Protein AF-A0A7W9GCH5-F1 (afdb_monomer_lite)

Secondary structure (DSSP, 8-state):
-PPPP---------------PPPTTHHHHHHS-SHHHHHHHHHHHHTTSS-HHHHHHHHHTS-HHHHHHHHHHHHHHS-HHHHHHHHHHHHHHHHSPP---------------------S----TT-TTS----HHHHHHHHH-TT-TTSHHHHHHHHHHHHHHHH-SS-HHHHHHHHHHTTPPTT-HHHHHTTTSSSPPB---SSSS-----S---SB--TT-HHHHHHHHHHT-S---PPTT-EEES-TTHHHHHTTTS-HHHHTT-EEEEPSSSS--EEEE---SSS-HHHHHHHTT-PPBHHHHHGGGGTTPPPPPP-TT--HHHHHHHHHHSHHHHHHHHHHTSSSTTHHHHHHHHHHHHHTTSTTS--TT-HHHHHHHHHHHHHHHHHHH-S-HHHHHHHHHHHHHHHHHHHHHH----HHHHHHHHHHHHHHH-GGGHHHHHTTSEEEEEEEESSHHHHHHHHHHHHHHHHT-S--EE-SS----HHHHHHHHHTT-SS-----TTEEEEESS-SS-SS---HHHHHHHHHHHHHT--TTSPPEEEEEE-SS-----TTTSS-HHHHHHHHHHHHHHHTSEEEEEEEETTSSTTSS-BSSS-EEEEEEEETT-HHHHHHHHHHHHHHHHH-GGGSHHHHHHHHHHHHHHHHHHHHHHHHHHHHHHIIIIIS---SGGGBPPP-TT--EEEE--TTSHHHHHHTT-TTSEEBS-SB-SS-EEEEEEE-S-----TTS---EEEEEE-TT--HHHHHHHHHHHHHHHHT--TT-SS------GGGHHHHHHHHHHHHTTS-TTT-HHHHHHHHHHHHHHHHHHHHH-S-GGGGHHHHHHHHHS--TT--HHHHHHHHHHHHHHHTTSS---HHHHHHHHHHHHHHSPPTT--S--HHHHHHHHHHHHHHS-HHHHHHHHHHHTTTS-S---SHHHHHHHHHHHHHHH-

Structure (mmCIF, N/CA/C/O backbone):
data_AF-A0A7W9GCH5-F1
#
_entry.id   AF-A0A7W9GCH5-F1
#
loop_
_atom_site.group_PDB
_atom_site.id
_atom_site.type_symbol
_atom_site.label_atom_id
_atom_site.label_alt_id
_atom_site.label_comp_id
_atom_site.label_asym_id
_atom_site.label_entity_id
_atom_site.label_seq_id
_atom_site.pdbx_PDB_ins_code
_atom_site.Cartn_x
_atom_site.Cartn_y
_atom_site.Cartn_z
_atom_site.occupancy
_atom_site.B_iso_or_equiv
_atom_site.auth_seq_id
_atom_site.auth_comp_id
_atom_site.auth_asym_id
_atom_site.auth_atom_id
_atom_site.pdbx_PDB_model_num
ATOM 1 N N . MET A 1 1 ? -6.483 -6.761 41.961 1.00 33.16 1 MET A N 1
ATOM 2 C CA . MET A 1 1 ? -5.429 -7.787 42.129 1.00 33.16 1 MET A CA 1
ATOM 3 C C . MET A 1 1 ? -4.156 -7.051 42.499 1.00 33.16 1 MET A C 1
ATOM 5 O O . MET A 1 1 ? -3.945 -6.011 41.886 1.00 33.16 1 MET A O 1
ATOM 9 N N . PRO A 1 2 ? -3.405 -7.478 43.529 1.00 28.23 2 PRO A N 1
ATOM 10 C CA . PRO A 1 2 ? -2.350 -6.651 44.095 1.00 28.23 2 PRO A CA 1
ATOM 11 C C . PRO A 1 2 ? -1.172 -6.527 43.124 1.00 28.23 2 PRO A C 1
ATOM 13 O O . PRO A 1 2 ? -0.814 -7.479 42.431 1.00 28.23 2 PRO A O 1
ATOM 16 N N . ASP A 1 3 ? -0.649 -5.308 43.069 1.00 28.33 3 ASP A N 1
ATOM 17 C CA . ASP A 1 3 ? 0.354 -4.802 42.143 1.00 28.33 3 ASP A CA 1
ATOM 18 C C . ASP A 1 3 ? 1.719 -5.501 42.279 1.00 28.33 3 ASP A C 1
ATOM 20 O O . ASP A 1 3 ? 2.273 -5.614 43.371 1.00 28.33 3 ASP A O 1
ATOM 24 N N . LEU A 1 4 ? 2.299 -5.895 41.141 1.00 24.12 4 LEU A N 1
ATOM 25 C CA . LEU A 1 4 ? 3.734 -6.155 40.997 1.00 24.12 4 LEU A CA 1
ATOM 26 C C . LEU A 1 4 ? 4.364 -4.967 40.249 1.00 24.12 4 LEU A C 1
ATOM 28 O O . LEU A 1 4 ? 3.839 -4.567 39.205 1.00 24.12 4 LEU A O 1
ATOM 32 N N . PRO A 1 5 ? 5.481 -4.395 40.731 1.00 25.14 5 PRO A N 1
ATOM 33 C CA . PRO A 1 5 ? 6.116 -3.267 40.073 1.00 25.14 5 PRO A CA 1
ATOM 34 C C . PRO A 1 5 ? 6.838 -3.755 38.814 1.00 25.14 5 PRO A C 1
ATOM 36 O O . PRO A 1 5 ? 7.794 -4.527 38.883 1.00 25.14 5 PRO A O 1
ATOM 39 N N . ILE A 1 6 ? 6.401 -3.278 37.648 1.00 25.72 6 ILE A N 1
ATOM 40 C CA . ILE A 1 6 ? 7.182 -3.372 36.413 1.00 25.72 6 ILE A CA 1
ATOM 41 C C . ILE A 1 6 ? 8.299 -2.337 36.533 1.00 25.72 6 ILE A C 1
ATOM 43 O O . ILE A 1 6 ? 8.132 -1.163 36.198 1.00 25.72 6 ILE A O 1
ATOM 47 N N . THR A 1 7 ? 9.447 -2.763 37.050 1.00 24.61 7 THR A N 1
ATOM 48 C CA . THR A 1 7 ? 10.691 -2.023 36.878 1.00 24.61 7 THR A CA 1
ATOM 49 C C . THR A 1 7 ? 11.007 -1.967 35.387 1.00 24.61 7 THR A C 1
ATOM 51 O O . THR A 1 7 ? 11.069 -2.987 34.698 1.00 24.61 7 THR A O 1
ATOM 54 N N . LYS A 1 8 ? 11.202 -0.748 34.874 1.00 28.48 8 LYS A N 1
ATOM 55 C CA . LYS A 1 8 ? 11.891 -0.529 33.604 1.00 28.48 8 LYS A CA 1
ATOM 56 C C . LYS A 1 8 ? 13.222 -1.274 33.682 1.00 28.48 8 LYS A C 1
ATOM 58 O O . LYS A 1 8 ? 14.116 -0.863 34.415 1.00 28.48 8 LYS A O 1
ATOM 63 N N . ARG A 1 9 ? 13.368 -2.363 32.929 1.00 25.31 9 ARG A N 1
ATOM 64 C CA . ARG A 1 9 ? 14.696 -2.758 32.468 1.00 25.31 9 ARG A CA 1
ATOM 65 C C . ARG A 1 9 ? 15.092 -1.721 31.431 1.00 25.31 9 ARG A C 1
ATOM 67 O O . ARG A 1 9 ? 14.778 -1.868 30.254 1.00 25.31 9 ARG A O 1
ATOM 74 N N . ASP A 1 10 ? 15.752 -0.665 31.891 1.00 24.47 10 ASP A N 1
ATOM 75 C CA . ASP A 1 10 ? 16.751 -0.025 31.053 1.00 24.47 10 ASP A CA 1
ATOM 76 C C . ASP A 1 10 ? 17.674 -1.146 30.578 1.00 24.47 10 ASP A C 1
ATOM 78 O O . ASP A 1 10 ? 18.342 -1.803 31.380 1.00 24.47 10 ASP A O 1
ATOM 82 N N . VAL A 1 11 ? 17.690 -1.401 29.270 1.00 28.89 11 VAL A N 1
ATOM 83 C CA . VAL A 1 11 ? 18.785 -2.135 28.634 1.00 28.89 11 VAL A CA 1
ATOM 84 C C . VAL A 1 11 ? 19.974 -1.177 28.615 1.00 28.89 11 VAL A C 1
ATOM 86 O O . VAL A 1 11 ? 20.415 -0.690 27.581 1.00 28.89 11 VAL A O 1
ATOM 89 N N . SER A 1 12 ? 20.473 -0.864 29.809 1.00 25.44 12 SER A N 1
ATOM 90 C CA . SER A 1 12 ? 21.882 -0.603 29.999 1.00 25.44 12 SER A CA 1
ATOM 91 C C . SER A 1 12 ? 22.577 -1.865 29.509 1.00 25.44 12 SER A C 1
ATOM 93 O O . SER A 1 12 ? 22.422 -2.944 30.088 1.00 25.44 12 SER A O 1
ATOM 95 N N . VAL A 1 13 ? 23.270 -1.749 28.377 1.00 31.67 13 VAL A N 1
ATOM 96 C CA . VAL A 1 13 ? 24.257 -2.733 27.945 1.00 31.67 13 VAL A CA 1
ATOM 97 C C . VAL A 1 13 ? 25.366 -2.681 28.990 1.00 31.67 13 VAL A C 1
ATOM 99 O O . VAL A 1 13 ? 26.376 -2.006 28.821 1.00 31.67 13 VAL A O 1
ATOM 102 N N . ALA A 1 14 ? 25.148 -3.359 30.114 1.00 27.72 14 ALA A N 1
ATOM 103 C CA . ALA A 1 14 ? 26.225 -3.746 30.993 1.00 27.72 14 ALA A CA 1
ATOM 104 C C . ALA A 1 14 ? 27.128 -4.641 30.145 1.00 27.72 14 ALA A C 1
ATOM 106 O O . ALA A 1 14 ? 26.759 -5.758 29.777 1.00 27.72 14 ALA A O 1
ATOM 107 N N . SER A 1 15 ? 28.280 -4.102 29.761 1.00 37.38 15 SER A N 1
ATOM 108 C CA . SER A 1 15 ? 29.367 -4.830 29.129 1.00 37.38 15 SER A CA 1
ATOM 109 C C . SER A 1 15 ? 29.846 -5.910 30.096 1.00 37.38 15 SER A C 1
ATOM 111 O O . SER A 1 15 ? 30.752 -5.690 30.898 1.00 37.38 15 SER A O 1
ATOM 113 N N . ALA A 1 16 ? 29.195 -7.073 30.052 1.00 32.72 16 ALA A N 1
ATOM 114 C CA . ALA A 1 16 ? 29.737 -8.294 30.616 1.00 32.72 16 ALA A CA 1
ATOM 115 C C . ALA A 1 16 ? 31.113 -8.550 29.972 1.00 32.72 16 ALA A C 1
ATOM 117 O O . ALA A 1 16 ? 31.281 -8.260 28.781 1.00 32.72 16 ALA A O 1
ATOM 118 N N . PRO A 1 17 ? 32.103 -9.066 30.721 1.00 33.25 17 PRO A N 1
ATOM 119 C CA . PRO A 1 17 ? 33.421 -9.350 30.173 1.00 33.25 17 PRO A CA 1
ATOM 120 C C . PRO A 1 17 ? 33.277 -10.275 28.962 1.00 33.25 17 PRO A C 1
ATOM 122 O O . PRO A 1 17 ? 32.670 -11.345 29.041 1.00 33.25 17 PRO A O 1
ATOM 125 N N . VAL A 1 18 ? 33.803 -9.825 27.821 1.00 37.00 18 VAL A N 1
ATOM 126 C CA . VAL A 1 18 ? 33.812 -10.577 26.568 1.00 37.00 18 VAL A CA 1
ATOM 127 C C . VAL A 1 18 ? 34.717 -11.789 26.769 1.00 37.00 18 VAL A C 1
ATOM 129 O O . VAL A 1 18 ? 35.929 -11.709 26.599 1.00 37.00 18 VAL A O 1
ATOM 132 N N . SER A 1 19 ? 34.135 -12.927 27.148 1.00 44.88 19 SER A N 1
ATOM 133 C CA . SER A 1 19 ? 34.780 -14.214 26.899 1.00 44.88 19 SER A CA 1
ATOM 134 C C . SER A 1 19 ? 35.043 -14.301 25.396 1.00 44.88 19 SER A C 1
ATOM 136 O O . SER A 1 19 ? 34.127 -14.110 24.601 1.00 44.88 19 SER A O 1
ATOM 138 N N . THR A 1 20 ? 36.286 -14.550 24.996 1.00 54.19 20 THR A N 1
ATOM 139 C CA . THR A 1 20 ? 36.703 -14.708 23.595 1.00 54.19 20 THR A CA 1
ATOM 140 C C . THR A 1 20 ? 36.450 -16.115 23.059 1.00 54.19 20 THR A C 1
ATOM 142 O O . THR A 1 20 ? 36.610 -16.340 21.864 1.00 54.19 20 THR A O 1
ATOM 145 N N . SER A 1 21 ? 35.975 -17.060 23.880 1.00 70.81 21 SER A N 1
ATOM 146 C CA . SER A 1 21 ? 35.837 -18.463 23.469 1.00 70.81 21 SER A CA 1
ATOM 147 C C . SER A 1 21 ? 34.807 -18.636 22.352 1.00 70.81 21 SER A C 1
ATOM 149 O O . SER A 1 21 ? 33.721 -18.072 22.432 1.00 70.81 21 SER A O 1
ATOM 151 N N . THR A 1 22 ? 35.133 -19.370 21.292 1.00 81.50 22 THR A N 1
ATOM 152 C CA . THR A 1 22 ? 34.171 -19.807 20.271 1.00 81.50 22 THR A CA 1
ATOM 153 C C . THR A 1 22 ? 33.326 -20.969 20.817 1.00 81.50 22 THR A C 1
ATOM 155 O O . THR A 1 22 ? 33.732 -21.622 21.783 1.00 81.50 22 THR A O 1
ATOM 158 N N . PRO A 1 23 ? 32.128 -21.229 20.267 1.00 83.81 23 PRO A N 1
ATOM 159 C CA . PRO A 1 23 ? 31.346 -22.389 20.678 1.00 83.81 23 PRO A CA 1
ATOM 160 C C . PRO A 1 23 ? 32.098 -23.688 20.354 1.00 83.81 23 PRO A C 1
ATOM 162 O O . PRO A 1 23 ? 32.807 -23.739 19.342 1.00 83.81 23 PRO A O 1
ATOM 165 N N . PRO A 1 24 ? 31.919 -24.753 21.156 1.00 86.25 24 PRO A N 1
ATOM 166 C CA . PRO A 1 24 ? 32.405 -26.084 20.810 1.00 86.25 24 PRO A CA 1
ATOM 167 C C . PRO A 1 24 ? 32.025 -26.468 19.373 1.00 86.25 24 PRO A C 1
ATOM 169 O O . PRO A 1 24 ? 30.878 -26.291 18.963 1.00 86.25 24 PRO A O 1
ATOM 172 N N . GLY A 1 25 ? 33.001 -26.954 18.600 1.00 87.50 25 GLY A N 1
ATOM 173 C CA . GLY A 1 25 ? 32.815 -27.353 17.199 1.00 87.50 25 GLY A CA 1
ATOM 174 C C . GLY A 1 25 ? 32.729 -26.207 16.184 1.00 87.50 25 GLY A C 1
ATOM 175 O O . GLY A 1 25 ? 32.610 -26.479 14.997 1.00 87.50 25 GLY A O 1
ATOM 176 N N . TRP A 1 26 ? 32.816 -24.933 16.594 1.00 92.12 26 TRP A N 1
ATOM 177 C CA . TRP A 1 26 ? 32.701 -23.805 15.656 1.00 92.12 26 TRP A CA 1
ATOM 178 C C . TRP A 1 26 ? 33.795 -23.783 14.591 1.00 92.12 26 TRP A C 1
ATOM 180 O O . TRP A 1 26 ? 33.499 -23.527 13.431 1.00 92.12 26 TRP A O 1
ATOM 190 N N . GLN A 1 27 ? 35.046 -24.041 14.975 1.00 90.81 27 GLN A N 1
ATOM 191 C CA . GLN A 1 27 ? 36.157 -24.032 14.024 1.00 90.81 27 GLN A CA 1
ATOM 192 C C . GLN A 1 27 ? 35.974 -25.124 12.959 1.00 90.81 27 GLN A C 1
ATOM 194 O O . GLN A 1 27 ? 35.981 -24.822 11.768 1.00 90.81 27 GLN A O 1
ATOM 199 N N . GLU A 1 28 ? 35.679 -26.349 13.394 1.00 90.69 28 GLU A N 1
ATOM 200 C CA . GLU A 1 28 ? 35.386 -27.486 12.515 1.00 90.69 28 GLU A CA 1
ATOM 201 C C . GLU A 1 28 ? 34.173 -27.214 11.610 1.00 90.69 28 GLU A C 1
ATOM 203 O O . GLU A 1 28 ? 34.217 -27.460 10.407 1.00 90.69 28 GLU A O 1
ATOM 208 N N . PHE A 1 29 ? 33.111 -26.617 12.157 1.00 94.00 29 PHE A N 1
ATOM 209 C CA . PHE A 1 29 ? 31.941 -26.205 11.383 1.00 94.00 29 PHE A CA 1
ATOM 210 C C . PHE A 1 29 ? 32.264 -25.141 10.331 1.00 94.00 29 PHE A C 1
ATOM 212 O O . PHE A 1 29 ? 31.700 -25.166 9.242 1.00 94.00 29 PHE A O 1
ATOM 219 N N . THR A 1 30 ? 33.178 -24.215 10.624 1.00 90.69 30 THR A N 1
ATOM 220 C CA . THR A 1 30 ? 33.573 -23.188 9.653 1.00 90.69 30 THR A CA 1
ATOM 221 C C . THR A 1 30 ? 34.481 -23.717 8.554 1.00 90.69 30 THR A C 1
ATOM 223 O O . THR A 1 30 ? 34.429 -23.200 7.445 1.00 90.69 30 THR A O 1
ATOM 226 N N . GLU A 1 31 ? 35.281 -24.743 8.844 1.00 90.56 31 GLU A N 1
ATOM 227 C CA . GLU A 1 31 ? 36.132 -25.417 7.859 1.00 90.56 31 GLU A CA 1
ATOM 228 C C . GLU A 1 31 ? 35.317 -26.369 6.970 1.00 90.56 31 GLU A C 1
ATOM 230 O O . GLU A 1 31 ? 35.584 -26.482 5.774 1.00 90.56 31 GLU A O 1
ATOM 235 N N . LYS A 1 32 ? 34.296 -27.026 7.535 1.00 92.25 32 LYS A N 1
ATOM 236 C CA . LYS A 1 32 ? 33.430 -27.972 6.828 1.00 92.25 32 LYS A CA 1
ATOM 237 C C . LYS A 1 32 ? 31.973 -27.844 7.298 1.00 92.25 32 LYS A C 1
ATOM 239 O O . LYS A 1 32 ? 31.541 -28.608 8.166 1.00 92.25 32 LYS A O 1
ATOM 244 N N . PRO A 1 33 ? 31.199 -26.894 6.745 1.00 90.88 33 PRO A N 1
ATOM 245 C CA . PRO A 1 33 ? 29.807 -26.702 7.132 1.00 90.88 33 PRO A CA 1
ATOM 246 C C . PRO A 1 33 ? 28.937 -27.838 6.582 1.00 90.88 33 PRO A C 1
ATOM 248 O O . PRO A 1 33 ? 28.535 -27.831 5.422 1.00 90.88 33 PRO A O 1
ATOM 251 N N . ASP A 1 34 ? 28.628 -28.820 7.428 1.00 93.50 34 ASP A N 1
ATOM 252 C CA . ASP A 1 34 ? 27.717 -29.921 7.121 1.00 93.50 34 ASP A CA 1
ATOM 253 C C . ASP A 1 34 ? 26.788 -30.223 8.310 1.00 93.50 34 ASP A C 1
ATOM 255 O O . ASP A 1 34 ? 26.876 -29.608 9.375 1.00 93.50 34 ASP A O 1
ATOM 259 N N . SER A 1 35 ? 25.846 -31.154 8.133 1.00 90.94 35 SER A N 1
ATOM 260 C CA . SER A 1 35 ? 24.880 -31.503 9.185 1.00 90.94 35 SER A CA 1
ATOM 261 C C . SER A 1 35 ? 25.543 -32.040 10.462 1.00 90.94 35 SER A C 1
ATOM 263 O O . SER A 1 35 ? 24.977 -31.890 11.546 1.00 90.94 35 SER A O 1
ATOM 265 N N . THR A 1 36 ? 26.713 -32.675 10.354 1.00 93.44 36 THR A N 1
ATOM 266 C CA . THR A 1 36 ? 27.425 -33.289 11.483 1.00 93.44 36 THR A CA 1
ATOM 267 C C . THR A 1 36 ? 28.070 -32.211 12.338 1.00 93.44 36 THR A C 1
ATOM 269 O O . THR A 1 36 ? 27.822 -32.145 13.544 1.00 93.44 36 THR A O 1
ATOM 272 N N . THR A 1 37 ? 28.843 -31.328 11.710 1.00 93.56 37 THR A N 1
ATOM 273 C CA . THR A 1 37 ? 29.531 -30.225 12.390 1.00 93.56 37 THR A CA 1
ATOM 274 C C . THR A 1 37 ? 28.533 -29.178 12.904 1.00 93.56 37 THR A C 1
ATOM 276 O O . THR A 1 37 ? 28.679 -28.677 14.022 1.00 93.56 37 THR A O 1
ATOM 279 N N . ALA A 1 38 ? 27.429 -28.939 12.182 1.00 93.38 38 ALA A N 1
ATOM 280 C CA . ALA A 1 38 ? 26.325 -28.088 12.638 1.00 93.38 38 ALA A CA 1
ATOM 281 C C . ALA A 1 38 ? 25.643 -28.617 13.908 1.00 93.38 38 ALA A C 1
ATOM 283 O O . ALA A 1 38 ? 25.287 -27.832 14.786 1.00 93.38 38 ALA A O 1
ATOM 284 N N . ASN A 1 39 ? 25.465 -29.936 14.037 1.00 94.06 39 ASN A N 1
ATOM 285 C CA . ASN A 1 39 ? 24.837 -30.550 15.211 1.00 94.06 39 ASN A CA 1
ATOM 286 C C . ASN A 1 39 ? 25.677 -30.344 16.484 1.00 94.06 39 ASN A C 1
ATOM 288 O O . ASN A 1 39 ? 25.114 -30.139 17.559 1.00 94.06 39 ASN A O 1
ATOM 292 N N . VAL A 1 40 ? 27.011 -30.320 16.381 1.00 92.38 40 VAL A N 1
ATOM 293 C CA . VAL A 1 40 ? 27.893 -29.998 17.521 1.00 92.38 40 VAL A CA 1
ATOM 294 C C . VAL A 1 40 ? 27.646 -28.568 18.004 1.00 92.38 40 VAL A C 1
ATOM 296 O O . VAL A 1 40 ? 27.398 -28.343 19.191 1.00 92.38 40 VAL A O 1
ATOM 299 N N . VAL A 1 41 ? 27.616 -27.614 17.071 1.00 92.38 41 VAL A N 1
ATOM 300 C CA . VAL A 1 41 ? 27.320 -26.206 17.363 1.00 92.38 41 VAL A CA 1
ATOM 301 C C . VAL A 1 41 ? 25.905 -26.046 17.935 1.00 92.38 41 VAL A C 1
ATOM 303 O O . VAL A 1 41 ? 25.707 -25.364 18.942 1.00 92.38 41 VAL A O 1
ATOM 306 N N . ALA A 1 42 ? 24.914 -26.707 17.337 1.00 92.62 42 ALA A N 1
ATOM 307 C CA . ALA A 1 42 ? 23.522 -26.652 17.769 1.00 92.62 42 ALA A CA 1
ATOM 308 C C . ALA A 1 42 ? 23.321 -27.218 19.183 1.00 92.62 42 ALA A C 1
ATOM 310 O O . ALA A 1 42 ? 22.544 -26.649 19.948 1.00 92.62 42 ALA A O 1
ATOM 311 N N . ARG A 1 43 ? 24.035 -28.285 19.570 1.00 91.75 43 ARG A N 1
ATOM 312 C CA . ARG A 1 43 ? 24.021 -28.804 20.951 1.00 91.75 43 ARG A CA 1
ATOM 313 C C . ARG A 1 43 ? 24.569 -27.785 21.941 1.00 91.75 43 ARG A C 1
ATOM 315 O O . ARG A 1 43 ? 23.906 -27.503 22.932 1.00 91.75 43 ARG A O 1
ATOM 322 N N . ALA A 1 44 ? 25.700 -27.145 21.632 1.00 89.25 44 ALA A N 1
ATOM 323 C CA . ALA A 1 44 ? 26.254 -26.097 22.492 1.00 89.25 44 ALA A CA 1
ATOM 324 C C . ALA A 1 44 ? 25.269 -24.928 22.706 1.00 89.25 44 ALA A C 1
ATOM 326 O O . ALA A 1 44 ? 25.130 -24.397 23.811 1.00 89.25 44 ALA A O 1
ATOM 327 N N . LEU A 1 45 ? 24.534 -24.556 21.657 1.00 90.06 45 LEU A N 1
ATOM 328 C CA . LEU A 1 45 ? 23.484 -23.541 21.730 1.00 90.06 45 LEU A CA 1
ATOM 329 C C . LEU A 1 45 ? 22.255 -24.009 22.534 1.00 90.06 45 LEU A C 1
ATOM 331 O O . LEU A 1 45 ? 21.713 -23.233 23.321 1.00 90.06 45 LEU A O 1
ATOM 335 N N . GLN A 1 46 ? 21.819 -25.264 22.374 1.00 90.75 46 GLN A N 1
ATOM 336 C CA . GLN A 1 46 ? 20.690 -25.846 23.121 1.00 90.75 46 GLN A CA 1
ATOM 337 C C . GLN A 1 46 ? 20.975 -25.957 24.616 1.00 90.75 46 GLN A C 1
ATOM 339 O O . GLN A 1 46 ? 20.130 -25.588 25.431 1.00 90.75 46 GLN A O 1
ATOM 344 N N . ASP A 1 47 ? 22.182 -26.395 24.962 1.00 86.81 47 ASP A N 1
ATOM 345 C CA . ASP A 1 47 ? 22.630 -26.561 26.344 1.00 86.81 47 ASP A CA 1
ATOM 346 C C . ASP A 1 47 ? 22.927 -25.211 27.018 1.00 86.81 47 ASP A C 1
ATOM 348 O O . ASP A 1 47 ? 23.310 -25.160 28.186 1.00 86.81 47 ASP A O 1
ATOM 352 N N . ARG A 1 48 ? 22.753 -24.097 26.283 1.00 81.69 48 ARG A N 1
ATOM 353 C CA . ARG A 1 48 ? 23.038 -22.718 26.711 1.00 81.69 48 ARG A CA 1
ATOM 354 C C . ARG A 1 48 ? 24.471 -22.527 27.208 1.00 81.69 48 ARG A C 1
ATOM 356 O O . ARG A 1 48 ? 24.757 -21.571 27.926 1.00 81.69 48 ARG A O 1
ATOM 363 N N . THR A 1 49 ? 25.381 -23.404 26.787 1.00 71.75 49 THR A N 1
ATOM 364 C CA . THR A 1 49 ? 26.821 -23.265 27.037 1.00 71.75 49 THR A CA 1
ATOM 365 C C . THR A 1 49 ? 27.422 -22.152 26.179 1.00 71.75 49 THR A C 1
ATOM 367 O O . THR A 1 49 ? 28.506 -21.651 26.476 1.00 71.75 49 THR A O 1
ATOM 370 N N . PHE A 1 50 ? 26.687 -21.703 25.153 1.00 82.50 50 PHE A N 1
ATOM 371 C CA . PHE A 1 50 ? 27.022 -20.555 24.324 1.00 82.50 50 PHE A CA 1
ATOM 372 C C . PHE A 1 50 ? 25.808 -19.650 24.048 1.00 82.50 50 PHE A C 1
ATOM 374 O O . PHE A 1 50 ? 24.665 -20.101 24.009 1.00 82.50 50 PHE A O 1
ATOM 381 N N . SER A 1 51 ? 26.053 -18.351 23.836 1.00 86.94 51 SER A N 1
ATOM 382 C CA . SER A 1 51 ? 25.000 -17.358 23.577 1.00 86.94 51 SER A CA 1
ATOM 383 C C . SER A 1 51 ? 24.532 -17.367 22.115 1.00 86.94 51 SER A C 1
ATOM 385 O O . SER A 1 51 ? 25.337 -17.166 21.203 1.00 86.94 51 SER A O 1
ATOM 387 N N . MET A 1 52 ? 23.214 -17.485 21.899 1.00 90.25 52 MET A N 1
ATOM 388 C CA . MET A 1 52 ? 22.570 -17.347 20.580 1.00 90.25 52 MET A CA 1
ATOM 389 C C . MET A 1 52 ? 22.906 -16.011 19.906 1.00 90.25 52 MET A C 1
ATOM 391 O O . MET A 1 52 ? 23.236 -15.972 18.724 1.00 90.25 52 MET A O 1
ATOM 395 N N . GLN A 1 53 ? 22.885 -14.913 20.669 1.00 87.69 53 GLN A N 1
ATOM 396 C CA . GLN A 1 53 ? 23.186 -13.569 20.164 1.00 87.69 53 GLN A CA 1
ATOM 397 C C . GLN A 1 53 ? 24.635 -13.447 19.696 1.00 87.69 53 GLN A C 1
ATOM 399 O O . GLN A 1 53 ? 24.922 -12.796 18.693 1.00 87.69 53 GLN A O 1
ATOM 404 N N . ARG A 1 54 ? 25.555 -14.112 20.398 1.00 87.00 54 ARG A N 1
ATOM 405 C CA . ARG A 1 54 ? 26.960 -14.132 20.004 1.00 87.00 54 ARG A CA 1
ATOM 406 C C . ARG A 1 54 ? 27.173 -14.956 18.741 1.00 87.00 54 ARG A C 1
ATOM 408 O O . ARG A 1 54 ? 27.900 -14.507 17.865 1.00 87.00 54 ARG A O 1
ATOM 415 N N . MET A 1 55 ? 26.507 -16.106 18.620 1.00 91.31 55 MET A N 1
ATOM 416 C CA . MET A 1 55 ? 26.554 -16.910 17.398 1.00 91.31 55 MET A CA 1
ATOM 417 C C . MET A 1 55 ? 26.026 -16.122 16.199 1.00 91.31 55 MET A C 1
ATOM 419 O O . MET A 1 55 ? 26.693 -16.046 15.172 1.00 91.31 55 MET A O 1
ATOM 423 N N . ALA A 1 56 ? 24.867 -15.478 16.351 1.00 88.06 56 ALA A N 1
ATOM 424 C CA . ALA A 1 56 ? 24.307 -14.598 15.332 1.00 88.06 56 ALA A CA 1
ATOM 425 C C . ALA A 1 56 ? 25.292 -13.481 14.934 1.00 88.06 56 ALA A C 1
ATOM 427 O O . ALA A 1 56 ? 25.480 -13.219 13.749 1.00 88.06 56 ALA A O 1
ATOM 428 N N . GLY A 1 57 ? 25.981 -12.872 15.907 1.00 86.69 57 GLY A N 1
ATOM 429 C CA . GLY A 1 57 ? 27.028 -11.877 15.657 1.00 86.69 57 GLY A CA 1
ATOM 430 C C . GLY A 1 57 ? 28.248 -12.431 14.911 1.00 86.69 57 GLY A C 1
ATOM 431 O O . GLY A 1 57 ? 28.770 -11.764 14.024 1.00 86.69 57 GLY A O 1
ATOM 432 N N . MET A 1 58 ? 28.684 -13.655 15.222 1.00 89.12 58 MET A N 1
ATOM 433 C CA . MET A 1 58 ? 29.784 -14.328 14.516 1.00 89.12 58 MET A CA 1
ATOM 434 C C . MET A 1 58 ? 29.399 -14.684 13.077 1.00 89.12 58 MET A C 1
ATOM 436 O O . MET A 1 58 ? 30.180 -14.470 12.155 1.00 89.12 58 MET A O 1
ATOM 440 N N . LEU A 1 59 ? 28.179 -15.177 12.864 1.00 87.19 59 LEU A N 1
ATOM 441 C CA . LEU A 1 59 ? 27.637 -15.454 11.534 1.00 87.19 59 LEU A CA 1
ATOM 442 C C . LEU A 1 59 ? 27.467 -14.177 10.707 1.00 87.19 59 LEU A C 1
ATOM 444 O O . LEU A 1 59 ? 27.727 -14.193 9.508 1.00 87.19 59 LEU A O 1
ATOM 448 N N . ALA A 1 60 ? 27.101 -13.055 11.331 1.00 85.56 60 ALA A N 1
ATOM 449 C CA . ALA A 1 60 ? 27.004 -11.761 10.658 1.00 85.56 60 ALA A CA 1
ATOM 450 C C . ALA A 1 60 ? 28.344 -11.268 10.075 1.00 85.56 60 ALA A C 1
ATOM 452 O O . ALA A 1 60 ? 28.320 -10.480 9.134 1.00 85.56 60 ALA A O 1
ATOM 453 N N . GLN A 1 61 ? 29.487 -11.755 10.578 1.00 86.00 61 GLN A N 1
ATOM 454 C CA . GLN A 1 61 ? 30.826 -11.443 10.053 1.00 86.00 61 GLN A CA 1
ATOM 455 C C . GLN A 1 61 ? 31.224 -12.293 8.833 1.00 86.00 61 GLN A C 1
ATOM 457 O O . GLN A 1 61 ? 32.243 -12.011 8.207 1.00 86.00 61 GLN A O 1
ATOM 462 N N . ARG A 1 62 ? 30.462 -13.344 8.501 1.00 85.00 62 ARG A N 1
ATOM 463 C CA . ARG A 1 62 ? 30.706 -14.204 7.332 1.00 85.00 62 ARG A CA 1
ATOM 464 C C . ARG A 1 62 ? 30.125 -13.595 6.057 1.00 85.00 62 ARG A C 1
ATOM 466 O O . ARG A 1 62 ? 29.256 -12.715 6.117 1.00 85.00 62 ARG A O 1
ATOM 473 N N . SER A 1 63 ? 30.569 -14.094 4.900 1.00 77.62 63 SER A N 1
ATOM 474 C CA . SER A 1 63 ? 29.945 -13.737 3.622 1.00 77.62 63 SER A CA 1
ATOM 475 C C . SER A 1 63 ? 28.469 -14.145 3.614 1.00 77.62 63 SER A C 1
ATOM 477 O O . SER A 1 63 ? 28.035 -15.005 4.383 1.00 77.62 63 SER A O 1
ATOM 479 N N . ALA A 1 64 ? 27.662 -13.522 2.758 1.00 72.31 64 ALA A N 1
ATOM 480 C CA . ALA A 1 64 ? 26.227 -13.771 2.770 1.00 72.31 64 ALA A CA 1
ATOM 481 C C . ALA A 1 64 ? 25.844 -15.211 2.392 1.00 72.31 64 ALA A C 1
ATOM 483 O O . ALA A 1 64 ? 24.923 -15.759 2.996 1.00 72.31 64 ALA A O 1
ATOM 484 N N . SER A 1 65 ? 26.582 -15.827 1.462 1.00 72.56 65 SER A N 1
ATOM 485 C CA . SER A 1 65 ? 26.388 -17.229 1.067 1.00 72.56 65 SER A CA 1
ATOM 486 C C . SER A 1 65 ? 26.742 -18.197 2.205 1.00 72.56 65 SER A C 1
ATOM 488 O O . SER A 1 65 ? 25.916 -19.024 2.604 1.00 72.56 65 SER A O 1
ATOM 490 N N . GLU A 1 66 ? 27.921 -18.030 2.820 1.00 81.44 66 GLU A N 1
ATOM 491 C CA . GLU A 1 66 ? 28.343 -18.847 3.966 1.00 81.44 66 GLU A CA 1
ATOM 492 C C . GLU A 1 66 ? 27.370 -18.701 5.132 1.00 81.44 66 GLU A C 1
ATOM 494 O O . GLU A 1 66 ? 26.924 -19.690 5.707 1.00 81.44 66 GLU A O 1
ATOM 499 N N . ARG A 1 67 ? 26.995 -17.462 5.463 1.00 87.06 67 ARG A N 1
ATOM 500 C CA . ARG A 1 67 ? 26.055 -17.167 6.543 1.00 87.06 67 ARG A CA 1
ATOM 501 C C . ARG A 1 67 ? 24.693 -17.811 6.295 1.00 87.06 67 ARG A C 1
ATOM 503 O O . ARG A 1 67 ? 24.139 -18.372 7.239 1.00 87.06 67 ARG A O 1
ATOM 510 N N . GLY A 1 68 ? 24.179 -17.736 5.066 1.00 80.19 68 GLY A N 1
ATOM 511 C CA . GLY A 1 68 ? 22.938 -18.381 4.633 1.00 80.19 68 GLY A CA 1
ATOM 512 C C . GLY A 1 68 ? 22.939 -19.877 4.903 1.00 80.19 68 GLY A C 1
ATOM 513 O O . GLY A 1 68 ? 22.117 -20.400 5.662 1.00 80.19 68 GLY A O 1
ATOM 514 N N . THR A 1 69 ? 23.938 -20.545 4.335 1.00 85.12 69 THR A N 1
ATOM 515 C CA . THR A 1 69 ? 24.129 -21.993 4.440 1.00 85.12 69 THR A CA 1
ATOM 516 C C . THR A 1 69 ? 24.337 -22.427 5.888 1.00 85.12 69 THR A C 1
ATOM 518 O O . THR A 1 69 ? 23.650 -23.322 6.381 1.00 85.12 69 THR A O 1
ATOM 521 N N . MET A 1 70 ? 25.227 -21.750 6.615 1.00 92.31 70 MET A N 1
ATOM 522 C CA . MET A 1 70 ? 25.541 -22.079 8.003 1.00 92.31 70 MET A CA 1
ATOM 523 C C . MET A 1 70 ? 24.347 -21.870 8.938 1.00 92.31 70 MET A C 1
ATOM 525 O O . MET A 1 70 ? 24.091 -22.708 9.802 1.00 92.31 70 MET A O 1
ATOM 529 N N . SER A 1 71 ? 23.589 -20.784 8.764 1.00 89.12 71 SER A N 1
ATOM 530 C CA . SER A 1 71 ? 22.407 -20.508 9.591 1.00 89.12 71 SER A CA 1
ATOM 531 C C . SER A 1 71 ? 21.319 -21.549 9.354 1.00 89.12 71 SER A C 1
ATOM 533 O O . SER A 1 71 ? 20.755 -22.062 10.319 1.00 89.12 71 SER A O 1
ATOM 535 N N . ARG A 1 72 ? 21.075 -21.924 8.091 1.00 89.38 72 ARG A N 1
ATOM 536 C CA . ARG A 1 72 ? 20.139 -22.996 7.728 1.00 89.38 72 ARG A CA 1
ATOM 537 C C . ARG A 1 72 ? 20.542 -24.331 8.358 1.00 89.38 72 ARG A C 1
ATOM 539 O O . ARG A 1 72 ? 19.708 -24.990 8.980 1.00 89.38 72 ARG A O 1
ATOM 546 N N . LEU A 1 73 ? 21.819 -24.705 8.240 1.00 91.19 73 LEU A N 1
ATOM 547 C CA . LEU A 1 73 ? 22.357 -25.930 8.832 1.00 91.19 73 LEU A CA 1
ATOM 548 C C . LEU A 1 73 ? 22.191 -25.932 10.355 1.00 91.19 73 LEU A C 1
ATOM 550 O O . LEU A 1 73 ? 21.628 -26.883 10.887 1.00 91.19 73 LEU A O 1
ATOM 554 N N . ILE A 1 74 ? 22.583 -24.863 11.055 1.00 92.25 74 ILE A N 1
ATOM 555 C CA . ILE A 1 74 ? 22.413 -24.754 12.514 1.00 92.25 74 ILE A CA 1
ATOM 556 C C . ILE A 1 74 ? 20.934 -24.875 12.901 1.00 92.25 74 ILE A C 1
ATOM 558 O O . ILE A 1 74 ? 20.595 -25.677 13.772 1.00 92.25 74 ILE A O 1
ATOM 562 N N . VAL A 1 75 ? 20.044 -24.123 12.247 1.00 91.94 75 VAL A N 1
ATOM 563 C CA . VAL A 1 75 ? 18.606 -24.105 12.567 1.00 91.94 75 VAL A CA 1
ATOM 564 C C . VAL A 1 75 ? 17.964 -25.473 12.382 1.00 91.94 75 VAL A C 1
ATOM 566 O O . VAL A 1 75 ? 17.221 -25.901 13.265 1.00 91.94 75 VAL A O 1
ATOM 569 N N . SER A 1 76 ? 18.317 -26.199 11.317 1.00 89.31 76 SER A N 1
ATOM 570 C CA . SER A 1 76 ? 17.810 -27.559 11.081 1.00 89.31 76 SER A CA 1
ATOM 571 C C . SER A 1 76 ? 18.130 -28.527 12.232 1.00 89.31 76 SER A C 1
ATOM 573 O O . SER A 1 76 ? 17.340 -29.418 12.540 1.00 89.31 76 SER A O 1
ATOM 575 N N . GLN A 1 77 ? 19.251 -28.314 12.932 1.00 93.38 77 GLN A N 1
ATOM 576 C CA . GLN A 1 77 ? 19.691 -29.144 14.059 1.00 93.38 77 GLN A CA 1
ATOM 577 C C . GLN A 1 77 ? 19.158 -28.655 15.419 1.00 93.38 77 GLN A C 1
ATOM 579 O O . GLN A 1 77 ? 19.216 -29.382 16.416 1.00 93.38 77 GLN A O 1
ATOM 584 N N . LEU A 1 78 ? 18.642 -27.424 15.505 1.00 90.44 78 LEU A N 1
ATOM 585 C CA . LEU A 1 78 ? 18.120 -26.859 16.748 1.00 90.44 78 LEU A CA 1
ATOM 586 C C . LEU A 1 78 ? 16.736 -27.430 17.094 1.00 90.44 78 LEU A C 1
ATOM 588 O O . LEU A 1 78 ? 15.892 -27.621 16.227 1.00 90.44 78 LEU A O 1
ATOM 592 N N . ARG A 1 79 ? 16.452 -27.681 18.378 1.00 85.94 79 ARG A N 1
ATOM 593 C CA . ARG A 1 79 ? 15.092 -28.001 18.861 1.00 85.94 79 ARG A CA 1
ATOM 594 C C . ARG A 1 79 ? 14.231 -26.736 18.912 1.00 85.94 79 ARG A C 1
ATOM 596 O O . ARG A 1 79 ? 14.758 -25.660 19.171 1.00 85.94 79 ARG A O 1
ATOM 603 N N . SER A 1 80 ? 12.916 -26.864 18.717 1.00 76.31 80 SER A N 1
ATOM 604 C CA . SER A 1 80 ? 11.997 -25.769 18.346 1.00 76.31 80 SER A CA 1
ATOM 605 C C . SER A 1 80 ? 12.220 -24.433 19.068 1.00 76.31 80 SER A C 1
ATOM 607 O O . SER A 1 80 ? 12.453 -23.429 18.404 1.00 76.31 80 SER A O 1
ATOM 609 N N . ASN A 1 81 ? 12.227 -24.404 20.406 1.00 83.56 81 ASN A N 1
ATOM 610 C CA . ASN A 1 81 ? 12.422 -23.145 21.142 1.00 83.56 81 ASN A CA 1
ATOM 611 C C . ASN A 1 81 ? 13.813 -22.536 20.910 1.00 83.56 81 ASN A C 1
ATOM 613 O O . ASN A 1 81 ? 13.928 -21.332 20.718 1.00 83.56 81 ASN A O 1
ATOM 617 N N . ALA A 1 82 ? 14.859 -23.365 20.862 1.00 87.81 82 ALA A N 1
ATOM 618 C CA . ALA A 1 82 ? 16.219 -22.910 20.591 1.00 87.81 82 ALA A CA 1
ATOM 619 C C . ALA A 1 82 ? 16.377 -22.412 19.143 1.00 87.81 82 ALA A C 1
ATOM 621 O O . ALA A 1 82 ? 17.074 -21.430 18.913 1.00 87.81 82 ALA A O 1
ATOM 622 N N . ALA A 1 83 ? 15.702 -23.050 18.181 1.00 87.38 83 ALA A N 1
ATOM 623 C CA . ALA A 1 83 ? 15.685 -22.622 16.782 1.00 87.38 83 ALA A CA 1
ATOM 624 C C . ALA A 1 83 ? 15.033 -21.240 16.624 1.00 87.38 83 ALA A C 1
ATOM 626 O O . ALA A 1 83 ? 15.603 -20.352 15.994 1.00 87.38 83 ALA A O 1
ATOM 627 N N . LEU A 1 84 ? 13.882 -21.027 17.267 1.00 85.94 84 LEU A N 1
ATOM 628 C CA . LEU A 1 84 ? 13.198 -19.736 17.269 1.00 85.94 84 LEU A CA 1
ATOM 629 C C . LEU A 1 84 ? 14.017 -18.648 17.981 1.00 85.94 84 LEU A C 1
ATOM 631 O O . LEU A 1 84 ? 14.125 -17.528 17.488 1.00 85.94 84 LEU A O 1
ATOM 635 N N . ASP A 1 85 ? 14.623 -18.962 19.128 1.00 87.75 85 ASP A N 1
ATOM 636 C CA . ASP A 1 85 ? 15.496 -18.024 19.845 1.00 87.75 85 ASP A CA 1
ATOM 637 C C . ASP A 1 85 ? 16.723 -17.637 19.004 1.00 87.75 85 ASP A C 1
ATOM 639 O O . ASP A 1 85 ? 17.157 -16.483 19.020 1.00 87.75 85 ASP A O 1
ATOM 643 N N . PHE A 1 86 ? 17.254 -18.579 18.222 1.00 90.25 86 PHE A N 1
ATOM 644 C CA . PHE A 1 86 ? 18.335 -18.327 17.278 1.00 90.25 86 PHE A CA 1
ATOM 645 C C . PHE A 1 86 ? 17.904 -17.447 16.093 1.00 90.25 86 PHE A C 1
ATOM 647 O O . PHE A 1 86 ? 18.638 -16.528 15.718 1.00 90.25 86 PHE A O 1
ATOM 654 N N . LEU A 1 87 ? 16.706 -17.667 15.538 1.00 88.50 87 LEU A N 1
ATOM 655 C CA . LEU A 1 87 ? 16.119 -16.805 14.504 1.00 88.50 87 LEU A CA 1
ATOM 656 C C . LEU A 1 87 ? 15.955 -15.366 15.011 1.00 88.50 87 LEU A C 1
ATOM 658 O O . LEU A 1 87 ? 16.421 -14.434 14.359 1.00 88.50 87 LEU A O 1
ATOM 662 N N . LYS A 1 88 ? 15.400 -15.182 16.216 1.00 87.81 88 LYS A N 1
ATOM 663 C CA . LYS A 1 88 ? 15.270 -13.862 16.860 1.00 87.81 88 LYS A CA 1
ATOM 664 C C . LYS A 1 88 ? 16.616 -13.197 17.110 1.00 87.81 88 LYS A C 1
ATOM 666 O O . LYS A 1 88 ? 16.761 -11.998 16.894 1.00 87.81 88 LYS A O 1
ATOM 671 N N . ALA A 1 89 ? 17.608 -13.960 17.568 1.00 88.25 89 ALA A N 1
ATOM 672 C CA . ALA A 1 89 ? 18.963 -13.453 17.759 1.00 88.25 89 ALA A CA 1
ATOM 673 C C . ALA A 1 89 ? 19.571 -12.978 16.430 1.00 88.25 89 ALA A C 1
ATOM 675 O O . ALA A 1 89 ? 20.150 -11.894 16.370 1.00 88.25 89 ALA A O 1
ATOM 676 N N . THR A 1 90 ? 19.383 -13.758 15.364 1.00 86.44 90 THR A N 1
ATOM 677 C CA . THR A 1 90 ? 19.809 -13.419 14.001 1.00 86.44 90 THR A CA 1
ATOM 678 C C . THR A 1 90 ? 19.126 -12.147 13.506 1.00 86.44 90 THR A C 1
ATOM 680 O O . THR A 1 90 ? 19.814 -11.214 13.094 1.00 86.44 90 THR A O 1
ATOM 683 N N . ALA A 1 91 ? 17.801 -12.047 13.626 1.00 84.31 91 ALA A N 1
ATOM 684 C CA . ALA A 1 91 ? 17.044 -10.848 13.270 1.00 84.31 91 ALA A CA 1
ATOM 685 C C . ALA A 1 91 ? 17.469 -9.618 14.093 1.00 84.31 91 ALA A C 1
ATOM 687 O O . ALA A 1 91 ? 17.691 -8.543 13.541 1.00 84.31 91 ALA A O 1
ATOM 688 N N . GLY A 1 92 ? 17.671 -9.778 15.403 1.00 82.94 92 GLY A N 1
ATOM 689 C CA . GLY A 1 92 ? 18.117 -8.704 16.291 1.00 82.94 92 GLY A CA 1
ATOM 690 C C . GLY A 1 92 ? 19.487 -8.142 15.907 1.00 82.94 92 GLY A C 1
ATOM 691 O O . GLY A 1 92 ? 19.663 -6.927 15.884 1.00 82.94 92 GLY A O 1
ATOM 692 N N . VAL A 1 93 ? 20.444 -9.000 15.536 1.00 84.81 93 VAL A N 1
ATOM 693 C CA . VAL A 1 93 ? 21.757 -8.561 15.025 1.00 84.81 93 VAL A CA 1
ATOM 694 C C . VAL A 1 93 ? 21.616 -7.780 13.715 1.00 84.81 93 VAL A C 1
ATOM 696 O O . VAL A 1 93 ? 22.367 -6.837 13.491 1.00 84.81 93 VAL A O 1
ATOM 699 N N . ARG A 1 94 ? 20.641 -8.131 12.870 1.00 79.88 94 ARG A N 1
ATOM 700 C CA . ARG A 1 94 ? 20.381 -7.455 11.591 1.00 79.88 94 ARG A CA 1
ATOM 701 C C . ARG A 1 94 ? 19.692 -6.099 11.730 1.00 79.88 94 ARG A C 1
ATOM 703 O O . ARG A 1 94 ? 19.933 -5.236 10.891 1.00 79.88 94 ARG A O 1
ATOM 710 N N . LEU A 1 95 ? 18.865 -5.918 12.760 1.00 78.00 95 LEU A N 1
ATOM 711 C CA . LEU A 1 95 ? 18.190 -4.648 13.058 1.00 78.00 95 LEU A CA 1
ATOM 712 C C . LEU A 1 95 ? 19.133 -3.610 13.683 1.00 78.00 95 LEU A C 1
ATOM 714 O O . LEU A 1 95 ? 18.933 -2.405 13.532 1.00 78.00 95 LEU A O 1
ATOM 718 N N . VAL A 1 96 ? 20.165 -4.054 14.404 1.00 76.62 96 VAL A N 1
ATOM 719 C CA . VAL A 1 96 ? 21.163 -3.153 14.989 1.00 76.62 96 VAL A CA 1
ATOM 720 C C . VAL A 1 96 ? 22.109 -2.687 13.886 1.00 76.62 96 VAL A C 1
ATOM 722 O O . VAL A 1 96 ? 22.770 -3.507 13.253 1.00 76.62 96 VAL A O 1
ATOM 725 N N . LYS A 1 97 ? 22.204 -1.364 13.673 1.00 52.19 97 LYS A N 1
ATOM 726 C CA . LYS A 1 97 ? 23.165 -0.767 12.730 1.00 52.19 97 LYS A CA 1
ATOM 727 C C . LYS A 1 97 ? 24.546 -1.392 12.959 1.00 52.19 97 LYS A C 1
ATOM 729 O O . LYS A 1 97 ? 25.079 -1.221 14.063 1.00 52.19 97 LYS A O 1
ATOM 734 N N . PRO A 1 98 ? 25.156 -2.074 11.972 1.00 43.12 98 PRO A N 1
ATOM 735 C CA . PRO A 1 98 ? 26.557 -2.417 12.102 1.00 43.12 98 PRO A CA 1
ATOM 736 C C . PRO A 1 98 ? 27.308 -1.101 12.303 1.00 43.12 98 PRO A C 1
ATOM 738 O O . PRO A 1 98 ? 27.182 -0.171 11.504 1.00 43.12 98 PRO A O 1
ATOM 741 N N . LYS A 1 99 ? 28.054 -0.985 13.407 1.00 35.94 99 LYS A N 1
ATOM 742 C CA . LYS A 1 99 ? 29.131 0.000 13.457 1.00 35.94 99 LYS A CA 1
ATOM 743 C C . LYS A 1 99 ? 30.057 -0.408 12.326 1.00 35.94 99 LYS A C 1
ATOM 745 O O . LYS A 1 99 ? 30.722 -1.434 12.451 1.00 35.94 99 LYS A O 1
ATOM 750 N N . THR A 1 100 ? 30.032 0.329 11.218 1.00 32.94 100 THR A N 1
ATOM 751 C CA . THR A 1 100 ? 31.003 0.150 10.144 1.00 32.94 100 THR A CA 1
ATOM 752 C C . THR A 1 100 ? 32.371 0.112 10.816 1.00 32.94 100 THR A C 1
ATOM 754 O O . THR A 1 100 ? 32.689 1.055 11.552 1.00 32.94 100 THR A O 1
ATOM 757 N N . PRO A 1 101 ? 33.151 -0.973 10.675 1.00 30.16 101 PRO A N 1
ATOM 758 C CA . PRO A 1 101 ? 34.531 -0.950 11.115 1.00 30.16 101 PRO A CA 1
ATOM 759 C C . PRO A 1 101 ? 35.155 0.264 10.435 1.00 30.16 101 PRO A C 1
ATOM 761 O O . PRO A 1 101 ? 35.081 0.374 9.212 1.00 30.16 101 PRO A O 1
ATOM 764 N N . GLN A 1 102 ? 35.680 1.214 11.210 1.00 28.73 102 GLN A N 1
ATOM 765 C CA . GLN A 1 102 ? 36.511 2.267 10.647 1.00 28.73 102 GLN A CA 1
ATOM 766 C C . GLN A 1 102 ? 37.698 1.557 9.997 1.00 28.73 102 GLN A C 1
ATOM 768 O O . GLN A 1 102 ? 38.653 1.189 10.676 1.00 28.73 102 GLN A O 1
ATOM 773 N N . GLN A 1 103 ? 37.614 1.302 8.691 1.00 30.03 103 GLN A N 1
ATOM 774 C CA . GLN A 1 103 ? 38.801 1.061 7.895 1.00 30.03 103 GLN A CA 1
ATOM 775 C C . GLN A 1 103 ? 39.626 2.333 8.047 1.00 30.03 103 GLN A C 1
ATOM 777 O O . GLN A 1 103 ? 39.228 3.400 7.581 1.00 30.03 103 GLN A O 1
ATOM 782 N N . GLN A 1 104 ? 40.723 2.232 8.795 1.00 27.33 104 GLN A N 1
ATOM 783 C CA . GLN A 1 104 ? 41.761 3.246 8.792 1.00 27.33 104 GLN A CA 1
ATOM 784 C C . GLN A 1 104 ? 42.261 3.336 7.352 1.00 27.33 104 GLN A C 1
ATOM 786 O O . GLN A 1 104 ? 43.025 2.489 6.894 1.00 27.33 104 GLN A O 1
ATOM 791 N N . VAL A 1 105 ? 41.757 4.324 6.617 1.00 30.55 105 VAL A N 1
ATOM 792 C CA . VAL A 1 105 ? 42.356 4.744 5.357 1.00 30.55 105 VAL A CA 1
ATOM 793 C C . VAL A 1 105 ? 43.752 5.258 5.721 1.00 30.55 105 VAL A C 1
ATOM 795 O O . VAL A 1 105 ? 43.850 6.106 6.615 1.00 30.55 105 VAL A O 1
ATOM 798 N N . PRO A 1 106 ? 44.833 4.739 5.113 1.00 31.38 106 PRO A N 1
ATOM 799 C CA . PRO A 1 106 ? 46.159 5.309 5.292 1.00 31.38 106 PRO A CA 1
ATOM 800 C C . PRO A 1 106 ? 46.100 6.798 4.946 1.00 31.38 106 PRO A C 1
ATOM 802 O O . PRO A 1 106 ? 45.626 7.165 3.873 1.00 31.38 106 PRO A O 1
ATOM 805 N N . GLN A 1 107 ? 46.528 7.658 5.868 1.00 28.70 107 GLN A N 1
ATOM 806 C CA . GLN A 1 107 ? 46.672 9.082 5.593 1.00 28.70 107 GLN A CA 1
ATOM 807 C C . GLN A 1 107 ? 47.774 9.259 4.544 1.00 28.70 107 GLN A C 1
ATOM 809 O O . GLN A 1 107 ? 48.953 9.112 4.852 1.00 28.70 107 GLN A O 1
ATOM 814 N N . THR A 1 108 ? 47.391 9.564 3.310 1.00 32.81 108 THR A N 1
ATOM 815 C CA . THR A 1 108 ? 48.268 10.231 2.346 1.00 32.81 108 THR A CA 1
ATOM 816 C C . THR A 1 108 ? 47.907 11.708 2.332 1.00 32.81 108 THR A C 1
ATOM 818 O O . THR A 1 108 ? 46.791 12.084 1.975 1.00 32.81 108 THR A O 1
ATOM 821 N N . GLU A 1 109 ? 48.852 12.526 2.787 1.00 32.66 109 GLU A N 1
ATOM 822 C CA . GLU A 1 109 ? 48.875 13.971 2.591 1.00 32.66 109 GLU A CA 1
ATOM 823 C C . GLU A 1 109 ? 49.067 14.261 1.095 1.00 32.66 109 GLU A C 1
ATOM 825 O O . GLU A 1 109 ? 50.069 13.847 0.524 1.00 32.66 109 GLU A O 1
ATOM 830 N N . ASP A 1 110 ? 48.076 14.876 0.446 1.00 32.66 110 ASP A N 1
ATOM 831 C CA . ASP A 1 110 ? 48.234 16.088 -0.377 1.00 32.66 110 ASP A CA 1
ATOM 832 C C . ASP A 1 110 ? 46.911 16.461 -1.074 1.00 32.66 110 ASP A C 1
ATOM 834 O O . ASP A 1 110 ? 46.094 15.613 -1.431 1.00 32.66 110 ASP A O 1
ATOM 838 N N . GLY A 1 111 ? 46.653 17.768 -1.167 1.00 32.09 111 GLY A N 1
ATOM 839 C CA . GLY A 1 111 ? 45.342 18.349 -1.466 1.00 32.09 111 GLY A CA 1
ATOM 840 C C . GLY A 1 111 ? 44.960 18.516 -2.945 1.00 32.09 111 GLY A C 1
ATOM 841 O O . GLY A 1 111 ? 45.807 18.570 -3.830 1.00 32.09 111 GLY A O 1
ATOM 842 N N . GLY A 1 112 ? 43.652 18.720 -3.178 1.00 27.88 112 GLY A N 1
ATOM 843 C CA . GLY A 1 112 ? 43.111 19.346 -4.395 1.00 27.88 112 GLY A CA 1
ATOM 844 C C . GLY A 1 112 ? 41.766 18.801 -4.917 1.00 27.88 112 GLY A C 1
ATOM 845 O O . GLY A 1 112 ? 41.766 17.831 -5.653 1.00 27.88 112 GLY A O 1
ATOM 846 N N . ALA A 1 113 ? 40.666 19.515 -4.614 1.00 30.45 113 ALA A N 1
ATOM 847 C CA . ALA A 1 113 ? 39.358 19.617 -5.314 1.00 30.45 113 ALA A CA 1
ATOM 848 C C . ALA A 1 113 ? 38.486 18.353 -5.624 1.00 30.45 113 ALA A C 1
ATOM 850 O O . ALA A 1 113 ? 38.992 17.245 -5.757 1.00 30.45 113 ALA A O 1
ATOM 851 N N . PRO A 1 114 ? 37.138 18.490 -5.739 1.00 36.12 114 PRO A N 1
ATOM 852 C CA . PRO A 1 114 ? 36.215 17.354 -5.680 1.00 36.12 114 PRO A CA 1
ATOM 853 C C . PRO A 1 114 ? 35.724 16.837 -7.047 1.00 36.12 114 PRO A C 1
ATOM 855 O O . PRO A 1 114 ? 35.350 17.609 -7.926 1.00 36.12 114 PRO A O 1
ATOM 858 N N . GLY A 1 115 ? 35.568 15.510 -7.129 1.00 34.84 115 GLY A N 1
ATOM 859 C CA . GLY A 1 115 ? 34.394 14.873 -7.737 1.00 34.84 115 GLY A CA 1
ATOM 860 C C . GLY A 1 115 ? 34.456 14.523 -9.224 1.00 34.84 115 GLY A C 1
ATOM 861 O O . GLY A 1 115 ? 33.707 15.087 -10.019 1.00 34.84 115 GLY A O 1
ATOM 862 N N . ARG A 1 116 ? 35.245 13.506 -9.592 1.00 29.89 116 ARG A N 1
ATOM 863 C CA . ARG A 1 116 ? 35.031 12.726 -10.822 1.00 29.89 116 ARG A CA 1
ATOM 864 C C . ARG A 1 116 ? 34.882 11.245 -10.493 1.00 29.89 116 ARG A C 1
ATOM 866 O O . ARG A 1 116 ? 35.609 10.708 -9.669 1.00 29.89 116 ARG A O 1
ATOM 873 N N . ASN A 1 117 ? 33.895 10.636 -11.144 1.00 36.94 117 ASN A N 1
ATOM 874 C CA . ASN A 1 117 ? 33.610 9.209 -11.144 1.00 36.94 117 ASN A CA 1
ATOM 875 C C . ASN A 1 117 ? 34.858 8.406 -11.532 1.00 36.94 117 ASN A C 1
ATOM 877 O O . ASN A 1 117 ? 35.255 8.442 -12.694 1.00 36.94 117 ASN A O 1
ATOM 881 N N . GLU A 1 118 ? 35.404 7.631 -10.601 1.00 28.06 118 GLU A N 1
ATOM 882 C CA . GLU A 1 118 ? 36.275 6.504 -10.926 1.00 28.06 118 GLU A CA 1
ATOM 883 C C . GLU A 1 118 ? 35.526 5.210 -10.632 1.00 28.06 118 GLU A C 1
ATOM 885 O O . GLU A 1 118 ? 35.449 4.696 -9.518 1.00 28.06 118 GLU A O 1
ATOM 890 N N . SER A 1 119 ? 34.910 4.721 -11.697 1.00 33.56 119 SER A N 1
ATOM 891 C CA . SER A 1 119 ? 34.458 3.353 -11.867 1.00 33.56 119 SER A CA 1
ATOM 892 C C . SER A 1 119 ? 35.359 2.732 -12.931 1.00 33.56 119 SER A C 1
ATOM 894 O O . SER A 1 119 ? 35.552 3.358 -13.971 1.00 33.56 119 SER A O 1
ATOM 896 N N . LEU A 1 120 ? 35.821 1.499 -12.690 1.00 32.66 120 LEU A N 1
ATOM 897 C CA . LEU A 1 120 ? 36.437 0.584 -13.669 1.00 32.66 120 LEU A CA 1
ATOM 898 C C . LEU A 1 120 ? 37.914 0.795 -14.075 1.00 32.66 120 LEU A C 1
ATOM 900 O O . LEU A 1 120 ? 38.269 0.507 -15.211 1.00 32.66 120 LEU A O 1
ATOM 904 N N . GLU A 1 121 ? 38.811 1.119 -13.141 1.00 30.94 121 GLU A N 1
ATOM 905 C CA . GLU A 1 121 ? 40.255 0.843 -13.310 1.00 30.94 121 GLU A CA 1
ATOM 906 C C . GLU A 1 121 ? 40.806 0.032 -12.125 1.00 30.94 121 GLU A C 1
ATOM 908 O O . GLU A 1 121 ? 41.536 0.520 -11.273 1.00 30.94 121 GLU A O 1
ATOM 913 N N . ALA A 1 122 ? 40.413 -1.241 -12.039 1.00 34.09 122 ALA A N 1
ATOM 914 C CA . ALA A 1 122 ? 41.078 -2.223 -11.176 1.00 34.09 122 ALA A CA 1
ATOM 915 C C . ALA A 1 122 ? 40.914 -3.646 -11.735 1.00 34.09 122 ALA A C 1
ATOM 917 O O . ALA A 1 122 ? 40.442 -4.558 -11.064 1.00 34.09 122 ALA A O 1
ATOM 918 N N . LEU A 1 123 ? 41.304 -3.830 -12.994 1.00 36.47 123 LEU A N 1
ATOM 919 C CA . LEU A 1 123 ? 41.702 -5.131 -13.537 1.00 36.47 123 LEU A CA 1
ATOM 920 C C . LEU A 1 123 ? 43.104 -4.980 -14.133 1.00 36.47 123 LEU A C 1
ATOM 922 O O . LEU A 1 123 ? 43.363 -5.309 -15.285 1.00 36.47 123 LEU A O 1
ATOM 926 N N . ASP A 1 124 ? 44.017 -4.440 -13.324 1.00 34.72 124 ASP A N 1
ATOM 927 C CA . ASP A 1 124 ? 45.443 -4.510 -13.612 1.00 34.72 124 ASP A CA 1
ATOM 928 C C . ASP A 1 124 ? 45.930 -5.935 -13.299 1.00 34.72 124 ASP A C 1
ATOM 930 O O . ASP A 1 124 ? 46.365 -6.262 -12.193 1.00 34.72 124 ASP A O 1
ATOM 934 N N . LEU A 1 125 ? 45.760 -6.824 -14.280 1.00 41.91 125 LEU A N 1
ATOM 935 C CA . LEU A 1 125 ? 46.230 -8.213 -14.253 1.00 41.91 125 LEU A CA 1
ATOM 936 C C . LEU A 1 125 ? 47.758 -8.326 -14.437 1.00 41.91 125 LEU A C 1
ATOM 938 O O . LEU A 1 125 ? 48.265 -9.435 -14.598 1.00 41.91 125 LEU A O 1
ATOM 942 N N . ALA A 1 126 ? 48.504 -7.215 -14.420 1.00 35.81 126 ALA A N 1
ATOM 943 C CA . ALA A 1 126 ? 49.937 -7.202 -14.706 1.00 35.81 126 ALA A CA 1
ATOM 944 C C . ALA A 1 126 ? 50.843 -6.983 -13.479 1.00 35.81 126 ALA A C 1
ATOM 946 O O . ALA A 1 126 ? 52.061 -6.931 -13.642 1.00 35.81 126 ALA A O 1
ATOM 947 N N . ALA A 1 127 ? 50.313 -6.907 -12.252 1.00 38.88 127 ALA A N 1
ATOM 948 C CA . ALA A 1 127 ? 51.150 -6.802 -11.053 1.00 38.88 127 ALA A CA 1
ATOM 949 C C . ALA A 1 127 ? 51.758 -8.174 -10.667 1.00 38.88 127 ALA A C 1
ATOM 951 O O . ALA A 1 127 ? 51.023 -9.078 -10.251 1.00 38.88 127 ALA A O 1
ATOM 952 N N . PRO A 1 128 ? 53.092 -8.363 -10.738 1.00 37.69 128 PRO A N 1
ATOM 953 C CA . PRO A 1 128 ? 53.718 -9.622 -10.366 1.00 37.69 128 PRO A CA 1
ATOM 954 C C . PRO A 1 128 ? 53.701 -9.752 -8.838 1.00 37.69 128 PRO A C 1
ATOM 956 O O . PRO A 1 128 ? 54.447 -9.070 -8.140 1.00 37.69 128 PRO A O 1
ATOM 959 N N . GLY A 1 129 ? 52.822 -10.609 -8.308 1.00 43.50 129 GLY A N 1
ATOM 960 C CA . GLY A 1 129 ? 52.802 -10.953 -6.879 1.00 43.50 129 GLY A CA 1
ATOM 961 C C . GLY A 1 129 ? 51.433 -11.051 -6.200 1.00 43.50 129 GLY A C 1
ATOM 962 O O . GLY A 1 129 ? 51.391 -11.377 -5.016 1.00 43.50 129 GLY A O 1
ATOM 963 N N . LYS A 1 130 ? 50.310 -10.820 -6.894 1.00 41.66 130 LYS A N 1
ATOM 964 C CA . LYS A 1 130 ? 48.970 -11.140 -6.363 1.00 41.66 130 LYS A CA 1
ATOM 965 C C . LYS A 1 130 ? 48.410 -12.364 -7.086 1.00 41.66 130 LYS A C 1
ATOM 967 O O . LYS A 1 130 ? 48.545 -12.470 -8.298 1.00 41.66 130 LYS A O 1
ATOM 972 N N . GLY A 1 131 ? 47.890 -13.311 -6.302 1.00 42.25 131 GLY A N 1
ATOM 973 C CA . GLY A 1 131 ? 47.580 -14.684 -6.707 1.00 42.25 131 GLY A CA 1
ATOM 974 C C . GLY A 1 131 ? 46.877 -14.799 -8.057 1.00 42.25 131 GLY A C 1
ATOM 975 O O . GLY A 1 131 ? 45.986 -14.012 -8.366 1.00 42.25 131 GLY A O 1
ATOM 976 N N . ALA A 1 132 ? 47.295 -15.796 -8.842 1.00 39.53 132 ALA A N 1
ATOM 977 C CA . ALA A 1 132 ? 46.634 -16.171 -10.081 1.00 39.53 132 ALA A CA 1
ATOM 978 C C . ALA A 1 132 ? 45.125 -16.281 -9.831 1.00 39.53 132 ALA A C 1
ATOM 980 O O . ALA A 1 132 ? 44.689 -17.062 -8.983 1.00 39.53 132 ALA A O 1
ATOM 981 N N . VAL A 1 133 ? 44.343 -15.465 -10.538 1.00 48.22 133 VAL A N 1
ATOM 982 C CA . VAL A 1 133 ? 42.888 -15.599 -10.557 1.00 48.22 133 VAL A CA 1
ATOM 983 C C . VAL A 1 133 ? 42.607 -16.983 -11.123 1.00 48.22 133 VAL A C 1
ATOM 985 O O . VAL A 1 133 ? 42.943 -17.256 -12.275 1.00 48.22 133 VAL A O 1
ATOM 988 N N . ASP A 1 134 ? 42.056 -17.871 -10.300 1.00 58.72 134 ASP A N 1
ATOM 989 C CA . ASP A 1 134 ? 41.637 -19.191 -10.749 1.00 58.72 134 ASP A CA 1
ATOM 990 C C . ASP A 1 134 ? 40.462 -19.004 -11.712 1.00 58.72 134 ASP A C 1
ATOM 992 O O . ASP A 1 134 ? 39.312 -18.816 -11.315 1.00 58.72 134 ASP A O 1
ATOM 996 N N . LEU A 1 135 ? 40.781 -18.986 -13.004 1.00 46.12 135 LEU A N 1
ATOM 997 C CA . LEU A 1 135 ? 39.814 -18.796 -14.077 1.00 46.12 135 LEU A CA 1
ATOM 998 C C . LEU A 1 135 ? 38.786 -19.932 -14.125 1.00 46.12 135 LEU A C 1
ATOM 1000 O O . LEU A 1 135 ? 37.687 -19.718 -14.626 1.00 46.12 135 LEU A O 1
ATOM 1004 N N . VAL A 1 136 ? 39.108 -21.116 -13.589 1.00 54.53 136 VAL A N 1
ATOM 1005 C CA . VAL A 1 136 ? 38.169 -22.238 -13.484 1.00 54.53 136 VAL A CA 1
ATOM 1006 C C . VAL A 1 136 ? 37.169 -21.975 -12.366 1.00 54.53 136 VAL A C 1
ATOM 1008 O O . VAL A 1 136 ? 35.976 -22.190 -12.557 1.00 54.53 136 VAL A O 1
ATOM 1011 N N . GLU A 1 137 ? 37.625 -21.463 -11.225 1.00 57.12 137 GLU A N 1
ATOM 1012 C CA . GLU A 1 137 ? 36.738 -21.074 -10.126 1.00 57.12 137 GLU A CA 1
ATOM 1013 C C . GLU A 1 137 ? 35.886 -19.849 -10.486 1.00 57.12 137 GLU A C 1
ATOM 1015 O O . GLU A 1 137 ? 34.699 -19.800 -10.169 1.00 57.12 137 GLU A O 1
ATOM 1020 N N . LEU A 1 138 ? 36.449 -18.892 -11.231 1.00 49.81 138 LEU A N 1
ATOM 1021 C CA . LEU A 1 138 ? 35.700 -17.760 -11.776 1.00 49.81 138 LEU A CA 1
ATOM 1022 C C . LEU A 1 138 ? 34.641 -18.226 -12.789 1.00 49.81 138 LEU A C 1
ATOM 1024 O O . LEU A 1 138 ? 33.505 -17.766 -12.728 1.00 49.81 138 LEU A O 1
ATOM 1028 N N . ALA A 1 139 ? 34.981 -19.157 -13.686 1.00 46.31 139 ALA A N 1
ATOM 1029 C CA . ALA A 1 139 ? 34.035 -19.725 -14.647 1.00 46.31 139 ALA A CA 1
ATOM 1030 C C . ALA A 1 139 ? 32.911 -20.506 -13.949 1.00 46.31 139 ALA A C 1
ATOM 1032 O O . ALA A 1 139 ? 31.742 -20.299 -14.262 1.00 46.31 139 ALA A O 1
ATOM 1033 N N . LYS A 1 140 ? 33.244 -21.325 -12.941 1.00 58.94 140 LYS A N 1
ATOM 1034 C CA . LYS A 1 140 ? 32.242 -22.005 -12.106 1.00 58.94 140 LYS A CA 1
ATOM 1035 C C . LYS A 1 140 ? 31.320 -21.011 -11.414 1.00 58.94 140 LYS A C 1
ATOM 1037 O O . LYS A 1 140 ? 30.118 -21.221 -11.440 1.00 58.94 140 LYS A O 1
ATOM 1042 N N . ARG A 1 141 ? 31.857 -19.921 -10.855 1.00 56.97 141 ARG A N 1
ATOM 1043 C CA . ARG A 1 141 ? 31.043 -18.859 -10.243 1.00 56.97 141 ARG A CA 1
ATOM 1044 C C . ARG A 1 141 ? 30.124 -18.184 -11.245 1.00 56.97 141 ARG A C 1
ATOM 1046 O O . ARG A 1 141 ? 28.977 -17.949 -10.916 1.00 56.97 141 ARG A O 1
ATOM 1053 N N . VAL A 1 142 ? 30.588 -17.895 -12.463 1.00 59.62 142 VAL A N 1
ATOM 1054 C CA . VAL A 1 142 ? 29.755 -17.289 -13.521 1.00 59.62 142 VAL A CA 1
ATOM 1055 C C . VAL A 1 142 ? 28.556 -18.175 -13.882 1.00 59.62 142 VAL A C 1
ATOM 1057 O O . VAL A 1 142 ? 27.481 -17.637 -14.172 1.00 59.62 142 VAL A O 1
ATOM 1060 N N . ASP A 1 143 ? 28.732 -19.497 -13.822 1.00 63.72 143 ASP A N 1
ATOM 1061 C CA . ASP A 1 143 ? 27.711 -20.500 -14.143 1.00 63.72 143 ASP A CA 1
ATOM 1062 C C . ASP A 1 143 ? 26.900 -20.996 -12.925 1.00 63.72 143 ASP A C 1
ATOM 1064 O O . ASP A 1 143 ? 25.888 -21.679 -13.100 1.00 63.72 143 ASP A O 1
ATOM 1068 N N . ASP A 1 144 ? 27.296 -20.644 -11.700 1.00 65.38 144 ASP A N 1
ATOM 1069 C CA . ASP A 1 144 ? 26.630 -21.062 -10.465 1.00 65.38 144 ASP A CA 1
ATOM 1070 C C . ASP A 1 144 ? 25.364 -20.232 -10.208 1.00 65.38 144 ASP A C 1
ATOM 1072 O O . ASP A 1 144 ? 25.423 -19.051 -9.871 1.00 65.38 144 ASP A O 1
ATOM 1076 N N . ALA A 1 145 ? 24.193 -20.853 -10.348 1.00 63.09 145 ALA A N 1
ATOM 1077 C CA . ALA A 1 145 ? 22.907 -20.198 -10.121 1.00 63.09 145 ALA A CA 1
ATOM 1078 C C . ALA A 1 145 ? 22.598 -19.915 -8.637 1.00 63.09 145 ALA A C 1
ATOM 1080 O O . ALA A 1 145 ? 21.639 -19.189 -8.365 1.00 63.09 145 ALA A O 1
ATOM 1081 N N . ASP A 1 146 ? 23.368 -20.478 -7.702 1.00 59.53 146 ASP A N 1
ATOM 1082 C CA . ASP A 1 146 ? 23.249 -20.215 -6.266 1.00 59.53 146 ASP A CA 1
ATOM 1083 C C . ASP A 1 146 ? 24.157 -19.049 -5.814 1.00 59.53 146 ASP A C 1
ATOM 1085 O O . ASP A 1 146 ? 23.951 -18.477 -4.737 1.00 59.53 146 ASP A O 1
ATOM 1089 N N . ASP A 1 147 ? 25.122 -18.632 -6.646 1.00 61.47 147 ASP A N 1
ATOM 1090 C CA . ASP A 1 147 ? 25.893 -17.404 -6.443 1.00 61.47 147 ASP A CA 1
ATOM 1091 C C . ASP A 1 147 ? 25.094 -16.192 -6.934 1.00 61.47 147 ASP A C 1
ATOM 1093 O O . ASP A 1 147 ? 24.939 -15.938 -8.125 1.00 61.47 147 ASP A O 1
ATOM 1097 N N . ALA A 1 148 ? 24.630 -15.380 -5.987 1.00 55.06 148 ALA A N 1
ATOM 1098 C CA . ALA A 1 148 ? 23.783 -14.228 -6.263 1.00 55.06 148 ALA A CA 1
ATOM 1099 C C . ALA A 1 148 ? 24.485 -13.065 -7.004 1.00 55.06 148 ALA A C 1
ATOM 1101 O O . ALA A 1 148 ? 23.846 -12.049 -7.284 1.00 55.06 148 ALA A O 1
ATOM 1102 N N . SER A 1 149 ? 25.794 -13.181 -7.257 1.00 53.66 149 SER A N 1
ATOM 1103 C CA . SER A 1 149 ? 26.588 -12.263 -8.084 1.00 53.66 149 SER A CA 1
ATOM 1104 C C . SER A 1 149 ? 26.888 -12.806 -9.488 1.00 53.66 149 SER A C 1
ATOM 1106 O O . SER A 1 149 ? 27.484 -12.104 -10.307 1.00 53.66 149 SER A O 1
ATOM 1108 N N . SER A 1 150 ? 26.474 -14.041 -9.783 1.00 62.72 150 SER A N 1
ATOM 1109 C CA . SER A 1 150 ? 26.752 -14.699 -11.053 1.00 62.72 150 SER A CA 1
ATOM 1110 C C . SER A 1 150 ? 25.818 -14.270 -12.178 1.00 62.72 150 SER A C 1
ATOM 1112 O O . SER A 1 150 ? 24.665 -13.873 -11.985 1.00 62.72 150 SER A O 1
ATOM 1114 N N . MET A 1 151 ? 26.292 -14.446 -13.411 1.00 63.72 151 MET A N 1
ATOM 1115 C CA . MET A 1 151 ? 25.460 -14.249 -14.595 1.00 63.72 151 MET A CA 1
ATOM 1116 C C . MET A 1 151 ? 24.354 -15.304 -14.708 1.00 63.72 151 MET A C 1
ATOM 1118 O O . MET A 1 151 ? 23.283 -14.993 -15.232 1.00 63.72 151 MET A O 1
ATOM 1122 N N . ALA A 1 152 ? 24.586 -16.541 -14.256 1.00 63.59 152 ALA A N 1
ATOM 1123 C CA . ALA A 1 152 ? 23.572 -17.595 -14.251 1.00 63.59 152 ALA A CA 1
ATOM 1124 C C . ALA A 1 152 ? 22.386 -17.249 -13.340 1.00 63.59 152 ALA A C 1
ATOM 1126 O O . ALA A 1 152 ? 21.232 -17.363 -13.763 1.00 63.59 152 ALA A O 1
ATOM 1127 N N . TYR A 1 153 ? 22.658 -16.749 -12.135 1.00 67.00 153 TYR A N 1
ATOM 1128 C CA . TYR A 1 153 ? 21.632 -16.270 -11.217 1.00 67.00 153 TYR A CA 1
ATOM 1129 C C . TYR A 1 153 ? 20.876 -15.069 -11.798 1.00 67.00 153 TYR A C 1
ATOM 1131 O O . TYR A 1 153 ? 19.649 -15.100 -11.868 1.00 67.00 153 TYR A O 1
ATOM 1139 N N . LEU A 1 154 ? 21.574 -14.062 -12.339 1.00 64.38 154 LEU A N 1
ATOM 1140 C CA . LEU A 1 154 ? 20.922 -12.909 -12.977 1.00 64.38 154 LEU A CA 1
ATOM 1141 C C . LEU A 1 154 ? 20.008 -13.322 -14.142 1.00 64.38 154 LEU A C 1
ATOM 1143 O O . LEU A 1 154 ? 18.901 -12.804 -14.283 1.00 64.38 154 LEU A O 1
ATOM 1147 N N . LYS A 1 155 ? 20.422 -14.299 -14.962 1.00 64.69 155 LYS A N 1
ATOM 1148 C CA . LYS A 1 155 ? 19.575 -14.867 -16.027 1.00 64.69 155 LYS A CA 1
ATOM 1149 C C . LYS A 1 155 ? 18.318 -15.533 -15.468 1.00 64.69 155 LYS A C 1
ATOM 1151 O O . LYS A 1 155 ? 17.253 -15.391 -16.067 1.00 64.69 155 LYS A O 1
ATOM 1156 N N . ARG A 1 156 ? 18.424 -16.240 -14.339 1.00 71.88 156 ARG A N 1
ATOM 1157 C CA . ARG A 1 156 ? 17.279 -16.851 -13.648 1.00 71.88 156 ARG A CA 1
ATOM 1158 C C . ARG A 1 156 ? 16.322 -15.789 -13.113 1.00 71.88 156 ARG A C 1
ATOM 1160 O O . ARG A 1 156 ? 15.130 -15.884 -13.383 1.00 71.88 156 ARG A O 1
ATOM 1167 N N . VAL A 1 157 ? 16.833 -14.753 -12.447 1.00 61.91 157 VAL A N 1
ATOM 1168 C CA . VAL A 1 157 ? 16.008 -13.634 -11.963 1.00 61.91 157 VAL A CA 1
ATOM 1169 C C . VAL A 1 157 ? 15.294 -12.952 -13.130 1.00 61.91 157 VAL A C 1
ATOM 1171 O O . VAL A 1 157 ? 14.085 -12.749 -13.082 1.00 61.91 157 VAL A O 1
ATOM 1174 N N . LEU A 1 158 ? 15.999 -12.687 -14.235 1.00 63.12 158 LEU A N 1
ATOM 1175 C CA . LEU A 1 158 ? 15.394 -12.143 -15.454 1.00 63.12 158 LEU A CA 1
ATOM 1176 C C . LEU A 1 158 ? 14.312 -13.064 -16.036 1.00 63.12 158 LEU A C 1
ATOM 1178 O O . LEU A 1 158 ? 13.308 -12.573 -16.552 1.00 63.12 158 LEU A O 1
ATOM 1182 N N . ALA A 1 159 ? 14.483 -14.387 -15.969 1.00 66.50 159 ALA A N 1
ATOM 1183 C CA . ALA A 1 159 ? 13.455 -15.339 -16.380 1.00 66.50 159 ALA A CA 1
ATOM 1184 C C . ALA A 1 159 ? 12.214 -15.265 -15.473 1.00 66.50 159 ALA A C 1
ATOM 1186 O O . ALA A 1 159 ? 11.096 -15.261 -15.989 1.00 66.50 159 ALA A O 1
ATOM 1187 N N . ASP A 1 160 ? 12.394 -15.117 -14.160 1.00 65.56 160 ASP A N 1
ATOM 1188 C CA . ASP A 1 160 ? 11.297 -14.964 -13.200 1.00 65.56 160 ASP A CA 1
ATOM 1189 C C . ASP A 1 160 ? 10.553 -13.628 -13.404 1.00 65.56 160 ASP A C 1
ATOM 1191 O O . ASP A 1 160 ? 9.322 -13.625 -13.502 1.00 65.56 160 ASP A O 1
ATOM 1195 N N . VAL A 1 161 ? 11.269 -12.512 -13.603 1.00 61.97 161 VAL A N 1
ATOM 1196 C CA . VAL A 1 161 ? 10.687 -11.206 -13.991 1.00 61.97 161 VAL A CA 1
ATOM 1197 C C . VAL A 1 161 ? 9.894 -11.326 -15.288 1.00 61.97 161 VAL A C 1
ATOM 1199 O O . VAL A 1 161 ? 8.759 -10.844 -15.396 1.00 61.97 161 VAL A O 1
ATOM 1202 N N . ASN A 1 162 ? 10.472 -11.994 -16.288 1.00 57.75 162 ASN A N 1
ATOM 1203 C CA . ASN A 1 162 ? 9.782 -12.254 -17.541 1.00 57.75 162 ASN A CA 1
ATOM 1204 C C . ASN A 1 162 ? 8.516 -13.073 -17.280 1.00 57.75 162 ASN A C 1
ATOM 1206 O O . ASN A 1 162 ? 7.463 -12.649 -17.719 1.00 57.75 162 ASN A O 1
ATOM 1210 N N . SER A 1 163 ? 8.553 -14.140 -16.481 1.00 60.47 163 SER A N 1
ATOM 1211 C CA . SER A 1 163 ? 7.370 -14.967 -16.192 1.00 60.47 163 SER A CA 1
ATOM 1212 C C . SER A 1 163 ? 6.213 -14.189 -15.545 1.00 60.47 163 SER A C 1
ATOM 1214 O O . SER A 1 163 ? 5.056 -14.364 -15.936 1.00 60.47 163 SER A O 1
ATOM 1216 N N . ILE A 1 164 ? 6.517 -13.266 -14.624 1.00 58.34 164 ILE A N 1
ATOM 1217 C CA . ILE A 1 164 ? 5.528 -12.396 -13.964 1.00 58.34 164 ILE A CA 1
ATOM 1218 C C . ILE A 1 164 ? 4.906 -11.410 -14.965 1.00 58.34 164 ILE A C 1
ATOM 1220 O O . ILE A 1 164 ? 3.764 -10.982 -14.793 1.00 58.34 164 ILE A O 1
ATOM 1224 N N . SER A 1 165 ? 5.642 -11.061 -16.021 1.00 52.38 165 SER A N 1
ATOM 1225 C CA . SER A 1 165 ? 5.265 -10.053 -17.015 1.00 52.38 165 SER A CA 1
ATOM 1226 C C . SER A 1 165 ? 4.767 -10.611 -18.355 1.00 52.38 165 SER A C 1
ATOM 1228 O O . SER A 1 165 ? 4.135 -9.873 -19.112 1.00 52.38 165 SER A O 1
ATOM 1230 N N . SER A 1 166 ? 5.032 -11.887 -18.652 1.00 48.81 166 SER A N 1
ATOM 1231 C CA . SER A 1 166 ? 4.874 -12.514 -19.974 1.00 48.81 166 SER A CA 1
ATOM 1232 C C . SER A 1 166 ? 3.763 -13.551 -20.061 1.00 48.81 166 SER A C 1
ATOM 1234 O O . SER A 1 166 ? 3.476 -14.068 -21.142 1.00 48.81 166 SER A O 1
ATOM 1236 N N . SER A 1 167 ? 3.175 -13.924 -18.930 1.00 53.56 167 SER A N 1
ATOM 1237 C CA . SER A 1 167 ? 2.135 -14.940 -18.875 1.00 53.56 167 SER A CA 1
ATOM 1238 C C . SER A 1 167 ? 0.808 -14.409 -19.442 1.00 53.56 167 SER A C 1
ATOM 1240 O O . SER A 1 167 ? 0.350 -13.334 -19.059 1.00 53.56 167 SER A O 1
ATOM 1242 N N . LYS A 1 168 ? 0.143 -15.185 -20.320 1.00 59.00 168 LYS A N 1
ATOM 1243 C CA . LYS A 1 168 ? -1.272 -14.938 -20.685 1.00 59.00 168 LYS A CA 1
ATOM 1244 C C . LYS A 1 168 ? -2.204 -15.072 -19.474 1.00 59.00 168 LYS A C 1
ATOM 1246 O O . LYS A 1 168 ? -3.322 -14.568 -19.509 1.00 59.00 168 LYS A O 1
ATOM 1251 N N . GLU A 1 169 ? -1.761 -15.780 -18.437 1.00 62.47 169 GLU A N 1
ATOM 1252 C CA . GLU A 1 169 ? -2.504 -15.994 -17.201 1.00 62.47 169 GLU A CA 1
ATOM 1253 C C . GLU A 1 169 ? -1.962 -15.125 -16.053 1.00 62.47 169 GLU A C 1
ATOM 1255 O O . GLU A 1 169 ? -0.749 -15.049 -15.853 1.00 62.47 169 GLU A O 1
ATOM 1260 N N . PRO A 1 170 ? -2.822 -14.501 -15.238 1.00 67.81 170 PRO A N 1
ATOM 1261 C CA . PRO A 1 170 ? -2.384 -13.776 -14.048 1.00 67.81 170 PRO A CA 1
ATOM 1262 C C . PRO A 1 170 ? -1.562 -14.623 -13.068 1.00 67.81 170 PRO A C 1
ATOM 1264 O O . PRO A 1 170 ? -1.861 -15.799 -12.853 1.00 67.81 170 PRO A O 1
ATOM 1267 N N . TYR A 1 171 ? -0.572 -14.002 -12.411 1.00 73.44 171 TYR A N 1
ATOM 1268 C CA . TYR A 1 171 ? 0.268 -14.643 -11.384 1.00 73.44 171 TYR A CA 1
ATOM 1269 C C . TYR A 1 171 ? -0.560 -15.375 -10.320 1.00 73.44 171 TYR A C 1
ATOM 1271 O O . TYR A 1 171 ? -0.243 -16.507 -9.964 1.00 73.44 171 TYR A O 1
ATOM 1279 N N . SER A 1 172 ? -1.657 -14.764 -9.860 1.00 74.12 172 SER A N 1
ATOM 1280 C CA . SER A 1 172 ? -2.579 -15.349 -8.880 1.00 74.12 172 SER A CA 1
ATOM 1281 C C . SER A 1 172 ? -3.103 -16.718 -9.315 1.00 74.12 172 SER A C 1
ATOM 1283 O O . SER A 1 172 ? -3.187 -17.632 -8.500 1.00 74.12 172 SER A O 1
ATOM 1285 N N . ARG A 1 173 ? -3.414 -16.914 -10.600 1.00 76.62 173 ARG A N 1
ATOM 1286 C CA . ARG A 1 173 ? -3.901 -18.198 -11.124 1.00 76.62 173 ARG A CA 1
ATOM 1287 C C . ARG A 1 173 ? -2.810 -19.264 -11.152 1.00 76.62 173 ARG A C 1
ATOM 1289 O O . ARG A 1 173 ? -3.045 -20.390 -10.706 1.00 76.62 173 ARG A O 1
ATOM 1296 N N . LEU A 1 174 ? -1.623 -18.905 -11.641 1.00 77.06 174 LEU A N 1
ATOM 1297 C CA . LEU A 1 174 ? -0.466 -19.804 -11.647 1.00 77.06 174 LEU A CA 1
ATOM 1298 C C . LEU A 1 174 ? -0.115 -20.227 -10.219 1.00 77.06 174 LEU A C 1
ATOM 1300 O O . LEU A 1 174 ? 0.079 -21.410 -9.940 1.00 77.06 174 LEU A O 1
ATOM 1304 N N . ARG A 1 175 ? -0.118 -19.262 -9.294 1.00 81.62 175 ARG A N 1
ATOM 1305 C CA . ARG A 1 175 ? 0.196 -19.493 -7.888 1.00 81.62 175 ARG A CA 1
ATOM 1306 C C . ARG A 1 175 ? -0.836 -20.382 -7.203 1.00 81.62 175 ARG A C 1
ATOM 1308 O O . ARG A 1 175 ? -0.444 -21.320 -6.518 1.00 81.62 175 ARG A O 1
ATOM 1315 N N . ARG A 1 176 ? -2.131 -20.155 -7.446 1.00 84.31 176 ARG A N 1
ATOM 1316 C CA . ARG A 1 176 ? -3.209 -21.028 -6.953 1.00 84.31 176 ARG A CA 1
ATOM 1317 C C . ARG A 1 176 ? -3.081 -22.459 -7.450 1.00 84.31 176 ARG A C 1
ATOM 1319 O O . ARG A 1 176 ? -3.275 -23.384 -6.674 1.00 84.31 176 ARG A O 1
ATOM 1326 N N . THR A 1 177 ? -2.716 -22.641 -8.716 1.00 83.50 177 THR A N 1
ATOM 1327 C CA . THR A 1 177 ? -2.503 -23.976 -9.292 1.00 83.50 177 THR A CA 1
ATOM 1328 C C . THR A 1 177 ? -1.325 -24.687 -8.628 1.00 83.50 177 THR A C 1
ATOM 1330 O O . THR A 1 177 ? -1.446 -25.857 -8.278 1.00 83.50 177 THR A O 1
ATOM 1333 N N . ALA A 1 178 ? -0.213 -23.975 -8.409 1.00 81.62 178 ALA A N 1
ATOM 1334 C CA . ALA A 1 178 ? 0.962 -24.522 -7.736 1.00 81.62 178 ALA A CA 1
ATOM 1335 C C . ALA A 1 178 ? 0.664 -24.901 -6.277 1.00 81.62 178 ALA A C 1
ATOM 1337 O O . ALA A 1 178 ? 0.929 -26.026 -5.869 1.00 81.62 178 ALA A O 1
ATOM 1338 N N . LEU A 1 179 ? 0.057 -23.991 -5.507 1.00 83.00 179 LEU A N 1
ATOM 1339 C CA . LEU A 1 179 ? -0.279 -24.246 -4.105 1.00 83.00 179 LEU A CA 1
ATOM 1340 C C . LEU A 1 179 ? -1.380 -25.295 -3.954 1.00 83.00 179 LEU A C 1
ATOM 1342 O O . LEU A 1 179 ? -1.327 -26.086 -3.023 1.00 83.00 179 LEU A O 1
ATOM 1346 N N . GLY A 1 180 ? -2.344 -25.347 -4.878 1.00 82.38 180 GLY A N 1
ATOM 1347 C CA . GLY A 1 180 ? -3.458 -26.298 -4.865 1.00 82.38 180 GLY A CA 1
ATOM 1348 C C . GLY A 1 180 ? -3.028 -27.767 -4.828 1.00 82.38 180 GLY A C 1
ATOM 1349 O O . GLY A 1 180 ? -3.764 -28.595 -4.302 1.00 82.38 180 GLY A O 1
ATOM 1350 N N . GLN A 1 181 ? -1.834 -28.089 -5.337 1.00 78.44 181 GLN A N 1
ATOM 1351 C CA . GLN A 1 181 ? -1.252 -29.437 -5.266 1.00 78.44 181 GLN A CA 1
ATOM 1352 C C . GLN A 1 181 ? -0.740 -29.795 -3.861 1.00 78.44 181 GLN A C 1
ATOM 1354 O O . GLN A 1 181 ? -0.660 -30.972 -3.516 1.00 78.44 181 GLN A O 1
ATOM 1359 N N . GLU A 1 182 ? -0.426 -28.784 -3.054 1.00 72.62 182 GLU A N 1
ATOM 1360 C CA . GLU A 1 182 ? 0.133 -28.905 -1.705 1.00 72.62 182 GLU A CA 1
ATOM 1361 C C . GLU A 1 182 ? -0.932 -28.737 -0.602 1.00 72.62 182 GLU A C 1
ATOM 1363 O O . GLU A 1 182 ? -0.662 -29.036 0.565 1.00 72.62 182 GLU A O 1
ATOM 1368 N N . VAL A 1 183 ? -2.144 -28.283 -0.957 1.00 74.94 183 VAL A N 1
ATOM 1369 C CA . VAL A 1 183 ? -3.250 -28.024 -0.018 1.00 74.94 183 VAL A CA 1
ATOM 1370 C C . VAL A 1 183 ? -3.649 -29.287 0.732 1.00 74.94 183 VAL A C 1
ATOM 1372 O O . VAL A 1 183 ? -3.952 -30.328 0.147 1.00 74.94 183 VAL A O 1
ATOM 1375 N N . VAL A 1 184 ? -3.732 -29.162 2.053 1.00 69.06 184 VAL A N 1
ATOM 1376 C CA . VAL A 1 184 ? -4.359 -30.153 2.929 1.00 69.06 184 VAL A CA 1
ATOM 1377 C C . VAL A 1 184 ? -5.788 -29.734 3.295 1.00 69.06 184 VAL A C 1
ATOM 1379 O O . VAL A 1 184 ? -6.173 -28.575 3.131 1.00 69.06 184 VAL A O 1
ATOM 1382 N N . ALA A 1 185 ? -6.588 -30.678 3.800 1.00 70.81 185 ALA A N 1
ATOM 1383 C CA . ALA A 1 185 ? -7.930 -30.382 4.308 1.00 70.81 185 ALA A CA 1
ATOM 1384 C C . ALA A 1 185 ? -7.882 -29.248 5.354 1.00 70.81 185 ALA A C 1
ATOM 1386 O O . ALA A 1 185 ? -7.013 -29.252 6.229 1.00 70.81 185 ALA A O 1
ATOM 1387 N N . GLY A 1 186 ? -8.798 -28.282 5.244 1.00 75.25 186 GLY A N 1
ATOM 1388 C CA . GLY A 1 186 ? -8.900 -27.110 6.121 1.00 75.25 186 GLY A CA 1
ATOM 1389 C C . GLY A 1 186 ? -8.099 -25.872 5.693 1.00 75.25 186 GLY A C 1
ATOM 1390 O O . GLY A 1 186 ? -8.111 -24.878 6.416 1.00 75.25 186 GLY A O 1
ATOM 1391 N N . GLN A 1 187 ? -7.395 -25.909 4.554 1.00 84.75 187 GLN A N 1
ATOM 1392 C CA . GLN A 1 187 ? -6.577 -24.788 4.052 1.00 84.75 187 GLN A CA 1
ATOM 1393 C C . GLN A 1 187 ? -6.893 -24.390 2.596 1.00 84.75 187 GLN A C 1
ATOM 1395 O O . GLN A 1 187 ? -6.166 -23.598 1.991 1.00 84.75 187 GLN A O 1
ATOM 1400 N N . ALA A 1 188 ? -7.973 -24.912 2.011 1.00 84.31 188 ALA A N 1
ATOM 1401 C CA . ALA A 1 188 ? -8.367 -24.587 0.641 1.00 84.31 188 ALA A CA 1
ATOM 1402 C C . ALA A 1 188 ? -8.727 -23.100 0.487 1.00 84.31 188 ALA A C 1
ATOM 1404 O O . ALA A 1 188 ? -8.431 -22.493 -0.547 1.00 84.31 188 ALA A O 1
ATOM 1405 N N . HIS A 1 189 ? -9.306 -22.497 1.530 1.00 85.00 189 HIS A N 1
ATOM 1406 C CA . HIS A 1 189 ? -9.622 -21.071 1.559 1.00 85.00 189 HIS A CA 1
ATOM 1407 C C . HIS A 1 189 ? -8.382 -20.186 1.366 1.00 85.00 189 HIS A C 1
ATOM 1409 O O . HIS A 1 189 ? -8.447 -19.228 0.599 1.00 85.00 189 HIS A O 1
ATOM 1415 N N . ILE A 1 190 ? -7.246 -20.536 1.982 1.00 87.56 190 ILE A N 1
ATOM 1416 C CA . ILE A 1 190 ? -5.996 -19.757 1.917 1.00 87.56 190 ILE A CA 1
ATOM 1417 C C . ILE A 1 190 ? -5.502 -19.659 0.473 1.00 87.56 190 ILE A C 1
ATOM 1419 O O . ILE A 1 190 ? -5.127 -18.582 0.007 1.00 87.56 190 ILE A O 1
ATOM 1423 N N . VAL A 1 191 ? -5.545 -20.772 -0.265 1.00 85.69 191 VAL A N 1
ATOM 1424 C CA . VAL A 1 191 ? -5.142 -20.788 -1.675 1.00 85.69 191 VAL A CA 1
ATOM 1425 C C . VAL A 1 191 ? -6.116 -19.986 -2.525 1.00 85.69 191 VAL A C 1
ATOM 1427 O O . VAL A 1 191 ? -5.688 -19.157 -3.321 1.00 85.69 191 VAL A O 1
ATOM 1430 N N . GLU A 1 192 ? -7.422 -20.148 -2.332 1.00 81.19 192 GLU A N 1
ATOM 1431 C CA . GLU A 1 192 ? -8.427 -19.400 -3.099 1.00 81.19 192 GLU A CA 1
ATOM 1432 C C . GLU A 1 192 ? -8.366 -17.878 -2.883 1.00 81.19 192 GLU A C 1
ATOM 1434 O O . GLU A 1 192 ? -8.750 -17.120 -3.775 1.00 81.19 192 GLU A O 1
ATOM 1439 N N . GLN A 1 193 ? -7.839 -17.426 -1.742 1.00 80.69 193 GLN A N 1
ATOM 1440 C CA . GLN A 1 193 ? -7.640 -16.011 -1.424 1.00 80.69 193 GLN A CA 1
ATOM 1441 C C . GLN A 1 193 ? -6.400 -15.376 -2.086 1.00 80.69 193 GLN A C 1
ATOM 1443 O O . GLN A 1 193 ? -6.240 -14.151 -2.034 1.00 80.69 193 GLN A O 1
ATOM 1448 N N . VAL A 1 194 ? -5.496 -16.155 -2.695 1.00 79.69 194 VAL A N 1
ATOM 1449 C CA . VAL A 1 194 ? -4.308 -15.608 -3.377 1.00 79.69 194 VAL A CA 1
ATOM 1450 C C . VAL A 1 194 ? -4.742 -14.697 -4.531 1.00 79.69 194 VAL A C 1
ATOM 1452 O O . VAL A 1 194 ? -5.472 -15.113 -5.430 1.00 79.69 194 VAL A O 1
ATOM 1455 N N . GLY A 1 195 ? -4.276 -13.444 -4.518 1.00 72.12 195 GLY A N 1
ATOM 1456 C CA . GLY A 1 195 ? -4.662 -12.406 -5.480 1.00 72.12 195 GLY A CA 1
ATOM 1457 C C . GLY A 1 195 ? -5.797 -11.480 -5.021 1.00 72.12 195 GLY A C 1
ATOM 1458 O O . GLY A 1 195 ? -6.008 -10.441 -5.653 1.00 72.12 195 GLY A O 1
ATOM 1459 N N . PHE A 1 196 ? -6.487 -11.767 -3.906 1.00 72.38 196 PHE A N 1
ATOM 1460 C CA . PHE A 1 196 ? -7.492 -10.850 -3.328 1.00 72.38 196 PHE A CA 1
ATOM 1461 C C . PHE A 1 196 ? -6.880 -9.515 -2.873 1.00 72.38 196 PHE A C 1
ATOM 1463 O O . PHE A 1 196 ? -7.562 -8.490 -2.895 1.00 72.38 196 PHE A O 1
ATOM 1470 N N . ARG A 1 197 ? -5.601 -9.509 -2.473 1.00 68.25 197 ARG A N 1
ATOM 1471 C CA . ARG A 1 197 ? -4.906 -8.316 -1.943 1.00 68.25 197 ARG A CA 1
ATOM 1472 C C . ARG A 1 197 ? -4.622 -7.299 -3.036 1.00 68.25 197 ARG A C 1
ATOM 1474 O O . ARG A 1 197 ? -4.618 -6.096 -2.795 1.00 68.25 197 ARG A O 1
ATOM 1481 N N . THR A 1 198 ? -4.461 -7.764 -4.269 1.00 61.50 198 THR A N 1
ATOM 1482 C CA . THR A 1 198 ? -4.273 -6.898 -5.430 1.00 61.50 198 THR A CA 1
ATOM 1483 C C . THR A 1 198 ? -5.629 -6.475 -5.996 1.00 61.50 198 THR A C 1
ATOM 1485 O O . THR A 1 198 ? -6.386 -7.319 -6.469 1.00 61.50 198 THR A O 1
ATOM 1488 N N . ALA A 1 199 ? -5.967 -5.176 -5.972 1.00 57.00 199 ALA A N 1
ATOM 1489 C CA . ALA A 1 199 ? -7.193 -4.735 -6.646 1.00 57.00 199 ALA A CA 1
ATOM 1490 C C . ALA A 1 199 ? -7.081 -4.944 -8.158 1.00 57.00 199 ALA A C 1
ATOM 1492 O O . ALA A 1 199 ? -6.018 -4.739 -8.746 1.00 57.00 199 ALA A O 1
ATOM 1493 N N . SER A 1 200 ? -8.209 -5.273 -8.783 1.00 55.31 200 SER A N 1
ATOM 1494 C CA . SER A 1 200 ? -8.325 -5.374 -10.232 1.00 55.31 200 SER A CA 1
ATOM 1495 C C . SER A 1 200 ? -7.902 -4.072 -10.915 1.00 55.31 200 SER A C 1
ATOM 1497 O O . SER A 1 200 ? -8.433 -2.996 -10.612 1.00 55.31 200 SER A O 1
ATOM 1499 N N . SER A 1 201 ? -6.982 -4.185 -11.869 1.00 57.47 201 SER A N 1
ATOM 1500 C CA . SER A 1 201 ? -6.724 -3.134 -12.848 1.00 57.47 201 SER A CA 1
ATOM 1501 C C . SER A 1 201 ? -7.799 -3.182 -13.930 1.00 57.47 201 SER A C 1
ATOM 1503 O O . SER A 1 201 ? -8.127 -4.261 -14.421 1.00 57.47 201 SER A O 1
ATOM 1505 N N . LYS A 1 202 ? -8.342 -2.025 -14.323 1.00 55.00 202 LYS A N 1
ATOM 1506 C CA . LYS A 1 202 ? -9.300 -1.928 -15.441 1.00 55.00 202 LYS A CA 1
ATOM 1507 C C . LYS A 1 202 ? -8.629 -1.991 -16.827 1.00 55.00 202 LYS A C 1
ATOM 1509 O O . LYS A 1 202 ? -9.307 -1.808 -17.835 1.00 55.00 202 LYS A O 1
ATOM 1514 N N . ARG A 1 203 ? -7.311 -2.223 -16.917 1.00 56.81 203 ARG A N 1
ATOM 1515 C CA . ARG A 1 203 ? -6.606 -2.307 -18.209 1.00 56.81 203 ARG A CA 1
ATOM 1516 C C . ARG A 1 203 ? -7.014 -3.541 -19.008 1.00 56.81 203 ARG A C 1
ATOM 1518 O O . ARG A 1 203 ? -7.103 -4.635 -18.459 1.00 56.81 203 ARG A O 1
ATOM 1525 N N . VAL A 1 204 ? -7.167 -3.378 -20.323 1.00 44.03 204 VAL A N 1
ATOM 1526 C CA . VAL A 1 204 ? -7.319 -4.483 -21.284 1.00 44.03 204 VAL A CA 1
ATOM 1527 C C . VAL A 1 204 ? -5.936 -5.060 -21.617 1.00 44.03 204 VAL A C 1
ATOM 1529 O O . VAL A 1 204 ? -4.980 -4.320 -21.828 1.00 44.03 204 VAL A O 1
ATOM 1532 N N . ALA A 1 205 ? -5.841 -6.390 -21.672 1.00 45.03 205 ALA A N 1
ATOM 1533 C CA . ALA A 1 205 ? -4.624 -7.212 -21.698 1.00 45.03 205 ALA A CA 1
ATOM 1534 C C . ALA A 1 205 ? -3.675 -7.071 -22.921 1.00 45.03 205 ALA A C 1
ATOM 1536 O O . ALA A 1 205 ? -2.867 -7.965 -23.157 1.00 45.03 205 ALA A O 1
ATOM 1537 N N . GLN A 1 206 ? -3.757 -6.015 -23.739 1.00 38.53 206 GLN A N 1
ATOM 1538 C CA . GLN A 1 206 ? -3.114 -6.009 -25.066 1.00 38.53 206 GLN A CA 1
ATOM 1539 C C . GLN A 1 206 ? -1.685 -5.446 -25.161 1.00 38.53 206 GLN A C 1
ATOM 1541 O O . GLN A 1 206 ? -1.100 -5.528 -26.236 1.00 38.53 206 GLN A O 1
ATOM 1546 N N . GLY A 1 207 ? -1.051 -4.969 -24.087 1.00 39.41 207 GLY A N 1
ATOM 1547 C CA . GLY A 1 207 ? 0.356 -4.568 -24.196 1.00 39.41 207 GLY A CA 1
ATOM 1548 C C . GLY A 1 207 ? 1.002 -4.151 -22.885 1.00 39.41 207 GLY A C 1
ATOM 1549 O O . GLY A 1 207 ? 0.694 -3.091 -22.355 1.00 39.41 207 GLY A O 1
ATOM 1550 N N . GLY A 1 208 ? 1.944 -4.967 -22.409 1.00 43.28 208 GLY A N 1
ATOM 1551 C CA . GLY A 1 208 ? 2.822 -4.640 -21.284 1.00 43.28 208 GLY A CA 1
ATOM 1552 C C . GLY A 1 208 ? 2.260 -5.003 -19.908 1.00 43.28 208 GLY A C 1
ATOM 1553 O O . GLY A 1 208 ? 1.089 -4.764 -19.626 1.00 43.28 208 GLY A O 1
ATOM 1554 N N . LEU A 1 209 ? 3.132 -5.615 -19.089 1.00 41.91 209 LEU A N 1
ATOM 1555 C CA . LEU A 1 209 ? 3.033 -5.876 -17.640 1.00 41.91 209 LEU A CA 1
ATOM 1556 C C . LEU A 1 209 ? 1.610 -5.754 -17.074 1.00 41.91 209 LEU A C 1
ATOM 1558 O O . LEU A 1 209 ? 1.292 -4.813 -16.344 1.00 41.91 209 LEU A O 1
ATOM 1562 N N . SER A 1 210 ? 0.733 -6.697 -17.432 1.00 41.47 210 SER A N 1
ATOM 1563 C CA . SER A 1 210 ? -0.653 -6.630 -16.978 1.00 41.47 210 SER A CA 1
ATOM 1564 C C . SER A 1 210 ? -0.693 -6.834 -15.460 1.00 41.47 210 SER A C 1
ATOM 1566 O O . SER A 1 210 ? -0.284 -7.867 -14.929 1.00 41.47 210 SER A O 1
ATOM 1568 N N . THR A 1 211 ? -1.190 -5.822 -14.756 1.00 44.94 211 THR A N 1
ATOM 1569 C CA . THR A 1 211 ? -1.447 -5.791 -13.311 1.00 44.94 211 THR A CA 1
ATOM 1570 C C . THR A 1 211 ? -2.742 -6.498 -12.932 1.00 44.94 211 THR A C 1
ATOM 1572 O O . THR A 1 211 ? -3.285 -6.270 -11.851 1.00 44.94 211 THR A O 1
ATOM 1575 N N . GLN A 1 212 ? -3.275 -7.331 -13.825 1.00 48.69 212 GLN A N 1
ATOM 1576 C CA . GLN A 1 212 ? -4.567 -7.958 -13.630 1.00 48.69 212 GLN A CA 1
ATOM 1577 C C . GLN A 1 212 ? -4.467 -8.975 -12.492 1.00 48.69 212 GLN A C 1
ATOM 1579 O O . GLN A 1 212 ? -3.841 -10.020 -12.630 1.00 48.69 212 GLN A O 1
ATOM 1584 N N . SER A 1 213 ? -5.093 -8.660 -11.359 1.00 49.78 213 SER A N 1
ATOM 1585 C CA . SER A 1 213 ? -5.703 -9.704 -10.544 1.00 49.78 213 SER A CA 1
ATOM 1586 C C . SER A 1 213 ? -6.863 -10.274 -11.351 1.00 49.78 213 SER A C 1
ATOM 1588 O O . SER A 1 213 ? -7.665 -9.504 -11.882 1.00 49.78 213 SER A O 1
ATOM 1590 N N . ASP A 1 214 ? -6.969 -11.599 -11.455 1.00 50.97 214 ASP A N 1
ATOM 1591 C CA . ASP A 1 214 ? -8.158 -12.243 -12.027 1.00 50.97 214 ASP A CA 1
ATOM 1592 C C . ASP A 1 214 ? -9.366 -12.204 -11.080 1.00 50.97 214 ASP A C 1
ATOM 1594 O O . ASP A 1 214 ? -10.423 -12.746 -11.405 1.00 50.97 214 ASP A O 1
ATOM 1598 N N . ILE A 1 215 ? -9.222 -11.570 -9.912 1.00 51.97 215 ILE A N 1
ATOM 1599 C CA . ILE A 1 215 ? -10.266 -11.478 -8.902 1.00 51.97 215 ILE A CA 1
ATOM 1600 C C . ILE A 1 215 ? -10.691 -10.014 -8.756 1.00 51.97 215 ILE A C 1
ATOM 1602 O O . ILE A 1 215 ? -9.933 -9.147 -8.323 1.00 51.97 215 ILE A O 1
ATOM 1606 N N . GLU A 1 216 ? -11.938 -9.736 -9.139 1.00 51.56 216 GLU A N 1
ATOM 1607 C CA . GLU A 1 216 ? -12.451 -8.373 -9.321 1.00 51.56 216 GLU A CA 1
ATOM 1608 C C . GLU A 1 216 ? -12.819 -7.644 -8.012 1.00 51.56 216 GLU A C 1
ATOM 1610 O O . GLU A 1 216 ? -13.044 -6.432 -8.024 1.00 51.56 216 GLU A O 1
ATOM 1615 N N . SER A 1 217 ? -12.863 -8.324 -6.857 1.00 53.53 217 SER A N 1
ATOM 1616 C CA . SER A 1 217 ? -13.169 -7.662 -5.582 1.00 53.53 217 SER A CA 1
ATOM 1617 C C . SER A 1 217 ? -12.738 -8.455 -4.344 1.00 53.53 217 SER A C 1
ATOM 1619 O O . SER A 1 217 ? -13.109 -9.611 -4.185 1.00 53.53 217 SER A O 1
ATOM 1621 N N . SER A 1 218 ? -12.036 -7.792 -3.419 1.00 51.59 218 SER A N 1
ATOM 1622 C CA . SER A 1 218 ? -11.705 -8.305 -2.076 1.00 51.59 218 SER A CA 1
ATOM 1623 C C . SER A 1 218 ? -12.840 -8.137 -1.056 1.00 51.59 218 SER A C 1
ATOM 1625 O O . SER A 1 218 ? -12.770 -8.658 0.053 1.00 51.59 218 SER A O 1
ATOM 1627 N N . TYR A 1 219 ? -13.876 -7.375 -1.417 1.00 53.59 219 TYR A N 1
ATOM 1628 C CA . TYR A 1 219 ? -15.101 -7.220 -0.644 1.00 53.59 219 TYR A CA 1
ATOM 1629 C C . TYR A 1 219 ? -16.256 -7.809 -1.412 1.00 53.59 219 TYR A C 1
ATOM 1631 O O . TYR A 1 219 ? -16.419 -7.543 -2.609 1.00 53.59 219 TYR A O 1
ATOM 1639 N N . TRP A 1 220 ? -17.113 -8.536 -0.716 1.00 54.16 220 TRP A N 1
ATOM 1640 C CA . TRP A 1 220 ? -18.300 -9.080 -1.336 1.00 54.16 220 TRP A CA 1
ATOM 1641 C C . TRP A 1 220 ? -19.365 -7.999 -1.483 1.00 54.16 220 TRP A C 1
ATOM 1643 O O . TRP A 1 220 ? -20.293 -7.882 -0.686 1.00 54.16 220 TRP A O 1
ATOM 1653 N N . ARG A 1 221 ? -19.219 -7.157 -2.508 1.00 57.28 221 ARG A N 1
ATOM 1654 C CA . ARG A 1 221 ? -20.251 -6.183 -2.859 1.00 57.28 221 ARG A CA 1
ATOM 1655 C C . ARG A 1 221 ? -21.477 -6.954 -3.327 1.00 57.28 221 ARG A C 1
ATOM 1657 O O . ARG A 1 221 ? -21.370 -7.867 -4.144 1.00 57.28 221 ARG A O 1
ATOM 1664 N N . THR A 1 222 ? -22.641 -6.559 -2.828 1.00 45.88 222 THR A N 1
ATOM 1665 C CA . THR A 1 222 ? -23.934 -7.235 -3.032 1.00 45.88 222 THR A CA 1
ATOM 1666 C C . THR A 1 222 ? -24.343 -7.409 -4.502 1.00 45.88 222 THR A C 1
ATOM 1668 O O . THR A 1 222 ? -25.297 -8.117 -4.777 1.00 45.88 222 THR A O 1
ATOM 1671 N N . SER A 1 223 ? -23.611 -6.825 -5.458 1.00 40.41 223 SER A N 1
ATOM 1672 C CA . SER A 1 223 ? -23.851 -6.926 -6.902 1.00 40.41 223 SER A CA 1
ATOM 1673 C C . SER A 1 223 ? -23.123 -8.072 -7.625 1.00 40.41 223 SER A C 1
ATOM 1675 O O . SER A 1 223 ? -23.069 -8.058 -8.851 1.00 40.41 223 SER A O 1
ATOM 1677 N N . PHE A 1 224 ? -22.557 -9.059 -6.925 1.00 50.88 224 PHE A N 1
ATOM 1678 C CA . PHE A 1 224 ? -22.014 -10.274 -7.555 1.00 50.88 224 PHE A CA 1
ATOM 1679 C C . PHE A 1 224 ? -22.989 -11.460 -7.464 1.00 50.88 224 PHE A C 1
ATOM 1681 O O . PHE A 1 224 ? -22.609 -12.555 -7.049 1.00 50.88 224 PHE A O 1
ATOM 1688 N N . ASP A 1 225 ? -24.245 -11.279 -7.884 1.00 49.25 225 ASP A N 1
ATOM 1689 C CA . ASP A 1 225 ? -25.264 -12.347 -7.893 1.00 49.25 225 ASP A CA 1
ATOM 1690 C C . ASP A 1 225 ? -24.766 -13.642 -8.563 1.00 49.25 225 ASP A C 1
ATOM 1692 O O . ASP A 1 225 ? -25.078 -14.752 -8.122 1.00 49.25 225 ASP A O 1
ATOM 1696 N N . GLY A 1 226 ? -23.930 -13.515 -9.600 1.00 52.66 226 GLY A N 1
ATOM 1697 C CA . GLY A 1 226 ? -23.324 -14.649 -10.299 1.00 52.66 226 GLY A CA 1
ATOM 1698 C C . GLY A 1 226 ? -22.226 -15.370 -9.508 1.00 52.66 226 GLY A C 1
ATOM 1699 O O . GLY A 1 226 ? -22.122 -16.594 -9.591 1.00 52.66 226 GLY A O 1
ATOM 1700 N N . ALA A 1 227 ? -21.415 -14.649 -8.728 1.00 56.22 227 ALA A N 1
ATOM 1701 C CA . ALA A 1 227 ? -20.374 -15.263 -7.906 1.00 56.22 227 ALA A CA 1
ATOM 1702 C C . ALA A 1 227 ? -20.948 -15.806 -6.592 1.00 56.22 227 ALA A C 1
ATOM 1704 O O . ALA A 1 227 ? -20.449 -16.812 -6.101 1.00 56.22 227 ALA A O 1
ATOM 1705 N N . LEU A 1 228 ? -22.024 -15.209 -6.060 1.00 61.50 228 LEU A N 1
ATOM 1706 C CA . LEU A 1 228 ? -22.576 -15.578 -4.750 1.00 61.50 228 LEU A CA 1
ATOM 1707 C C . LEU A 1 228 ? -23.240 -16.935 -4.850 1.00 61.50 228 LEU A C 1
ATOM 1709 O O . LEU A 1 228 ? -22.985 -17.805 -4.031 1.00 61.50 228 LEU A O 1
ATOM 1713 N N . LYS A 1 229 ? -24.004 -17.157 -5.923 1.00 62.34 229 LYS A N 1
ATOM 1714 C CA . LYS A 1 229 ? -24.574 -18.471 -6.231 1.00 62.34 229 LYS A CA 1
ATOM 1715 C C . LYS A 1 229 ? -23.489 -19.541 -6.378 1.00 62.34 229 LYS A C 1
ATOM 1717 O O . LYS A 1 229 ? -23.639 -20.624 -5.826 1.00 62.34 229 LYS A O 1
ATOM 1722 N N . LYS A 1 230 ? -22.380 -19.236 -7.068 1.00 65.06 230 LYS A N 1
ATOM 1723 C CA . LYS A 1 230 ? -21.235 -20.158 -7.211 1.00 65.06 230 LYS A CA 1
ATOM 1724 C C . LYS A 1 230 ? -20.536 -20.425 -5.877 1.00 65.06 230 LYS A C 1
ATOM 1726 O O . LYS A 1 230 ? -20.177 -21.563 -5.602 1.00 65.06 230 LYS A O 1
ATOM 1731 N N . PHE A 1 231 ? -20.354 -19.393 -5.061 1.00 69.06 231 PHE A N 1
ATOM 1732 C CA . PHE A 1 231 ? -19.719 -19.483 -3.753 1.00 69.06 231 PHE A CA 1
ATOM 1733 C C . PHE A 1 231 ? -20.579 -20.280 -2.763 1.00 69.06 231 PHE A C 1
ATOM 1735 O O . PHE A 1 231 ? -20.109 -21.246 -2.177 1.00 69.06 231 PHE A O 1
ATOM 1742 N N . VAL A 1 232 ? -21.872 -19.968 -2.665 1.00 67.81 232 VAL A N 1
ATOM 1743 C CA . VAL A 1 232 ? -22.846 -20.714 -1.852 1.00 67.81 232 VAL A CA 1
ATOM 1744 C C . VAL A 1 232 ? -22.947 -22.171 -2.307 1.00 67.81 232 VAL A C 1
ATOM 1746 O O . VAL A 1 232 ? -23.012 -23.064 -1.469 1.00 67.81 232 VAL A O 1
ATOM 1749 N N . ALA A 1 233 ? -22.897 -22.437 -3.617 1.00 66.62 233 ALA A N 1
ATOM 1750 C CA . ALA A 1 233 ? -22.821 -23.804 -4.128 1.00 66.62 233 ALA A CA 1
ATOM 1751 C C . ALA A 1 233 ? -21.517 -24.518 -3.713 1.00 66.62 233 ALA A C 1
ATOM 1753 O O . ALA A 1 233 ? -21.560 -25.704 -3.388 1.00 66.62 233 ALA A O 1
ATOM 1754 N N . LYS A 1 234 ? -20.375 -23.808 -3.686 1.00 66.06 234 LYS A N 1
ATOM 1755 C CA . LYS A 1 234 ? -19.079 -24.335 -3.212 1.00 66.06 234 LYS A CA 1
ATOM 1756 C C . LYS A 1 234 ? -19.076 -24.664 -1.717 1.00 66.06 234 LYS A C 1
ATOM 1758 O O . LYS A 1 234 ? -18.416 -25.622 -1.341 1.00 66.06 234 LYS A O 1
ATOM 1763 N N . LEU A 1 235 ? -19.813 -23.925 -0.884 1.00 64.00 235 LEU A N 1
ATOM 1764 C CA . LEU A 1 235 ? -19.860 -24.168 0.563 1.00 64.00 235 LEU A CA 1
ATOM 1765 C C . LEU A 1 235 ? -20.448 -25.536 0.946 1.00 64.00 235 LEU A C 1
ATOM 1767 O O . LEU A 1 235 ? -20.290 -25.931 2.091 1.00 64.00 235 LEU A O 1
ATOM 1771 N N . GLN A 1 236 ? -21.141 -26.236 0.031 1.00 56.47 236 GLN A N 1
ATOM 1772 C CA . GLN A 1 236 ? -21.737 -27.580 0.191 1.00 56.47 236 GLN A CA 1
ATOM 1773 C C . GLN A 1 236 ? -22.509 -27.860 1.512 1.00 56.47 236 GLN A C 1
ATOM 1775 O O . GLN A 1 236 ? -22.937 -28.990 1.741 1.00 56.47 236 GLN A O 1
ATOM 1780 N N . ALA A 1 237 ? -22.797 -26.847 2.339 1.00 47.91 237 ALA A N 1
ATOM 1781 C CA . ALA A 1 237 ? -23.352 -26.992 3.681 1.00 47.91 237 ALA A CA 1
ATOM 1782 C C . ALA A 1 237 ? -24.445 -25.942 3.986 1.00 47.91 237 ALA A C 1
ATOM 1784 O O . ALA A 1 237 ? -24.202 -24.753 4.167 1.00 47.91 237 ALA A O 1
ATOM 1785 N N . GLY A 1 238 ? -25.692 -26.408 4.089 1.00 44.53 238 GLY A N 1
ATOM 1786 C CA . GLY A 1 238 ? -26.582 -26.079 5.214 1.00 44.53 238 GLY A CA 1
ATOM 1787 C C . GLY A 1 238 ? -27.235 -24.693 5.363 1.00 44.53 238 GLY A C 1
ATOM 1788 O O . GLY A 1 238 ? -28.067 -24.554 6.259 1.00 44.53 238 GLY A O 1
ATOM 1789 N N . GLY A 1 239 ? -26.950 -23.682 4.541 1.00 54.81 239 GLY A N 1
ATOM 1790 C CA . GLY A 1 239 ? -27.600 -22.364 4.646 1.00 54.81 239 GLY A CA 1
ATOM 1791 C C . GLY A 1 239 ? -28.740 -22.163 3.642 1.00 54.81 239 GLY A C 1
ATOM 1792 O O . GLY A 1 239 ? -28.479 -21.966 2.460 1.00 54.81 239 GLY A O 1
ATOM 1793 N N . LYS A 1 240 ? -30.011 -22.148 4.082 1.00 62.03 240 LYS A N 1
ATOM 1794 C CA . LYS A 1 240 ? -31.159 -21.739 3.238 1.00 62.03 240 LYS A CA 1
ATOM 1795 C C . LYS A 1 240 ? -31.166 -20.214 3.035 1.00 62.03 240 LYS A C 1
ATOM 1797 O O . LYS A 1 240 ? -32.060 -19.546 3.550 1.00 62.03 240 LYS A O 1
ATOM 1802 N N . LEU A 1 241 ? -30.184 -19.666 2.316 1.00 71.31 241 LEU A N 1
ATOM 1803 C CA . LEU A 1 241 ? -30.286 -18.299 1.798 1.00 71.31 241 LEU A CA 1
ATOM 1804 C C . LEU A 1 241 ? -31.496 -18.242 0.863 1.00 71.31 241 LEU A C 1
ATOM 1806 O O . LEU A 1 241 ? -31.589 -19.010 -0.098 1.00 71.31 241 LEU A O 1
ATOM 1810 N N . LYS A 1 242 ? -32.456 -17.383 1.186 1.00 74.06 242 LYS A N 1
ATOM 1811 C CA . LYS A 1 242 ? -33.638 -17.134 0.364 1.00 74.06 242 LYS A CA 1
ATOM 1812 C C . LYS A 1 242 ? -33.322 -16.064 -0.671 1.00 74.06 242 LYS A C 1
ATOM 1814 O O . LYS A 1 242 ? -32.404 -15.263 -0.518 1.00 74.06 242 LYS A O 1
ATOM 1819 N N . GLU A 1 243 ? -34.118 -16.035 -1.730 1.00 72.44 243 GLU A N 1
ATOM 1820 C CA . GLU A 1 243 ? -34.081 -14.933 -2.683 1.00 72.44 243 GLU A CA 1
ATOM 1821 C C . GLU A 1 243 ? -34.338 -13.597 -1.959 1.00 72.44 243 GLU A C 1
ATOM 1823 O O . GLU A 1 243 ? -35.310 -13.467 -1.212 1.00 72.44 243 GLU A O 1
ATOM 1828 N N . GLY A 1 244 ? -33.434 -12.629 -2.139 1.00 73.75 244 GLY A N 1
ATOM 1829 C CA . GLY A 1 244 ? -33.469 -11.328 -1.459 1.00 73.75 244 GLY A CA 1
ATOM 1830 C C . GLY A 1 244 ? -32.746 -11.256 -0.106 1.00 73.75 244 GLY A C 1
ATOM 1831 O O . GLY A 1 244 ? -32.720 -10.179 0.490 1.00 73.75 244 GLY A O 1
ATOM 1832 N N . ASP A 1 245 ? -32.151 -12.349 0.383 1.00 82.00 245 ASP A N 1
ATOM 1833 C CA . ASP A 1 245 ? -31.248 -12.303 1.539 1.00 82.00 245 ASP A CA 1
ATOM 1834 C C . ASP A 1 245 ? -29.898 -11.668 1.163 1.00 82.00 245 ASP A C 1
ATOM 1836 O O . ASP A 1 245 ? -29.364 -11.898 0.076 1.00 82.00 245 ASP A O 1
ATOM 1840 N N . ILE A 1 246 ? -29.322 -10.891 2.084 1.00 85.00 246 ILE A N 1
ATOM 1841 C CA . ILE A 1 246 ? -28.040 -10.202 1.890 1.00 85.00 246 ILE A CA 1
ATOM 1842 C C . ILE A 1 246 ? -27.045 -10.632 2.970 1.00 85.00 246 ILE A C 1
ATOM 1844 O O . ILE A 1 246 ? -27.370 -10.616 4.154 1.00 85.00 246 ILE A O 1
ATOM 1848 N N . LEU A 1 247 ? -25.814 -10.975 2.585 1.00 85.06 247 LEU A N 1
ATOM 1849 C CA . LEU A 1 247 ? -24.732 -11.221 3.541 1.00 85.06 247 LEU A CA 1
ATOM 1850 C C . LEU A 1 247 ? -24.160 -9.900 4.060 1.00 85.06 247 LEU A C 1
ATOM 1852 O O . LEU A 1 247 ? -23.844 -9.001 3.279 1.00 85.06 247 LEU A O 1
ATOM 1856 N N . VAL A 1 248 ? -24.005 -9.800 5.376 1.00 87.94 248 VAL A N 1
ATOM 1857 C CA . VAL A 1 248 ? -23.467 -8.627 6.070 1.00 87.94 248 VAL A CA 1
ATOM 1858 C C . VAL A 1 248 ? -22.372 -9.035 7.054 1.00 87.94 248 VAL A C 1
ATOM 1860 O O . VAL A 1 248 ? -22.323 -10.177 7.510 1.00 87.94 248 VAL A O 1
ATOM 1863 N N . ASN A 1 249 ? -21.487 -8.100 7.385 1.00 86.88 249 ASN A N 1
ATOM 1864 C CA . ASN A 1 249 ? -20.272 -8.368 8.157 1.00 86.88 249 ASN A CA 1
ATOM 1865 C C . ASN A 1 249 ? -20.462 -8.557 9.668 1.00 86.88 249 ASN A C 1
ATOM 1867 O O . ASN A 1 249 ? -19.487 -8.864 10.338 1.00 86.88 249 ASN A O 1
ATOM 1871 N N . SER A 1 250 ? -21.656 -8.309 10.218 1.00 86.69 250 SER A N 1
ATOM 1872 C CA . SER A 1 250 ? -21.896 -8.378 11.663 1.00 86.69 250 SER A CA 1
ATOM 1873 C C . SER A 1 250 ? -23.387 -8.493 12.001 1.00 86.69 250 SER A C 1
ATOM 1875 O O . SER A 1 250 ? -24.211 -7.853 11.337 1.00 86.69 250 SER A O 1
ATOM 1877 N N . PRO A 1 251 ? -23.764 -9.183 13.095 1.00 86.62 251 PRO A N 1
ATOM 1878 C CA . PRO A 1 251 ? -25.130 -9.166 13.625 1.00 86.62 251 PRO A CA 1
ATOM 1879 C C . PRO A 1 251 ? -25.592 -7.783 14.117 1.00 86.62 251 PRO A C 1
ATOM 1881 O O . PRO A 1 251 ? -26.793 -7.547 14.262 1.00 86.62 251 PRO A O 1
ATOM 1884 N N . ARG A 1 252 ? -24.679 -6.829 14.351 1.00 87.69 252 ARG A N 1
ATOM 1885 C CA . ARG A 1 252 ? -25.033 -5.463 14.785 1.00 87.69 252 ARG A CA 1
ATOM 1886 C C . ARG A 1 252 ? -25.417 -4.534 13.641 1.00 87.69 252 ARG A C 1
ATOM 1888 O O . ARG A 1 252 ? -25.766 -3.384 13.894 1.00 87.69 252 ARG A O 1
ATOM 1895 N N . VAL A 1 253 ? -25.407 -4.998 12.392 1.00 88.69 253 VAL A N 1
ATOM 1896 C CA . VAL A 1 253 ? -25.734 -4.154 11.232 1.00 88.69 253 VAL A CA 1
ATOM 1897 C C . VAL A 1 253 ? -27.123 -3.519 11.341 1.00 88.69 253 VAL A C 1
ATOM 1899 O O . VAL A 1 253 ? -27.274 -2.365 10.946 1.00 88.69 253 VAL A O 1
ATOM 1902 N N . LEU A 1 254 ? -28.104 -4.185 11.967 1.00 88.31 254 LEU A N 1
ATOM 1903 C CA . LEU A 1 254 ? -29.419 -3.580 12.232 1.00 88.31 254 LEU A CA 1
ATOM 1904 C C . LEU A 1 254 ? -29.320 -2.266 13.020 1.00 88.31 254 LEU A C 1
ATOM 1906 O O . LEU A 1 254 ? -29.987 -1.302 12.662 1.00 88.31 254 LEU A O 1
ATOM 1910 N N . ARG A 1 255 ? -28.436 -2.199 14.022 1.00 84.50 255 ARG A N 1
ATOM 1911 C CA . ARG A 1 255 ? -28.216 -0.994 14.834 1.00 84.50 255 ARG A CA 1
ATOM 1912 C C . ARG A 1 255 ? -27.643 0.154 14.005 1.00 84.50 255 ARG A C 1
ATOM 1914 O O . ARG A 1 255 ? -28.041 1.299 14.168 1.00 84.50 255 ARG A O 1
ATOM 1921 N N . LYS A 1 256 ? -26.734 -0.145 13.072 1.00 83.94 256 LYS A N 1
ATOM 1922 C CA . LYS A 1 256 ? -26.193 0.864 12.146 1.00 83.94 256 LYS A CA 1
ATOM 1923 C C . LYS A 1 256 ? -27.253 1.336 11.145 1.00 83.94 256 LYS A C 1
ATOM 1925 O O . LYS A 1 256 ? -27.316 2.521 10.827 1.00 83.94 256 LYS A O 1
ATOM 1930 N N . LEU A 1 257 ? -28.116 0.430 10.683 1.00 84.75 257 LEU A N 1
ATOM 1931 C CA . LEU A 1 257 ? -29.219 0.758 9.778 1.00 84.75 257 LEU A CA 1
ATOM 1932 C C . LEU A 1 257 ? -30.273 1.670 10.427 1.00 84.75 257 LEU A C 1
ATOM 1934 O O . LEU A 1 257 ? -30.913 2.431 9.704 1.00 84.75 257 LEU A O 1
ATOM 1938 N N . GLU A 1 258 ? -30.415 1.668 11.759 1.00 82.12 258 GLU A N 1
ATOM 1939 C CA . GLU A 1 258 ? -31.282 2.613 12.489 1.00 82.12 258 GLU A CA 1
ATOM 1940 C C . GLU A 1 258 ? -30.953 4.081 12.202 1.00 82.12 258 GLU A C 1
ATOM 1942 O O . GLU A 1 258 ? -31.840 4.928 12.270 1.00 82.12 258 GLU A O 1
ATOM 1947 N N . MET A 1 259 ? -29.703 4.387 11.840 1.00 77.50 259 MET A N 1
ATOM 1948 C CA . MET A 1 259 ? -29.282 5.750 11.510 1.00 77.50 259 MET A CA 1
ATOM 1949 C C . MET A 1 259 ? -29.800 6.229 10.150 1.00 77.50 259 MET A C 1
ATOM 1951 O O . MET A 1 259 ? -29.883 7.431 9.921 1.00 77.50 259 MET A O 1
ATOM 1955 N N . VAL A 1 260 ? -30.090 5.310 9.224 1.00 74.56 260 VAL A N 1
ATOM 1956 C CA . VAL A 1 260 ? -30.300 5.635 7.800 1.00 74.56 260 VAL A CA 1
ATOM 1957 C C . VAL A 1 260 ? -31.611 5.105 7.224 1.00 74.56 260 VAL A C 1
ATOM 1959 O O . VAL A 1 260 ? -31.960 5.467 6.102 1.00 74.56 260 VAL A O 1
ATOM 1962 N N . LEU A 1 261 ? -32.338 4.257 7.956 1.00 79.12 261 LEU A N 1
ATOM 1963 C CA . LEU A 1 261 ? -33.604 3.672 7.522 1.00 79.12 261 LEU A CA 1
ATOM 1964 C C . LEU A 1 261 ? -34.774 4.085 8.415 1.00 79.12 261 LEU A C 1
ATOM 1966 O O . LEU A 1 261 ? -34.653 4.223 9.630 1.00 79.12 261 LEU A O 1
ATOM 1970 N N . ASP A 1 262 ? -35.958 4.163 7.810 1.00 79.38 262 ASP A N 1
ATOM 1971 C CA . ASP A 1 262 ? -37.204 4.346 8.543 1.00 79.38 262 ASP A CA 1
ATOM 1972 C C . ASP A 1 262 ? -37.536 3.146 9.438 1.00 79.38 262 ASP A C 1
ATOM 1974 O O . ASP A 1 262 ? -37.393 1.981 9.047 1.00 79.38 262 ASP A O 1
ATOM 1978 N N . ARG A 1 263 ? -38.143 3.423 10.600 1.00 83.69 263 ARG A N 1
ATOM 1979 C CA . ARG A 1 263 ? -38.602 2.396 11.558 1.00 83.69 263 ARG A CA 1
ATOM 1980 C C . ARG A 1 263 ? -39.490 1.321 10.922 1.00 83.69 263 ARG A C 1
ATOM 1982 O O . ARG A 1 263 ? -39.402 0.156 11.296 1.00 83.69 263 ARG A O 1
ATOM 1989 N N . LYS A 1 264 ? -40.330 1.690 9.945 1.00 85.69 264 LYS A N 1
ATOM 1990 C CA . LYS A 1 264 ? -41.209 0.747 9.224 1.00 85.69 264 LYS A CA 1
ATOM 1991 C C . LYS A 1 264 ? -40.435 -0.236 8.344 1.00 85.69 264 LYS A C 1
ATOM 1993 O O . LYS A 1 264 ? -40.900 -1.356 8.148 1.00 85.69 264 LYS A O 1
ATOM 1998 N N . VAL A 1 265 ? -39.299 0.188 7.788 1.00 85.81 265 VAL A N 1
ATOM 1999 C CA . VAL A 1 265 ? -38.415 -0.677 6.997 1.00 85.81 265 VAL A CA 1
ATOM 2000 C C . VAL A 1 265 ? -37.635 -1.579 7.946 1.00 85.81 265 VAL A C 1
ATOM 2002 O O . VAL A 1 265 ? -37.669 -2.793 7.779 1.00 85.81 265 VAL A O 1
ATOM 2005 N N . LEU A 1 266 ? -37.038 -1.005 8.996 1.00 86.19 266 LEU A N 1
ATOM 2006 C CA . LEU A 1 266 ? -36.271 -1.740 10.010 1.00 86.19 266 LEU A CA 1
ATOM 2007 C C . LEU A 1 266 ? -37.072 -2.864 10.667 1.00 86.19 266 LEU A C 1
ATOM 2009 O O . LEU A 1 266 ? -36.558 -3.966 10.810 1.00 86.19 266 LEU A O 1
ATOM 2013 N N . ALA A 1 267 ? -38.346 -2.627 10.996 1.00 89.94 267 ALA A N 1
ATOM 2014 C CA . ALA A 1 267 ? -39.215 -3.632 11.614 1.00 89.94 267 ALA A CA 1
ATOM 2015 C C . ALA A 1 267 ? -39.447 -4.886 10.746 1.00 89.94 267 ALA A C 1
ATOM 2017 O O . ALA A 1 267 ? -39.874 -5.919 11.261 1.00 89.94 267 ALA A O 1
ATOM 2018 N N . LYS A 1 268 ? -39.195 -4.807 9.432 1.00 91.12 268 LYS A N 1
ATOM 2019 C CA . LYS A 1 268 ? -39.291 -5.946 8.505 1.00 91.12 268 LYS A CA 1
ATOM 2020 C C . LYS A 1 268 ? -37.985 -6.728 8.394 1.00 91.12 268 LYS A C 1
ATOM 2022 O O . LYS A 1 268 ? -38.006 -7.856 7.902 1.00 91.12 268 LYS A O 1
ATOM 2027 N N . LEU A 1 269 ? -36.872 -6.133 8.815 1.00 92.25 269 LEU A N 1
ATOM 2028 C CA . LEU A 1 269 ? -35.559 -6.744 8.703 1.00 92.25 269 LEU A CA 1
ATOM 2029 C C . LEU A 1 269 ? -35.343 -7.757 9.821 1.00 92.25 269 LEU A C 1
ATOM 2031 O O . LEU A 1 269 ? -35.743 -7.556 10.968 1.00 92.25 269 LEU A O 1
ATOM 2035 N N . LYS A 1 270 ? -34.670 -8.849 9.480 1.00 92.12 270 LYS A N 1
ATOM 2036 C CA . LYS A 1 270 ? -34.210 -9.855 10.436 1.00 92.12 270 LYS A CA 1
ATOM 2037 C C . LYS A 1 270 ? -32.749 -10.136 10.163 1.00 92.12 270 LYS A C 1
ATOM 2039 O O . LYS A 1 270 ? -32.366 -10.244 9.004 1.00 92.12 270 LYS A O 1
ATOM 2044 N N . ILE A 1 271 ? -31.957 -10.262 11.220 1.00 90.25 271 ILE A N 1
ATOM 2045 C CA . ILE A 1 271 ? -30.551 -10.629 11.102 1.00 90.25 271 ILE A CA 1
ATOM 2046 C C . ILE A 1 271 ? -30.303 -11.954 11.806 1.00 90.25 271 ILE A C 1
ATOM 2048 O O . ILE A 1 271 ? -30.758 -12.158 12.933 1.00 90.25 271 ILE A O 1
ATOM 2052 N N . GLN A 1 272 ? -29.616 -12.860 11.124 1.00 88.06 272 GLN A N 1
ATOM 2053 C CA . GLN A 1 272 ? -29.259 -14.167 11.652 1.00 88.06 272 GLN A CA 1
ATOM 2054 C C . GLN A 1 272 ? -27.771 -14.426 11.397 1.00 88.06 272 GLN A C 1
ATOM 2056 O O . GLN A 1 272 ? -27.372 -14.454 10.234 1.00 88.06 272 GLN A O 1
ATOM 2061 N N . PRO A 1 273 ? -26.949 -14.638 12.438 1.00 85.00 273 PRO A N 1
ATOM 2062 C CA . PRO A 1 273 ? -25.567 -15.074 12.258 1.00 85.00 273 PRO A CA 1
ATOM 2063 C C . PRO A 1 273 ? -25.493 -16.368 11.443 1.00 85.00 273 PRO A C 1
ATOM 2065 O O . PRO A 1 273 ? -26.288 -17.289 11.665 1.00 85.00 273 PRO A O 1
ATOM 2068 N N . LEU A 1 274 ? -24.548 -16.448 10.505 1.00 76.62 274 LEU A N 1
ATOM 2069 C CA . LEU A 1 274 ? -24.203 -17.718 9.873 1.00 76.62 274 LEU A CA 1
ATOM 2070 C C . LEU A 1 274 ? -23.477 -18.610 10.886 1.00 76.62 274 LEU A C 1
ATOM 2072 O O . LEU A 1 274 ? -22.801 -18.131 11.793 1.00 76.62 274 LEU A O 1
ATOM 2076 N N . LYS A 1 275 ? -23.638 -19.928 10.742 1.00 66.06 275 LYS A N 1
ATOM 2077 C CA . LYS A 1 275 ? -22.918 -20.906 11.565 1.00 66.06 275 LYS A CA 1
ATOM 2078 C C . LYS A 1 275 ? -21.417 -20.808 11.244 1.00 66.06 275 LYS A C 1
ATOM 2080 O O . LYS A 1 275 ? -21.056 -20.903 10.076 1.00 66.06 275 LYS A O 1
ATOM 2085 N N . GLY A 1 276 ? -20.577 -20.635 12.264 1.00 62.19 276 GLY A N 1
ATOM 2086 C CA . GLY A 1 276 ? -19.119 -20.506 12.134 1.00 62.19 276 GLY A CA 1
ATOM 2087 C C . GLY A 1 276 ? -18.561 -19.354 12.976 1.00 62.19 276 GLY A C 1
ATOM 2088 O O . GLY A 1 276 ? -19.319 -18.613 13.596 1.00 62.19 276 GLY A O 1
ATOM 2089 N N . GLU A 1 277 ? -17.237 -19.204 13.003 1.00 62.00 277 GLU A N 1
ATOM 2090 C CA . GLU A 1 277 ? -16.541 -18.145 13.756 1.00 62.00 277 GLU A CA 1
ATOM 2091 C C . GLU A 1 277 ? -16.270 -16.880 12.912 1.00 62.00 277 GLU A C 1
ATOM 2093 O O . GLU A 1 277 ? -15.429 -16.075 13.279 1.00 62.00 277 GLU A O 1
ATOM 2098 N N . THR A 1 278 ? -16.958 -16.682 11.778 1.00 68.00 278 THR A N 1
ATOM 2099 C CA . THR A 1 278 ? -16.574 -15.674 10.762 1.00 68.00 278 THR A CA 1
ATOM 2100 C C . THR A 1 278 ? -17.122 -14.259 10.964 1.00 68.00 278 THR A C 1
ATOM 2102 O O . THR A 1 278 ? -16.834 -13.366 10.166 1.00 68.00 278 THR A O 1
ATOM 2105 N N . GLY A 1 279 ? -17.980 -14.044 11.965 1.00 78.12 279 GLY A N 1
ATOM 2106 C CA . GLY A 1 279 ? -18.686 -12.769 12.175 1.00 78.12 279 GLY A CA 1
ATOM 2107 C C . GLY A 1 279 ? -19.768 -12.451 11.126 1.00 78.12 279 GLY A C 1
ATOM 2108 O O . GLY A 1 279 ? -20.491 -11.462 11.250 1.00 78.12 279 GLY A O 1
ATOM 2109 N N . ILE A 1 280 ? -19.952 -13.299 10.107 1.00 84.88 280 ILE A N 1
ATOM 2110 C CA . ILE A 1 280 ? -20.897 -13.060 9.008 1.00 84.88 280 ILE A CA 1
ATOM 2111 C C . ILE A 1 280 ? -22.340 -13.344 9.430 1.00 84.88 280 ILE A C 1
ATOM 2113 O O . ILE A 1 280 ? -22.644 -14.322 10.112 1.00 84.88 280 ILE A O 1
ATOM 2117 N N . SER A 1 281 ? -23.264 -12.498 8.979 1.00 87.12 281 SER A N 1
ATOM 2118 C CA . SER A 1 281 ? -24.703 -12.654 9.204 1.00 87.12 281 SER A CA 1
ATOM 2119 C C . SER A 1 281 ? -25.507 -12.533 7.912 1.00 87.12 281 SER A C 1
ATOM 2121 O O . SER A 1 281 ? -25.083 -11.910 6.942 1.00 87.12 281 SER A O 1
ATOM 2123 N N . VAL A 1 282 ? -26.703 -13.113 7.915 1.00 87.06 282 VAL A N 1
ATOM 2124 C CA . VAL A 1 282 ? -27.718 -12.976 6.872 1.00 87.06 282 VAL A CA 1
ATOM 2125 C C . VAL A 1 282 ? -28.717 -11.906 7.293 1.00 87.06 282 VAL A C 1
ATOM 2127 O O . VAL A 1 282 ? -29.343 -12.023 8.346 1.00 87.06 282 VAL A O 1
ATOM 2130 N N . LEU A 1 283 ? -28.878 -10.877 6.466 1.00 89.31 283 LEU A N 1
ATOM 2131 C CA . LEU A 1 283 ? -29.928 -9.871 6.563 1.00 89.31 283 LEU A CA 1
ATOM 2132 C C . LEU A 1 283 ? -31.092 -10.265 5.644 1.00 89.31 283 LEU A C 1
ATOM 2134 O O . LEU A 1 283 ? -31.000 -10.156 4.422 1.00 89.31 283 LEU A O 1
ATOM 2138 N N . SER A 1 284 ? -32.199 -10.689 6.246 1.00 88.88 284 SER A N 1
ATOM 2139 C CA . SER A 1 284 ? -33.444 -11.040 5.562 1.00 88.88 284 SER A CA 1
ATOM 2140 C C . SER A 1 284 ? -34.462 -9.903 5.614 1.00 88.88 284 SER A C 1
ATOM 2142 O O . SER A 1 284 ? -34.461 -9.081 6.532 1.00 88.88 284 SER A O 1
ATOM 2144 N N . GLY A 1 285 ? -35.388 -9.889 4.652 1.00 86.00 285 GLY A N 1
ATOM 2145 C CA . GLY A 1 285 ? -36.436 -8.863 4.556 1.00 86.00 285 GLY A CA 1
ATOM 2146 C C . GLY A 1 285 ? -35.987 -7.580 3.851 1.00 86.00 285 GLY A C 1
ATOM 2147 O O . GLY A 1 285 ? -36.753 -6.619 3.786 1.00 86.00 285 GLY A O 1
ATOM 2148 N N . ALA A 1 286 ? -34.779 -7.578 3.277 1.00 83.44 286 ALA A N 1
ATOM 2149 C CA . ALA A 1 286 ? -34.223 -6.511 2.448 1.00 83.44 286 ALA A CA 1
ATOM 2150 C C . ALA A 1 286 ? -34.864 -6.458 1.039 1.00 83.44 286 ALA A C 1
ATOM 2152 O O . ALA A 1 286 ? -34.198 -6.291 0.024 1.00 83.44 286 ALA A O 1
ATOM 2153 N N . THR A 1 287 ? -36.188 -6.599 0.961 1.00 72.06 287 THR A N 1
ATOM 2154 C CA . THR A 1 287 ? -36.966 -6.587 -0.288 1.00 72.06 287 THR A CA 1
ATOM 2155 C C . THR A 1 287 ? -37.498 -5.181 -0.587 1.00 72.06 287 THR A C 1
ATOM 2157 O O . THR A 1 287 ? -37.987 -4.517 0.328 1.00 72.06 287 THR A O 1
ATOM 2160 N N . GLY A 1 288 ? -37.469 -4.729 -1.845 1.00 72.00 288 GLY A N 1
ATOM 2161 C CA . GLY A 1 288 ? -38.053 -3.444 -2.271 1.00 72.00 288 GLY A CA 1
ATOM 2162 C C . GLY A 1 288 ? -37.131 -2.603 -3.162 1.00 72.00 288 GLY A C 1
ATOM 2163 O O . GLY A 1 288 ? -36.096 -3.081 -3.608 1.00 72.00 288 GLY A O 1
ATOM 2164 N N . SER A 1 289 ? -37.505 -1.342 -3.412 1.00 74.88 289 SER A N 1
ATOM 2165 C CA . SER A 1 289 ? -36.808 -0.413 -4.325 1.00 74.88 289 SER A CA 1
ATOM 2166 C C . SER A 1 289 ? -35.622 0.345 -3.706 1.00 74.88 289 SER A C 1
ATOM 2168 O O . SER A 1 289 ? -35.092 1.265 -4.327 1.00 74.88 289 SER A O 1
ATOM 2170 N N . LEU A 1 290 ? -35.227 0.025 -2.468 1.00 78.31 290 LEU A N 1
ATOM 2171 C CA . LEU A 1 290 ? -34.088 0.674 -1.815 1.00 78.31 290 LEU A CA 1
ATOM 2172 C C . LEU A 1 290 ? -32.771 0.192 -2.429 1.00 78.31 290 LEU A C 1
ATOM 2174 O O . LEU A 1 290 ? -32.585 -1.001 -2.664 1.00 78.31 290 LEU A O 1
ATOM 2178 N N . ASN A 1 291 ? -31.820 1.111 -2.610 1.00 81.06 291 ASN A N 1
ATOM 2179 C CA . ASN A 1 291 ? -30.469 0.770 -3.048 1.00 81.06 291 ASN A CA 1
ATOM 2180 C C . ASN A 1 291 ? -29.650 0.186 -1.881 1.00 81.06 291 ASN A C 1
ATOM 2182 O O . ASN A 1 291 ? -28.807 0.862 -1.287 1.00 81.06 291 ASN A O 1
ATOM 2186 N N . TRP A 1 292 ? -29.926 -1.071 -1.519 1.00 81.44 292 TRP A N 1
ATOM 2187 C CA . TRP A 1 292 ? -29.276 -1.762 -0.399 1.00 81.44 292 TRP A CA 1
ATOM 2188 C C . TRP A 1 292 ? -27.759 -1.810 -0.516 1.00 81.44 292 TRP A C 1
ATOM 2190 O O . TRP A 1 292 ? -27.076 -1.683 0.495 1.00 81.44 292 TRP A O 1
ATOM 2200 N N . LYS A 1 293 ? -27.234 -1.941 -1.738 1.00 78.50 293 LYS A N 1
ATOM 2201 C CA . LYS A 1 293 ? -25.795 -1.904 -2.001 1.00 78.50 293 LYS A CA 1
ATOM 2202 C C . LYS A 1 293 ? -25.174 -0.621 -1.461 1.00 78.50 293 LYS A C 1
ATOM 2204 O O . LYS A 1 293 ? -24.296 -0.669 -0.611 1.00 78.50 293 LYS A O 1
ATOM 2209 N N . GLU A 1 294 ? -25.688 0.516 -1.906 1.00 75.38 294 GLU A N 1
ATOM 2210 C CA . GLU A 1 294 ? -25.172 1.830 -1.530 1.00 75.38 294 GLU A CA 1
ATOM 2211 C C . GLU A 1 294 ? -25.371 2.131 -0.036 1.00 75.38 294 GLU A C 1
ATOM 2213 O O . GLU A 1 294 ? -24.548 2.794 0.590 1.00 75.38 294 GLU A O 1
ATOM 2218 N N . ILE A 1 295 ? -26.463 1.641 0.561 1.00 78.88 295 ILE A N 1
ATOM 2219 C CA . ILE A 1 295 ? -26.717 1.780 2.002 1.00 78.88 295 ILE A CA 1
ATOM 2220 C C . ILE A 1 295 ? -25.684 0.988 2.807 1.00 78.88 295 ILE A C 1
ATOM 2222 O O . ILE A 1 295 ? -25.056 1.558 3.695 1.00 78.88 295 ILE A O 1
ATOM 2226 N N . LEU A 1 296 ? -25.496 -0.298 2.495 1.00 83.12 296 LEU A N 1
ATOM 2227 C CA . LEU A 1 296 ? -24.576 -1.182 3.215 1.00 83.12 296 LEU A CA 1
ATOM 2228 C C . LEU A 1 296 ? -23.115 -0.766 3.016 1.00 83.12 296 LEU A C 1
ATOM 2230 O O . LEU A 1 296 ? -22.355 -0.772 3.983 1.00 83.12 296 LEU A O 1
ATOM 2234 N N . GLU A 1 297 ? -22.739 -0.341 1.807 1.00 78.50 297 GLU A N 1
ATOM 2235 C CA . GLU A 1 297 ? -21.421 0.242 1.531 1.00 78.50 297 GLU A CA 1
ATOM 2236 C C . GLU A 1 297 ? -21.206 1.526 2.350 1.00 78.50 297 GLU A C 1
ATOM 2238 O O . GLU A 1 297 ? -20.167 1.677 2.991 1.00 78.50 297 GLU A O 1
ATOM 2243 N N . GLY A 1 298 ? -22.212 2.406 2.419 1.00 73.75 298 GLY A N 1
ATOM 2244 C CA . GLY A 1 298 ? -22.142 3.663 3.170 1.00 73.75 298 GLY A CA 1
ATOM 2245 C C . GLY A 1 298 ? -22.002 3.504 4.689 1.00 73.75 298 GLY A C 1
ATOM 2246 O O . GLY A 1 298 ? -21.436 4.382 5.331 1.00 73.75 298 GLY A O 1
ATOM 2247 N N . ILE A 1 299 ? -22.476 2.399 5.274 1.00 79.12 299 ILE A N 1
ATOM 2248 C CA . ILE A 1 299 ? -22.324 2.102 6.716 1.00 79.12 299 ILE A CA 1
ATOM 2249 C C . ILE A 1 299 ? -21.213 1.078 7.017 1.00 79.12 299 ILE A C 1
ATOM 2251 O O . ILE A 1 299 ? -21.122 0.580 8.146 1.00 79.12 299 ILE A O 1
ATOM 2255 N N . GLY A 1 300 ? -20.425 0.696 6.003 1.00 81.00 300 GLY A N 1
ATOM 2256 C CA . GLY A 1 300 ? -19.380 -0.323 6.126 1.00 81.00 300 GLY A CA 1
ATOM 2257 C C . GLY A 1 300 ? -19.910 -1.663 6.645 1.00 81.00 300 GLY A C 1
ATOM 2258 O O . GLY A 1 300 ? -19.344 -2.230 7.572 1.00 81.00 300 GLY A O 1
ATOM 2259 N N . ALA A 1 301 ? -21.049 -2.135 6.130 1.00 85.94 301 ALA A N 1
ATOM 2260 C CA . ALA A 1 301 ? -21.676 -3.402 6.532 1.00 85.94 301 ALA A CA 1
ATOM 2261 C C . ALA A 1 301 ? -21.347 -4.580 5.594 1.00 85.94 301 ALA A C 1
ATOM 2263 O O . ALA A 1 301 ? -21.871 -5.683 5.764 1.00 85.94 301 ALA A O 1
ATOM 2264 N N . THR A 1 302 ? -20.507 -4.349 4.586 1.00 83.38 302 THR A N 1
ATOM 2265 C CA . THR A 1 302 ? -20.141 -5.334 3.565 1.00 83.38 302 THR A CA 1
ATOM 2266 C C . THR A 1 302 ? -19.098 -6.317 4.108 1.00 83.38 302 THR A C 1
ATOM 2268 O O . THR A 1 302 ? -18.074 -5.864 4.621 1.00 83.38 302 THR A O 1
ATOM 2271 N N . PRO A 1 303 ? -19.303 -7.642 3.992 1.00 80.69 303 PRO A N 1
ATOM 2272 C CA . PRO A 1 303 ? -18.318 -8.617 4.446 1.00 80.69 303 PRO A CA 1
ATOM 2273 C C . PRO A 1 303 ? -17.092 -8.654 3.529 1.00 80.69 303 PRO A C 1
ATOM 2275 O O . PRO A 1 303 ? -17.190 -8.403 2.316 1.00 80.69 303 PRO A O 1
ATOM 2278 N N . SER A 1 304 ? -15.929 -8.969 4.101 1.00 78.62 304 SER A N 1
ATOM 2279 C CA . SER A 1 304 ? -14.729 -9.208 3.302 1.00 78.62 304 SER A CA 1
ATOM 2280 C C . SER A 1 304 ? -14.835 -10.548 2.569 1.00 78.62 304 SER A C 1
ATOM 2282 O O . SER A 1 304 ? -15.518 -11.478 3.007 1.00 78.62 304 SER A O 1
ATOM 2284 N N . ALA A 1 305 ? -14.156 -10.666 1.428 1.00 77.62 305 ALA A N 1
ATOM 2285 C CA . ALA A 1 305 ? -14.041 -11.943 0.736 1.00 77.62 305 ALA A CA 1
ATOM 2286 C C . ALA A 1 305 ? -13.269 -12.963 1.589 1.00 77.62 305 ALA A C 1
ATOM 2288 O O . ALA A 1 305 ? -13.592 -14.141 1.542 1.00 77.62 305 ALA A O 1
ATOM 2289 N N . TYR A 1 306 ? -12.317 -12.529 2.419 1.00 80.31 306 TYR A N 1
ATOM 2290 C CA . TYR A 1 306 ? -11.570 -13.410 3.322 1.00 80.31 306 TYR A CA 1
ATOM 2291 C C . TYR A 1 306 ? -12.489 -14.131 4.307 1.00 80.31 306 TYR A C 1
ATOM 2293 O O . TYR A 1 306 ? -12.531 -15.361 4.306 1.00 80.31 306 TYR A O 1
ATOM 2301 N N . GLN A 1 307 ? -13.303 -13.373 5.051 1.00 80.75 307 GLN A N 1
ATOM 2302 C CA . GLN A 1 307 ? -14.272 -13.920 6.008 1.00 80.75 307 GLN A CA 1
ATOM 2303 C C . GLN A 1 307 ? -15.252 -14.890 5.346 1.00 80.75 307 GLN A C 1
ATOM 2305 O O . GLN A 1 307 ? -15.668 -15.875 5.953 1.00 80.75 307 GLN A O 1
ATOM 2310 N N . LEU A 1 308 ? -15.640 -14.613 4.097 1.00 79.88 308 LEU A N 1
ATOM 2311 C CA . LEU A 1 308 ? -16.495 -15.523 3.349 1.00 79.88 308 LEU A CA 1
ATOM 2312 C C . LEU A 1 308 ? -15.748 -16.795 2.980 1.00 79.88 308 LEU A C 1
ATOM 2314 O O . LEU A 1 308 ? -16.243 -17.863 3.303 1.00 79.88 308 LEU A O 1
ATOM 2318 N N . PHE A 1 309 ? -14.580 -16.712 2.342 1.00 81.00 309 PHE A N 1
ATOM 2319 C CA . PHE A 1 309 ? -13.846 -17.893 1.884 1.00 81.00 309 PHE A CA 1
ATOM 2320 C C . PHE A 1 309 ? -13.420 -18.816 3.028 1.00 81.00 309 PHE A C 1
ATOM 2322 O O . PHE A 1 309 ? -13.404 -20.022 2.819 1.00 81.00 309 PHE A O 1
ATOM 2329 N N . GLU A 1 310 ? -13.185 -18.303 4.237 1.00 81.44 310 GLU A N 1
ATOM 2330 C CA . GLU A 1 310 ? -12.987 -19.143 5.430 1.00 81.44 310 GLU A CA 1
ATOM 2331 C C . GLU A 1 310 ? -14.169 -20.095 5.703 1.00 81.44 310 GLU A C 1
ATOM 2333 O O . GLU A 1 310 ? -13.970 -21.196 6.215 1.00 81.44 310 GLU A O 1
ATOM 2338 N N . LEU A 1 311 ? -15.396 -19.744 5.290 1.00 78.56 311 LEU A N 1
ATOM 2339 C CA . LEU A 1 311 ? -16.559 -20.634 5.401 1.00 78.56 311 LEU A CA 1
ATOM 2340 C C . LEU A 1 311 ? -16.412 -21.921 4.571 1.00 78.56 311 LEU A C 1
ATOM 2342 O O . LEU A 1 311 ? -17.084 -22.900 4.884 1.00 78.56 311 LEU A O 1
ATOM 2346 N N . VAL A 1 312 ? -15.553 -21.944 3.539 1.00 77.31 312 VAL A N 1
ATOM 2347 C CA . VAL A 1 312 ? -15.282 -23.147 2.720 1.00 77.31 312 VAL A CA 1
ATOM 2348 C C . VAL A 1 312 ? -14.713 -24.281 3.576 1.00 77.31 312 VAL A C 1
ATOM 2350 O O . VAL A 1 312 ? -14.985 -25.453 3.317 1.00 77.31 312 VAL A O 1
ATOM 2353 N N . ASP A 1 313 ? -13.979 -23.927 4.628 1.00 77.50 313 ASP A N 1
ATOM 2354 C CA . ASP A 1 313 ? -13.261 -24.872 5.476 1.00 77.50 313 ASP A CA 1
ATOM 2355 C C . ASP A 1 313 ? -13.873 -25.001 6.886 1.00 77.50 313 ASP A C 1
ATOM 2357 O O . ASP A 1 313 ? -13.327 -25.713 7.722 1.00 77.50 313 ASP A O 1
ATOM 2361 N N . ALA A 1 314 ? -15.036 -24.386 7.153 1.00 70.31 314 ALA A N 1
ATOM 2362 C CA . ALA A 1 314 ? -15.637 -24.274 8.493 1.00 70.31 314 ALA A CA 1
ATOM 2363 C C . ALA A 1 314 ? -15.956 -25.610 9.201 1.00 70.31 314 ALA A C 1
ATOM 2365 O O . ALA A 1 314 ? -16.076 -25.632 10.425 1.00 70.31 314 ALA A O 1
ATOM 2366 N N . ASP A 1 315 ? -16.077 -26.711 8.456 1.00 68.31 315 ASP A N 1
ATOM 2367 C CA . ASP A 1 315 ? -16.312 -28.062 8.990 1.00 68.31 315 ASP A CA 1
ATOM 2368 C C . ASP A 1 315 ? -15.137 -29.028 8.701 1.00 68.31 315 ASP A C 1
ATOM 2370 O O . ASP A 1 315 ? -15.237 -30.235 8.935 1.00 68.31 315 ASP A O 1
ATOM 2374 N N . GLN A 1 316 ? -14.013 -28.521 8.183 1.00 71.94 316 GLN A N 1
ATOM 2375 C CA . GLN A 1 316 ? -12.833 -29.326 7.875 1.00 71.94 316 GLN A CA 1
ATOM 2376 C C . GLN A 1 316 ? -11.846 -29.301 9.045 1.00 71.94 316 GLN A C 1
ATOM 2378 O O . GLN A 1 316 ? -11.505 -28.249 9.579 1.00 71.94 316 GLN A O 1
ATOM 2383 N N . VAL A 1 317 ? -11.356 -30.477 9.441 1.00 63.19 317 VAL A N 1
ATOM 2384 C CA . VAL A 1 317 ? -10.293 -30.577 10.447 1.00 63.19 317 VAL A CA 1
ATOM 2385 C C . VAL A 1 317 ? -8.952 -30.329 9.752 1.00 63.19 317 VAL A C 1
ATOM 2387 O O . VAL A 1 317 ? -8.648 -31.055 8.799 1.00 63.19 317 VAL A O 1
ATOM 2390 N N . PRO A 1 318 ? -8.139 -29.360 10.216 1.00 63.09 318 PRO A N 1
ATOM 2391 C CA . PRO A 1 318 ? -6.798 -29.153 9.687 1.00 63.09 318 PRO A CA 1
ATOM 2392 C C . PRO A 1 318 ? -5.980 -30.442 9.783 1.00 63.09 318 PRO A C 1
ATOM 2394 O O . PRO A 1 318 ? -5.945 -31.093 10.832 1.00 63.09 318 PRO A O 1
ATOM 2397 N N . TYR A 1 319 ? -5.325 -30.831 8.692 1.00 57.72 319 TYR A N 1
ATOM 2398 C CA . TYR A 1 319 ? -4.447 -32.000 8.701 1.00 57.72 319 TYR A CA 1
ATOM 2399 C C . TYR A 1 319 ? -3.180 -31.727 9.532 1.00 57.72 319 TYR A C 1
ATOM 2401 O O . TYR A 1 319 ? -2.667 -30.611 9.552 1.00 57.72 319 TYR A O 1
ATOM 2409 N N . GLY A 1 320 ? -2.665 -32.751 10.221 1.00 56.12 320 GLY A N 1
ATOM 2410 C CA . GLY A 1 320 ? -1.463 -32.628 11.052 1.00 56.12 320 GLY A CA 1
ATOM 2411 C C . GLY A 1 320 ? -0.182 -32.335 10.247 1.00 56.12 320 GLY A C 1
ATOM 2412 O O . GLY A 1 320 ? -0.128 -32.620 9.047 1.00 56.12 320 GLY A O 1
ATOM 2413 N N . PRO A 1 321 ? 0.871 -31.805 10.898 1.00 57.91 321 PRO A N 1
ATOM 2414 C CA . PRO A 1 321 ? 2.095 -31.364 10.230 1.00 57.91 321 PRO A CA 1
ATOM 2415 C C . PRO A 1 321 ? 2.803 -32.515 9.504 1.00 57.91 321 PRO A C 1
ATOM 2417 O O . PRO A 1 321 ? 3.027 -33.589 10.070 1.00 57.91 321 PRO A O 1
ATOM 2420 N N . LYS A 1 322 ? 3.217 -32.281 8.253 1.00 58.22 322 LYS A N 1
ATOM 2421 C CA . LYS A 1 322 ? 4.100 -33.196 7.513 1.00 58.22 322 LYS A CA 1
ATOM 2422 C C . LYS A 1 322 ? 5.553 -32.902 7.908 1.00 58.22 322 LYS A C 1
ATOM 2424 O O . LYS A 1 322 ? 6.085 -31.856 7.560 1.00 58.22 322 LYS A O 1
ATOM 2429 N N . GLN A 1 323 ? 6.225 -33.844 8.573 1.00 62.12 323 GLN A N 1
ATOM 2430 C CA . GLN A 1 323 ? 7.620 -33.714 9.053 1.00 62.12 323 GLN A CA 1
ATOM 2431 C C . GLN A 1 323 ? 8.703 -33.630 7.944 1.00 62.12 323 GLN A C 1
ATOM 2433 O O . GLN A 1 323 ? 9.883 -33.798 8.233 1.00 62.12 323 GLN A O 1
ATOM 2438 N N . GLN A 1 324 ? 8.338 -33.419 6.673 1.00 71.62 324 GLN A N 1
ATOM 2439 C CA . GLN A 1 324 ? 9.273 -33.448 5.535 1.00 71.62 324 GLN A CA 1
ATOM 2440 C C . GLN A 1 324 ? 9.888 -32.082 5.178 1.00 71.62 324 GLN A C 1
ATOM 2442 O O . GLN A 1 324 ? 10.840 -32.039 4.403 1.00 71.62 324 GLN A O 1
ATOM 2447 N N . VAL A 1 325 ? 9.374 -30.979 5.727 1.00 82.94 325 VAL A N 1
ATOM 2448 C CA . VAL A 1 325 ? 9.871 -29.608 5.494 1.00 82.94 325 VAL A CA 1
ATOM 2449 C C . VAL A 1 325 ? 10.311 -28.986 6.815 1.00 82.94 325 VAL A C 1
ATOM 2451 O O . VAL A 1 325 ? 9.735 -29.346 7.830 1.00 82.94 325 VAL A O 1
ATOM 2454 N N . ASP A 1 326 ? 11.293 -28.077 6.821 1.00 87.12 326 ASP A N 1
ATOM 2455 C CA . ASP A 1 326 ? 11.689 -27.285 8.002 1.00 87.12 326 ASP A CA 1
ATOM 2456 C C . ASP A 1 326 ? 11.597 -25.790 7.666 1.00 87.12 326 ASP A C 1
ATOM 2458 O O . ASP A 1 326 ? 12.546 -25.160 7.195 1.00 87.12 326 ASP A O 1
ATOM 2462 N N . THR A 1 327 ? 10.424 -25.225 7.921 1.00 89.19 327 THR A N 1
ATOM 2463 C CA . THR A 1 327 ? 10.052 -23.838 7.641 1.00 89.19 327 THR A CA 1
ATOM 2464 C C . THR A 1 327 ? 10.947 -22.840 8.386 1.00 89.19 327 THR A C 1
ATOM 2466 O O . THR A 1 327 ? 11.207 -21.746 7.886 1.00 89.19 327 THR A O 1
ATOM 2469 N N . TYR A 1 328 ? 11.484 -23.202 9.559 1.00 92.00 328 TYR A N 1
ATOM 2470 C CA . TYR A 1 328 ? 12.462 -22.359 10.258 1.00 92.00 328 TYR A CA 1
ATOM 2471 C C . TYR A 1 328 ? 13.791 -22.301 9.517 1.00 92.00 328 TYR A C 1
ATOM 2473 O O . TYR A 1 328 ? 14.418 -21.242 9.482 1.00 92.00 328 TYR A O 1
ATOM 2481 N N . ALA A 1 329 ? 14.223 -23.412 8.922 1.00 87.12 329 ALA A N 1
ATOM 2482 C CA . ALA A 1 329 ? 15.432 -23.444 8.111 1.00 87.12 329 ALA A CA 1
ATOM 2483 C C . ALA A 1 329 ? 15.269 -22.591 6.838 1.00 87.12 329 ALA A C 1
ATOM 2485 O O . ALA A 1 329 ? 16.187 -21.842 6.497 1.00 87.12 329 ALA A O 1
ATOM 2486 N N . ASP A 1 330 ? 14.097 -22.631 6.194 1.00 90.19 330 ASP A N 1
ATOM 2487 C CA . ASP A 1 330 ? 13.778 -21.781 5.035 1.00 90.19 330 ASP A CA 1
ATOM 2488 C C . ASP A 1 330 ? 13.726 -20.290 5.414 1.00 90.19 330 ASP A C 1
ATOM 2490 O O . ASP A 1 330 ? 14.310 -19.449 4.727 1.00 90.19 330 ASP A O 1
ATOM 2494 N N . LEU A 1 331 ? 13.111 -19.947 6.553 1.00 92.56 331 LEU A N 1
ATOM 2495 C CA . LEU A 1 331 ? 13.090 -18.570 7.060 1.00 92.56 331 LEU A CA 1
ATOM 2496 C C . LEU A 1 331 ? 14.498 -18.080 7.420 1.00 92.56 331 LEU A C 1
ATOM 2498 O O . LEU A 1 331 ? 14.855 -16.944 7.102 1.00 92.56 331 LEU A O 1
ATOM 2502 N N . ALA A 1 332 ? 15.315 -18.932 8.049 1.00 88.19 332 ALA A N 1
ATOM 2503 C CA . ALA A 1 332 ? 16.709 -18.623 8.348 1.00 88.19 332 ALA A CA 1
ATOM 2504 C C . ALA A 1 332 ? 17.473 -18.305 7.064 1.00 88.19 332 ALA A C 1
ATOM 2506 O O . ALA A 1 332 ? 18.150 -17.279 7.004 1.00 88.19 332 ALA A O 1
ATOM 2507 N N . GLN A 1 333 ? 17.337 -19.148 6.034 1.00 86.62 333 GLN A N 1
ATOM 2508 C CA . GLN A 1 333 ? 17.966 -18.937 4.733 1.00 86.62 333 GLN A CA 1
ATOM 2509 C C . GLN A 1 333 ? 17.528 -17.604 4.112 1.00 86.62 333 GLN A C 1
ATOM 2511 O O . GLN A 1 333 ? 18.388 -16.825 3.701 1.00 86.62 333 GLN A O 1
ATOM 2516 N N . LEU A 1 334 ? 16.225 -17.303 4.116 1.00 90.12 334 LEU A N 1
ATOM 2517 C CA . LEU A 1 334 ? 15.676 -16.057 3.576 1.00 90.12 334 LEU A CA 1
ATOM 2518 C C . LEU A 1 334 ? 16.330 -14.821 4.214 1.00 90.12 334 LEU A C 1
ATOM 2520 O O . LEU A 1 334 ? 16.934 -14.019 3.505 1.00 90.12 334 LEU A O 1
ATOM 2524 N N . ILE A 1 335 ? 16.291 -14.690 5.547 1.00 90.44 335 ILE A N 1
ATOM 2525 C CA . ILE A 1 335 ? 16.773 -13.486 6.264 1.00 90.44 335 ILE A CA 1
ATOM 2526 C C . ILE A 1 335 ? 18.307 -13.383 6.350 1.00 90.44 335 ILE A C 1
ATOM 2528 O O . ILE A 1 335 ? 18.871 -12.353 6.740 1.00 90.44 335 ILE A O 1
ATOM 2532 N N . THR A 1 336 ? 19.026 -14.461 6.036 1.00 84.00 336 THR A N 1
ATOM 2533 C CA . THR A 1 336 ? 20.497 -14.473 6.054 1.00 84.00 336 THR A CA 1
ATOM 2534 C C . THR A 1 336 ? 21.133 -14.386 4.673 1.00 84.00 336 THR A C 1
ATOM 2536 O O . THR A 1 336 ? 22.334 -14.089 4.600 1.00 84.00 336 THR A O 1
ATOM 2539 N N . SER A 1 337 ? 20.323 -14.526 3.619 1.00 84.69 337 SER A N 1
ATOM 2540 C CA . SER A 1 337 ? 20.716 -14.456 2.213 1.00 84.69 337 SER A CA 1
ATOM 2541 C C . SER A 1 337 ? 21.445 -13.158 1.824 1.00 84.69 337 SER A C 1
ATOM 2543 O O . SER A 1 337 ? 21.415 -12.124 2.514 1.00 84.69 337 SER A O 1
ATOM 2545 N N . SER A 1 338 ? 22.139 -13.223 0.688 1.00 81.75 338 SER A N 1
ATOM 2546 C CA . SER A 1 338 ? 22.739 -12.071 0.004 1.00 81.75 338 SER A CA 1
ATOM 2547 C C . SER A 1 338 ? 21.674 -11.079 -0.438 1.00 81.75 338 SER A C 1
ATOM 2549 O O . SER A 1 338 ? 21.803 -9.896 -0.134 1.00 81.75 338 SER A O 1
ATOM 2551 N N . ALA A 1 339 ? 20.601 -11.567 -1.062 1.00 86.56 339 ALA A N 1
ATOM 2552 C CA . ALA A 1 339 ? 19.484 -10.753 -1.516 1.00 86.56 339 ALA A CA 1
ATOM 2553 C C . ALA A 1 339 ? 18.853 -9.968 -0.360 1.00 86.56 339 ALA A C 1
ATOM 2555 O O . ALA A 1 339 ? 18.701 -8.754 -0.454 1.00 86.56 339 ALA A O 1
ATOM 2556 N N . PHE A 1 340 ? 18.624 -10.609 0.792 1.00 89.88 340 PHE A N 1
ATOM 2557 C CA . PHE A 1 340 ? 18.144 -9.899 1.977 1.00 89.88 340 PHE A CA 1
ATOM 2558 C C . PHE A 1 340 ? 19.133 -8.838 2.453 1.00 89.88 340 PHE A C 1
ATOM 2560 O O . PHE A 1 340 ? 18.729 -7.737 2.789 1.00 89.88 340 PHE A O 1
ATOM 2567 N N . SER A 1 341 ? 20.438 -9.112 2.432 1.00 84.75 341 SER A N 1
ATOM 2568 C CA . SER A 1 341 ? 21.433 -8.106 2.835 1.00 84.75 341 SER A CA 1
ATOM 2569 C C . SER A 1 341 ? 21.434 -6.892 1.896 1.00 84.75 341 SER A C 1
ATOM 2571 O O . SER A 1 341 ? 21.435 -5.765 2.382 1.00 84.75 341 SER A O 1
ATOM 2573 N N . ARG A 1 342 ? 21.325 -7.115 0.578 1.00 87.94 342 ARG A N 1
ATOM 2574 C CA . ARG A 1 342 ? 21.168 -6.048 -0.426 1.00 87.94 342 ARG A CA 1
ATOM 2575 C C . ARG A 1 342 ? 19.873 -5.259 -0.231 1.00 87.94 342 ARG A C 1
ATOM 2577 O O . ARG A 1 342 ? 19.896 -4.036 -0.318 1.00 87.94 342 ARG A O 1
ATOM 2584 N N . LEU A 1 343 ? 18.769 -5.928 0.115 1.00 91.69 343 LEU A N 1
ATOM 2585 C CA . LEU A 1 343 ? 17.514 -5.264 0.484 1.00 91.69 343 LEU A CA 1
ATOM 2586 C C . LEU A 1 343 ? 17.741 -4.295 1.644 1.00 91.69 343 LEU A C 1
ATOM 2588 O O . LEU A 1 343 ? 17.309 -3.150 1.560 1.00 91.69 343 LEU A O 1
ATOM 2592 N N . GLN A 1 344 ? 18.447 -4.728 2.694 1.00 89.50 344 GLN A N 1
ATOM 2593 C CA . GLN A 1 344 ? 18.743 -3.864 3.835 1.00 89.50 344 GLN A CA 1
ATOM 2594 C C . GLN A 1 344 ? 19.636 -2.671 3.446 1.00 89.50 344 GLN A C 1
ATOM 2596 O O . GLN A 1 344 ? 19.507 -1.585 4.010 1.00 89.50 344 GLN A O 1
ATOM 2601 N N . ASP A 1 345 ? 20.549 -2.846 2.490 1.00 88.44 345 ASP A N 1
ATOM 2602 C CA . ASP A 1 345 ? 21.388 -1.753 1.988 1.00 88.44 345 ASP A CA 1
ATOM 2603 C C . ASP A 1 345 ? 20.558 -0.730 1.198 1.00 88.44 345 ASP A C 1
ATOM 2605 O O . ASP A 1 345 ? 20.694 0.476 1.421 1.00 88.44 345 ASP A O 1
ATOM 2609 N N . ILE A 1 346 ? 19.627 -1.195 0.357 1.00 89.81 346 ILE A N 1
ATOM 2610 C CA . ILE A 1 346 ? 18.666 -0.334 -0.352 1.00 89.81 346 ILE A CA 1
ATOM 2611 C C . ILE A 1 346 ? 17.746 0.378 0.647 1.00 89.81 346 ILE A C 1
ATOM 2613 O O . ILE A 1 346 ? 17.567 1.592 0.549 1.00 89.81 346 ILE A O 1
ATOM 2617 N N . ALA A 1 347 ? 17.209 -0.345 1.635 1.00 90.31 347 ALA A N 1
ATOM 2618 C CA . ALA A 1 347 ? 16.320 0.171 2.678 1.00 90.31 347 ALA A CA 1
ATOM 2619 C C . ALA A 1 347 ? 16.951 1.305 3.500 1.00 90.31 347 ALA A C 1
ATOM 2621 O O . ALA A 1 347 ? 16.278 2.253 3.901 1.00 90.31 347 ALA A O 1
ATOM 2622 N N . ARG A 1 348 ? 18.266 1.231 3.729 1.00 88.25 348 ARG A N 1
ATOM 2623 C CA . ARG A 1 348 ? 19.049 2.260 4.436 1.00 88.25 348 ARG A CA 1
ATOM 2624 C C . ARG A 1 348 ? 19.516 3.396 3.528 1.00 88.25 348 ARG A C 1
ATOM 2626 O O . ARG A 1 348 ? 20.059 4.385 4.028 1.00 88.25 348 ARG A O 1
ATOM 2633 N N . GLY A 1 349 ? 19.357 3.242 2.217 1.00 86.81 349 GLY A N 1
ATOM 2634 C CA . GLY A 1 349 ? 19.713 4.236 1.220 1.00 86.81 349 GLY A CA 1
ATOM 2635 C C . GLY A 1 349 ? 18.785 5.452 1.224 1.00 86.81 349 GLY A C 1
ATOM 2636 O O . GLY A 1 349 ? 17.910 5.622 2.069 1.00 86.81 349 GLY A O 1
ATOM 2637 N N . LYS A 1 350 ? 18.990 6.330 0.239 1.00 83.19 350 LYS A N 1
ATOM 2638 C CA . LYS A 1 350 ? 18.140 7.509 -0.019 1.00 83.19 350 LYS A CA 1
ATOM 2639 C C . LYS A 1 350 ? 17.351 7.396 -1.330 1.00 83.19 350 LYS A C 1
ATOM 2641 O O . LYS A 1 350 ? 16.795 8.386 -1.793 1.00 83.19 350 LYS A O 1
ATOM 2646 N N . GLY A 1 351 ? 17.378 6.219 -1.958 1.00 81.56 351 GLY A N 1
ATOM 2647 C CA . GLY A 1 351 ? 16.683 5.963 -3.217 1.00 81.56 351 GLY A CA 1
ATOM 2648 C C . GLY A 1 351 ? 15.168 5.881 -3.036 1.00 81.56 351 GLY A C 1
ATOM 2649 O O . GLY A 1 351 ? 14.672 5.694 -1.929 1.00 81.56 351 GLY A O 1
ATOM 2650 N N . GLU A 1 352 ? 14.434 5.977 -4.141 1.00 80.75 352 GLU A N 1
ATOM 2651 C CA . GLU A 1 352 ? 12.961 5.980 -4.155 1.00 80.75 352 GLU A CA 1
ATOM 2652 C C . GLU A 1 352 ? 12.359 4.655 -3.661 1.00 80.75 352 GLU A C 1
ATOM 2654 O O . GLU A 1 352 ? 11.305 4.649 -3.037 1.00 80.75 352 GLU A O 1
ATOM 2659 N N . LEU A 1 353 ? 13.072 3.537 -3.851 1.00 85.00 353 LEU A N 1
ATOM 2660 C CA . LEU A 1 353 ? 12.674 2.227 -3.329 1.00 85.00 353 LEU A CA 1
ATOM 2661 C C . LEU A 1 353 ? 12.986 2.035 -1.838 1.00 85.00 353 LEU A C 1
ATOM 2663 O O . LEU A 1 353 ? 12.475 1.092 -1.239 1.00 85.00 353 LEU A O 1
ATOM 2667 N N . ALA A 1 354 ? 13.806 2.893 -1.219 1.00 88.94 354 ALA A N 1
ATOM 2668 C CA . ALA A 1 354 ? 14.279 2.678 0.151 1.00 88.94 354 ALA A CA 1
ATOM 2669 C C . ALA A 1 354 ? 13.134 2.509 1.173 1.00 88.94 354 ALA A C 1
ATOM 2671 O O . ALA A 1 354 ? 13.173 1.536 1.926 1.00 88.94 354 ALA A O 1
ATOM 2672 N N . PRO A 1 355 ? 12.071 3.345 1.179 1.00 88.56 355 PRO A N 1
ATOM 2673 C CA . PRO A 1 355 ? 10.955 3.171 2.114 1.00 88.56 355 PRO A CA 1
ATOM 2674 C C . PRO A 1 355 ? 10.200 1.852 1.907 1.00 88.56 355 PRO A C 1
ATOM 2676 O O . PRO A 1 355 ? 9.749 1.233 2.869 1.00 88.56 355 PRO A O 1
ATOM 2679 N N . VAL A 1 356 ? 10.083 1.402 0.654 1.00 89.19 356 VAL A N 1
ATOM 2680 C CA . VAL A 1 356 ? 9.405 0.148 0.301 1.00 89.19 356 VAL A CA 1
ATOM 2681 C C . VAL A 1 356 ? 10.250 -1.052 0.733 1.00 89.19 356 VAL A C 1
ATOM 2683 O O . VAL A 1 356 ? 9.732 -1.986 1.341 1.00 89.19 356 VAL A O 1
ATOM 2686 N N . CYS A 1 357 ? 11.559 -1.013 0.488 1.00 91.31 357 CYS A N 1
ATOM 2687 C CA . CYS A 1 357 ? 12.483 -2.058 0.922 1.00 91.31 357 CYS A CA 1
ATOM 2688 C C . CYS A 1 357 ? 12.595 -2.136 2.451 1.00 91.31 357 CYS A C 1
ATOM 2690 O O . CYS A 1 357 ? 12.672 -3.239 2.982 1.00 91.31 357 CYS A O 1
ATOM 2692 N N . ALA A 1 358 ? 12.546 -1.000 3.158 1.00 91.38 358 ALA A N 1
ATOM 2693 C CA . ALA A 1 358 ? 12.532 -0.958 4.624 1.00 91.38 358 ALA A CA 1
ATOM 2694 C C . ALA A 1 358 ? 11.279 -1.628 5.202 1.00 91.38 358 ALA A C 1
ATOM 2696 O O . ALA A 1 358 ? 11.377 -2.452 6.110 1.00 91.38 358 ALA A O 1
ATOM 2697 N N . MET A 1 359 ? 10.112 -1.354 4.612 1.00 91.62 359 MET A N 1
ATOM 2698 C CA . MET A 1 359 ? 8.878 -2.057 4.954 1.00 91.62 359 MET A CA 1
ATOM 2699 C C . MET A 1 359 ? 9.032 -3.571 4.764 1.00 91.62 359 MET A C 1
ATOM 2701 O O . MET A 1 359 ? 8.752 -4.335 5.685 1.00 91.62 359 MET A O 1
ATOM 2705 N N . VAL A 1 360 ? 9.507 -4.024 3.600 1.00 91.88 360 VAL A N 1
ATOM 2706 C CA . VAL A 1 360 ? 9.705 -5.460 3.330 1.00 91.88 360 VAL A CA 1
ATOM 2707 C C . VAL A 1 360 ? 10.699 -6.084 4.310 1.00 91.88 360 VAL A C 1
ATOM 2709 O O . VAL A 1 360 ? 10.430 -7.161 4.840 1.00 91.88 360 VAL A O 1
ATOM 2712 N N . GLU A 1 361 ? 11.813 -5.405 4.599 1.00 93.62 361 GLU A N 1
ATOM 2713 C CA . GLU A 1 361 ? 12.800 -5.829 5.596 1.00 93.62 361 GLU A CA 1
ATOM 2714 C C . GLU A 1 361 ? 12.127 -6.072 6.950 1.00 93.62 361 GLU A C 1
ATOM 2716 O O . GLU A 1 361 ? 12.254 -7.160 7.518 1.00 93.62 361 GLU A O 1
ATOM 2721 N N . HIS A 1 362 ? 11.384 -5.091 7.463 1.00 93.06 362 HIS A N 1
ATOM 2722 C CA . HIS A 1 362 ? 10.762 -5.195 8.778 1.00 93.06 362 HIS A CA 1
ATOM 2723 C C . HIS A 1 362 ? 9.670 -6.267 8.839 1.00 93.06 362 HIS A C 1
ATOM 2725 O O . HIS A 1 362 ? 9.592 -6.983 9.840 1.00 93.06 362 HIS A O 1
ATOM 2731 N N . LEU A 1 363 ? 8.859 -6.425 7.788 1.00 92.69 363 LEU A N 1
ATOM 2732 C CA . LEU A 1 363 ? 7.831 -7.470 7.732 1.00 92.69 363 LEU A CA 1
ATOM 2733 C C . LEU A 1 363 ? 8.460 -8.872 7.696 1.00 92.69 363 LEU A C 1
ATOM 2735 O O . LEU A 1 363 ? 8.098 -9.736 8.492 1.00 92.69 363 LEU A O 1
ATOM 2739 N N . LEU A 1 364 ? 9.477 -9.093 6.857 1.00 93.81 364 LEU A N 1
ATOM 2740 C CA . LEU A 1 364 ? 10.179 -10.380 6.803 1.00 93.81 364 LEU A CA 1
ATOM 2741 C C . LEU A 1 364 ? 10.877 -10.718 8.127 1.00 93.81 364 LEU A C 1
ATOM 2743 O O . LEU A 1 364 ? 10.804 -11.857 8.587 1.00 93.81 364 LEU A O 1
ATOM 2747 N N . LEU A 1 365 ? 11.512 -9.740 8.781 1.00 92.81 365 LEU A N 1
ATOM 2748 C CA . LEU A 1 365 ? 12.100 -9.946 10.110 1.00 92.81 365 LEU A CA 1
ATOM 2749 C C . LEU A 1 365 ? 11.031 -10.205 11.174 1.00 92.81 365 LEU A C 1
ATOM 2751 O O . LEU A 1 365 ? 11.271 -10.987 12.094 1.00 92.81 365 LEU A O 1
ATOM 2755 N N . GLY A 1 366 ? 9.842 -9.620 11.031 1.00 92.44 366 GLY A N 1
ATOM 2756 C CA . GLY A 1 366 ? 8.694 -9.890 11.891 1.00 92.44 366 GLY A CA 1
ATOM 2757 C C . GLY A 1 366 ? 8.263 -11.357 11.889 1.00 92.44 366 GLY A C 1
ATOM 2758 O O . GLY A 1 366 ? 7.768 -11.845 12.902 1.00 92.44 366 GLY A O 1
ATOM 2759 N N . LEU A 1 367 ? 8.505 -12.102 10.803 1.00 93.69 367 LEU A N 1
ATOM 2760 C CA . LEU A 1 367 ? 8.230 -13.544 10.749 1.00 93.69 367 LEU A CA 1
ATOM 2761 C C . LEU A 1 367 ? 9.150 -14.361 11.669 1.00 93.69 367 LEU A C 1
ATOM 2763 O O . LEU A 1 367 ? 8.881 -15.529 11.909 1.00 93.69 367 LEU A O 1
ATOM 2767 N N . THR A 1 368 ? 10.226 -13.784 12.210 1.00 89.94 368 THR A N 1
ATOM 2768 C CA . THR A 1 368 ? 11.113 -14.473 13.170 1.00 89.94 368 THR A CA 1
ATOM 2769 C C . THR A 1 368 ? 10.623 -14.395 14.615 1.00 89.94 368 THR A C 1
ATOM 2771 O O . THR A 1 368 ? 11.165 -15.060 15.503 1.00 89.94 368 THR A O 1
ATOM 2774 N N . ASP A 1 369 ? 9.596 -13.585 14.876 1.00 86.12 369 ASP A N 1
ATOM 2775 C CA . ASP A 1 369 ? 9.024 -13.452 16.206 1.00 86.12 369 ASP A CA 1
ATOM 2776 C C . ASP A 1 369 ? 8.262 -14.714 16.624 1.00 86.12 369 ASP A C 1
ATOM 2778 O O . ASP A 1 369 ? 8.033 -15.647 15.862 1.00 86.12 369 ASP A O 1
ATOM 2782 N N . LYS A 1 370 ? 7.785 -14.735 17.874 1.00 80.12 370 LYS A N 1
ATOM 2783 C CA . LYS A 1 370 ? 6.923 -15.819 18.383 1.00 80.12 370 LYS A CA 1
ATOM 2784 C C . LYS A 1 370 ? 5.585 -15.976 17.637 1.00 80.12 370 LYS A C 1
ATOM 2786 O O . LYS A 1 370 ? 4.814 -16.851 18.001 1.00 80.12 370 LYS A O 1
ATOM 2791 N N . PHE A 1 371 ? 5.302 -15.086 16.688 1.00 79.62 371 PHE A N 1
ATOM 2792 C CA . PHE A 1 371 ? 4.111 -15.088 15.844 1.00 79.62 371 PHE A CA 1
ATOM 2793 C C . PHE A 1 371 ? 4.418 -15.519 14.400 1.00 79.62 371 PHE A C 1
ATOM 2795 O O . PHE A 1 371 ? 3.556 -15.396 13.539 1.00 79.62 371 PHE A O 1
ATOM 2802 N N . GLY A 1 372 ? 5.647 -15.977 14.145 1.00 82.44 372 GLY A N 1
ATOM 2803 C CA . GLY A 1 372 ? 6.119 -16.486 12.863 1.00 82.44 372 GLY A CA 1
ATOM 2804 C C . GLY A 1 372 ? 5.508 -17.824 12.435 1.00 82.44 372 GLY A C 1
ATOM 2805 O O . GLY A 1 372 ? 4.571 -18.294 13.080 1.00 82.44 372 GLY A O 1
ATOM 2806 N N . PRO A 1 373 ? 6.038 -18.447 11.364 1.00 88.75 373 PRO A N 1
ATOM 2807 C CA . PRO A 1 373 ? 5.568 -19.736 10.867 1.00 88.75 373 PRO A CA 1
ATOM 2808 C C . PRO A 1 373 ? 5.671 -20.850 11.918 1.00 88.75 373 PRO A C 1
ATOM 2810 O O . PRO A 1 373 ? 6.548 -20.813 12.777 1.00 88.75 373 PRO A O 1
ATOM 2813 N N . ASP A 1 374 ? 4.851 -21.893 11.806 1.00 87.31 374 ASP A N 1
ATOM 2814 C CA . ASP A 1 374 ? 5.149 -23.156 12.478 1.00 87.31 374 ASP A CA 1
ATOM 2815 C C . ASP A 1 374 ? 6.362 -23.815 11.820 1.00 87.31 374 ASP A C 1
ATOM 2817 O O . ASP A 1 374 ? 6.605 -23.658 10.625 1.00 87.31 374 ASP A O 1
ATOM 2821 N N . ARG A 1 375 ? 7.139 -24.581 12.594 1.00 86.81 375 ARG A N 1
ATOM 2822 C CA . ARG A 1 375 ? 8.387 -25.170 12.086 1.00 86.81 375 ARG A CA 1
ATOM 2823 C C . ARG A 1 375 ? 8.165 -26.133 10.916 1.00 86.81 375 ARG A C 1
ATOM 2825 O O . ARG A 1 375 ? 9.042 -26.259 10.073 1.00 86.81 375 ARG A O 1
ATOM 2832 N N . PHE A 1 376 ? 7.047 -26.850 10.902 1.00 86.75 376 PHE A N 1
ATOM 2833 C CA . PHE A 1 376 ? 6.798 -27.943 9.965 1.00 86.75 376 PHE A CA 1
ATOM 2834 C C . PHE A 1 376 ? 5.480 -27.722 9.223 1.00 86.75 376 PHE A C 1
ATOM 2836 O O . PHE A 1 376 ? 4.508 -28.443 9.447 1.00 86.75 376 PHE A O 1
ATOM 2843 N N . ASP A 1 377 ? 5.463 -26.711 8.353 1.00 86.19 377 ASP A N 1
ATOM 2844 C CA . ASP A 1 377 ? 4.305 -26.365 7.532 1.00 86.19 377 ASP A CA 1
ATOM 2845 C C . ASP A 1 377 ? 4.685 -26.167 6.055 1.00 86.19 377 ASP A C 1
ATOM 2847 O O . ASP A 1 377 ? 5.566 -25.372 5.716 1.00 86.19 377 ASP A O 1
ATOM 2851 N N . VAL A 1 378 ? 4.017 -26.919 5.175 1.00 86.19 378 VAL A N 1
ATOM 2852 C CA . VAL A 1 378 ? 4.357 -27.011 3.745 1.00 86.19 378 VAL A CA 1
ATOM 2853 C C . VAL A 1 378 ? 3.992 -25.734 2.996 1.00 86.19 378 VAL A C 1
ATOM 2855 O O . VAL A 1 378 ? 4.802 -25.253 2.205 1.00 86.19 378 VAL A O 1
ATOM 2858 N N . LEU A 1 379 ? 2.819 -25.155 3.268 1.00 87.38 379 LEU A N 1
ATOM 2859 C CA . LEU A 1 379 ? 2.388 -23.920 2.611 1.00 87.38 379 LEU A CA 1
ATOM 2860 C C . LEU A 1 379 ? 3.287 -22.744 3.005 1.00 87.38 379 LEU A C 1
ATOM 2862 O O . LEU A 1 379 ? 3.699 -21.972 2.142 1.00 87.38 379 LEU A O 1
ATOM 2866 N N . SER A 1 380 ? 3.655 -22.644 4.282 1.00 90.25 380 SER A N 1
ATOM 2867 C CA . SER A 1 380 ? 4.574 -21.624 4.787 1.00 90.25 380 SER A CA 1
ATOM 2868 C C . SER A 1 380 ? 5.978 -21.804 4.218 1.00 90.25 380 SER A C 1
ATOM 2870 O O . SER A 1 380 ? 6.583 -20.827 3.788 1.00 90.25 380 SER A O 1
ATOM 2872 N N . ALA A 1 381 ? 6.498 -23.035 4.169 1.00 89.00 381 ALA A N 1
ATOM 2873 C CA . ALA A 1 381 ? 7.796 -23.319 3.551 1.00 89.00 381 ALA A CA 1
ATOM 2874 C C . ALA A 1 381 ? 7.801 -22.919 2.066 1.00 89.00 381 ALA A C 1
ATOM 2876 O O . ALA A 1 381 ? 8.719 -22.252 1.588 1.00 89.00 381 ALA A O 1
ATOM 2877 N N . ASP A 1 382 ? 6.741 -23.260 1.332 1.00 89.44 382 ASP A N 1
ATOM 2878 C CA . ASP A 1 382 ? 6.617 -22.888 -0.070 1.00 89.44 382 ASP A CA 1
ATOM 2879 C C . ASP A 1 382 ? 6.501 -21.370 -0.280 1.00 89.44 382 ASP A C 1
ATOM 2881 O O . ASP A 1 382 ? 7.182 -20.812 -1.145 1.00 89.44 382 ASP A O 1
ATOM 2885 N N . ALA A 1 383 ? 5.715 -20.686 0.555 1.00 90.44 383 ALA A N 1
ATOM 2886 C CA . ALA A 1 383 ? 5.606 -19.231 0.553 1.00 90.44 383 ALA A CA 1
ATOM 2887 C C . ALA A 1 383 ? 6.950 -18.550 0.860 1.00 90.44 383 ALA A C 1
ATOM 2889 O O . ALA A 1 383 ? 7.327 -17.611 0.164 1.00 90.44 383 ALA A O 1
ATOM 2890 N N . LEU A 1 384 ? 7.738 -19.053 1.818 1.00 92.56 384 LEU A N 1
ATOM 2891 C CA . LEU A 1 384 ? 9.082 -18.534 2.119 1.00 92.56 384 LEU A CA 1
ATOM 2892 C C . LEU A 1 384 ? 10.060 -18.716 0.950 1.00 92.56 384 LEU A C 1
ATOM 2894 O O . LEU A 1 384 ? 10.844 -17.813 0.650 1.00 92.56 384 LEU A O 1
ATOM 2898 N N . ARG A 1 385 ? 9.996 -19.846 0.238 1.00 88.12 385 ARG A N 1
ATOM 2899 C CA . ARG A 1 385 ? 10.784 -20.049 -0.992 1.00 88.12 385 ARG A CA 1
ATOM 2900 C C . ARG A 1 385 ? 10.332 -19.111 -2.114 1.00 88.12 385 ARG A C 1
ATOM 2902 O O . ARG A 1 385 ? 11.167 -18.597 -2.858 1.00 88.12 385 ARG A O 1
ATOM 2909 N N . SER A 1 386 ? 9.028 -18.855 -2.229 1.00 86.62 386 SER A N 1
ATOM 2910 C CA . SER A 1 386 ? 8.476 -17.852 -3.150 1.00 86.62 386 SER A CA 1
ATOM 2911 C C . SER A 1 386 ? 8.970 -16.443 -2.803 1.00 86.62 386 SER A C 1
ATOM 2913 O O . SER A 1 386 ? 9.469 -15.743 -3.683 1.00 86.62 386 SER A O 1
ATOM 2915 N N . LEU A 1 387 ? 8.955 -16.074 -1.517 1.00 91.31 387 LEU A N 1
ATOM 2916 C CA . LEU A 1 387 ? 9.502 -14.814 -1.007 1.00 91.31 387 LEU A CA 1
ATOM 2917 C C . LEU A 1 387 ? 10.978 -14.642 -1.348 1.00 91.31 387 LEU A C 1
ATOM 2919 O O . LEU A 1 387 ? 11.363 -13.544 -1.727 1.00 91.31 387 LEU A O 1
ATOM 2923 N N . SER A 1 388 ? 11.788 -15.702 -1.271 1.00 87.88 388 SER A N 1
ATOM 2924 C CA . SER A 1 388 ? 13.200 -15.634 -1.671 1.00 87.88 388 SER A CA 1
ATOM 2925 C C . SER A 1 388 ? 13.358 -15.238 -3.140 1.00 87.88 388 SER A C 1
ATOM 2927 O O . SER A 1 388 ? 14.125 -14.331 -3.434 1.00 87.88 388 SER A O 1
ATOM 2929 N N . ARG A 1 389 ? 12.589 -15.848 -4.052 1.00 84.25 389 ARG A N 1
ATOM 2930 C CA . ARG A 1 389 ? 12.639 -15.510 -5.488 1.00 84.25 389 ARG A CA 1
ATOM 2931 C C . ARG A 1 389 ? 12.158 -14.089 -5.768 1.00 84.25 389 ARG A C 1
ATOM 2933 O O . ARG A 1 389 ? 12.735 -13.382 -6.584 1.00 84.25 389 ARG A O 1
ATOM 2940 N N . LEU A 1 390 ? 11.090 -13.660 -5.098 1.00 87.00 390 LEU A N 1
ATOM 2941 C CA . LEU A 1 390 ? 10.583 -12.295 -5.242 1.00 87.00 390 LEU A CA 1
ATOM 2942 C C . LEU A 1 390 ? 11.578 -11.271 -4.686 1.00 87.00 390 LEU A C 1
ATOM 2944 O O . LEU A 1 390 ? 11.765 -10.217 -5.282 1.00 87.00 390 LEU A O 1
ATOM 2948 N N . LEU A 1 391 ? 12.244 -11.595 -3.579 1.00 90.19 391 LEU A N 1
ATOM 2949 C CA . LEU A 1 391 ? 13.290 -10.768 -2.994 1.00 90.19 391 LEU A CA 1
ATOM 2950 C C . LEU A 1 391 ? 14.474 -10.599 -3.948 1.00 90.19 391 LEU A C 1
ATOM 2952 O O . LEU A 1 391 ? 14.973 -9.486 -4.076 1.00 90.19 391 LEU A O 1
ATOM 2956 N N . ASP A 1 392 ? 14.875 -11.665 -4.644 1.00 84.50 392 ASP A N 1
ATOM 2957 C CA . ASP A 1 392 ? 15.900 -11.601 -5.689 1.00 84.50 392 ASP A CA 1
ATOM 2958 C C . ASP A 1 392 ? 15.514 -10.578 -6.773 1.00 84.50 392 ASP A C 1
ATOM 2960 O O . ASP A 1 392 ? 16.317 -9.727 -7.143 1.00 84.50 392 ASP A O 1
ATOM 2964 N N . ILE A 1 393 ? 14.251 -10.572 -7.214 1.00 82.38 393 ILE A N 1
ATOM 2965 C CA . ILE A 1 393 ? 13.751 -9.580 -8.179 1.00 82.38 393 ILE A CA 1
ATOM 2966 C C . ILE A 1 393 ? 13.839 -8.155 -7.621 1.00 82.38 393 ILE A C 1
ATOM 2968 O O . ILE A 1 393 ? 14.280 -7.254 -8.326 1.00 82.38 393 ILE A O 1
ATOM 2972 N N . VAL A 1 394 ? 13.433 -7.937 -6.365 1.00 85.75 394 VAL A N 1
ATOM 2973 C CA . VAL A 1 394 ? 13.433 -6.597 -5.747 1.00 85.75 394 VAL A CA 1
ATOM 2974 C C . VAL A 1 394 ? 14.826 -5.968 -5.735 1.00 85.75 394 VAL A C 1
ATOM 2976 O O . VAL A 1 394 ? 14.941 -4.754 -5.893 1.00 85.75 394 VAL A O 1
ATOM 2979 N N . VAL A 1 395 ? 15.869 -6.769 -5.512 1.00 86.50 395 VAL A N 1
ATOM 2980 C CA . VAL A 1 395 ? 17.230 -6.261 -5.280 1.00 86.50 395 VAL A CA 1
ATOM 2981 C C . VAL A 1 395 ? 18.135 -6.329 -6.507 1.00 86.50 395 VAL A C 1
ATOM 2983 O O . VAL A 1 395 ? 19.077 -5.542 -6.582 1.00 86.50 395 VAL A O 1
ATOM 2986 N N . GLU A 1 396 ? 17.842 -7.211 -7.468 1.00 79.31 396 GLU A N 1
ATOM 2987 C CA . GLU A 1 396 ? 18.638 -7.355 -8.693 1.00 79.31 396 GLU A CA 1
ATOM 2988 C C . GLU A 1 396 ? 18.056 -6.631 -9.903 1.00 79.31 396 GLU A C 1
ATOM 2990 O O . GLU A 1 396 ? 18.803 -6.318 -10.832 1.00 79.31 396 GLU A O 1
ATOM 2995 N N . ASP A 1 397 ? 16.741 -6.395 -9.946 1.00 71.19 397 ASP A N 1
ATOM 2996 C CA . ASP A 1 397 ? 16.136 -5.756 -11.108 1.00 71.19 397 ASP A CA 1
ATOM 2997 C C . ASP A 1 397 ? 16.439 -4.247 -11.091 1.00 71.19 397 ASP A C 1
ATOM 2999 O O . ASP A 1 397 ? 15.980 -3.532 -10.194 1.00 71.19 397 ASP A O 1
ATOM 3003 N N . PRO A 1 398 ? 17.169 -3.708 -12.089 1.00 65.19 398 PRO A N 1
ATOM 3004 C CA . PRO A 1 398 ? 17.398 -2.268 -12.189 1.00 65.19 398 PRO A CA 1
ATOM 3005 C C . PRO A 1 398 ? 16.108 -1.476 -12.445 1.00 65.19 398 PRO A C 1
ATOM 3007 O O . PRO A 1 398 ? 16.144 -0.246 -12.476 1.00 65.19 398 PRO A O 1
ATOM 3010 N N . ASN A 1 399 ? 14.983 -2.151 -12.682 1.00 69.25 399 ASN A N 1
ATOM 3011 C CA . ASN A 1 399 ? 13.686 -1.559 -12.934 1.00 69.25 399 ASN A CA 1
ATOM 3012 C C . ASN A 1 399 ? 12.835 -1.400 -11.652 1.00 69.25 399 ASN A C 1
ATOM 3014 O O . ASN A 1 399 ? 12.272 -2.383 -11.152 1.00 69.25 399 ASN A O 1
ATOM 3018 N N . PRO A 1 400 ? 12.605 -0.158 -11.181 1.00 72.75 400 PRO A N 1
ATOM 3019 C CA . PRO A 1 400 ? 11.809 0.097 -9.984 1.00 72.75 400 PRO A CA 1
ATOM 3020 C C . PRO A 1 400 ? 10.373 -0.423 -10.076 1.00 72.75 400 PRO A C 1
ATOM 3022 O O . PRO A 1 400 ? 9.832 -0.910 -9.089 1.00 72.75 400 PRO A O 1
ATOM 3025 N N . SER A 1 401 ? 9.748 -0.377 -11.251 1.00 71.44 401 SER A N 1
ATOM 3026 C CA . SER A 1 401 ? 8.361 -0.823 -11.433 1.00 71.44 401 SER A CA 1
ATOM 3027 C C . SER A 1 401 ? 8.205 -2.330 -11.228 1.00 71.44 401 SER A C 1
ATOM 3029 O O . SER A 1 401 ? 7.211 -2.785 -10.652 1.00 71.44 401 SER A O 1
ATOM 3031 N N . SER A 1 402 ? 9.205 -3.108 -11.649 1.00 72.44 402 SER A N 1
ATOM 3032 C CA . SER A 1 402 ? 9.244 -4.557 -11.433 1.00 72.44 402 SER A CA 1
ATOM 3033 C C . SER A 1 402 ? 9.559 -4.898 -9.978 1.00 72.44 402 SER A C 1
ATOM 3035 O O . SER A 1 402 ? 8.895 -5.767 -9.412 1.00 72.44 402 SER A O 1
ATOM 3037 N N . ALA A 1 403 ? 10.453 -4.146 -9.329 1.00 78.88 403 ALA A N 1
ATOM 3038 C CA . ALA A 1 403 ? 10.695 -4.267 -7.892 1.00 78.88 403 ALA A CA 1
ATOM 3039 C C . ALA A 1 403 ? 9.420 -3.984 -7.074 1.00 78.88 403 ALA A C 1
ATOM 3041 O O . ALA A 1 403 ? 9.009 -4.818 -6.271 1.00 78.88 403 ALA A O 1
ATOM 3042 N N . LEU A 1 404 ? 8.713 -2.876 -7.335 1.00 79.62 404 LEU A N 1
ATOM 3043 C CA . LEU A 1 404 ? 7.435 -2.559 -6.676 1.00 79.62 404 LEU A CA 1
ATOM 3044 C C . LEU A 1 404 ? 6.381 -3.652 -6.906 1.00 79.62 404 LEU A C 1
ATOM 3046 O O . LEU A 1 404 ? 5.600 -3.964 -6.008 1.00 79.62 404 LEU A O 1
ATOM 3050 N N . ARG A 1 405 ? 6.368 -4.273 -8.093 1.00 77.06 405 ARG A N 1
ATOM 3051 C CA . ARG A 1 405 ? 5.488 -5.412 -8.377 1.00 77.06 405 ARG A CA 1
ATOM 3052 C C . ARG A 1 405 ? 5.875 -6.652 -7.578 1.00 77.06 405 ARG A C 1
ATOM 3054 O O . ARG A 1 405 ? 4.985 -7.322 -7.061 1.00 77.06 405 ARG A O 1
ATOM 3061 N N . ALA A 1 406 ? 7.159 -6.975 -7.490 1.00 80.44 406 ALA A N 1
ATOM 3062 C CA . ALA A 1 406 ? 7.618 -8.085 -6.670 1.00 80.44 406 ALA A CA 1
ATOM 3063 C C . ALA A 1 406 ? 7.220 -7.864 -5.205 1.00 80.44 406 ALA A C 1
ATOM 3065 O O . ALA A 1 406 ? 6.689 -8.783 -4.593 1.00 80.44 406 ALA A O 1
ATOM 3066 N N . VAL A 1 407 ? 7.319 -6.632 -4.692 1.00 84.38 407 VAL A N 1
ATOM 3067 C CA . VAL A 1 407 ? 6.836 -6.286 -3.345 1.00 84.38 407 VAL A CA 1
ATOM 3068 C C . VAL A 1 407 ? 5.325 -6.490 -3.192 1.00 84.38 407 VAL A C 1
ATOM 3070 O O . VAL A 1 407 ? 4.912 -7.111 -2.213 1.00 84.38 407 VAL A O 1
ATOM 3073 N N . ASP A 1 408 ? 4.499 -6.050 -4.154 1.00 78.38 408 ASP A N 1
ATOM 3074 C CA . ASP A 1 408 ? 3.047 -6.322 -4.135 1.00 78.38 408 ASP A CA 1
ATOM 3075 C C . ASP A 1 408 ? 2.774 -7.840 -3.980 1.00 78.38 408 ASP A C 1
ATOM 3077 O O . ASP A 1 408 ? 1.880 -8.243 -3.238 1.00 78.38 408 ASP A O 1
ATOM 3081 N N . LEU A 1 409 ? 3.550 -8.692 -4.667 1.00 80.31 409 LEU A N 1
ATOM 3082 C CA . LEU A 1 409 ? 3.424 -10.155 -4.601 1.00 80.31 409 LEU A CA 1
ATOM 3083 C C . LEU A 1 409 ? 3.978 -10.745 -3.296 1.00 80.31 409 LEU A C 1
ATOM 3085 O O . LEU A 1 409 ? 3.419 -11.707 -2.773 1.00 80.31 409 LEU A O 1
ATOM 3089 N N . MET A 1 410 ? 5.036 -10.160 -2.730 1.00 86.25 410 MET A N 1
ATOM 3090 C CA . MET A 1 410 ? 5.576 -10.581 -1.434 1.00 86.25 410 MET A CA 1
ATOM 3091 C C . MET A 1 410 ? 4.540 -10.413 -0.322 1.00 86.25 410 MET A C 1
ATOM 3093 O O . MET A 1 410 ? 4.484 -11.241 0.582 1.00 86.25 410 MET A O 1
ATOM 3097 N N . MET A 1 411 ? 3.679 -9.394 -0.402 1.00 84.44 411 MET A N 1
ATOM 3098 C CA . MET A 1 411 ? 2.589 -9.215 0.563 1.00 84.44 411 MET A CA 1
ATOM 3099 C C . MET A 1 411 ? 1.569 -10.360 0.528 1.00 84.44 411 MET A C 1
ATOM 3101 O O . MET A 1 411 ? 1.041 -10.724 1.580 1.00 84.44 411 MET A O 1
ATOM 3105 N N . ASP A 1 412 ? 1.308 -10.955 -0.641 1.00 81.88 412 ASP A N 1
ATOM 3106 C CA . ASP A 1 412 ? 0.468 -12.153 -0.742 1.00 81.88 412 ASP A CA 1
ATOM 3107 C C . ASP A 1 412 ? 1.136 -13.359 -0.068 1.00 81.88 412 ASP A C 1
ATOM 3109 O O . ASP A 1 412 ? 0.481 -14.059 0.701 1.00 81.88 412 ASP A O 1
ATOM 3113 N N . GLU A 1 413 ? 2.437 -13.568 -0.275 1.00 87.88 413 GLU A N 1
ATOM 3114 C CA . GLU A 1 413 ? 3.165 -14.696 0.326 1.00 87.88 413 GLU A CA 1
ATOM 3115 C C . GLU A 1 413 ? 3.343 -14.543 1.846 1.00 87.88 413 GLU A C 1
ATOM 3117 O O . GLU A 1 413 ? 3.147 -15.506 2.588 1.00 87.88 413 GLU A O 1
ATOM 3122 N N . ILE A 1 414 ? 3.635 -13.332 2.344 1.00 91.00 414 ILE A N 1
ATOM 3123 C CA . ILE A 1 414 ? 3.639 -13.039 3.790 1.00 91.00 414 ILE A CA 1
ATOM 3124 C C . ILE A 1 414 ? 2.271 -13.379 4.377 1.00 91.00 414 ILE A C 1
ATOM 3126 O O . ILE A 1 414 ? 2.173 -14.009 5.427 1.00 91.00 414 ILE A O 1
ATOM 3130 N N . ALA A 1 415 ? 1.198 -12.999 3.688 1.00 87.75 415 ALA A N 1
ATOM 3131 C CA . ALA A 1 415 ? -0.137 -13.273 4.171 1.00 87.75 415 ALA A CA 1
ATOM 3132 C C . ALA A 1 415 ? -0.505 -14.762 4.130 1.00 87.75 415 ALA A C 1
ATOM 3134 O O . ALA A 1 415 ? -1.254 -15.186 5.001 1.00 87.75 415 ALA A O 1
ATOM 3135 N N . VAL A 1 416 ? 0.030 -15.560 3.197 1.00 89.19 416 VAL A N 1
ATOM 3136 C CA . VAL A 1 416 ? -0.100 -17.030 3.234 1.00 89.19 416 VAL A CA 1
ATOM 3137 C C . VAL A 1 416 ? 0.534 -17.583 4.511 1.00 89.19 416 VAL A C 1
ATOM 3139 O O . VAL A 1 416 ? -0.134 -18.306 5.245 1.00 89.19 416 VAL A O 1
ATOM 3142 N N . VAL A 1 417 ? 1.770 -17.184 4.839 1.00 92.00 417 VAL A N 1
ATOM 3143 C CA . VAL A 1 417 ? 2.451 -17.618 6.078 1.00 92.00 417 VAL A CA 1
ATOM 3144 C C . VAL A 1 417 ? 1.618 -17.269 7.323 1.00 92.00 417 VAL A C 1
ATOM 3146 O O . VAL A 1 417 ? 1.443 -18.084 8.232 1.00 92.00 417 VAL A O 1
ATOM 3149 N N . LEU A 1 418 ? 1.061 -16.059 7.364 1.00 92.38 418 LEU A N 1
ATOM 3150 C CA . LEU A 1 418 ? 0.270 -15.579 8.499 1.00 92.38 418 LEU A CA 1
ATOM 3151 C C . LEU A 1 418 ? -1.122 -16.225 8.588 1.00 92.38 418 LEU A C 1
ATOM 3153 O O . LEU A 1 418 ? -1.584 -16.521 9.689 1.00 92.38 418 LEU A O 1
ATOM 3157 N N . ALA A 1 419 ? -1.774 -16.473 7.450 1.00 89.69 419 ALA A N 1
ATOM 3158 C CA . ALA A 1 419 ? -3.069 -17.149 7.375 1.00 89.69 419 ALA A CA 1
ATOM 3159 C C . ALA A 1 419 ? -2.973 -18.616 7.805 1.00 89.69 419 ALA A C 1
ATOM 3161 O O . ALA A 1 419 ? -3.878 -19.127 8.457 1.00 89.69 419 ALA A O 1
ATOM 3162 N N . VAL A 1 420 ? -1.862 -19.291 7.491 1.00 88.62 420 VAL A N 1
ATOM 3163 C CA . VAL A 1 420 ? -1.651 -20.679 7.923 1.00 88.62 420 VAL A CA 1
ATOM 3164 C C . VAL A 1 420 ? -1.439 -20.761 9.435 1.00 88.62 420 VAL A C 1
ATOM 3166 O O . VAL A 1 420 ? -2.004 -21.631 10.092 1.00 88.62 420 VAL A O 1
ATOM 3169 N N . THR A 1 421 ? -0.657 -19.841 9.998 1.00 87.50 421 THR A N 1
ATOM 3170 C CA . THR A 1 421 ? -0.269 -19.902 11.416 1.00 87.50 421 THR A CA 1
ATOM 3171 C C . THR A 1 421 ? -1.269 -19.319 12.398 1.00 87.50 421 THR A C 1
ATOM 3173 O O . THR A 1 421 ? -1.358 -19.790 13.530 1.00 87.50 421 THR A O 1
ATOM 3176 N N . LYS A 1 422 ? -1.996 -18.268 12.009 1.00 89.50 422 LYS A N 1
ATOM 3177 C CA . LYS A 1 422 ? -2.997 -17.573 12.840 1.00 89.50 422 LYS A CA 1
ATOM 3178 C C . LYS A 1 422 ? -2.522 -17.238 14.263 1.00 89.50 422 LYS A C 1
ATOM 3180 O O . LYS A 1 422 ? -3.279 -17.316 15.233 1.00 89.50 422 LYS A O 1
ATOM 3185 N N . ASN A 1 423 ? -1.251 -16.863 14.408 1.00 88.94 423 ASN A N 1
ATOM 3186 C CA . ASN A 1 423 ? -0.620 -16.702 15.718 1.00 88.94 423 ASN A CA 1
ATOM 3187 C C . ASN A 1 423 ? -1.017 -15.415 16.465 1.00 88.94 423 ASN A C 1
ATOM 3189 O O . ASN A 1 423 ? -0.864 -15.346 17.691 1.00 88.94 423 ASN A O 1
ATOM 3193 N N . TYR A 1 424 ? -1.520 -14.391 15.773 1.00 91.88 424 TYR A N 1
ATOM 3194 C CA . TYR A 1 424 ? -1.967 -13.149 16.401 1.00 91.88 424 TYR A CA 1
ATOM 3195 C C . TYR A 1 424 ? -3.338 -13.297 17.056 1.00 91.88 424 TYR A C 1
ATOM 3197 O O . TYR A 1 424 ? -4.252 -13.931 16.531 1.00 91.88 424 TYR A O 1
ATOM 3205 N N . LYS A 1 425 ? -3.500 -12.655 18.214 1.00 92.00 425 LYS A N 1
ATOM 3206 C CA . LYS A 1 425 ? -4.763 -12.579 18.952 1.00 92.00 425 LYS A CA 1
ATOM 3207 C C . LYS A 1 425 ? -5.244 -11.136 19.029 1.00 92.00 425 LYS A C 1
ATOM 3209 O O . LYS A 1 425 ? -4.477 -10.190 18.882 1.00 92.00 425 LYS A O 1
ATOM 3214 N N . ARG A 1 426 ? -6.513 -10.952 19.396 1.00 91.44 426 ARG A N 1
ATOM 3215 C CA . ARG A 1 426 ? -7.112 -9.621 19.615 1.00 91.44 426 ARG A CA 1
ATOM 3216 C C . ARG A 1 426 ? -6.301 -8.732 20.567 1.00 91.44 426 ARG A C 1
ATOM 3218 O O . ARG A 1 426 ? -6.124 -7.547 20.325 1.00 91.44 426 ARG A O 1
ATOM 3225 N N . VAL A 1 427 ? -5.746 -9.320 21.626 1.00 93.25 427 VAL A N 1
ATOM 3226 C CA . VAL A 1 427 ? -4.894 -8.596 22.584 1.00 93.25 427 VAL A CA 1
ATOM 3227 C C . VAL A 1 427 ? -3.597 -8.096 21.936 1.00 93.25 427 VAL A C 1
ATOM 3229 O O . VAL A 1 427 ? -3.097 -7.042 22.327 1.00 93.25 427 VAL A O 1
ATOM 3232 N N . ASP A 1 428 ? -3.053 -8.810 20.945 1.00 93.19 428 ASP A N 1
ATOM 3233 C CA . ASP A 1 428 ? -1.882 -8.342 20.201 1.00 93.19 428 ASP A CA 1
ATOM 3234 C C . ASP A 1 428 ? -2.220 -7.087 19.398 1.00 93.19 428 ASP A C 1
ATOM 3236 O O . ASP A 1 428 ? -1.459 -6.126 19.459 1.00 93.19 428 ASP A O 1
ATOM 3240 N N . TYR A 1 429 ? -3.386 -7.052 18.744 1.00 93.25 429 TYR A N 1
ATOM 3241 C CA . TYR A 1 429 ? -3.874 -5.852 18.064 1.00 93.25 429 TYR A CA 1
ATOM 3242 C C . TYR A 1 429 ? -4.014 -4.663 19.024 1.00 93.25 429 TYR A C 1
ATOM 3244 O O . TYR A 1 429 ? -3.441 -3.604 18.773 1.00 93.25 429 TYR A O 1
ATOM 3252 N N . TRP A 1 430 ? -4.709 -4.846 20.154 1.00 93.50 430 TRP A N 1
ATOM 3253 C CA . TRP A 1 430 ? -4.917 -3.785 21.148 1.00 93.50 430 TRP A CA 1
ATOM 3254 C C . TRP A 1 430 ? -3.604 -3.197 21.657 1.00 93.50 430 TRP A C 1
ATOM 3256 O O . TRP A 1 430 ? -3.450 -1.978 21.725 1.00 93.50 430 TRP A O 1
ATOM 3266 N N . ASN A 1 431 ? -2.650 -4.060 22.005 1.00 94.44 431 ASN A N 1
ATOM 3267 C CA . ASN A 1 431 ? -1.351 -3.623 22.502 1.00 94.44 431 ASN A CA 1
ATOM 3268 C C . ASN A 1 431 ? -0.560 -2.901 21.410 1.00 94.44 431 ASN A C 1
ATOM 3270 O O . ASN A 1 431 ? -0.033 -1.819 21.656 1.00 94.44 431 ASN A O 1
ATOM 3274 N N . THR A 1 432 ? -0.524 -3.461 20.200 1.00 93.88 432 THR A N 1
ATOM 3275 C CA . THR A 1 432 ? 0.177 -2.859 19.066 1.00 93.88 432 THR A CA 1
ATOM 3276 C C . THR A 1 432 ? -0.398 -1.488 18.716 1.00 93.88 432 THR A C 1
ATOM 3278 O O . THR A 1 432 ? 0.363 -0.529 18.634 1.00 93.88 432 THR A O 1
ATOM 3281 N N . MET A 1 433 ? -1.717 -1.349 18.566 1.00 93.56 433 MET A N 1
ATOM 3282 C CA . MET A 1 433 ? -2.329 -0.059 18.227 1.00 93.56 433 MET A CA 1
ATOM 3283 C C . MET A 1 433 ? -2.176 0.977 19.335 1.00 93.56 433 MET A C 1
ATOM 3285 O O . MET A 1 433 ? -1.885 2.139 19.050 1.00 93.56 433 MET A O 1
ATOM 3289 N N . ARG A 1 434 ? -2.272 0.559 20.601 1.00 94.75 434 ARG A N 1
ATOM 3290 C CA . ARG A 1 434 ? -1.953 1.425 21.737 1.00 94.75 434 ARG A CA 1
ATOM 3291 C C . ARG A 1 434 ? -0.516 1.940 21.657 1.00 94.75 434 ARG A C 1
ATOM 3293 O O . ARG A 1 434 ? -0.300 3.140 21.810 1.00 94.75 434 ARG A O 1
ATOM 3300 N N . ASP A 1 435 ? 0.455 1.063 21.419 1.00 94.44 435 ASP A N 1
ATOM 3301 C CA . ASP A 1 435 ? 1.867 1.448 21.325 1.00 94.44 435 ASP A CA 1
ATOM 3302 C C . ASP A 1 435 ? 2.120 2.383 20.134 1.00 94.44 435 ASP A C 1
ATOM 3304 O O . ASP A 1 435 ? 2.827 3.385 20.275 1.00 94.44 435 ASP A O 1
ATOM 3308 N N . VAL A 1 436 ? 1.491 2.109 18.987 1.00 92.12 436 VAL A N 1
ATOM 3309 C CA . VAL A 1 436 ? 1.537 2.971 17.799 1.00 92.12 436 VAL A CA 1
ATOM 3310 C C . VAL A 1 436 ? 0.964 4.351 18.111 1.00 92.12 436 VAL A C 1
ATOM 3312 O O . VAL A 1 436 ? 1.644 5.351 17.873 1.00 92.12 436 VAL A O 1
ATOM 3315 N N . LEU A 1 437 ? -0.233 4.439 18.699 1.00 93.19 437 LEU A N 1
ATOM 3316 C CA . LEU A 1 437 ? -0.857 5.724 19.014 1.00 93.19 437 LEU A CA 1
ATOM 3317 C C . LEU A 1 437 ? -0.012 6.528 20.006 1.00 93.19 437 LEU A C 1
ATOM 3319 O O . LEU A 1 437 ? 0.233 7.710 19.788 1.00 93.19 437 LEU A O 1
ATOM 3323 N N . LEU A 1 438 ? 0.493 5.892 21.066 1.00 93.88 438 LEU A N 1
ATOM 3324 C CA . LEU A 1 438 ? 1.333 6.561 22.065 1.00 93.88 438 LEU A CA 1
ATOM 3325 C C . LEU A 1 438 ? 2.697 6.995 21.514 1.00 93.88 438 LEU A C 1
ATOM 3327 O O . LEU A 1 438 ? 3.314 7.906 22.070 1.00 93.88 438 LEU A O 1
ATOM 3331 N N . LYS A 1 439 ? 3.177 6.357 20.441 1.00 90.81 439 LYS A N 1
ATOM 3332 C CA . LYS A 1 439 ? 4.359 6.799 19.695 1.00 90.81 439 LYS A CA 1
ATOM 3333 C C . LYS A 1 439 ? 4.044 7.990 18.788 1.00 90.81 439 LYS A C 1
ATOM 3335 O O . LYS A 1 439 ? 4.867 8.894 18.690 1.00 90.81 439 LYS A O 1
ATOM 3340 N N . ARG A 1 440 ? 2.881 7.994 18.129 1.00 89.31 440 ARG A N 1
ATOM 3341 C CA . ARG A 1 440 ? 2.462 9.061 17.202 1.00 89.31 440 ARG A CA 1
ATOM 3342 C C . ARG A 1 440 ? 1.976 10.321 17.916 1.00 89.31 440 ARG A C 1
ATOM 3344 O O . ARG A 1 440 ? 2.179 11.408 17.384 1.00 89.31 440 ARG A O 1
ATOM 3351 N N . ALA A 1 441 ? 1.395 10.175 19.105 1.00 93.06 441 ALA A N 1
ATOM 3352 C CA . ALA A 1 441 ? 0.884 11.250 19.949 1.00 93.06 441 ALA A CA 1
ATOM 3353 C C . ALA A 1 441 ? 1.505 11.207 21.363 1.00 93.06 441 ALA A C 1
ATOM 3355 O O . ALA A 1 441 ? 0.821 10.896 22.346 1.00 93.06 441 ALA A O 1
ATOM 3356 N N . PRO A 1 442 ? 2.817 11.473 21.506 1.00 93.69 442 PRO A N 1
ATOM 3357 C CA . PRO A 1 442 ? 3.502 11.397 22.796 1.00 93.69 442 PRO A CA 1
ATOM 3358 C C . PRO A 1 442 ? 2.897 12.313 23.872 1.00 93.69 442 PRO A C 1
ATOM 3360 O O . PRO A 1 442 ? 2.995 11.990 25.058 1.00 93.69 442 PRO A O 1
ATOM 3363 N N . SER A 1 443 ? 2.231 13.408 23.494 1.00 94.31 443 SER A N 1
ATOM 3364 C CA . SER A 1 443 ? 1.632 14.369 24.426 1.00 94.31 443 SER A CA 1
ATOM 3365 C C . SER A 1 443 ? 0.474 13.786 25.248 1.00 94.31 443 SER A C 1
ATOM 3367 O O . SER A 1 443 ? 0.239 14.243 26.367 1.00 94.31 443 SER A O 1
ATOM 3369 N N . ILE A 1 444 ? -0.225 12.754 24.749 1.00 95.31 444 ILE A N 1
ATOM 3370 C CA . ILE A 1 444 ? -1.325 12.085 25.476 1.00 95.31 444 ILE A CA 1
ATOM 3371 C C . ILE A 1 444 ? -0.827 10.973 26.413 1.00 95.31 444 ILE A C 1
ATOM 3373 O O . ILE A 1 444 ? -1.538 10.536 27.322 1.00 95.31 444 ILE A O 1
ATOM 3377 N N . ARG A 1 445 ? 0.413 10.503 26.221 1.00 95.94 445 ARG A N 1
ATOM 3378 C CA . ARG A 1 445 ? 0.982 9.360 26.948 1.00 95.94 445 ARG A CA 1
ATOM 3379 C C . ARG A 1 445 ? 0.950 9.508 28.473 1.00 95.94 445 ARG A C 1
ATOM 3381 O O . ARG A 1 445 ? 0.583 8.520 29.114 1.00 95.94 445 ARG A O 1
ATOM 3388 N N . PRO A 1 446 ? 1.286 10.666 29.078 1.00 96.62 446 PRO A N 1
ATOM 3389 C CA . PRO A 1 446 ? 1.236 10.825 30.532 1.00 96.62 446 PRO A CA 1
ATOM 3390 C C . PRO A 1 446 ? -0.160 10.577 31.109 1.00 96.62 446 PRO A C 1
ATOM 3392 O O . PRO A 1 446 ? -0.281 9.871 32.100 1.00 96.62 446 PRO A O 1
ATOM 3395 N N . TYR A 1 447 ? -1.207 11.050 30.434 1.00 96.69 447 TYR A N 1
ATOM 3396 C CA . TYR A 1 447 ? -2.602 10.917 30.866 1.00 96.69 447 TYR A CA 1
ATOM 3397 C C . TYR A 1 447 ? -3.108 9.478 30.738 1.00 96.69 447 TYR A C 1
ATOM 3399 O O . TYR A 1 447 ? -3.829 8.965 31.594 1.00 96.69 447 TYR A O 1
ATOM 3407 N N . VAL A 1 448 ? -2.691 8.787 29.677 1.00 94.81 448 VAL A N 1
ATOM 3408 C CA . VAL A 1 448 ? -3.065 7.390 29.434 1.00 94.81 448 VAL A CA 1
ATOM 3409 C C . VAL A 1 448 ? -2.336 6.432 30.388 1.00 94.81 448 VAL A C 1
ATOM 3411 O O . VAL A 1 448 ? -2.917 5.451 30.859 1.00 94.81 448 VAL A O 1
ATOM 3414 N N . VAL A 1 449 ? -1.062 6.694 30.701 1.00 93.69 449 VAL A N 1
ATOM 3415 C CA . VAL A 1 449 ? -0.284 5.920 31.691 1.00 93.69 449 VAL A CA 1
ATOM 3416 C C . VAL A 1 449 ? -0.723 6.256 33.117 1.00 93.69 449 VAL A C 1
ATOM 3418 O O . VAL A 1 449 ? -0.882 5.347 33.932 1.00 93.69 449 VAL A O 1
ATOM 3421 N N . GLY A 1 450 ? -0.990 7.535 33.388 1.00 92.31 450 GLY A N 1
ATOM 3422 C CA . GLY A 1 450 ? -1.548 8.059 34.636 1.00 92.31 450 GLY A CA 1
ATOM 3423 C C . GLY A 1 450 ? -2.990 7.627 34.901 1.00 92.31 450 GLY A C 1
ATOM 3424 O O . GLY A 1 450 ? -3.497 7.849 35.995 1.00 92.31 450 GLY A O 1
ATOM 3425 N N . LYS A 1 451 ? -3.623 6.923 33.947 1.00 91.69 451 LYS A N 1
ATOM 3426 C CA . LYS A 1 451 ? -4.986 6.378 34.042 1.00 91.69 451 LYS A CA 1
ATOM 3427 C C . LYS A 1 451 ? -6.073 7.462 34.140 1.00 91.69 451 LYS A C 1
ATOM 3429 O O . LYS A 1 451 ? -7.160 7.166 34.621 1.00 91.69 451 LYS A O 1
ATOM 3434 N N . GLU A 1 452 ? -5.812 8.666 33.648 1.00 95.88 452 GLU A N 1
ATOM 3435 C CA . GLU A 1 452 ? -6.810 9.736 33.501 1.00 95.88 452 GLU A CA 1
ATOM 3436 C C . GLU A 1 452 ? -7.627 9.538 32.217 1.00 95.88 452 GLU A C 1
ATOM 3438 O O . GLU A 1 452 ? -8.854 9.653 32.216 1.00 95.88 452 GLU A O 1
ATOM 3443 N N . ILE A 1 453 ? -6.947 9.135 31.141 1.00 96.38 453 ILE A N 1
ATOM 3444 C CA . ILE A 1 453 ? -7.556 8.805 29.852 1.00 96.38 453 ILE A CA 1
ATOM 3445 C C . ILE A 1 453 ? -7.503 7.292 29.636 1.00 96.38 453 ILE A C 1
ATOM 3447 O O . ILE A 1 453 ? -6.462 6.644 29.772 1.00 96.38 453 ILE A O 1
ATOM 3451 N N . GLU A 1 454 ? -8.646 6.722 29.283 1.00 95.62 454 GLU A N 1
ATOM 3452 C CA . GLU A 1 454 ? -8.781 5.364 28.780 1.00 95.62 454 GLU A CA 1
ATOM 3453 C C . GLU A 1 454 ? -8.670 5.376 27.254 1.00 95.62 454 GLU A C 1
ATOM 3455 O O . GLU A 1 454 ? -9.362 6.138 26.582 1.00 95.62 454 GLU A O 1
ATOM 3460 N N . LEU A 1 455 ? -7.759 4.547 26.741 1.00 95.62 455 LEU A N 1
ATOM 3461 C CA . LEU A 1 455 ? -7.460 4.367 25.323 1.00 95.62 455 LEU A CA 1
ATOM 3462 C C . LEU A 1 455 ? -7.721 2.904 24.984 1.00 95.62 455 LEU A C 1
ATOM 3464 O O . LEU A 1 455 ? -7.063 2.022 25.549 1.00 95.62 455 LEU A O 1
ATOM 3468 N N . SER A 1 456 ? -8.636 2.675 24.053 1.00 94.62 456 SER A N 1
ATOM 3469 C CA . SER A 1 456 ? -8.918 1.379 23.439 1.00 94.62 456 SER A CA 1
ATOM 3470 C C . SER A 1 456 ? -8.869 1.512 21.921 1.00 94.62 456 SER A C 1
ATOM 3472 O O . SER A 1 456 ? -9.197 2.566 21.384 1.00 94.62 456 SER A O 1
ATOM 3474 N N . SER A 1 457 ? -8.446 0.456 21.239 1.00 95.12 457 SER A N 1
ATOM 3475 C CA . SER A 1 457 ? -8.393 0.385 19.778 1.00 95.12 457 SER A CA 1
ATOM 3476 C C . SER A 1 457 ? -9.084 -0.895 19.352 1.00 95.12 457 SER A C 1
ATOM 3478 O O . SER A 1 457 ? -8.910 -1.919 20.012 1.00 95.12 457 SER A O 1
ATOM 3480 N N . HIS A 1 458 ? -9.872 -0.846 18.286 1.00 94.31 458 HIS A N 1
ATOM 3481 C CA . HIS A 1 458 ? -10.743 -1.942 17.881 1.00 94.31 458 HIS A CA 1
ATOM 3482 C C . HIS A 1 458 ? -10.638 -2.176 16.376 1.00 94.31 458 HIS A C 1
ATOM 3484 O O . HIS A 1 458 ? -10.883 -1.263 15.585 1.00 94.31 458 HIS A O 1
ATOM 3490 N N . LEU A 1 459 ? -10.300 -3.410 15.989 1.00 91.50 459 LEU A N 1
ATOM 3491 C CA . LEU A 1 459 ? -10.126 -3.776 14.586 1.00 91.50 459 LEU A CA 1
ATOM 3492 C C . LEU A 1 459 ? -11.496 -3.838 13.902 1.00 91.50 459 LEU A C 1
ATOM 3494 O O . LEU A 1 459 ? -12.390 -4.553 14.354 1.00 91.50 459 LEU A O 1
ATOM 3498 N N . MET A 1 460 ? -11.644 -3.089 12.811 1.00 89.56 460 MET A N 1
ATOM 3499 C CA . MET A 1 460 ? -12.881 -2.971 12.033 1.00 89.56 460 MET A CA 1
ATOM 3500 C C . MET A 1 460 ? -12.667 -3.484 10.611 1.00 89.56 460 MET A C 1
ATOM 3502 O O . MET A 1 460 ? -11.537 -3.536 10.120 1.00 89.56 460 MET A O 1
ATOM 3506 N N . THR A 1 461 ? -13.752 -3.829 9.911 1.00 82.94 461 THR A N 1
ATOM 3507 C CA . THR A 1 461 ? -13.629 -4.378 8.546 1.00 82.94 461 THR A CA 1
ATOM 3508 C C . THR A 1 461 ? -13.058 -3.352 7.572 1.00 82.94 461 THR A C 1
ATOM 3510 O O . THR A 1 461 ? -12.295 -3.696 6.679 1.00 82.94 461 THR A O 1
ATOM 3513 N N . SER A 1 462 ? -13.371 -2.070 7.767 1.00 82.50 462 SER A N 1
ATOM 3514 C CA . SER A 1 462 ? -12.897 -0.961 6.938 1.00 82.50 462 SER A CA 1
ATOM 3515 C C . SER A 1 462 ? -12.914 0.357 7.713 1.00 82.50 462 SER A C 1
ATOM 3517 O O . SER A 1 462 ? -13.554 0.459 8.761 1.00 82.50 462 SER A O 1
ATOM 3519 N N . GLY A 1 463 ? -12.301 1.409 7.160 1.00 82.94 463 GLY A N 1
ATOM 3520 C CA . GLY A 1 463 ? -12.486 2.766 7.688 1.00 82.94 463 GLY A CA 1
ATOM 3521 C C . GLY A 1 463 ? -13.952 3.225 7.699 1.00 82.94 463 GLY A C 1
ATOM 3522 O O . GLY A 1 463 ? -14.352 3.950 8.604 1.00 82.94 463 GLY A O 1
ATOM 3523 N N . MET A 1 464 ? -14.782 2.755 6.758 1.00 80.94 464 MET A N 1
ATOM 3524 C CA . MET A 1 464 ? -16.222 3.059 6.754 1.00 80.94 464 MET A CA 1
ATOM 3525 C C . MET A 1 464 ? -16.976 2.355 7.878 1.00 80.94 464 MET A C 1
ATOM 3527 O O . MET A 1 464 ? -17.911 2.920 8.437 1.00 80.94 464 MET A O 1
ATOM 3531 N N . ASP A 1 465 ? -16.561 1.143 8.232 1.00 85.88 465 ASP A N 1
ATOM 3532 C CA . ASP A 1 465 ? -17.110 0.426 9.381 1.00 85.88 465 ASP A CA 1
ATOM 3533 C C . ASP A 1 465 ? -16.709 1.110 10.695 1.00 85.88 465 ASP A C 1
ATOM 3535 O O . ASP A 1 465 ? -17.556 1.310 11.565 1.00 85.88 465 ASP A O 1
ATOM 3539 N N . ALA A 1 466 ? -15.458 1.578 10.801 1.00 89.94 466 ALA A N 1
ATOM 3540 C CA . ALA A 1 466 ? -14.996 2.383 11.931 1.00 89.94 466 ALA A CA 1
ATOM 3541 C C . ALA A 1 466 ? -15.794 3.691 12.074 1.00 89.94 466 ALA A C 1
ATOM 3543 O O . ALA A 1 466 ? -16.344 3.958 13.143 1.00 89.94 466 ALA A O 1
ATOM 3544 N N . LEU A 1 467 ? -15.942 4.461 10.989 1.00 86.06 467 LEU A N 1
ATOM 3545 C CA . LEU A 1 467 ? -16.724 5.704 10.967 1.00 86.06 467 LEU A CA 1
ATOM 3546 C C . LEU A 1 467 ? -18.208 5.464 11.271 1.00 86.06 467 LEU A C 1
ATOM 3548 O O . LEU A 1 467 ? -18.795 6.170 12.090 1.00 86.06 467 LEU A O 1
ATOM 3552 N N . GLY A 1 468 ? -18.821 4.462 10.636 1.00 85.25 468 GLY A N 1
ATOM 3553 C CA . GLY A 1 468 ? -20.221 4.101 10.859 1.00 85.25 468 GLY A CA 1
ATOM 3554 C C . GLY A 1 468 ? -20.480 3.654 12.299 1.00 85.25 468 GLY A C 1
ATOM 3555 O O . GLY A 1 468 ? -21.487 4.038 12.894 1.00 85.25 468 GLY A O 1
ATOM 3556 N N . THR A 1 469 ? -19.548 2.903 12.887 1.00 89.31 469 THR A N 1
ATOM 3557 C CA . THR A 1 469 ? -19.605 2.482 14.293 1.00 89.31 469 THR A CA 1
ATOM 3558 C C . THR A 1 469 ? -19.429 3.671 15.238 1.00 89.31 469 THR A C 1
ATOM 3560 O O . THR A 1 469 ? -20.223 3.825 16.165 1.00 89.31 469 THR A O 1
ATOM 3563 N N . ALA A 1 470 ? -18.462 4.559 14.984 1.00 91.19 470 ALA A N 1
ATOM 3564 C CA . ALA A 1 470 ? -18.261 5.775 15.772 1.00 91.19 470 ALA A CA 1
ATOM 3565 C C . ALA A 1 470 ? -19.506 6.674 15.762 1.00 91.19 470 ALA A C 1
ATOM 3567 O O . ALA A 1 470 ? -19.954 7.122 16.817 1.00 91.19 470 ALA A O 1
ATOM 3568 N N . LEU A 1 471 ? -20.109 6.883 14.587 1.00 87.19 471 LEU A N 1
ATOM 3569 C CA . LEU A 1 471 ? -21.353 7.640 14.438 1.00 87.19 471 LEU A CA 1
ATOM 3570 C C . LEU A 1 471 ? -22.498 6.999 15.219 1.00 87.19 471 LEU A C 1
ATOM 3572 O O . LEU A 1 471 ? -23.176 7.692 15.974 1.00 87.19 471 LEU A O 1
ATOM 3576 N N . TYR A 1 472 ? -22.684 5.684 15.095 1.00 86.25 472 TYR A N 1
ATOM 3577 C CA . TYR A 1 472 ? -23.717 4.969 15.843 1.00 86.25 472 TYR A CA 1
ATOM 3578 C C . TYR A 1 472 ? -23.550 5.152 17.356 1.00 86.25 472 TYR A C 1
ATOM 3580 O O . TYR A 1 472 ? -24.507 5.513 18.047 1.00 86.25 472 TYR A O 1
ATOM 3588 N N . ILE A 1 473 ? -22.338 4.953 17.881 1.00 89.56 473 ILE A N 1
ATOM 3589 C CA . ILE A 1 473 ? -22.054 5.098 19.315 1.00 89.56 473 ILE A CA 1
ATOM 3590 C C . ILE A 1 473 ? -22.277 6.546 19.766 1.00 89.56 473 ILE A C 1
ATOM 3592 O O . ILE A 1 473 ? -22.922 6.789 20.793 1.00 89.56 473 ILE A O 1
ATOM 3596 N N . ALA A 1 474 ? -21.791 7.515 18.987 1.00 87.75 474 ALA A N 1
ATOM 3597 C CA . ALA A 1 474 ? -21.895 8.926 19.327 1.00 87.75 474 ALA A CA 1
ATOM 3598 C C . ALA A 1 474 ? -23.355 9.406 19.350 1.00 87.75 474 ALA A C 1
ATOM 3600 O O . ALA A 1 474 ? -23.771 10.055 20.311 1.00 87.75 474 ALA A O 1
ATOM 3601 N N . LEU A 1 475 ? -24.146 9.044 18.336 1.00 80.94 475 LEU A N 1
ATOM 3602 C CA . LEU A 1 475 ? -25.545 9.454 18.187 1.00 80.94 475 LEU A CA 1
ATOM 3603 C C . LEU A 1 475 ? -26.471 8.746 19.186 1.00 80.94 475 LEU A C 1
ATOM 3605 O O . LEU A 1 475 ? -27.294 9.391 19.842 1.00 80.94 475 LEU A O 1
ATOM 3609 N N . SER A 1 476 ? -26.319 7.428 19.352 1.00 79.81 476 SER A N 1
ATOM 3610 C CA . SER A 1 476 ? -27.201 6.618 20.208 1.00 79.81 476 SER A CA 1
ATOM 3611 C C . SER A 1 476 ? -27.033 6.909 21.701 1.00 79.81 476 SER A C 1
ATOM 3613 O O . SER A 1 476 ? -28.004 6.842 22.458 1.00 79.81 476 SER A O 1
ATOM 3615 N N . SER A 1 477 ? -25.826 7.265 22.146 1.00 78.75 477 SER A N 1
ATOM 3616 C CA . SER A 1 477 ? -25.574 7.651 23.540 1.00 78.75 477 SER A CA 1
ATOM 3617 C C . SER A 1 477 ? -26.127 9.039 23.882 1.00 78.75 477 SER A C 1
ATOM 3619 O O . SER A 1 477 ? -26.432 9.301 25.044 1.00 78.75 477 SER A O 1
ATOM 3621 N N . ARG A 1 478 ? -26.316 9.896 22.869 1.00 79.50 478 ARG A N 1
ATOM 3622 C CA . ARG A 1 478 ? -26.769 11.291 22.996 1.00 79.50 478 ARG A CA 1
ATOM 3623 C C . ARG A 1 478 ? -28.241 11.500 22.626 1.00 79.50 478 ARG A C 1
ATOM 3625 O O . ARG A 1 478 ? -28.775 12.582 22.850 1.00 79.50 478 ARG A O 1
ATOM 3632 N N . GLY A 1 479 ? -28.908 10.481 22.077 1.00 71.62 479 GLY A N 1
ATOM 3633 C CA . GLY A 1 479 ? -30.319 10.554 21.682 1.00 71.62 479 GLY A CA 1
ATOM 3634 C C . GLY A 1 479 ? -30.583 11.552 20.548 1.00 71.62 479 GLY A C 1
ATOM 3635 O O . GLY A 1 479 ? -31.633 12.190 20.525 1.00 71.62 479 GLY A O 1
ATOM 3636 N N . THR A 1 480 ? -29.626 11.715 19.631 1.00 63.06 480 THR A N 1
ATOM 3637 C CA . THR A 1 480 ? -29.683 12.675 18.515 1.00 63.06 480 THR A CA 1
ATOM 3638 C C . THR A 1 480 ? -29.574 11.965 17.163 1.00 63.06 480 THR A C 1
ATOM 3640 O O . THR A 1 480 ? -29.034 10.866 17.071 1.00 63.06 480 THR A O 1
ATOM 3643 N N . ALA A 1 481 ? -30.090 12.606 16.112 1.00 58.78 481 ALA A N 1
ATOM 3644 C CA . ALA A 1 481 ? -29.974 12.172 14.716 1.00 58.78 481 ALA A CA 1
ATOM 3645 C C . ALA A 1 481 ? -29.137 13.146 13.856 1.00 58.78 481 ALA A C 1
ATOM 3647 O O . ALA A 1 481 ? -29.072 12.996 12.640 1.00 58.78 481 ALA A O 1
ATOM 3648 N N . GLN A 1 482 ? -28.529 14.172 14.468 1.00 62.12 482 GLN A N 1
ATOM 3649 C CA . GLN A 1 482 ? -27.822 15.257 13.777 1.00 62.12 482 GLN A CA 1
ATOM 3650 C C . GLN A 1 482 ? -26.341 15.306 14.175 1.00 62.12 482 GLN A C 1
ATOM 3652 O O . GLN A 1 482 ? -25.996 15.000 15.315 1.00 62.12 482 GLN A O 1
ATOM 3657 N N . VAL A 1 483 ? -25.480 15.743 13.250 1.00 61.62 483 VAL A N 1
ATOM 3658 C CA . VAL A 1 483 ? -24.039 15.963 13.476 1.00 61.62 483 VAL A CA 1
ATOM 3659 C C . VAL A 1 483 ? -23.593 17.323 12.937 1.00 61.62 483 VAL A C 1
ATOM 3661 O O . VAL A 1 483 ? -24.141 17.816 11.949 1.00 61.62 483 VAL A O 1
ATOM 3664 N N . SER A 1 484 ? -22.568 17.912 13.554 1.00 61.56 484 SER A N 1
ATOM 3665 C CA . SER A 1 484 ? -21.864 19.099 13.056 1.00 61.56 484 SER A CA 1
ATOM 3666 C C . SER A 1 484 ? -20.600 18.700 12.280 1.00 61.56 484 SER A C 1
ATOM 3668 O O . SER A 1 484 ? -19.967 17.688 12.579 1.00 61.56 484 SER A O 1
ATOM 3670 N N . ARG A 1 485 ? -20.202 19.504 11.287 1.00 58.94 485 ARG A N 1
ATOM 3671 C CA . ARG A 1 485 ? -18.901 19.379 10.601 1.00 58.94 485 ARG A CA 1
ATOM 3672 C C . ARG A 1 485 ? -18.001 20.523 11.061 1.00 58.94 485 ARG A C 1
ATOM 3674 O O . ARG A 1 485 ? -18.432 21.675 11.002 1.00 58.94 485 ARG A O 1
ATOM 3681 N N . ALA A 1 486 ? -16.799 20.226 11.549 1.00 50.91 486 ALA A N 1
ATOM 3682 C CA . ALA A 1 486 ? -15.855 21.271 11.938 1.00 50.91 486 ALA A CA 1
ATOM 3683 C C . ALA A 1 486 ? -15.168 21.828 10.692 1.00 50.91 486 ALA A C 1
ATOM 3685 O O . ALA A 1 486 ? -14.367 21.126 10.093 1.00 50.91 486 ALA A O 1
ATOM 3686 N N . THR A 1 487 ? -15.538 23.060 10.326 1.00 40.25 487 THR A N 1
ATOM 3687 C CA . THR A 1 487 ? -14.796 24.065 9.526 1.00 40.25 487 THR A CA 1
ATOM 3688 C C . THR A 1 487 ? -14.178 23.687 8.173 1.00 40.25 487 THR A C 1
ATOM 3690 O O . THR A 1 487 ? -13.771 24.586 7.453 1.00 40.25 487 THR A O 1
ATOM 3693 N N . GLU A 1 488 ? -14.208 22.429 7.754 1.00 45.91 488 GLU A N 1
ATOM 3694 C CA . GLU A 1 488 ? -13.734 21.938 6.464 1.00 45.91 488 GLU A CA 1
ATOM 3695 C C . GLU A 1 488 ? -14.815 21.003 5.899 1.00 45.91 488 GLU A C 1
ATOM 3697 O O . GLU A 1 488 ? -15.515 20.291 6.638 1.00 45.91 488 GLU A O 1
ATOM 3702 N N . LYS A 1 489 ? -15.033 21.028 4.580 1.00 47.41 489 LYS A N 1
ATOM 3703 C CA . LYS A 1 489 ? -15.946 20.074 3.942 1.00 47.41 489 LYS A CA 1
ATOM 3704 C C . LYS A 1 489 ? -15.314 18.693 4.112 1.00 47.41 489 LYS A C 1
ATOM 3706 O O . LYS A 1 489 ? -14.329 18.367 3.468 1.00 47.41 489 LYS A O 1
ATOM 3711 N N . VAL A 1 490 ? -15.825 17.914 5.071 1.00 43.44 490 VAL A N 1
ATOM 3712 C CA . VAL A 1 490 ? -15.444 16.506 5.248 1.00 43.44 490 VAL A CA 1
ATOM 3713 C C . VAL A 1 490 ? -15.772 15.780 3.945 1.00 43.44 490 VAL A C 1
ATOM 3715 O O . VAL A 1 490 ? -16.917 15.382 3.723 1.00 43.44 490 VAL A O 1
ATOM 3718 N N . ASP A 1 491 ? -14.764 15.658 3.093 1.00 49.31 491 ASP A N 1
ATOM 3719 C CA . ASP A 1 491 ? -14.860 15.172 1.718 1.00 49.31 491 ASP A CA 1
ATOM 3720 C C . ASP A 1 491 ? -14.231 13.775 1.598 1.00 49.31 491 ASP A C 1
ATOM 3722 O O . ASP A 1 491 ? -13.628 13.373 0.603 1.00 49.31 491 ASP A O 1
ATOM 3726 N N . TYR A 1 492 ? -14.415 12.960 2.633 1.00 49.56 492 TYR A N 1
ATOM 3727 C CA . TYR A 1 492 ? -14.432 11.528 2.395 1.00 49.56 492 TYR A CA 1
ATOM 3728 C C . TYR A 1 492 ? -15.737 11.248 1.648 1.00 49.56 492 TYR A C 1
ATOM 3730 O O . TYR A 1 492 ? -16.814 11.360 2.234 1.00 49.56 492 TYR A O 1
ATOM 3738 N N . PHE A 1 493 ? -15.658 10.995 0.342 1.00 48.06 493 PHE A N 1
ATOM 3739 C CA . PHE A 1 493 ? -16.820 10.862 -0.547 1.00 48.06 493 PHE A CA 1
ATOM 3740 C C . PHE A 1 493 ? -17.908 9.940 0.038 1.00 48.06 493 PHE A C 1
ATOM 3742 O O . PHE A 1 493 ? -19.093 10.280 0.046 1.00 48.06 493 PHE A O 1
ATOM 3749 N N . GLU A 1 494 ? -17.500 8.823 0.644 1.00 50.28 494 GLU A N 1
ATOM 3750 C CA . GLU A 1 494 ? -18.408 7.863 1.275 1.00 50.28 494 GLU A CA 1
ATOM 3751 C C . GLU A 1 494 ? -19.085 8.428 2.544 1.00 50.28 494 GLU A C 1
ATOM 3753 O O . GLU A 1 494 ? -20.271 8.191 2.793 1.00 50.28 494 GLU A O 1
ATOM 3758 N N . THR A 1 495 ? -18.375 9.260 3.311 1.00 50.53 495 THR A N 1
ATOM 3759 C CA . THR A 1 495 ? -18.915 9.993 4.467 1.00 50.53 495 THR A CA 1
ATOM 3760 C C . THR A 1 495 ? -19.833 11.124 4.008 1.00 50.53 495 THR A C 1
ATOM 3762 O O . THR A 1 495 ? -20.844 11.391 4.648 1.00 50.53 495 THR A O 1
ATOM 3765 N N . GLY A 1 496 ? -19.555 11.749 2.861 1.00 51.78 496 GLY A N 1
ATOM 3766 C CA . GLY A 1 496 ? -20.436 12.712 2.199 1.00 51.78 496 GLY A CA 1
ATOM 3767 C C . GLY A 1 496 ? -21.813 12.125 1.885 1.00 51.78 496 GLY A C 1
ATOM 3768 O O . GLY A 1 496 ? -22.819 12.774 2.167 1.00 51.78 496 GLY A O 1
ATOM 3769 N N . MET A 1 497 ? -21.869 10.878 1.407 1.00 51.22 497 MET A N 1
ATOM 3770 C CA . MET A 1 497 ? -23.117 10.148 1.148 1.00 51.22 497 MET A CA 1
ATOM 3771 C C . MET A 1 497 ? -23.842 9.730 2.434 1.00 51.22 497 MET A C 1
ATOM 3773 O O . MET A 1 497 ? -25.051 9.943 2.547 1.00 51.22 497 MET A O 1
ATOM 3777 N N . LEU A 1 498 ? -23.122 9.181 3.421 1.00 54.88 498 LEU A N 1
ATOM 3778 C CA . LEU A 1 498 ? -23.695 8.799 4.720 1.00 54.88 498 LEU A CA 1
ATOM 3779 C C . LEU A 1 498 ? -24.274 10.021 5.452 1.00 54.88 498 LEU A C 1
ATOM 3781 O O . LEU A 1 498 ? -25.432 10.025 5.868 1.00 54.88 498 LEU A O 1
ATOM 3785 N N . LEU A 1 499 ? -23.499 11.104 5.530 1.00 57.94 499 LEU A N 1
ATOM 3786 C CA . LEU A 1 499 ? -23.921 12.378 6.112 1.00 57.94 499 LEU A CA 1
ATOM 3787 C C . LEU A 1 499 ? -24.958 13.109 5.241 1.00 57.94 499 LEU A C 1
ATOM 3789 O O . LEU A 1 499 ? -25.761 13.872 5.766 1.00 57.94 499 LEU A O 1
ATOM 3793 N N . GLY A 1 500 ? -24.951 12.898 3.923 1.00 54.88 500 GLY A N 1
ATOM 3794 C CA . GLY A 1 500 ? -25.935 13.432 2.977 1.00 54.88 500 GLY A CA 1
ATOM 3795 C C . GLY A 1 500 ? -27.319 12.807 3.162 1.00 54.88 500 GLY A C 1
ATOM 3796 O O . GLY A 1 500 ? -28.328 13.508 3.116 1.00 54.88 500 GLY A O 1
ATOM 3797 N N . LYS A 1 501 ? -27.380 11.507 3.474 1.00 51.03 501 LYS A N 1
ATOM 3798 C CA . LYS A 1 501 ? -28.626 10.818 3.852 1.00 51.03 501 LYS A CA 1
ATOM 3799 C C . LYS A 1 501 ? -29.144 11.280 5.218 1.00 51.03 501 LYS A C 1
ATOM 3801 O O . LYS A 1 501 ? -30.345 11.487 5.355 1.00 51.03 501 LYS A O 1
ATOM 3806 N N . LEU A 1 502 ? -28.248 11.568 6.168 1.00 52.22 502 LEU A N 1
ATOM 3807 C CA . LEU A 1 502 ? -28.589 12.222 7.444 1.00 52.22 502 LEU A CA 1
ATOM 3808 C C . LEU A 1 502 ? -29.044 13.695 7.276 1.00 52.22 502 LEU A C 1
ATOM 3810 O O . LEU A 1 502 ? -29.651 14.253 8.185 1.00 52.22 502 LEU A O 1
ATOM 3814 N N . LYS A 1 503 ? -28.795 14.322 6.111 1.00 46.16 503 LYS A N 1
ATOM 3815 C CA . LYS A 1 503 ? -29.155 15.716 5.769 1.00 46.16 503 LYS A CA 1
ATOM 3816 C C . LYS A 1 503 ? -30.528 15.901 5.100 1.00 46.16 503 LYS A C 1
ATOM 3818 O O . LYS A 1 503 ? -30.905 17.044 4.863 1.00 46.16 503 LYS A O 1
ATOM 3823 N N . LYS A 1 504 ? -31.309 14.847 4.811 1.00 39.84 504 LYS A N 1
ATOM 3824 C CA . LYS A 1 504 ? -32.652 14.987 4.185 1.00 39.84 504 LYS A CA 1
ATOM 3825 C C . LYS A 1 504 ? -33.747 15.569 5.105 1.00 39.84 504 LYS A C 1
ATOM 3827 O O . LYS A 1 504 ? -34.918 15.552 4.742 1.00 39.84 504 LYS A O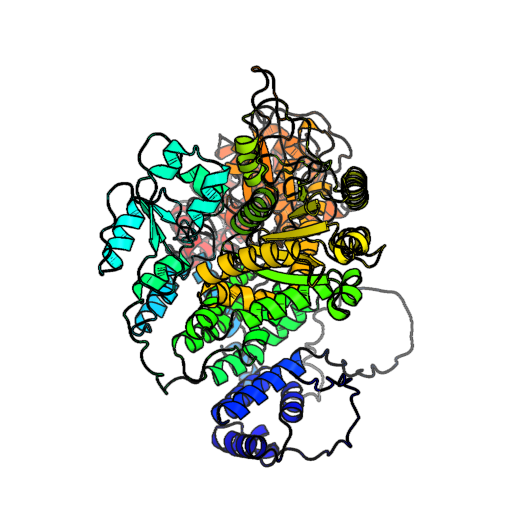 1
ATOM 3832 N N . GLY A 1 505 ? -33.373 16.127 6.254 1.00 31.75 505 GLY A N 1
ATOM 3833 C CA . GLY A 1 505 ? -34.200 17.033 7.046 1.00 31.75 505 GLY A CA 1
ATOM 3834 C C . GLY A 1 505 ? -33.577 18.428 7.047 1.00 31.75 505 GLY A C 1
ATOM 3835 O O . GLY A 1 505 ? -32.451 18.595 7.509 1.00 31.75 505 GLY A O 1
ATOM 3836 N N . GLU A 1 506 ? -34.315 19.378 6.479 1.00 29.52 506 GLU A N 1
ATOM 3837 C CA . GLU A 1 506 ? -34.204 20.842 6.549 1.00 29.52 506 GLU A CA 1
ATOM 3838 C C . GLU A 1 506 ? -33.191 21.410 7.555 1.00 29.52 506 GLU A C 1
ATOM 3840 O O . GLU A 1 506 ? -33.248 21.083 8.739 1.00 29.52 506 GLU A O 1
ATOM 3845 N N . THR A 1 507 ? -32.309 22.298 7.064 1.00 34.16 507 THR A N 1
ATOM 3846 C CA . THR A 1 507 ? -31.612 23.380 7.802 1.00 34.16 507 THR A CA 1
ATOM 3847 C C . THR A 1 507 ? -31.567 23.214 9.325 1.00 34.16 507 THR A C 1
ATOM 3849 O O . THR A 1 507 ? -32.040 24.049 10.098 1.00 34.16 507 THR A O 1
ATOM 3852 N N . ALA A 1 508 ? -30.955 22.123 9.780 1.00 31.12 508 ALA A N 1
ATOM 3853 C CA . ALA A 1 508 ? -30.769 21.889 11.193 1.00 31.12 508 ALA A CA 1
ATOM 3854 C C . ALA A 1 508 ? -29.770 22.926 11.700 1.00 31.12 508 ALA A C 1
ATOM 3856 O O . ALA A 1 508 ? -28.600 22.905 11.317 1.00 31.12 508 ALA A O 1
ATOM 3857 N N . LYS A 1 509 ? -30.215 23.843 12.566 1.00 35.09 509 LYS A N 1
ATOM 3858 C CA . LYS A 1 509 ? -29.287 24.589 13.419 1.00 35.09 509 LYS A CA 1
ATOM 3859 C C . LYS A 1 509 ? -28.359 23.546 14.061 1.00 35.09 509 LYS A C 1
ATOM 3861 O O . LYS A 1 509 ? -28.880 22.703 14.792 1.00 35.09 509 LYS A O 1
ATOM 3866 N N . PRO A 1 510 ? -27.042 23.550 13.782 1.00 38.62 510 PRO A N 1
ATOM 3867 C CA . PRO A 1 510 ? -26.139 22.544 14.320 1.00 38.62 510 PRO A CA 1
ATOM 3868 C C . PRO A 1 510 ? -26.289 22.501 15.840 1.00 38.62 510 PRO A C 1
ATOM 3870 O O . PRO A 1 510 ? -26.118 23.523 16.511 1.00 38.62 510 PRO A O 1
ATOM 3873 N N . ARG A 1 511 ? -26.617 21.333 16.402 1.00 47.75 511 ARG A N 1
ATOM 3874 C CA . ARG A 1 511 ? -26.287 21.089 17.806 1.00 47.75 511 ARG A CA 1
ATOM 3875 C C . ARG A 1 511 ? -24.807 20.734 17.904 1.00 47.75 511 ARG A C 1
ATOM 3877 O O . ARG A 1 511 ? -24.245 20.026 17.069 1.00 47.75 511 ARG A O 1
ATOM 3884 N N . LYS A 1 512 ? -24.188 21.344 18.910 1.00 57.03 512 LYS A N 1
ATOM 3885 C CA . LYS A 1 512 ? -22.748 21.458 19.136 1.00 57.03 512 LYS A CA 1
ATOM 3886 C C . LYS A 1 512 ? -22.224 20.303 19.997 1.00 57.03 512 LYS A C 1
ATOM 3888 O O . LYS A 1 512 ? -21.583 20.577 20.997 1.00 57.03 512 LYS A O 1
ATOM 3893 N N . ASP A 1 513 ? -22.572 19.050 19.735 1.00 74.62 513 ASP A N 1
ATOM 3894 C CA . ASP A 1 513 ? -22.202 17.939 20.632 1.00 74.62 513 ASP A CA 1
ATOM 3895 C C . ASP A 1 513 ? -21.592 16.723 19.930 1.00 74.62 513 ASP A C 1
ATOM 3897 O O . ASP A 1 513 ? -20.907 15.949 20.593 1.00 74.62 513 ASP A O 1
ATOM 3901 N N . VAL A 1 514 ? -21.755 16.583 18.610 1.00 81.00 514 VAL A N 1
ATOM 3902 C CA . VAL A 1 514 ? -21.000 15.629 17.780 1.00 81.00 514 VAL A CA 1
ATOM 3903 C C . VAL A 1 514 ? -20.372 16.372 16.605 1.00 81.00 514 VAL A C 1
ATOM 3905 O O . VAL A 1 514 ? -21.082 16.968 15.794 1.00 81.00 514 VAL A O 1
ATOM 3908 N N . VAL A 1 515 ? -19.048 16.321 16.499 1.00 83.00 515 VAL A N 1
ATOM 3909 C CA . VAL A 1 515 ? -18.270 16.868 15.385 1.00 83.00 515 VAL A CA 1
ATOM 3910 C C . VAL A 1 515 ? -17.631 15.733 14.611 1.00 83.00 515 VAL A C 1
ATOM 3912 O O . VAL A 1 515 ? -16.952 14.898 15.195 1.00 83.00 515 VAL A O 1
ATOM 3915 N N . VAL A 1 516 ? -17.811 15.740 13.293 1.00 81.19 516 VAL A N 1
ATOM 3916 C CA . VAL A 1 516 ? -17.044 14.897 12.371 1.00 81.19 516 VAL A CA 1
ATOM 3917 C C . VAL A 1 516 ? -16.021 15.770 11.650 1.00 81.19 516 VAL A C 1
ATOM 3919 O O . VAL A 1 516 ? -16.376 16.839 11.141 1.00 81.19 516 VAL A O 1
ATOM 3922 N N . ALA A 1 517 ? -14.773 15.316 11.611 1.00 80.88 517 ALA A N 1
ATOM 3923 C CA . ALA A 1 517 ? -13.651 15.977 10.954 1.00 80.88 517 ALA A CA 1
ATOM 3924 C C . ALA A 1 517 ? -12.714 14.943 10.307 1.00 80.88 517 ALA A C 1
ATOM 3926 O O . ALA A 1 517 ? -12.775 13.754 10.620 1.00 80.88 517 ALA A O 1
ATOM 3927 N N . ALA A 1 518 ? -11.829 15.402 9.425 1.00 81.50 518 ALA A N 1
ATOM 3928 C CA . ALA A 1 518 ? -10.689 14.627 8.945 1.00 81.50 518 ALA A CA 1
ATOM 3929 C C . ALA A 1 518 ? -9.402 15.292 9.438 1.00 81.50 518 ALA A C 1
ATOM 3931 O O . ALA A 1 518 ? -9.330 16.516 9.490 1.00 81.50 518 ALA A O 1
ATOM 3932 N N . LEU A 1 519 ? -8.400 14.497 9.811 1.00 83.75 519 LEU A N 1
ATOM 3933 C CA . LEU A 1 519 ? -7.077 15.014 10.159 1.00 83.75 519 LEU A CA 1
ATOM 3934 C C . LEU A 1 519 ? -6.392 15.589 8.916 1.00 83.75 519 LEU A C 1
ATOM 3936 O O . LEU A 1 519 ? -5.812 16.665 8.968 1.00 83.75 519 LEU A O 1
ATOM 3940 N N . ASN A 1 520 ? -6.496 14.851 7.811 1.00 80.94 520 ASN A N 1
ATOM 3941 C CA . ASN A 1 520 ? -5.999 15.206 6.493 1.00 80.94 520 ASN A CA 1
ATOM 3942 C C . ASN A 1 520 ? -7.010 14.687 5.449 1.00 80.94 520 ASN A C 1
ATOM 3944 O O . ASN A 1 520 ? -7.333 13.492 5.460 1.00 80.94 520 ASN A O 1
ATOM 3948 N N . PRO A 1 521 ? -7.550 15.542 4.565 1.00 74.62 521 PRO A N 1
ATOM 3949 C CA . PRO A 1 521 ? -8.609 15.149 3.640 1.00 74.62 521 PRO A CA 1
ATOM 3950 C C . PRO A 1 521 ? -8.089 14.289 2.476 1.00 74.62 521 PRO A C 1
ATOM 3952 O O . PRO A 1 521 ? -7.034 14.548 1.904 1.00 74.62 521 PRO A O 1
ATOM 3955 N N . SER A 1 522 ? -8.893 13.308 2.041 1.00 71.88 522 SER A N 1
ATOM 3956 C CA . SER A 1 522 ? -8.638 12.515 0.816 1.00 71.88 522 SER A CA 1
ATOM 3957 C C . SER A 1 522 ? -8.893 13.281 -0.494 1.00 71.88 522 SER A C 1
ATOM 3959 O O . SER A 1 522 ? -8.818 12.734 -1.596 1.00 71.88 522 SER A O 1
ATOM 3961 N N . THR A 1 523 ? -9.271 14.544 -0.354 1.00 73.81 523 THR A N 1
ATOM 3962 C CA . THR A 1 523 ? -9.700 15.470 -1.401 1.00 73.81 523 THR A CA 1
ATOM 3963 C C . THR A 1 523 ? -9.217 16.870 -1.000 1.00 73.81 523 THR A C 1
ATOM 3965 O O . THR A 1 523 ? -9.998 17.714 -0.555 1.00 73.81 523 THR A O 1
ATOM 3968 N N . PRO A 1 524 ? -7.898 17.093 -1.042 1.00 70.94 524 PRO A N 1
ATOM 3969 C CA . PRO A 1 524 ? -7.281 18.272 -0.455 1.00 70.94 524 PRO A CA 1
ATOM 3970 C C . PRO A 1 524 ? -7.509 19.517 -1.326 1.00 70.94 524 PRO A C 1
ATOM 3972 O O . PRO A 1 524 ? -6.646 19.918 -2.105 1.00 70.94 524 PRO A O 1
ATOM 3975 N N . PHE A 1 525 ? -8.700 20.113 -1.224 1.00 70.38 525 PHE A N 1
ATOM 3976 C CA . PHE A 1 525 ? -9.006 21.412 -1.832 1.00 70.38 525 PHE A CA 1
ATOM 3977 C C . PHE A 1 525 ? -8.328 22.553 -1.073 1.00 70.38 525 PHE A C 1
ATOM 3979 O O . PHE A 1 525 ? -7.818 23.485 -1.689 1.00 70.38 525 PHE A O 1
ATOM 3986 N N . GLU A 1 526 ? -8.298 22.448 0.255 1.00 70.69 526 GLU A N 1
ATOM 3987 C CA . GLU A 1 526 ? -7.675 23.409 1.160 1.00 70.69 526 GLU A CA 1
ATOM 3988 C C . GLU A 1 526 ? -6.729 22.672 2.125 1.00 70.69 526 GLU A C 1
ATOM 3990 O O . GLU A 1 526 ? -7.006 21.524 2.495 1.00 70.69 526 GLU A O 1
ATOM 3995 N N . PRO A 1 527 ? -5.606 23.293 2.533 1.00 74.50 527 PRO A N 1
ATOM 3996 C CA . PRO A 1 527 ? -4.743 22.736 3.566 1.00 74.50 527 PRO A CA 1
ATOM 3997 C C . PRO A 1 527 ? -5.484 22.622 4.910 1.00 74.50 527 PRO A C 1
ATOM 3999 O O . PRO A 1 527 ? -6.039 23.625 5.366 1.00 74.50 527 PRO A O 1
ATOM 4002 N N . PRO A 1 528 ? -5.469 21.451 5.573 1.00 77.56 528 PRO A N 1
ATOM 4003 C CA . PRO A 1 528 ? -6.148 21.281 6.852 1.00 77.56 528 PRO A CA 1
ATOM 4004 C C . PRO A 1 528 ? -5.457 22.079 7.965 1.00 77.56 528 PRO A C 1
ATOM 4006 O O . PRO A 1 528 ? -4.229 22.204 7.988 1.00 77.56 528 PRO A O 1
ATOM 4009 N N . SER A 1 529 ? -6.231 22.585 8.931 1.00 84.31 529 SER A N 1
ATOM 4010 C CA . SER A 1 529 ? -5.693 23.326 10.084 1.00 84.31 529 SER A CA 1
ATOM 4011 C C . SER A 1 529 ? -5.997 22.645 11.420 1.00 84.31 529 SER A C 1
ATOM 4013 O O . SER A 1 529 ? -7.113 22.717 11.945 1.00 84.31 529 SER A O 1
ATOM 4015 N N . THR A 1 530 ? -4.961 22.061 12.038 1.00 88.38 530 THR A N 1
ATOM 4016 C CA . THR A 1 530 ? -5.042 21.444 13.377 1.00 88.38 530 THR A CA 1
ATOM 4017 C C . THR A 1 530 ? -5.526 22.442 14.428 1.00 88.38 530 THR A C 1
ATOM 4019 O O . THR A 1 530 ? -6.384 22.117 15.249 1.00 88.38 530 THR A O 1
ATOM 4022 N N . LYS A 1 531 ? -5.048 23.690 14.359 1.00 89.12 531 LYS A N 1
ATOM 4023 C CA . LYS A 1 531 ? -5.470 24.780 15.245 1.00 89.12 531 LYS A CA 1
ATOM 4024 C C . LYS A 1 531 ? -6.963 25.087 15.114 1.00 89.12 531 LYS A C 1
ATOM 4026 O O . LYS A 1 531 ? -7.654 25.109 16.129 1.00 89.12 531 LYS A O 1
ATOM 4031 N N . ASN A 1 532 ? -7.466 25.287 13.894 1.00 86.38 532 ASN A N 1
ATOM 4032 C CA . ASN A 1 532 ? -8.883 25.606 13.684 1.00 86.38 532 ASN A CA 1
ATOM 4033 C C . ASN A 1 532 ? -9.792 24.468 14.165 1.00 86.38 532 ASN A C 1
ATOM 4035 O O . ASN A 1 532 ? -10.835 24.731 14.765 1.00 86.38 532 ASN A O 1
ATOM 4039 N N . LEU A 1 533 ? -9.379 23.212 13.960 1.00 87.19 533 LEU A N 1
ATOM 4040 C CA . LEU A 1 533 ? -10.092 22.047 14.478 1.00 87.19 533 LEU A CA 1
ATOM 4041 C C . LEU A 1 533 ? -10.158 22.058 16.013 1.00 87.19 533 LEU A C 1
ATOM 4043 O O . LEU A 1 533 ? -11.243 21.917 16.580 1.00 87.19 533 LEU A O 1
ATOM 4047 N N . VAL A 1 534 ? -9.022 22.254 16.691 1.00 91.50 534 VAL A N 1
ATOM 4048 C CA . VAL A 1 534 ? -8.957 22.317 18.162 1.00 91.50 534 VAL A CA 1
ATOM 4049 C C . VAL A 1 534 ? -9.804 23.473 18.696 1.00 91.50 534 VAL A C 1
ATOM 4051 O O . VAL A 1 534 ? -10.655 23.255 19.560 1.00 91.50 534 VAL A O 1
ATOM 4054 N N . ASP A 1 535 ? -9.633 24.679 18.152 1.00 89.25 535 ASP A N 1
ATOM 4055 C CA . ASP A 1 535 ? -10.378 25.873 18.564 1.00 89.25 535 ASP A CA 1
ATOM 4056 C C . ASP A 1 535 ? -11.889 25.693 18.340 1.00 89.25 535 ASP A C 1
ATOM 4058 O O . ASP A 1 535 ? -12.698 26.054 19.201 1.00 89.25 535 ASP A O 1
ATOM 4062 N N . GLY A 1 536 ? -12.284 25.065 17.228 1.00 84.12 536 GLY A N 1
ATOM 4063 C CA . GLY A 1 536 ? -13.674 24.731 16.919 1.00 84.12 536 GLY A CA 1
ATOM 4064 C C . GLY A 1 536 ? -14.292 23.754 17.923 1.00 84.12 536 GLY A C 1
ATOM 4065 O O . GLY A 1 536 ? -15.403 23.984 18.409 1.00 84.12 536 GLY A O 1
ATOM 4066 N N . VAL A 1 537 ? -13.567 22.694 18.294 1.00 88.50 537 VAL A N 1
ATOM 4067 C CA . VAL A 1 537 ? -14.016 21.706 19.292 1.00 88.50 537 VAL A CA 1
ATOM 4068 C C . VAL A 1 537 ? -14.099 22.330 20.687 1.00 88.50 537 VAL A C 1
ATOM 4070 O O . VAL A 1 537 ? -15.118 22.183 21.364 1.00 88.50 537 VAL A O 1
ATOM 4073 N N . LEU A 1 538 ? -13.084 23.091 21.110 1.00 90.06 538 LEU A N 1
ATOM 4074 C CA . LEU A 1 538 ? -13.085 23.800 22.397 1.00 90.06 538 LEU A CA 1
ATOM 4075 C C . LEU A 1 538 ? -14.186 24.869 22.466 1.00 90.06 538 LEU A C 1
ATOM 4077 O O . LEU A 1 538 ? -14.830 25.039 23.504 1.00 90.06 538 LEU A O 1
ATOM 4081 N N . GLY A 1 539 ? -14.449 25.572 21.363 1.00 85.69 539 GLY A N 1
ATOM 4082 C CA . GLY A 1 539 ? -15.573 26.500 21.241 1.00 85.69 539 GLY A CA 1
ATOM 4083 C C . GLY A 1 539 ? -16.929 25.797 21.365 1.00 85.69 539 GLY A C 1
ATOM 4084 O O . GLY A 1 539 ? -17.830 26.304 22.037 1.00 85.69 539 GLY A O 1
ATOM 4085 N N . GLY A 1 540 ? -17.061 24.605 20.775 1.00 80.75 540 GLY A N 1
ATOM 4086 C CA . GLY A 1 540 ? -18.230 23.737 20.925 1.00 80.75 540 GLY A CA 1
ATOM 4087 C C . GLY A 1 540 ? -18.446 23.284 22.371 1.00 80.75 540 GLY A C 1
ATOM 4088 O O . GLY A 1 540 ? -19.553 23.408 22.895 1.00 80.75 540 GLY A O 1
ATOM 4089 N N . LEU A 1 541 ? -17.373 22.858 23.044 1.00 85.75 541 LEU A N 1
ATOM 4090 C CA . LEU A 1 541 ? -17.377 22.450 24.452 1.00 85.75 541 LEU A CA 1
ATOM 4091 C C . LEU A 1 541 ? -17.856 23.564 25.391 1.00 85.75 541 LEU A C 1
ATOM 4093 O O . LEU A 1 541 ? -18.684 23.308 26.262 1.00 85.75 541 LEU A O 1
ATOM 4097 N N . LYS A 1 542 ? -17.403 24.810 25.193 1.00 84.25 542 LYS A N 1
ATOM 4098 C CA . LYS A 1 542 ? -17.809 25.968 26.019 1.00 84.25 542 LYS A CA 1
ATOM 4099 C C . LYS A 1 542 ? -19.304 26.282 25.952 1.00 84.25 542 LYS A C 1
ATOM 4101 O O . LYS A 1 542 ? -19.832 26.934 26.845 1.00 84.25 542 LYS A O 1
ATOM 4106 N N . ALA A 1 543 ? -19.986 25.851 24.895 1.00 76.19 543 ALA A N 1
ATOM 4107 C CA . ALA A 1 543 ? -21.409 26.100 24.708 1.00 76.19 543 ALA A CA 1
ATOM 4108 C C . ALA A 1 543 ? -22.317 25.028 25.345 1.00 76.19 543 ALA A C 1
ATOM 4110 O O . ALA A 1 543 ? -23.539 25.138 25.214 1.00 76.19 543 ALA A O 1
ATOM 4111 N N . ARG A 1 544 ? -21.746 24.002 25.996 1.00 77.19 544 ARG A N 1
ATOM 4112 C CA . ARG A 1 544 ? -22.491 22.913 26.645 1.00 77.19 544 ARG A CA 1
ATOM 4113 C C . ARG A 1 544 ? -22.962 23.267 28.052 1.00 77.19 544 ARG A C 1
ATOM 4115 O O . ARG A 1 544 ? -22.336 24.048 28.768 1.00 77.19 544 ARG A O 1
ATOM 4122 N N . LYS A 1 545 ? -24.066 22.643 28.464 1.00 77.06 545 LYS A N 1
ATOM 4123 C CA . LYS A 1 545 ? -24.555 22.656 29.848 1.00 77.06 545 LYS A CA 1
ATOM 4124 C C . LYS A 1 545 ? -23.874 21.550 30.656 1.00 77.06 545 LYS A C 1
ATOM 4126 O O . LYS A 1 545 ? -23.423 20.549 30.106 1.00 77.06 545 LYS A O 1
ATOM 4131 N N . ARG A 1 546 ? -23.834 21.723 31.981 1.00 70.50 546 ARG A N 1
ATOM 4132 C CA . ARG A 1 546 ? -23.165 20.806 32.924 1.00 70.50 546 ARG A CA 1
ATOM 4133 C C . ARG A 1 546 ? -23.680 19.359 32.860 1.00 70.50 546 ARG A C 1
ATOM 4135 O O . ARG A 1 546 ? -22.893 18.449 33.091 1.00 70.50 546 ARG A O 1
ATOM 4142 N N . ASP A 1 547 ? -24.952 19.168 32.510 1.00 75.00 547 ASP A N 1
ATOM 4143 C CA . ASP A 1 547 ? -25.613 17.854 32.479 1.00 75.00 547 ASP A CA 1
ATOM 4144 C C . ASP A 1 547 ? -25.702 17.240 31.068 1.00 75.00 547 ASP A C 1
ATOM 4146 O O . ASP A 1 547 ? -26.272 16.162 30.897 1.00 75.00 547 ASP A O 1
ATOM 4150 N N . ASP A 1 548 ? -25.153 17.904 30.044 1.00 77.25 548 ASP A N 1
ATOM 4151 C CA . ASP A 1 548 ? -25.138 17.354 28.686 1.00 77.25 548 ASP A CA 1
ATOM 4152 C C . ASP A 1 548 ? -24.209 16.123 28.622 1.00 77.25 548 ASP A C 1
ATOM 4154 O O . ASP A 1 548 ? -23.161 16.118 29.280 1.00 77.25 548 ASP A O 1
ATOM 4158 N N . PRO A 1 549 ? -24.499 15.107 27.786 1.00 80.25 549 PRO A N 1
ATOM 4159 C CA . PRO A 1 549 ? -23.551 14.021 27.525 1.00 80.25 549 PRO A CA 1
ATOM 4160 C C . PRO A 1 549 ? -22.228 14.582 26.976 1.00 80.25 549 PRO A C 1
ATOM 4162 O O . PRO A 1 549 ? -22.256 15.651 26.357 1.00 80.25 549 PRO A O 1
ATOM 4165 N N . PRO A 1 550 ? -21.077 13.901 27.178 1.00 86.06 550 PRO A N 1
ATOM 4166 C CA . PRO A 1 550 ? -19.781 14.360 26.676 1.00 86.06 550 PRO A CA 1
ATOM 4167 C C . PRO A 1 550 ? -19.848 14.803 25.211 1.00 86.06 550 PRO A C 1
ATOM 4169 O O . PRO A 1 550 ? -20.623 14.266 24.426 1.00 86.06 550 PRO A O 1
ATOM 4172 N N . PHE A 1 551 ? -19.034 15.766 24.804 1.00 88.88 551 PHE A N 1
ATOM 4173 C CA . PHE A 1 551 ? -18.924 16.132 23.393 1.00 88.88 551 PHE A CA 1
ATOM 4174 C C . PHE A 1 551 ? -18.218 14.990 22.654 1.00 88.88 551 PHE A C 1
ATOM 4176 O O . PHE A 1 551 ? -17.321 14.386 23.229 1.00 88.88 551 PHE A O 1
ATOM 4183 N N . ALA A 1 552 ? -18.603 14.664 21.424 1.00 90.62 552 ALA A N 1
ATOM 4184 C CA . ALA A 1 552 ? -17.907 13.688 20.588 1.00 90.62 552 ALA A CA 1
ATOM 4185 C C . ALA A 1 552 ? -17.153 14.394 19.464 1.00 90.62 552 ALA A C 1
ATOM 4187 O O . ALA A 1 552 ? -17.744 15.154 18.697 1.00 90.62 552 ALA A O 1
ATOM 4188 N N . LEU A 1 553 ? -15.870 14.086 19.324 1.00 92.25 553 LEU A N 1
ATOM 4189 C CA . LEU A 1 553 ? -15.102 14.344 18.113 1.00 92.25 553 LEU A CA 1
ATOM 4190 C C . LEU A 1 553 ? -14.851 13.011 17.409 1.00 92.25 553 LEU A C 1
ATOM 4192 O O . LEU A 1 553 ? -14.170 12.150 17.951 1.00 92.25 553 LEU A O 1
ATOM 4196 N N . ILE A 1 554 ? -15.377 12.850 16.202 1.00 91.12 554 ILE A N 1
ATOM 4197 C CA . ILE A 1 554 ? -15.060 11.745 15.298 1.00 91.12 554 ILE A CA 1
ATOM 4198 C C . ILE A 1 554 ? -14.069 12.281 14.270 1.00 91.12 554 ILE A C 1
ATOM 4200 O O . ILE A 1 554 ? -14.411 13.151 13.470 1.00 91.12 554 ILE A O 1
ATOM 4204 N N . LEU A 1 555 ? -12.840 11.782 14.315 1.00 90.06 555 LEU A N 1
ATOM 4205 C CA . LEU A 1 555 ? -11.735 12.230 13.483 1.00 90.06 555 LEU A CA 1
ATOM 4206 C C . LEU A 1 555 ? -11.278 11.095 12.566 1.00 90.06 555 LEU A C 1
ATOM 4208 O O . LEU A 1 555 ? -10.814 10.063 13.042 1.00 90.06 555 LEU A O 1
ATOM 4212 N N . ASP A 1 556 ? -11.378 11.295 11.255 1.00 86.75 556 ASP A N 1
ATOM 4213 C CA . ASP A 1 556 ? -10.751 10.407 10.275 1.00 86.75 556 ASP A CA 1
ATOM 4214 C C . ASP A 1 556 ? -9.231 10.645 10.250 1.00 86.75 556 ASP A C 1
ATOM 4216 O O . ASP A 1 556 ? -8.770 11.722 9.870 1.00 86.75 556 ASP A O 1
ATOM 4220 N N . THR A 1 557 ? -8.449 9.646 10.657 1.00 87.44 557 THR A N 1
ATOM 4221 C CA . THR A 1 557 ? -6.977 9.670 10.694 1.00 87.44 557 THR A CA 1
ATOM 4222 C C . THR A 1 557 ? -6.363 8.771 9.621 1.00 87.44 557 THR A C 1
ATOM 4224 O O . THR A 1 557 ? -5.256 8.257 9.764 1.00 87.44 557 THR A O 1
ATOM 4227 N N . THR A 1 558 ? -7.078 8.520 8.525 1.00 82.50 558 THR A N 1
ATOM 4228 C CA . THR A 1 558 ? -6.580 7.643 7.460 1.00 82.50 558 THR A CA 1
ATOM 4229 C C . THR A 1 558 ? -5.288 8.175 6.827 1.00 82.50 558 THR A C 1
ATOM 4231 O O . THR A 1 558 ? -4.345 7.407 6.641 1.00 82.50 558 THR A O 1
ATOM 4234 N N . VAL A 1 559 ? -5.217 9.477 6.527 1.00 80.06 559 VAL A N 1
ATOM 4235 C CA . VAL A 1 559 ? -3.985 10.132 6.053 1.00 80.06 559 VAL A CA 1
ATOM 4236 C C . VAL A 1 559 ? -3.248 10.710 7.259 1.00 80.06 559 VAL A C 1
ATOM 4238 O O . VAL A 1 559 ? -3.702 11.672 7.873 1.00 80.06 559 VAL A O 1
ATOM 4241 N N . GLU A 1 560 ? -2.105 10.127 7.603 1.00 79.75 560 GLU A N 1
ATOM 4242 C CA . GLU A 1 560 ? -1.239 10.606 8.681 1.00 79.75 560 GLU A CA 1
ATOM 4243 C C . GLU A 1 560 ? 0.149 10.914 8.139 1.00 79.75 560 GLU A C 1
ATOM 4245 O O . GLU A 1 560 ? 0.848 10.025 7.647 1.00 79.75 560 GLU A O 1
ATOM 4250 N N . ASP A 1 561 ? 0.560 12.167 8.291 1.00 73.62 561 ASP A N 1
ATOM 4251 C CA . ASP A 1 561 ? 1.887 12.599 7.882 1.00 73.62 561 ASP A CA 1
ATOM 4252 C C . ASP A 1 561 ? 2.929 12.193 8.933 1.00 73.62 561 ASP A C 1
ATOM 4254 O O . ASP A 1 561 ? 2.624 11.808 10.070 1.00 73.62 561 ASP A O 1
ATOM 4258 N N . GLY A 1 562 ? 4.198 12.268 8.539 1.00 72.12 562 GLY A N 1
ATOM 4259 C CA . GLY A 1 562 ? 5.306 12.110 9.471 1.00 72.12 562 GLY A CA 1
ATOM 4260 C C . GLY A 1 562 ? 5.402 13.241 10.496 1.00 72.12 562 GLY A C 1
ATOM 4261 O O . GLY A 1 562 ? 4.571 14.141 10.558 1.00 72.12 562 GLY A O 1
ATOM 4262 N N . LEU A 1 563 ? 6.466 13.202 11.299 1.00 77.69 563 LEU A N 1
ATOM 4263 C CA . LEU A 1 563 ? 6.828 14.332 12.154 1.00 77.69 563 LEU A CA 1
ATOM 4264 C C . LEU A 1 563 ? 7.091 15.569 11.291 1.00 77.69 563 LEU A C 1
ATOM 4266 O O . LEU A 1 563 ? 7.898 15.498 10.360 1.00 77.69 563 LEU A O 1
ATOM 4270 N N . ASP A 1 564 ? 6.449 16.679 11.637 1.00 75.50 564 ASP A N 1
ATOM 4271 C CA . ASP A 1 564 ? 6.770 17.992 11.100 1.00 75.50 564 ASP A CA 1
ATOM 4272 C C . ASP A 1 564 ? 8.196 18.359 11.557 1.00 75.50 564 ASP A C 1
ATOM 4274 O O . ASP A 1 564 ? 8.469 18.369 12.763 1.00 75.50 564 ASP A O 1
ATOM 4278 N N . PRO A 1 565 ? 9.135 18.631 10.633 1.00 72.19 565 PRO A N 1
ATOM 4279 C CA . PRO A 1 565 ? 10.508 18.983 10.986 1.00 72.19 565 PRO A CA 1
ATOM 4280 C C . PRO A 1 565 ? 10.629 20.256 11.835 1.00 72.19 565 PRO A C 1
ATOM 4282 O O . PRO A 1 565 ? 11.597 20.396 12.580 1.00 72.19 565 PRO A O 1
ATOM 4285 N N . SER A 1 566 ? 9.674 21.182 11.719 1.00 75.94 566 SER A N 1
ATOM 4286 C CA . SER A 1 566 ? 9.669 22.467 12.419 1.00 75.94 566 SER A CA 1
ATOM 4287 C C . SER A 1 566 ? 9.158 22.356 13.855 1.00 75.94 566 SER A C 1
ATOM 4289 O O . SER A 1 566 ? 9.712 22.992 14.752 1.00 75.94 566 SER A O 1
ATOM 4291 N N . THR A 1 567 ? 8.142 21.524 14.101 1.00 78.06 567 THR A N 1
ATOM 4292 C CA . THR A 1 567 ? 7.547 21.352 15.440 1.00 78.06 567 THR A CA 1
ATOM 4293 C C . THR A 1 567 ? 8.053 20.104 16.160 1.00 78.06 567 THR A C 1
ATOM 4295 O O . THR A 1 567 ? 7.922 19.993 17.382 1.00 78.06 567 THR A O 1
ATOM 4298 N N . GLY A 1 568 ? 8.627 19.150 15.422 1.00 82.38 568 GLY A N 1
ATOM 4299 C CA . GLY A 1 568 ? 8.996 17.829 15.922 1.00 82.38 568 GLY A CA 1
ATOM 4300 C C . GLY A 1 568 ? 7.789 16.984 16.340 1.00 82.38 568 GLY A C 1
ATOM 4301 O O . GLY A 1 568 ? 7.960 16.035 17.108 1.00 82.38 568 GLY A O 1
ATOM 4302 N N . ARG A 1 569 ? 6.574 17.331 15.893 1.00 84.75 569 ARG A N 1
ATOM 4303 C CA . ARG A 1 569 ? 5.309 16.679 16.269 1.00 84.75 569 ARG A CA 1
ATOM 4304 C C . ARG A 1 569 ? 4.543 16.209 15.042 1.00 84.75 569 ARG A C 1
ATOM 4306 O O . ARG A 1 569 ? 4.761 16.683 13.935 1.00 84.75 569 ARG A O 1
ATOM 4313 N N . THR A 1 570 ? 3.649 15.245 15.235 1.00 88.25 570 THR A N 1
ATOM 4314 C CA . THR A 1 570 ? 2.666 14.883 14.205 1.00 88.25 570 THR A CA 1
ATOM 4315 C C . THR A 1 570 ? 1.438 15.786 14.339 1.00 88.25 570 THR A C 1
ATOM 4317 O O . THR A 1 570 ? 1.116 16.226 15.446 1.00 88.25 570 THR A O 1
ATOM 4320 N N . ARG A 1 571 ? 0.682 15.992 13.252 1.00 88.31 571 ARG A N 1
ATOM 4321 C CA . ARG A 1 571 ? -0.619 16.693 13.307 1.00 88.31 571 ARG A CA 1
ATOM 4322 C C . ARG A 1 571 ? -1.591 16.035 14.298 1.00 88.31 571 ARG A C 1
ATOM 4324 O O . ARG A 1 571 ? -2.354 16.721 14.975 1.00 88.31 571 ARG A O 1
ATOM 4331 N N . LEU A 1 572 ? -1.535 14.706 14.432 1.00 92.25 572 LEU A N 1
ATOM 4332 C CA . LEU A 1 572 ? -2.328 13.971 15.420 1.00 92.25 572 LEU A CA 1
ATOM 4333 C C . LEU A 1 572 ? -1.938 14.347 16.859 1.00 92.25 572 LEU A C 1
ATOM 4335 O O . LEU A 1 572 ? -2.818 14.564 17.691 1.00 92.25 572 LEU A O 1
ATOM 4339 N N . ASP A 1 573 ? -0.637 14.454 17.153 1.00 94.62 573 ASP A N 1
ATOM 4340 C CA . ASP A 1 573 ? -0.158 14.904 18.464 1.00 94.62 573 ASP A CA 1
ATOM 4341 C C . ASP A 1 573 ? -0.593 16.340 18.760 1.00 94.62 573 ASP A C 1
ATOM 4343 O O . ASP A 1 573 ? -0.979 16.629 19.885 1.00 94.62 573 ASP A O 1
ATOM 4347 N N . GLU A 1 574 ? -0.584 17.233 17.769 1.00 93.69 574 GLU A N 1
ATOM 4348 C CA . GLU A 1 574 ? -1.048 18.616 17.937 1.00 93.69 574 GLU A CA 1
ATOM 4349 C C . GLU A 1 574 ? -2.523 18.683 18.342 1.00 93.69 574 GLU A C 1
ATOM 4351 O O . GLU A 1 574 ? -2.859 19.337 19.335 1.00 93.69 574 GLU A O 1
ATOM 4356 N N . VAL A 1 575 ? -3.390 17.960 17.624 1.00 94.19 575 VAL A N 1
ATOM 4357 C CA . VAL A 1 575 ? -4.829 17.901 17.920 1.00 94.19 575 VAL A CA 1
ATOM 4358 C C . VAL A 1 575 ? -5.069 17.296 19.303 1.00 94.19 575 VAL A C 1
ATOM 4360 O O . VAL A 1 575 ? -5.762 17.891 20.129 1.00 94.19 575 VAL A O 1
ATOM 4363 N N . LEU A 1 576 ? -4.469 16.139 19.599 1.00 96.62 576 LEU A N 1
ATOM 4364 C CA . LEU A 1 576 ? -4.665 15.474 20.889 1.00 96.62 576 LEU A CA 1
ATOM 4365 C C . LEU A 1 576 ? -4.047 16.261 22.048 1.00 96.62 576 LEU A C 1
ATOM 4367 O O . LEU A 1 576 ? -4.626 16.294 23.131 1.00 96.62 576 LEU A O 1
ATOM 4371 N N . ASN A 1 577 ? -2.923 16.948 21.838 1.00 96.12 577 ASN A N 1
ATOM 4372 C CA . ASN A 1 577 ? -2.329 17.815 22.850 1.00 96.12 577 ASN A CA 1
ATOM 4373 C C . ASN A 1 577 ? -3.235 19.007 23.185 1.00 96.12 577 ASN A C 1
ATOM 4375 O O . ASN A 1 577 ? -3.334 19.370 24.354 1.00 96.12 577 ASN A O 1
ATOM 4379 N N . GLY A 1 578 ? -3.899 19.596 22.186 1.00 95.75 578 GLY A N 1
ATOM 4380 C CA . GLY A 1 578 ? -4.850 20.693 22.388 1.00 95.75 578 GLY A CA 1
ATOM 4381 C C . GLY A 1 578 ? -6.151 20.276 23.084 1.00 95.75 578 GLY A C 1
ATOM 4382 O O . GLY A 1 578 ? -6.826 21.116 23.672 1.00 95.75 578 GLY A O 1
ATOM 4383 N N . LEU A 1 579 ? -6.497 18.985 23.042 1.00 96.94 579 LEU A N 1
ATOM 4384 C CA . LEU A 1 579 ? -7.768 18.456 23.553 1.00 96.94 579 LEU A CA 1
ATOM 4385 C C . LEU A 1 579 ? -7.635 17.597 24.821 1.00 96.94 579 LEU A C 1
ATOM 4387 O O . LEU A 1 579 ? -8.650 17.291 25.447 1.00 96.94 579 LEU A O 1
ATOM 4391 N N . LYS A 1 580 ? -6.417 17.215 25.222 1.00 96.75 580 LYS A N 1
ATOM 4392 C CA . LYS A 1 580 ? -6.150 16.244 26.301 1.00 96.75 580 LYS A CA 1
ATOM 4393 C C . LYS A 1 580 ? -6.877 16.532 27.614 1.00 96.75 580 LYS A C 1
ATOM 4395 O O . LYS A 1 580 ? -7.448 15.607 28.185 1.00 96.75 580 LYS A O 1
ATOM 4400 N N . ASP A 1 581 ? -6.915 17.789 28.054 1.00 96.31 581 ASP A N 1
ATOM 4401 C CA . ASP A 1 581 ? -7.522 18.156 29.338 1.00 96.31 581 ASP A CA 1
ATOM 4402 C C . ASP A 1 581 ? -9.049 17.973 29.284 1.00 96.31 581 ASP A C 1
ATOM 4404 O O . ASP A 1 581 ? -9.648 17.409 30.196 1.00 96.31 581 ASP A O 1
ATOM 4408 N N . ALA A 1 582 ? -9.682 18.312 28.154 1.00 95.12 582 ALA A N 1
ATOM 4409 C CA . ALA A 1 582 ? -11.112 18.075 27.953 1.00 95.12 582 ALA A CA 1
ATOM 4410 C C . ALA A 1 582 ? -11.465 16.576 27.933 1.00 95.12 582 ALA A C 1
ATOM 4412 O O . ALA A 1 582 ? -12.550 16.194 28.386 1.00 95.12 582 ALA A O 1
ATOM 4413 N N . ILE A 1 583 ? -10.562 15.726 27.428 1.00 95.94 583 ILE A N 1
ATOM 4414 C CA . ILE A 1 583 ? -10.724 14.265 27.452 1.00 95.94 583 ILE A CA 1
ATOM 4415 C C . ILE A 1 583 ? -10.571 13.744 28.885 1.00 95.94 583 ILE A C 1
ATOM 4417 O O . ILE A 1 583 ? -11.436 13.008 29.361 1.00 95.94 583 ILE A O 1
ATOM 4421 N N . ALA A 1 584 ? -9.503 14.144 29.584 1.00 94.88 584 ALA A N 1
ATOM 4422 C CA . ALA A 1 584 ? -9.201 13.723 30.955 1.00 94.88 584 ALA A CA 1
ATOM 4423 C C . ALA A 1 584 ? -10.313 14.118 31.944 1.00 94.88 584 ALA A C 1
ATOM 4425 O O . ALA A 1 584 ? -10.730 13.316 32.786 1.00 94.88 584 ALA A O 1
ATOM 4426 N N . ASP A 1 585 ? -10.884 15.312 31.779 1.00 92.88 585 ASP A N 1
ATOM 4427 C CA . ASP A 1 585 ? -11.983 15.794 32.615 1.00 92.88 585 ASP A CA 1
ATOM 4428 C C . ASP A 1 585 ? -13.326 15.126 32.292 1.00 92.88 585 ASP A C 1
ATOM 4430 O O . ASP A 1 585 ? -14.234 15.135 33.130 1.00 92.88 585 ASP A O 1
ATOM 4434 N N . GLY A 1 586 ? -13.436 14.438 31.148 1.00 91.56 586 GLY A N 1
ATOM 4435 C CA . GLY A 1 586 ? -14.644 13.732 30.700 1.00 91.56 586 GLY A CA 1
ATOM 4436 C C . GLY A 1 586 ? -15.637 14.630 29.972 1.00 91.56 586 GLY A C 1
ATOM 4437 O O . GLY A 1 586 ? -16.775 14.232 29.727 1.00 91.56 586 GLY A O 1
ATOM 4438 N N . GLY A 1 587 ? -15.208 15.842 29.619 1.00 91.19 587 GLY A N 1
ATOM 4439 C CA . GLY A 1 587 ? -15.962 16.747 28.766 1.00 91.19 587 GLY A CA 1
ATOM 4440 C C . GLY A 1 587 ? -15.986 16.291 27.307 1.00 91.19 587 GLY A C 1
ATOM 4441 O O . GLY A 1 587 ? -16.943 16.610 26.607 1.00 91.19 587 GLY A O 1
ATOM 4442 N N . LEU A 1 588 ? -14.989 15.530 26.854 1.00 93.44 588 LEU A N 1
ATOM 4443 C CA . LEU A 1 588 ? -14.809 15.128 25.460 1.00 93.44 588 LEU A CA 1
ATOM 4444 C C . LEU A 1 588 ? -14.550 13.617 25.326 1.00 93.44 588 LEU A C 1
ATOM 4446 O O . LEU A 1 588 ? -13.749 13.042 26.058 1.00 93.44 588 LEU A O 1
ATOM 4450 N N . GLU A 1 589 ? -15.199 13.001 24.345 1.00 95.25 589 GLU A N 1
ATOM 4451 C CA . GLU A 1 589 ? -14.885 11.683 23.795 1.00 95.25 589 GLU A CA 1
ATOM 4452 C C . GLU A 1 589 ? -14.297 11.881 22.395 1.00 95.25 589 GLU A C 1
ATOM 4454 O O . GLU A 1 589 ? -14.874 12.601 21.575 1.00 95.25 589 GLU A O 1
ATOM 4459 N N . VAL A 1 590 ? -13.160 11.251 22.109 1.00 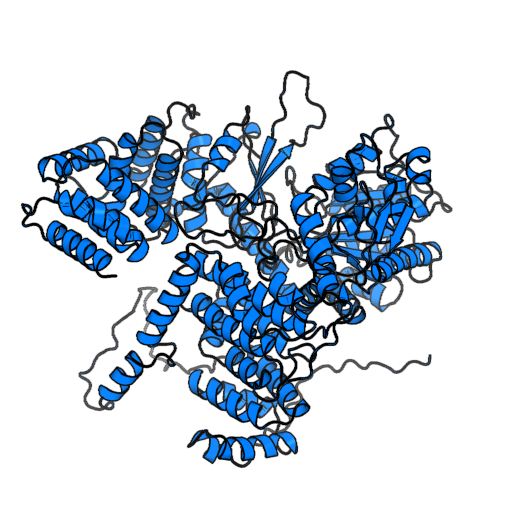96.75 590 VAL A N 1
ATOM 4460 C CA . VAL A 1 590 ? -12.545 11.291 20.776 1.00 96.75 590 VAL A CA 1
ATOM 4461 C C . VAL A 1 590 ? -12.558 9.893 20.170 1.00 96.75 590 VAL A C 1
ATOM 4463 O O . VAL A 1 590 ? -12.069 8.944 20.779 1.00 96.75 590 VAL A O 1
ATOM 4466 N N . PHE A 1 591 ? -13.099 9.785 18.961 1.00 96.25 591 PHE A N 1
ATOM 4467 C CA . PHE A 1 591 ? -13.087 8.594 18.123 1.00 96.25 591 PHE A CA 1
ATOM 4468 C C . PHE A 1 591 ? -12.123 8.844 16.967 1.00 96.25 591 PHE A C 1
ATOM 4470 O O . PHE A 1 591 ? -12.396 9.678 16.107 1.00 96.25 591 PHE A O 1
ATOM 4477 N N . LEU A 1 592 ? -11.000 8.137 16.938 1.00 95.56 592 LEU A N 1
ATOM 4478 C CA . LEU A 1 592 ? -10.073 8.146 15.813 1.00 95.56 592 LEU A CA 1
ATOM 4479 C C . LEU A 1 592 ? -10.445 6.983 14.896 1.00 95.56 592 LEU A C 1
ATOM 4481 O O . LEU A 1 592 ? -10.446 5.830 15.324 1.00 95.56 592 LEU A O 1
ATOM 4485 N N . CYS A 1 593 ? -10.808 7.295 13.659 1.00 91.56 593 CYS A N 1
ATOM 4486 C CA . CYS A 1 593 ? -11.213 6.316 12.661 1.00 91.56 593 CYS A CA 1
ATOM 4487 C C . CYS A 1 593 ? -10.135 6.247 11.586 1.00 91.56 593 CYS A C 1
ATOM 4489 O O . CYS A 1 593 ? -9.902 7.234 10.893 1.00 91.56 593 CYS A O 1
ATOM 4491 N N . LYS A 1 594 ? -9.491 5.095 11.416 1.00 87.62 594 LYS A N 1
ATOM 4492 C CA . LYS A 1 594 ? -8.417 4.923 10.430 1.00 87.62 594 LYS A CA 1
ATOM 4493 C C . LYS A 1 594 ? -8.774 3.832 9.435 1.00 87.62 594 LYS A C 1
ATOM 4495 O O . LYS A 1 594 ? -9.297 2.794 9.823 1.00 87.62 594 LYS A O 1
ATOM 4500 N N . SER A 1 595 ? -8.458 4.038 8.157 1.00 83.12 595 SER A N 1
ATOM 4501 C CA . SER A 1 595 ? -8.425 2.963 7.159 1.00 83.12 595 SER A CA 1
ATOM 4502 C C . SER A 1 595 ? -6.979 2.594 6.811 1.00 83.12 595 SER A C 1
ATOM 4504 O O . SER A 1 595 ? -6.270 3.383 6.201 1.00 83.12 595 SER A O 1
ATOM 4506 N N . PHE A 1 596 ? -6.522 1.380 7.110 1.00 78.44 596 PHE A N 1
ATOM 4507 C CA . PHE A 1 596 ? -5.240 0.883 6.585 1.00 78.44 596 PHE A CA 1
ATOM 4508 C C . PHE A 1 596 ? -5.350 0.404 5.122 1.00 78.44 596 PHE A C 1
ATOM 4510 O O . PHE A 1 596 ? -4.343 0.082 4.503 1.00 78.44 596 PHE A O 1
ATOM 4517 N N . GLN A 1 597 ? -6.564 0.373 4.548 1.00 66.38 597 GLN A N 1
ATOM 4518 C CA . GLN A 1 597 ? -6.811 -0.013 3.147 1.00 66.38 597 GLN A CA 1
ATOM 4519 C C . GLN A 1 597 ? -6.577 1.101 2.142 1.00 66.38 597 GLN A C 1
ATOM 4521 O O . GLN A 1 597 ? -6.612 0.860 0.935 1.00 66.38 597 GLN A O 1
ATOM 4526 N N . LYS A 1 598 ? -6.479 2.342 2.608 1.00 63.53 598 LYS A N 1
ATOM 4527 C CA . LYS A 1 598 ? -6.286 3.492 1.737 1.00 63.53 598 LYS A CA 1
ATOM 4528 C C . LYS A 1 598 ? -4.833 3.939 1.884 1.00 63.53 598 LYS A C 1
ATOM 4530 O O . LYS A 1 598 ? -4.309 3.962 2.991 1.00 63.53 598 LYS A O 1
ATOM 4535 N N . TYR A 1 599 ? -4.233 4.288 0.745 1.00 59.72 599 TYR A N 1
ATOM 4536 C CA . TYR A 1 599 ? -2.872 4.810 0.573 1.00 59.72 599 TYR A CA 1
ATOM 4537 C C . TYR A 1 599 ? -1.758 3.770 0.473 1.00 59.72 599 TYR A C 1
ATOM 4539 O O . TYR A 1 599 ? -1.884 2.625 0.908 1.00 59.72 599 TYR A O 1
ATOM 4547 N N . ALA A 1 600 ? -0.664 4.192 -0.166 1.00 49.72 600 ALA A N 1
ATOM 4548 C CA . ALA A 1 600 ? 0.520 3.403 -0.505 1.00 49.72 600 ALA A CA 1
ATOM 4549 C C . ALA A 1 600 ? 1.333 2.928 0.722 1.00 49.72 600 ALA A C 1
ATOM 4551 O O . ALA A 1 600 ? 2.522 2.647 0.603 1.00 49.72 600 ALA A O 1
ATOM 4552 N N . SER A 1 601 ? 0.710 2.879 1.900 1.00 56.78 601 SER A N 1
ATOM 4553 C CA . SER A 1 601 ? 1.328 2.638 3.200 1.00 56.78 601 SER A CA 1
ATOM 4554 C C . SER A 1 601 ? 1.830 1.215 3.379 1.00 56.78 601 SER A C 1
ATOM 4556 O O . SER A 1 601 ? 2.804 1.038 4.091 1.00 56.78 601 SER A O 1
ATOM 4558 N N . PHE A 1 602 ? 1.196 0.221 2.747 1.00 65.81 602 PHE A N 1
ATOM 4559 C CA . PHE A 1 602 ? 1.662 -1.171 2.813 1.00 65.81 602 PHE A CA 1
ATOM 4560 C C . PHE A 1 602 ? 1.461 -1.996 1.530 1.00 65.81 602 PHE A C 1
ATOM 4562 O O . PHE A 1 602 ? 1.777 -3.180 1.504 1.00 65.81 602 PHE A O 1
ATOM 4569 N N . GLY A 1 603 ? 0.897 -1.411 0.464 1.00 62.50 603 GLY A N 1
ATOM 4570 C CA . GLY A 1 603 ? 0.659 -2.120 -0.805 1.00 62.50 603 GLY A CA 1
ATOM 4571 C C . GLY A 1 603 ? -0.394 -3.240 -0.756 1.00 62.50 603 GLY A C 1
ATOM 4572 O O . GLY A 1 603 ? -0.515 -4.001 -1.711 1.00 62.50 603 GLY A O 1
ATOM 4573 N N . THR A 1 604 ? -1.178 -3.362 0.323 1.00 62.28 604 THR A N 1
ATOM 4574 C CA . THR A 1 604 ? -2.108 -4.492 0.526 1.00 62.28 604 THR A CA 1
ATOM 4575 C C . THR A 1 604 ? -3.503 -4.296 -0.055 1.00 62.28 604 THR A C 1
ATOM 4577 O O . THR A 1 604 ? -4.359 -5.163 0.131 1.00 62.28 604 THR A O 1
ATOM 4580 N N . GLY A 1 605 ? -3.740 -3.195 -0.778 1.00 56.84 605 GLY A N 1
ATOM 4581 C CA . GLY A 1 605 ? -4.897 -2.960 -1.638 1.00 56.84 605 GLY A CA 1
ATOM 4582 C C . GLY A 1 605 ? -6.235 -2.817 -0.917 1.00 56.84 605 GLY A C 1
ATOM 4583 O O . GLY A 1 605 ? -6.883 -1.778 -1.095 1.00 56.84 605 GLY A O 1
ATOM 4584 N N . LYS A 1 606 ? -6.686 -3.863 -0.196 1.00 64.19 606 LYS A N 1
ATOM 4585 C CA . LYS A 1 606 ? -8.034 -4.025 0.380 1.00 64.19 606 LYS A CA 1
ATOM 4586 C C . LYS A 1 606 ? -8.238 -5.229 1.369 1.00 64.19 606 LYS A C 1
ATOM 4588 O O . LYS A 1 606 ? -9.284 -5.875 1.298 1.00 64.19 606 LYS A O 1
ATOM 4593 N N . VAL A 1 607 ? -7.312 -5.546 2.286 1.00 69.75 607 VAL A N 1
ATOM 4594 C CA . VAL A 1 607 ? -7.533 -6.496 3.433 1.00 69.75 607 VAL A CA 1
ATOM 4595 C C . VAL A 1 607 ? -8.317 -5.839 4.580 1.00 69.75 607 VAL A C 1
ATOM 4597 O O . VAL A 1 607 ? -8.272 -4.622 4.624 1.00 69.75 607 VAL A O 1
ATOM 4600 N N . ALA A 1 608 ? -9.021 -6.528 5.491 1.00 68.31 608 ALA A N 1
ATOM 4601 C CA . ALA A 1 608 ? -9.757 -5.874 6.595 1.00 68.31 608 ALA A CA 1
ATOM 4602 C C . ALA A 1 608 ? -8.869 -4.938 7.410 1.00 68.31 608 ALA A C 1
ATOM 4604 O O . ALA A 1 608 ? -8.031 -5.370 8.194 1.00 68.31 608 ALA A O 1
ATOM 4605 N N . ALA A 1 609 ? -9.064 -3.642 7.210 1.00 73.94 609 ALA A N 1
ATOM 4606 C CA . ALA A 1 609 ? -8.125 -2.641 7.674 1.00 73.94 609 ALA A CA 1
ATOM 4607 C C . ALA A 1 609 ? -8.855 -1.356 8.061 1.00 73.94 609 ALA A C 1
ATOM 4609 O O . ALA A 1 609 ? -8.620 -0.290 7.500 1.00 73.94 609 ALA A O 1
ATOM 4610 N N . GLY A 1 610 ? -9.770 -1.458 9.016 1.00 85.88 610 GLY A N 1
ATOM 4611 C CA . GLY A 1 610 ? -10.233 -0.315 9.793 1.00 85.88 610 GLY A CA 1
ATOM 4612 C C . GLY A 1 610 ? -9.666 -0.348 11.212 1.00 85.88 610 GLY A C 1
ATOM 4613 O O . GLY A 1 610 ? -9.443 -1.421 11.760 1.00 85.88 610 GLY A O 1
ATOM 4614 N N . ASP A 1 611 ? -9.489 0.810 11.832 1.00 91.81 611 ASP A N 1
ATOM 4615 C CA . ASP A 1 611 ? -9.343 0.943 13.284 1.00 91.81 611 ASP A CA 1
ATOM 4616 C C . ASP A 1 611 ? -10.357 1.957 13.799 1.00 91.81 611 ASP A C 1
ATOM 4618 O O . ASP A 1 611 ? -10.555 3.017 13.195 1.00 91.81 611 ASP A O 1
ATOM 4622 N N . LEU A 1 612 ? -10.971 1.618 14.928 1.00 95.50 612 LEU A N 1
ATOM 4623 C CA . LEU A 1 612 ? -11.688 2.553 15.773 1.00 95.50 612 LEU A CA 1
ATOM 4624 C C . LEU A 1 612 ? -10.958 2.656 17.110 1.00 95.50 612 LEU A C 1
ATOM 4626 O O . LEU A 1 612 ? -11.100 1.787 17.972 1.00 95.50 612 LEU A O 1
ATOM 4630 N N . THR A 1 613 ? -10.231 3.751 17.302 1.00 97.12 613 THR A N 1
ATOM 4631 C CA . THR A 1 613 ? -9.615 4.079 18.585 1.00 97.12 613 THR A CA 1
ATOM 4632 C C . THR A 1 613 ? -10.487 5.061 19.360 1.00 97.12 613 THR A C 1
ATOM 4634 O O . THR A 1 613 ? -10.881 6.102 18.840 1.00 97.12 613 THR A O 1
ATOM 4637 N N . VAL A 1 614 ? -10.776 4.753 20.624 1.00 97.06 614 VAL A N 1
ATOM 4638 C CA . VAL A 1 614 ? -11.623 5.563 21.504 1.00 97.06 614 VAL A CA 1
ATOM 4639 C C . VAL A 1 614 ? -10.801 6.097 22.676 1.00 97.06 614 VAL A C 1
ATOM 4641 O O . VAL A 1 614 ? -10.218 5.333 23.448 1.00 97.06 614 VAL A O 1
ATOM 4644 N N . LEU A 1 615 ? -10.796 7.422 22.830 1.00 97.31 615 LEU A N 1
ATOM 4645 C CA . LEU A 1 615 ? -10.173 8.153 23.933 1.00 97.31 615 LEU A CA 1
ATOM 4646 C C . LEU A 1 615 ? -11.266 8.795 24.791 1.00 97.31 615 LEU A C 1
ATOM 4648 O O . LEU A 1 615 ? -11.989 9.686 24.341 1.00 97.31 615 LEU A O 1
ATOM 4652 N N . THR A 1 616 ? -11.374 8.353 26.040 1.00 96.06 616 THR A N 1
ATOM 4653 C CA . THR A 1 616 ? -12.404 8.807 26.989 1.00 96.06 616 THR A CA 1
ATOM 4654 C C . THR A 1 616 ? -11.828 8.976 28.390 1.00 96.06 616 THR A C 1
ATOM 4656 O O . THR A 1 616 ? -10.835 8.332 28.722 1.00 96.06 616 THR A O 1
ATOM 4659 N N . LYS A 1 617 ? -12.486 9.736 29.273 1.00 95.50 617 LYS A N 1
ATOM 4660 C CA . LYS A 1 617 ? -12.140 9.742 30.705 1.00 95.50 617 LYS A CA 1
ATOM 4661 C C . LYS A 1 617 ? -12.261 8.351 31.309 1.00 95.50 617 LYS A C 1
ATOM 4663 O O . LYS A 1 617 ? -13.329 7.735 31.228 1.00 95.50 617 LYS A O 1
ATOM 4668 N N . LYS A 1 618 ? -11.221 7.892 31.997 1.00 91.81 618 LYS A N 1
ATOM 4669 C CA . LYS A 1 618 ? -11.265 6.607 32.693 1.00 91.81 618 LYS A CA 1
ATOM 4670 C C . LYS A 1 618 ? -12.275 6.627 33.841 1.00 91.81 618 LYS A C 1
ATOM 4672 O O . LYS A 1 618 ? -12.299 7.547 34.653 1.00 91.81 618 LYS A O 1
ATOM 4677 N N . GLY A 1 619 ? -13.094 5.579 33.935 1.00 86.19 619 GLY A N 1
ATOM 4678 C CA . GLY A 1 619 ? -14.055 5.409 35.032 1.00 86.19 619 GLY A CA 1
ATOM 4679 C C . GLY A 1 619 ? -15.320 6.274 34.935 1.00 86.19 619 GLY A C 1
ATOM 4680 O O . GLY A 1 619 ? -16.190 6.151 35.792 1.00 86.19 619 GLY A O 1
ATOM 4681 N N . GLY A 1 620 ? -15.465 7.105 33.896 1.00 83.88 620 GLY A N 1
ATOM 4682 C CA . GLY A 1 620 ? -16.712 7.822 33.619 1.00 83.88 620 GLY A CA 1
ATOM 4683 C C . GLY A 1 620 ? -17.810 6.878 33.115 1.00 83.88 620 GLY A C 1
ATOM 4684 O O . GLY A 1 620 ? -17.547 6.014 32.285 1.00 83.88 620 GLY A O 1
ATOM 4685 N N . TYR A 1 621 ? -19.052 7.038 33.584 1.00 80.56 621 TYR A N 1
ATOM 4686 C CA . TYR A 1 621 ? -20.167 6.168 33.172 1.00 80.56 621 TYR A CA 1
ATOM 4687 C C . TYR A 1 621 ? -20.457 6.244 31.662 1.00 80.56 621 TYR A C 1
ATOM 4689 O O . TYR A 1 621 ? -20.589 5.214 31.003 1.00 80.56 621 TYR A O 1
ATOM 4697 N N . ALA A 1 622 ? -20.498 7.460 31.101 1.00 78.38 622 ALA A N 1
ATOM 4698 C CA . ALA A 1 622 ? -20.643 7.663 29.657 1.00 78.38 622 ALA A CA 1
ATOM 4699 C C . ALA A 1 622 ? -19.501 6.979 28.883 1.00 78.38 622 ALA A C 1
ATOM 4701 O O . ALA A 1 622 ? -19.770 6.192 27.975 1.00 78.38 622 ALA A O 1
ATOM 4702 N N . SER A 1 623 ? -18.258 7.156 29.350 1.00 82.00 623 SER A N 1
ATOM 4703 C CA . SER A 1 623 ? -17.074 6.490 28.807 1.00 82.00 623 SER A CA 1
ATOM 4704 C C . SER A 1 623 ? -17.228 4.970 28.779 1.00 82.00 623 SER A C 1
ATOM 4706 O O . SER A 1 623 ? -16.993 4.350 27.751 1.00 82.00 623 SER A O 1
ATOM 4708 N N . GLN A 1 624 ? -17.676 4.350 29.877 1.00 85.94 624 GLN A N 1
ATOM 4709 C CA . GLN A 1 624 ? -17.843 2.894 29.954 1.00 85.94 624 GLN A CA 1
ATOM 4710 C C . GLN A 1 624 ? -18.839 2.364 28.919 1.00 85.94 624 GLN A C 1
ATOM 4712 O O . GLN A 1 624 ? -18.598 1.312 28.329 1.00 85.94 624 GLN A O 1
ATOM 4717 N N . ARG A 1 625 ? -19.940 3.086 28.669 1.00 87.19 625 ARG A N 1
ATOM 4718 C CA . ARG A 1 625 ? -20.918 2.702 27.642 1.00 87.19 625 ARG A CA 1
ATOM 4719 C C . ARG A 1 625 ? -20.321 2.796 26.239 1.00 87.19 625 ARG A C 1
ATOM 4721 O O . ARG A 1 625 ? -20.461 1.851 25.467 1.00 87.19 625 ARG A O 1
ATOM 4728 N N . THR A 1 626 ? -19.646 3.903 25.933 1.00 89.56 626 THR A N 1
ATOM 4729 C CA . THR A 1 626 ? -18.952 4.123 24.654 1.00 89.56 626 THR A CA 1
ATOM 4730 C C . THR A 1 626 ? -17.932 3.011 24.389 1.00 89.56 626 THR A C 1
ATOM 4732 O O . THR A 1 626 ? -17.952 2.377 23.334 1.00 89.56 626 THR A O 1
ATOM 4735 N N . GLN A 1 627 ? -17.106 2.706 25.391 1.00 90.00 627 GLN A N 1
ATOM 4736 C CA . GLN A 1 627 ? -16.097 1.647 25.359 1.00 90.00 627 GLN A CA 1
ATOM 4737 C C . GLN A 1 627 ? -16.714 0.249 25.184 1.00 90.00 627 GLN A C 1
ATOM 4739 O O . GLN A 1 627 ? -16.225 -0.568 24.403 1.00 90.00 627 GLN A O 1
ATOM 4744 N N . ALA A 1 628 ? -17.814 -0.040 25.885 1.00 91.25 628 ALA A N 1
ATOM 4745 C CA . ALA A 1 628 ? -18.495 -1.327 25.792 1.00 91.25 628 ALA A CA 1
ATOM 4746 C C . ALA A 1 628 ? -19.108 -1.566 24.405 1.00 91.25 628 ALA A C 1
ATOM 4748 O O . ALA A 1 628 ? -18.990 -2.670 23.879 1.00 91.25 628 ALA A O 1
ATOM 4749 N N . GLU A 1 629 ? -19.734 -0.558 23.794 1.00 90.75 629 GLU A N 1
ATOM 4750 C CA . GLU A 1 629 ? -20.324 -0.695 22.456 1.00 90.75 629 GLU A CA 1
ATOM 4751 C C . GLU A 1 629 ? -19.259 -0.915 21.373 1.00 90.75 629 GLU A C 1
ATOM 4753 O O . GLU A 1 629 ? -19.425 -1.808 20.540 1.00 90.75 629 GLU A O 1
ATOM 4758 N N . ALA A 1 630 ? -18.138 -0.183 21.424 1.00 91.75 630 ALA A N 1
ATOM 4759 C CA . ALA A 1 630 ? -17.018 -0.393 20.502 1.00 91.75 630 ALA A CA 1
ATOM 4760 C C . ALA A 1 630 ? -16.424 -1.806 20.644 1.00 91.75 630 ALA A C 1
ATOM 4762 O O . ALA A 1 630 ? -16.215 -2.508 19.653 1.00 91.75 630 ALA A O 1
ATOM 4763 N N . ARG A 1 631 ? -16.252 -2.274 21.887 1.00 92.12 631 ARG A N 1
ATOM 4764 C CA . ARG A 1 631 ? -15.779 -3.633 22.169 1.00 92.12 631 ARG A CA 1
ATOM 4765 C C . ARG A 1 631 ? -16.750 -4.703 21.686 1.00 92.12 631 ARG A C 1
ATOM 4767 O O . ARG A 1 631 ? -16.307 -5.715 21.158 1.00 92.12 631 ARG A O 1
ATOM 4774 N N . LEU A 1 632 ? -18.055 -4.520 21.878 1.00 90.94 632 LEU A N 1
ATOM 4775 C CA . LEU A 1 632 ? -19.051 -5.480 21.404 1.00 90.94 632 LEU A CA 1
ATOM 4776 C C . LEU A 1 632 ? -19.039 -5.596 19.875 1.00 90.94 632 LEU A C 1
ATOM 4778 O O . LEU A 1 632 ? -19.132 -6.708 19.372 1.00 90.94 632 LEU A O 1
ATOM 4782 N N . GLN A 1 633 ? -18.870 -4.484 19.150 1.00 89.12 633 GLN A N 1
ATOM 4783 C CA . GLN A 1 633 ? -18.709 -4.518 17.693 1.00 89.12 633 GLN A CA 1
ATOM 4784 C C . GLN A 1 633 ? -17.500 -5.373 17.286 1.00 89.12 633 GLN A C 1
ATOM 4786 O O . GLN A 1 633 ? -17.640 -6.261 16.454 1.00 89.12 633 GLN A O 1
ATOM 4791 N N . GLU A 1 634 ? -16.333 -5.163 17.897 1.00 90.12 634 GLU A N 1
ATOM 4792 C CA . GLU A 1 634 ? -15.133 -5.963 17.608 1.00 90.12 634 GLU A CA 1
ATOM 4793 C C . GLU A 1 634 ? -15.305 -7.448 17.964 1.00 90.12 634 GLU A C 1
ATOM 4795 O O . GLU A 1 634 ? -14.837 -8.317 17.229 1.00 90.12 634 GLU A O 1
ATOM 4800 N N . LEU A 1 635 ? -15.971 -7.754 19.085 1.00 88.56 635 LEU A N 1
ATOM 4801 C CA . LEU A 1 635 ? -16.273 -9.133 19.483 1.00 88.56 635 LEU A CA 1
ATOM 4802 C C . LEU A 1 635 ? -17.149 -9.844 18.451 1.00 88.56 635 LEU A C 1
ATOM 4804 O O . LEU A 1 635 ? -16.904 -11.011 18.168 1.00 88.56 635 LEU A O 1
ATOM 4808 N N . ASP A 1 636 ? -18.142 -9.139 17.911 1.00 86.19 636 ASP A N 1
ATOM 4809 C CA . ASP A 1 636 ? -19.064 -9.672 16.910 1.00 86.19 636 ASP A CA 1
ATOM 4810 C C . ASP A 1 636 ? -18.385 -9.856 15.538 1.00 86.19 636 ASP A C 1
ATOM 4812 O O . ASP A 1 636 ? -18.820 -10.696 14.754 1.00 86.19 636 ASP A O 1
ATOM 4816 N N . LEU A 1 637 ? -17.335 -9.079 15.242 1.00 85.88 637 LEU A N 1
ATOM 4817 C CA . LEU A 1 637 ? -16.559 -9.186 14.002 1.00 85.88 637 LEU A CA 1
ATOM 4818 C C . LEU A 1 637 ? -15.445 -10.249 14.059 1.00 85.88 637 LEU A C 1
ATOM 4820 O O . LEU A 1 637 ? -15.136 -10.848 13.038 1.00 85.88 637 LEU A O 1
ATOM 4824 N N . ASP A 1 638 ? -14.793 -10.402 15.216 1.00 84.81 638 ASP A N 1
ATOM 4825 C CA . ASP A 1 638 ? -13.655 -11.300 15.496 1.00 84.81 638 ASP A CA 1
ATOM 4826 C C . ASP A 1 638 ? -12.485 -11.283 14.480 1.00 84.81 638 ASP A C 1
ATOM 4828 O O . ASP A 1 638 ? -11.720 -12.239 14.356 1.00 84.81 638 ASP A O 1
ATOM 4832 N N . LEU A 1 639 ? -12.273 -10.143 13.807 1.00 86.94 639 LEU A N 1
ATOM 4833 C CA . LEU A 1 639 ? -11.308 -9.988 12.702 1.00 86.94 639 LEU A CA 1
ATOM 4834 C C . LEU A 1 639 ? -9.884 -10.408 13.023 1.00 86.94 639 LEU A C 1
ATOM 4836 O O . LEU A 1 639 ? -9.185 -10.896 12.143 1.00 86.94 639 LEU A O 1
ATOM 4840 N N . ALA A 1 640 ? -9.446 -10.243 14.270 1.00 88.81 640 ALA A N 1
ATOM 4841 C CA . ALA A 1 640 ? -8.089 -10.589 14.664 1.00 88.81 640 ALA A CA 1
ATOM 4842 C C . ALA A 1 640 ? -7.762 -12.071 14.433 1.00 88.81 640 ALA A C 1
ATOM 4844 O O . ALA A 1 640 ? -6.590 -12.393 14.313 1.00 88.81 640 ALA A O 1
ATOM 4845 N N . ARG A 1 641 ? -8.757 -12.966 14.380 1.00 85.38 641 ARG A N 1
ATOM 4846 C CA . ARG A 1 641 ? -8.564 -14.400 14.110 1.00 85.38 641 ARG A CA 1
ATOM 4847 C C . ARG A 1 641 ? -8.630 -14.771 12.628 1.00 85.38 641 ARG A C 1
ATOM 4849 O O . ARG A 1 641 ? -8.196 -15.865 12.280 1.00 85.38 641 ARG A O 1
ATOM 4856 N N . HIS A 1 642 ? -9.136 -13.878 11.783 1.00 86.81 642 HIS A N 1
ATOM 4857 C CA . HIS A 1 642 ? -9.263 -14.102 10.345 1.00 86.81 642 HIS A CA 1
ATOM 4858 C C . HIS A 1 642 ? -7.949 -13.839 9.611 1.00 86.81 642 HIS A C 1
ATOM 4860 O O . HIS A 1 642 ? -7.113 -13.055 10.070 1.00 86.81 642 HIS A O 1
ATOM 4866 N N . ASP A 1 643 ? -7.786 -14.461 8.445 1.00 87.56 643 ASP A N 1
ATOM 4867 C CA . ASP A 1 643 ? -6.549 -14.445 7.650 1.00 87.56 643 ASP A CA 1
ATOM 4868 C C . ASP A 1 643 ? -6.059 -13.024 7.349 1.00 87.56 643 ASP A C 1
ATOM 4870 O O . ASP A 1 643 ? -4.874 -12.702 7.438 1.00 87.56 643 ASP A O 1
ATOM 4874 N N . GLU A 1 644 ? -6.991 -12.134 7.017 1.00 83.62 644 GLU A N 1
ATOM 4875 C CA . GLU A 1 644 ? -6.703 -10.726 6.752 1.00 83.62 644 GLU A CA 1
ATOM 4876 C C . GLU A 1 644 ? -6.313 -9.942 8.012 1.00 83.62 644 GLU A C 1
ATOM 4878 O O . GLU A 1 644 ? -5.430 -9.084 7.946 1.00 83.62 644 GLU A O 1
ATOM 4883 N N . GLY A 1 645 ? -6.903 -10.260 9.169 1.00 88.69 645 GLY A N 1
ATOM 4884 C CA . GLY A 1 645 ? -6.557 -9.627 10.439 1.00 88.69 645 GLY A CA 1
ATOM 4885 C C . GLY A 1 645 ? -5.154 -10.002 10.905 1.00 88.69 645 GLY A C 1
ATOM 4886 O O . GLY A 1 645 ? -4.439 -9.145 11.423 1.00 88.69 645 GLY A O 1
ATOM 4887 N N . GLN A 1 646 ? -4.714 -11.238 10.646 1.00 91.19 646 GLN A N 1
ATOM 4888 C CA . GLN A 1 646 ? -3.340 -11.679 10.920 1.00 91.19 646 GLN A CA 1
ATOM 4889 C C . GLN A 1 646 ? -2.318 -10.809 10.180 1.00 91.19 646 GLN A C 1
ATOM 4891 O O . GLN A 1 646 ? -1.361 -10.320 10.786 1.00 91.19 646 GLN A O 1
ATOM 4896 N N . LEU A 1 647 ? -2.559 -10.545 8.890 1.00 89.06 647 LEU A N 1
ATOM 4897 C CA . LEU A 1 647 ? -1.710 -9.661 8.091 1.00 89.06 647 LEU A CA 1
ATOM 4898 C C . LEU A 1 647 ? -1.711 -8.228 8.629 1.00 89.06 647 LEU A C 1
ATOM 4900 O O . LEU A 1 647 ? -0.648 -7.624 8.757 1.00 89.06 647 LEU A O 1
ATOM 4904 N N . VAL A 1 648 ? -2.875 -7.675 8.978 1.00 89.31 648 VAL A N 1
ATOM 4905 C CA . VAL A 1 648 ? -2.957 -6.304 9.507 1.00 89.31 648 VAL A CA 1
ATOM 4906 C C . VAL A 1 648 ? -2.229 -6.156 10.835 1.00 89.31 648 VAL A C 1
ATOM 4908 O O . VAL A 1 648 ? -1.453 -5.215 10.997 1.00 89.31 648 VAL A O 1
ATOM 4911 N N . ILE A 1 649 ? -2.397 -7.097 11.764 1.00 91.75 649 ILE A N 1
ATOM 4912 C CA . ILE A 1 649 ? -1.688 -7.052 13.048 1.00 91.75 649 ILE A CA 1
ATOM 4913 C C . ILE A 1 649 ? -0.176 -7.142 12.824 1.00 91.75 649 ILE A C 1
ATOM 4915 O O . ILE A 1 649 ? 0.576 -6.383 13.438 1.00 91.75 649 ILE A O 1
ATOM 4919 N N . HIS A 1 650 ? 0.272 -8.009 11.914 1.00 92.56 650 HIS A N 1
ATOM 4920 C CA . HIS A 1 650 ? 1.680 -8.125 11.549 1.00 92.56 650 HIS A CA 1
ATOM 4921 C C . HIS A 1 650 ? 2.247 -6.815 10.983 1.00 92.56 650 HIS A C 1
ATOM 4923 O O . HIS A 1 650 ? 3.263 -6.317 11.475 1.00 92.56 650 HIS A O 1
ATOM 4929 N N . MET A 1 651 ? 1.556 -6.202 10.015 1.00 89.88 651 MET A N 1
ATOM 4930 C CA . MET A 1 651 ? 1.966 -4.924 9.422 1.00 89.88 651 MET A CA 1
ATOM 4931 C C . MET A 1 651 ? 2.048 -3.806 10.455 1.00 89.88 651 MET A C 1
ATOM 4933 O O . MET A 1 651 ? 3.005 -3.038 10.468 1.00 89.88 651 MET A O 1
ATOM 4937 N N . LEU A 1 652 ? 1.087 -3.727 11.374 1.00 89.81 652 LEU A N 1
ATOM 4938 C CA . LEU A 1 652 ? 1.106 -2.713 12.426 1.00 89.81 652 LEU A CA 1
ATOM 4939 C C . LEU A 1 652 ? 2.229 -2.966 13.430 1.00 89.81 652 LEU A C 1
ATOM 4941 O O . LEU A 1 652 ? 2.907 -2.037 13.869 1.00 89.81 652 LEU A O 1
ATOM 4945 N N . LYS A 1 653 ? 2.468 -4.224 13.791 1.00 91.25 653 LYS A N 1
ATOM 4946 C CA . LYS A 1 653 ? 3.482 -4.571 14.785 1.00 91.25 653 LYS A CA 1
ATOM 4947 C C . LYS A 1 653 ? 4.894 -4.318 14.276 1.00 91.25 653 LYS A C 1
ATOM 4949 O O . LYS A 1 653 ? 5.712 -3.791 15.028 1.00 91.25 653 LYS A O 1
ATOM 4954 N N . HIS A 1 654 ? 5.154 -4.657 13.018 1.00 90.88 654 HIS A N 1
ATOM 4955 C CA . HIS A 1 654 ? 6.501 -4.644 12.455 1.00 90.88 654 HIS A CA 1
ATOM 4956 C C . HIS A 1 654 ? 6.754 -3.460 11.514 1.00 90.88 654 HIS A C 1
ATOM 4958 O O . HIS A 1 654 ? 7.855 -2.929 11.522 1.00 90.88 654 HIS A O 1
ATOM 4964 N N . GLY A 1 655 ? 5.738 -2.980 10.793 1.00 87.69 655 GLY A N 1
ATOM 4965 C CA . GLY A 1 655 ? 5.868 -1.954 9.750 1.00 87.69 655 GLY A CA 1
ATOM 4966 C C . GLY A 1 655 ? 5.273 -0.572 10.067 1.00 87.69 655 GLY A C 1
ATOM 4967 O O . GLY A 1 655 ? 5.325 0.316 9.222 1.00 87.69 655 GLY A O 1
ATOM 4968 N N . ASN A 1 656 ? 4.717 -0.315 11.264 1.00 86.19 656 ASN A N 1
ATOM 4969 C CA . ASN A 1 656 ? 4.068 0.983 11.571 1.00 86.19 656 ASN A CA 1
ATOM 4970 C C . ASN A 1 656 ? 4.959 2.224 11.375 1.00 86.19 656 ASN A C 1
ATOM 4972 O O . ASN A 1 656 ? 4.436 3.337 11.259 1.00 86.19 656 ASN A O 1
ATOM 4976 N N . GLN A 1 657 ? 6.283 2.053 11.418 1.00 81.94 657 GLN A N 1
ATOM 4977 C CA . GLN A 1 657 ? 7.243 3.138 11.209 1.00 81.94 657 GLN A CA 1
ATOM 4978 C C . GLN A 1 657 ? 7.389 3.456 9.721 1.00 81.94 657 GLN A C 1
ATOM 4980 O O . GLN A 1 657 ? 7.512 4.624 9.350 1.00 81.94 657 GLN A O 1
ATOM 4985 N N . ASP A 1 658 ? 7.318 2.420 8.888 1.00 86.81 658 ASP A N 1
ATOM 4986 C CA . ASP A 1 658 ? 7.467 2.520 7.443 1.00 86.81 658 ASP A CA 1
ATOM 4987 C C . ASP A 1 658 ? 6.227 3.145 6.808 1.00 86.81 658 ASP A C 1
ATOM 4989 O O . ASP A 1 658 ? 6.368 3.902 5.856 1.00 86.81 658 ASP A O 1
ATOM 4993 N N . GLU A 1 659 ? 5.035 2.964 7.397 1.00 84.25 659 GLU A N 1
ATOM 4994 C CA . GLU A 1 659 ? 3.802 3.647 6.966 1.00 84.25 659 GLU A CA 1
ATOM 4995 C C . GLU A 1 659 ? 4.015 5.163 6.791 1.00 84.25 659 GLU A C 1
ATOM 4997 O O . GLU A 1 659 ? 3.673 5.729 5.753 1.00 84.25 659 GLU A O 1
ATOM 5002 N N . GLN A 1 660 ? 4.618 5.830 7.784 1.00 82.06 660 GLN A N 1
ATOM 5003 C CA . GLN A 1 660 ? 4.863 7.277 7.733 1.00 82.06 660 GLN A CA 1
ATOM 5004 C C . GLN A 1 660 ? 5.994 7.661 6.770 1.00 82.06 660 GLN A C 1
ATOM 5006 O O . GLN A 1 660 ? 6.043 8.804 6.310 1.00 82.06 660 GLN A O 1
ATOM 5011 N N . ALA A 1 661 ? 6.944 6.758 6.517 1.00 84.44 661 ALA A N 1
ATOM 5012 C CA . ALA A 1 661 ? 8.018 6.978 5.550 1.00 84.44 661 ALA A CA 1
ATOM 5013 C C . ALA A 1 661 ? 7.488 6.857 4.115 1.00 84.44 661 ALA A C 1
ATOM 5015 O O . ALA A 1 661 ? 7.775 7.710 3.277 1.00 84.44 661 ALA A O 1
ATOM 5016 N N . LEU A 1 662 ? 6.645 5.855 3.868 1.00 86.38 662 LEU A N 1
ATOM 5017 C CA . LEU A 1 662 ? 5.934 5.652 2.614 1.00 86.38 662 LEU A CA 1
ATOM 5018 C C . LEU A 1 662 ? 5.005 6.838 2.335 1.00 86.38 662 LEU A C 1
ATOM 5020 O O . LEU A 1 662 ? 5.098 7.433 1.266 1.00 86.38 662 LEU A O 1
ATOM 5024 N N . MET A 1 663 ? 4.190 7.271 3.303 1.00 84.00 663 MET A N 1
ATOM 5025 C CA . MET A 1 663 ? 3.325 8.448 3.123 1.00 84.00 663 MET A CA 1
ATOM 5026 C C . MET A 1 663 ? 4.121 9.685 2.678 1.00 84.00 663 MET A C 1
ATOM 5028 O O . MET A 1 663 ? 3.766 10.332 1.696 1.00 84.00 663 MET A O 1
ATOM 5032 N N . ARG A 1 664 ? 5.253 9.961 3.341 1.00 84.56 664 ARG A N 1
ATOM 5033 C CA . ARG A 1 664 ? 6.150 11.075 2.993 1.00 84.56 664 ARG A CA 1
ATOM 5034 C C . ARG A 1 664 ? 6.767 10.938 1.602 1.00 84.56 664 ARG A C 1
ATOM 5036 O O . ARG A 1 664 ? 6.844 11.924 0.875 1.00 84.56 664 ARG A O 1
ATOM 5043 N N . SER A 1 665 ? 7.202 9.737 1.229 1.00 86.81 665 SER A N 1
ATOM 5044 C CA . SER A 1 665 ? 7.758 9.475 -0.102 1.00 86.81 665 SER A CA 1
ATOM 5045 C C . SER A 1 665 ? 6.721 9.729 -1.199 1.00 86.81 665 SER A C 1
ATOM 5047 O O . SER A 1 665 ? 6.989 10.483 -2.138 1.00 86.81 665 SER A O 1
ATOM 5049 N N . ALA A 1 666 ? 5.506 9.206 -1.024 1.00 87.12 666 ALA A N 1
ATOM 5050 C CA . ALA A 1 666 ? 4.413 9.401 -1.967 1.00 87.12 666 ALA A CA 1
ATOM 5051 C C . ALA A 1 666 ? 3.949 10.867 -2.043 1.00 87.12 666 ALA A C 1
ATOM 5053 O O . ALA A 1 666 ? 3.682 11.362 -3.138 1.00 87.12 666 ALA A O 1
ATOM 5054 N N . ALA A 1 667 ? 3.924 11.590 -0.919 1.00 87.62 667 ALA A N 1
ATOM 5055 C CA . ALA A 1 667 ? 3.657 13.030 -0.882 1.00 87.62 667 ALA A CA 1
ATOM 5056 C C . ALA A 1 667 ? 4.708 13.831 -1.668 1.00 87.62 667 ALA A C 1
ATOM 5058 O O . ALA A 1 667 ? 4.357 14.681 -2.482 1.00 87.62 667 ALA A O 1
ATOM 5059 N N . GLY A 1 668 ? 5.993 13.478 -1.547 1.00 89.50 668 GLY A N 1
ATOM 5060 C CA . GLY A 1 668 ? 7.052 14.061 -2.375 1.00 89.50 668 GLY A CA 1
ATOM 5061 C C . GLY A 1 668 ? 6.886 13.769 -3.874 1.00 89.50 668 GLY A C 1
ATOM 5062 O O . GLY A 1 668 ? 7.296 14.570 -4.718 1.00 89.50 668 GLY A O 1
ATOM 5063 N N . ASN A 1 669 ? 6.286 12.633 -4.249 1.00 90.44 669 ASN A N 1
ATOM 5064 C CA . ASN A 1 669 ? 5.885 12.354 -5.634 1.00 90.44 669 ASN A CA 1
ATOM 5065 C C . ASN A 1 669 ? 4.722 13.244 -6.087 1.00 90.44 669 ASN A C 1
ATOM 5067 O O . ASN A 1 669 ? 4.816 13.828 -7.166 1.00 90.44 669 ASN A O 1
ATOM 5071 N N . ALA A 1 670 ? 3.694 13.425 -5.258 1.00 89.56 670 ALA A N 1
ATOM 5072 C CA . ALA A 1 670 ? 2.588 14.339 -5.540 1.00 89.56 670 ALA A CA 1
ATOM 5073 C C . ALA A 1 670 ? 3.070 15.789 -5.705 1.00 89.56 670 ALA A C 1
ATOM 5075 O O . ALA A 1 670 ? 2.699 16.452 -6.675 1.00 89.56 670 ALA A O 1
ATOM 5076 N N . GLU A 1 671 ? 3.967 16.257 -4.836 1.00 91.81 671 GLU A N 1
ATOM 5077 C CA . GLU A 1 671 ? 4.579 17.581 -4.944 1.00 91.81 671 GLU A CA 1
ATOM 5078 C C . GLU A 1 671 ? 5.348 17.747 -6.262 1.00 91.81 671 GLU A C 1
ATOM 5080 O O . GLU A 1 671 ? 5.162 18.738 -6.969 1.00 91.81 671 GLU A O 1
ATOM 5085 N N . PHE A 1 672 ? 6.181 16.765 -6.623 1.00 92.81 672 PHE A N 1
ATOM 5086 C CA . PHE A 1 672 ? 6.945 16.788 -7.872 1.00 92.81 672 PHE A CA 1
ATOM 5087 C C . PHE A 1 672 ? 6.036 16.819 -9.101 1.00 92.81 672 PHE A C 1
ATOM 5089 O O . PHE A 1 672 ? 6.247 17.630 -10.002 1.00 92.81 672 PHE A O 1
ATOM 5096 N N . VAL A 1 673 ? 4.994 15.983 -9.132 1.00 91.38 673 VAL A N 1
ATOM 5097 C CA . VAL A 1 673 ? 4.019 16.000 -10.228 1.00 91.38 673 VAL A CA 1
ATOM 5098 C C . VAL A 1 673 ? 3.331 17.360 -10.292 1.00 91.38 673 VAL A C 1
ATOM 5100 O O . VAL A 1 673 ? 3.238 17.930 -11.372 1.00 91.38 673 VAL A O 1
ATOM 5103 N N . ASN A 1 674 ? 2.915 17.926 -9.158 1.00 88.81 674 ASN A N 1
ATOM 5104 C CA . ASN A 1 674 ? 2.266 19.234 -9.122 1.00 88.81 674 ASN A CA 1
ATOM 5105 C C . ASN A 1 674 ? 3.184 20.387 -9.536 1.00 88.81 674 ASN A C 1
ATOM 5107 O O . ASN A 1 674 ? 2.689 21.353 -10.093 1.00 88.81 674 ASN A O 1
ATOM 5111 N N . LYS A 1 675 ? 4.482 20.343 -9.230 1.00 89.25 675 LYS A N 1
ATOM 5112 C CA . LYS A 1 675 ? 5.407 21.445 -9.534 1.00 89.25 675 LYS A CA 1
ATOM 5113 C C . LYS A 1 675 ? 6.008 21.351 -10.932 1.00 89.25 675 LYS A C 1
ATOM 5115 O O . LYS A 1 675 ? 6.157 22.379 -11.580 1.00 89.25 675 LYS A O 1
ATOM 5120 N N . PHE A 1 676 ? 6.357 20.143 -11.373 1.00 91.69 676 PHE A N 1
ATOM 5121 C CA . PHE A 1 676 ? 7.153 19.936 -12.582 1.00 91.69 676 PHE A CA 1
ATOM 5122 C C . PHE A 1 676 ? 6.385 19.279 -13.728 1.00 91.69 676 PHE A C 1
ATOM 5124 O O . PHE A 1 676 ? 6.556 19.687 -14.864 1.00 91.69 676 PHE A O 1
ATOM 5131 N N . CYS A 1 677 ? 5.559 18.260 -13.468 1.00 90.06 677 CYS A N 1
ATOM 5132 C CA . CYS A 1 677 ? 4.922 17.496 -14.554 1.00 90.06 677 CYS A CA 1
ATOM 5133 C C . CYS A 1 677 ? 3.564 18.069 -14.975 1.00 90.06 677 CYS A C 1
ATOM 5135 O O . CYS A 1 677 ? 3.158 17.974 -16.127 1.00 90.06 677 CYS A O 1
ATOM 5137 N N . TRP A 1 678 ? 2.817 18.600 -14.014 1.00 86.12 678 TRP A N 1
ATOM 5138 C CA . TRP A 1 678 ? 1.485 19.146 -14.214 1.00 86.12 678 TRP A CA 1
ATOM 5139 C C . TRP A 1 678 ? 1.251 20.330 -13.267 1.00 86.12 678 TRP A C 1
ATOM 5141 O O . TRP A 1 678 ? 0.496 20.206 -12.289 1.00 86.12 678 TRP A O 1
ATOM 5151 N N . PRO A 1 679 ? 1.899 21.474 -13.560 1.00 82.00 679 PRO A N 1
ATOM 5152 C CA . PRO A 1 679 ? 1.712 22.714 -12.822 1.00 82.00 679 PRO A CA 1
ATOM 5153 C C . PRO A 1 679 ? 0.287 23.235 -12.977 1.00 82.00 679 PRO A C 1
ATOM 5155 O O . PRO A 1 679 ? -0.188 23.472 -14.083 1.00 82.00 679 PRO A O 1
ATOM 5158 N N . VAL A 1 680 ? -0.404 23.416 -11.852 1.00 73.00 680 VAL A N 1
ATOM 5159 C CA . VAL A 1 680 ? -1.736 24.029 -11.808 1.00 73.00 680 VAL A CA 1
ATOM 5160 C C . VAL A 1 680 ? -1.585 25.446 -11.267 1.00 73.00 680 VAL A C 1
ATOM 5162 O O . VAL A 1 680 ? -1.352 25.643 -10.078 1.00 73.00 680 VAL A O 1
ATOM 5165 N N . THR A 1 681 ? -1.693 26.430 -12.157 1.00 59.06 681 THR A N 1
ATOM 5166 C CA . THR A 1 681 ? -1.672 27.868 -11.829 1.00 59.06 681 THR A CA 1
ATOM 5167 C C . THR A 1 681 ? -3.069 28.493 -11.826 1.00 59.06 681 THR A C 1
ATOM 5169 O O . THR A 1 681 ? -3.235 29.611 -11.345 1.00 59.06 681 THR A O 1
ATOM 5172 N N . HIS A 1 682 ? -4.079 27.779 -12.339 1.00 56.75 682 HIS A N 1
ATOM 5173 C CA . HIS A 1 682 ? -5.462 28.244 -12.471 1.00 56.75 682 HIS A CA 1
ATOM 5174 C C . HIS A 1 682 ? -6.415 27.350 -11.670 1.00 56.75 682 HIS A C 1
ATOM 5176 O O . HIS A 1 682 ? -6.345 26.125 -11.768 1.00 56.75 682 HIS A O 1
ATOM 5182 N N . THR A 1 683 ? -7.327 27.966 -10.914 1.00 57.28 683 THR A N 1
ATOM 5183 C CA . THR A 1 683 ? -8.304 27.292 -10.033 1.00 57.28 683 THR A CA 1
ATOM 5184 C C . THR A 1 683 ? -9.234 26.323 -10.763 1.00 57.28 683 THR A C 1
ATOM 5186 O O . THR A 1 683 ? -9.737 25.380 -10.159 1.00 57.28 683 THR A O 1
ATOM 5189 N N . ASP A 1 684 ? -9.421 26.514 -12.068 1.00 55.72 684 ASP A N 1
ATOM 5190 C CA . ASP A 1 684 ? -10.386 25.757 -12.872 1.00 55.72 684 ASP A CA 1
ATOM 5191 C C . ASP A 1 684 ? -9.839 24.378 -13.303 1.00 55.72 684 ASP A C 1
ATOM 5193 O O . ASP A 1 684 ? -10.594 23.506 -13.746 1.00 55.72 684 ASP A O 1
ATOM 5197 N N . LEU A 1 685 ? -8.522 24.153 -13.158 1.00 59.97 685 LEU A N 1
ATOM 5198 C CA . LEU A 1 685 ? -7.833 22.938 -13.615 1.00 59.97 685 LEU A CA 1
ATOM 5199 C C . LEU A 1 685 ? -7.453 21.944 -12.497 1.00 59.97 685 LEU A C 1
ATOM 5201 O O . LEU A 1 685 ? -6.909 20.867 -12.769 1.00 59.97 685 LEU A O 1
ATOM 5205 N N . GLY A 1 686 ? -7.724 22.265 -11.232 1.00 70.00 686 GLY A N 1
ATOM 5206 C CA . GLY A 1 686 ? -7.446 21.372 -10.104 1.00 70.00 686 GLY A CA 1
ATOM 5207 C C . GLY A 1 686 ? -7.194 22.101 -8.788 1.00 70.00 686 GLY A C 1
ATOM 5208 O O . GLY A 1 686 ? -7.261 23.326 -8.723 1.00 70.00 686 GLY A O 1
ATOM 5209 N N .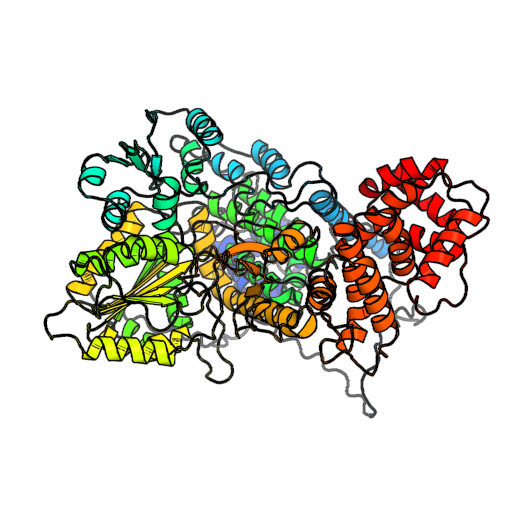 SER A 1 687 ? -6.871 21.339 -7.738 1.00 72.19 687 SER A N 1
ATOM 5210 C CA . SER A 1 687 ? -6.387 21.910 -6.476 1.00 72.19 687 SER A CA 1
ATOM 5211 C C . SER A 1 687 ? -4.854 21.990 -6.457 1.00 72.19 687 SER A C 1
ATOM 5213 O O . SER A 1 687 ? -4.181 21.129 -7.049 1.00 72.19 687 SER A O 1
ATOM 5215 N N . PRO A 1 688 ? -4.275 23.010 -5.791 1.00 75.88 688 PRO A N 1
ATOM 5216 C CA . PRO A 1 688 ? -2.847 23.016 -5.508 1.00 75.88 688 PRO A CA 1
ATOM 5217 C C . PRO A 1 688 ? -2.482 21.813 -4.629 1.00 75.88 688 PRO A C 1
ATOM 5219 O O . PRO A 1 688 ? -3.307 21.298 -3.873 1.00 75.88 688 PRO A O 1
ATOM 5222 N N . TYR A 1 689 ? -1.227 21.370 -4.720 1.00 84.38 689 TYR A N 1
ATOM 5223 C CA . TYR A 1 689 ? -0.703 20.357 -3.808 1.00 84.38 689 TYR A CA 1
ATOM 5224 C C . TYR A 1 689 ? -0.805 20.832 -2.352 1.00 84.38 689 TYR A C 1
ATOM 5226 O O . TYR A 1 689 ? -0.432 21.963 -2.032 1.00 84.38 689 TYR A O 1
ATOM 5234 N N . VAL A 1 690 ? -1.284 19.944 -1.480 1.00 81.56 690 VAL A N 1
ATOM 5235 C CA . VAL A 1 690 ? -1.334 20.164 -0.035 1.00 81.56 690 VAL A CA 1
ATOM 5236 C C . VAL A 1 690 ? -0.232 19.355 0.626 1.00 81.56 690 VAL A C 1
ATOM 5238 O O . VAL A 1 690 ? -0.135 18.143 0.438 1.00 81.56 690 VAL A O 1
ATOM 5241 N N . ASP A 1 691 ? 0.580 20.045 1.421 1.00 82.19 691 ASP A N 1
ATOM 5242 C CA . ASP A 1 691 ? 1.769 19.462 2.022 1.00 82.19 691 ASP A CA 1
ATOM 5243 C C . ASP A 1 691 ? 1.459 18.261 2.930 1.00 82.19 691 ASP A C 1
ATOM 5245 O O . ASP A 1 691 ? 0.548 18.306 3.769 1.00 82.19 691 ASP A O 1
ATOM 5249 N N . GLY A 1 692 ? 2.242 17.196 2.737 1.00 79.06 692 GLY A N 1
ATOM 5250 C CA . GLY A 1 692 ? 2.117 15.899 3.406 1.00 79.06 692 GLY A CA 1
ATOM 5251 C C . GLY A 1 692 ? 1.179 14.899 2.720 1.00 79.06 692 GLY A C 1
ATOM 5252 O O . GLY A 1 692 ? 1.285 13.701 2.974 1.00 79.06 692 GLY A O 1
ATOM 5253 N N . ILE A 1 693 ? 0.312 15.338 1.800 1.00 83.06 693 ILE A N 1
ATOM 5254 C CA . ILE A 1 693 ? -0.768 14.497 1.264 1.00 83.06 693 ILE A CA 1
ATOM 5255 C C . ILE A 1 693 ? -0.367 13.868 -0.087 1.00 83.06 693 ILE A C 1
ATOM 5257 O O . ILE A 1 693 ? -0.105 14.591 -1.045 1.00 83.06 693 ILE A O 1
ATOM 5261 N N . PRO A 1 694 ? -0.394 12.529 -0.252 1.00 83.44 694 PRO A N 1
ATOM 5262 C CA . PRO A 1 694 ? 0.050 11.838 -1.474 1.00 83.44 694 PRO A CA 1
ATOM 5263 C C . PRO A 1 694 ? -1.013 11.822 -2.587 1.00 83.44 694 PRO A C 1
ATOM 5265 O O . PRO A 1 694 ? -1.160 10.833 -3.309 1.00 83.44 694 PRO A O 1
ATOM 5268 N N . LEU A 1 695 ? -1.825 12.874 -2.683 1.00 83.19 695 LEU A N 1
ATOM 5269 C CA . LEU A 1 695 ? -2.969 12.934 -3.585 1.00 83.19 695 LEU A CA 1
ATOM 5270 C C . LEU A 1 695 ? -2.993 14.237 -4.364 1.00 83.19 695 LEU A C 1
ATOM 5272 O O . LEU A 1 695 ? -2.756 15.312 -3.818 1.00 83.19 695 LEU A O 1
ATOM 5276 N N . LEU A 1 696 ? -3.386 14.127 -5.629 1.00 83.69 696 LEU A N 1
ATOM 5277 C CA . LEU A 1 696 ? -3.651 15.266 -6.497 1.00 83.69 696 LEU A CA 1
ATOM 5278 C C . LEU A 1 696 ? -5.093 15.227 -6.990 1.00 83.69 696 LEU A C 1
ATOM 5280 O O . LEU A 1 696 ? -5.601 14.164 -7.360 1.00 83.69 696 LEU A O 1
ATOM 5284 N N . LEU A 1 697 ? -5.730 16.400 -7.019 1.00 81.56 697 LEU A N 1
ATOM 5285 C CA . LEU A 1 697 ? -7.033 16.609 -7.645 1.00 81.56 697 LEU A CA 1
ATOM 5286 C C . LEU A 1 697 ? -6.878 17.459 -8.898 1.00 81.56 697 LEU A C 1
ATOM 5288 O O . LEU A 1 697 ? -6.209 18.498 -8.878 1.00 81.56 697 LEU A O 1
ATOM 5292 N N . ARG A 1 698 ? -7.498 17.018 -9.990 1.00 79.31 698 ARG A N 1
ATOM 5293 C CA . ARG A 1 698 ? -7.387 17.658 -11.304 1.00 79.31 698 ARG A CA 1
ATOM 5294 C C . ARG A 1 698 ? -8.741 17.728 -11.996 1.00 79.31 698 ARG A C 1
ATOM 5296 O O . ARG A 1 698 ? -9.471 16.743 -11.987 1.00 79.31 698 ARG A O 1
ATOM 5303 N N . SER A 1 699 ? -9.069 18.864 -12.596 1.00 71.19 699 SER A N 1
ATOM 5304 C CA . SER A 1 699 ? -10.350 19.124 -13.269 1.00 71.19 699 SER A CA 1
ATOM 5305 C C . SER A 1 699 ? -10.139 19.814 -14.613 1.00 71.19 699 SER A C 1
ATOM 5307 O O . SER A 1 699 ? -9.062 20.320 -14.906 1.00 71.19 699 SER A O 1
ATOM 5309 N N . LYS A 1 700 ? -11.178 19.824 -15.447 1.00 59.91 700 LYS A N 1
ATOM 5310 C CA . LYS A 1 700 ? -11.373 20.803 -16.525 1.00 59.91 700 LYS A CA 1
ATOM 5311 C C . LYS A 1 700 ? -12.878 20.892 -16.801 1.00 59.91 700 LYS A C 1
ATOM 5313 O O . LYS A 1 700 ? -13.533 19.844 -16.737 1.00 59.91 700 LYS A O 1
ATOM 5318 N N . PRO A 1 701 ? -13.413 22.068 -17.170 1.00 44.69 701 PRO A N 1
ATOM 5319 C CA . PRO A 1 701 ? -14.797 22.187 -17.616 1.00 44.69 701 PRO A CA 1
ATOM 5320 C C . PRO A 1 701 ? -15.125 21.161 -18.717 1.00 44.69 701 PRO A C 1
ATOM 5322 O O . PRO A 1 701 ? -14.394 21.044 -19.702 1.00 44.69 701 PRO A O 1
ATOM 5325 N N . GLY A 1 702 ? -16.208 20.392 -18.545 1.00 50.56 702 GLY A N 1
ATOM 5326 C CA . GLY A 1 702 ? -16.741 19.474 -19.567 1.00 50.56 702 GLY A CA 1
ATOM 5327 C C . GLY A 1 702 ? -16.283 18.005 -19.518 1.00 50.56 702 GLY A C 1
ATOM 5328 O O . GLY A 1 702 ? -16.720 17.224 -20.360 1.00 50.56 702 GLY A O 1
ATOM 5329 N N . GLY A 1 703 ? -15.446 17.591 -18.555 1.00 56.44 703 GLY A N 1
ATOM 5330 C CA . GLY A 1 703 ? -15.114 16.169 -18.320 1.00 56.44 703 GLY A CA 1
ATOM 5331 C C . GLY A 1 703 ? -14.082 15.540 -19.274 1.00 56.44 703 GLY A C 1
ATOM 5332 O O . GLY A 1 703 ? -13.809 14.342 -19.187 1.00 56.44 703 GLY A O 1
ATOM 5333 N N . GLU A 1 704 ? -13.460 16.328 -20.158 1.00 62.50 704 GLU A N 1
ATOM 5334 C CA . GLU A 1 704 ? -12.483 15.849 -21.155 1.00 62.50 704 GLU A CA 1
ATOM 5335 C C . GLU A 1 704 ? -11.248 15.174 -20.529 1.00 62.50 704 GLU A C 1
ATOM 5337 O O . GLU A 1 704 ? -10.715 14.220 -21.093 1.00 62.50 704 GLU A O 1
ATOM 5342 N N . ILE A 1 705 ? -10.803 15.631 -19.350 1.00 65.69 705 ILE A N 1
ATOM 5343 C CA . ILE A 1 705 ? -9.638 15.065 -18.647 1.00 65.69 705 ILE A CA 1
ATOM 5344 C C . ILE A 1 705 ? -9.880 13.614 -18.248 1.00 65.69 705 ILE A C 1
ATOM 5346 O O . ILE A 1 705 ? -9.003 12.785 -18.465 1.00 65.69 705 ILE A O 1
ATOM 5350 N N . ALA A 1 706 ? -11.063 13.293 -17.723 1.00 64.88 706 ALA A N 1
ATOM 5351 C CA . ALA A 1 706 ? -11.412 11.931 -17.333 1.00 64.88 706 ALA A CA 1
ATOM 5352 C C . ALA A 1 706 ? -11.350 10.980 -18.537 1.00 64.88 706 ALA A C 1
ATOM 5354 O O . ALA A 1 706 ? -10.689 9.945 -18.494 1.00 64.88 706 ALA A O 1
ATOM 5355 N N . ALA A 1 707 ? -11.953 11.399 -19.655 1.00 67.81 707 ALA A N 1
ATOM 5356 C CA . ALA A 1 707 ? -11.965 10.636 -20.900 1.00 67.81 707 ALA A CA 1
ATOM 5357 C C . ALA A 1 707 ? -10.566 10.446 -21.514 1.00 67.81 707 ALA A C 1
ATOM 5359 O O . ALA A 1 707 ? -10.350 9.497 -22.270 1.00 67.81 707 ALA A O 1
ATOM 5360 N N . LEU A 1 708 ? -9.623 11.348 -21.233 1.00 67.81 708 LEU A N 1
ATOM 5361 C CA . LEU A 1 708 ? -8.225 11.213 -21.642 1.00 67.81 708 LEU A CA 1
ATOM 5362 C C . LEU A 1 708 ? -7.427 10.345 -20.663 1.00 67.81 708 LEU A C 1
ATOM 5364 O O . LEU A 1 708 ? -6.637 9.524 -21.116 1.00 67.81 708 LEU A O 1
ATOM 5368 N N . PHE A 1 709 ? -7.664 10.464 -19.353 1.00 68.62 709 PHE A N 1
ATOM 5369 C CA . PHE A 1 709 ? -7.055 9.609 -18.328 1.00 68.62 709 PHE A CA 1
ATOM 5370 C C . PHE A 1 709 ? -7.404 8.137 -18.527 1.00 68.62 709 PHE A C 1
ATOM 5372 O O . PHE A 1 709 ? -6.519 7.288 -18.461 1.00 68.62 709 PHE A O 1
ATOM 5379 N N . ASP A 1 710 ? -8.657 7.842 -18.875 1.00 66.12 710 ASP A N 1
ATOM 5380 C CA . ASP A 1 710 ? -9.097 6.484 -19.209 1.00 66.12 710 ASP A CA 1
ATOM 5381 C C . ASP A 1 710 ? -8.388 5.908 -20.454 1.00 66.12 710 ASP A C 1
ATOM 5383 O O . ASP A 1 710 ? -8.368 4.691 -20.645 1.00 66.12 710 ASP A O 1
ATOM 5387 N N . LYS A 1 711 ? -7.766 6.756 -21.290 1.00 68.44 711 LYS A N 1
ATOM 5388 C CA . LYS A 1 711 ? -6.947 6.348 -22.447 1.00 68.44 711 LYS A CA 1
ATOM 5389 C C . LYS A 1 711 ? -5.452 6.237 -22.131 1.00 68.44 711 LYS A C 1
ATOM 5391 O O . LYS A 1 711 ? -4.713 5.693 -22.954 1.00 68.44 711 LYS A O 1
ATOM 5396 N N . LEU A 1 712 ? -4.983 6.737 -20.981 1.00 69.50 712 LEU A N 1
ATOM 5397 C CA . LEU A 1 712 ? -3.566 6.687 -20.613 1.00 69.50 712 LEU A CA 1
ATOM 5398 C C . LEU A 1 712 ? -3.163 5.252 -20.253 1.00 69.50 712 LEU A C 1
ATOM 5400 O O . LEU A 1 712 ? -3.262 4.816 -19.111 1.00 69.50 712 LEU A O 1
ATOM 5404 N N . ALA A 1 713 ? -2.625 4.525 -21.230 1.00 66.75 713 ALA A N 1
ATOM 5405 C CA . ALA A 1 713 ? -2.161 3.146 -21.081 1.00 66.75 713 ALA A CA 1
ATOM 5406 C C . ALA A 1 713 ? -0.998 2.968 -20.085 1.00 66.75 713 ALA A C 1
ATOM 5408 O O . ALA A 1 713 ? -0.649 1.832 -19.784 1.00 66.75 713 ALA A O 1
ATOM 5409 N N . LEU A 1 714 ? -0.391 4.056 -19.591 1.00 71.88 714 LEU A N 1
ATOM 5410 C CA . LEU A 1 714 ? 0.725 4.025 -18.640 1.00 71.88 714 LEU A CA 1
ATOM 5411 C C . LEU A 1 714 ? 0.307 4.262 -17.178 1.00 71.88 714 LEU A C 1
ATOM 5413 O O . LEU A 1 714 ? 0.993 3.774 -16.286 1.00 71.88 714 LEU A O 1
ATOM 5417 N N . VAL A 1 715 ? -0.881 4.822 -16.910 1.00 74.06 715 VAL A N 1
ATOM 5418 C CA . VAL A 1 715 ? -1.431 4.974 -15.544 1.00 74.06 715 VAL A CA 1
ATOM 5419 C C . VAL A 1 715 ? -2.480 3.891 -15.268 1.00 74.06 715 VAL A C 1
ATOM 5421 O O . VAL A 1 715 ? -3.249 3.516 -16.151 1.00 74.06 715 VAL A O 1
ATOM 5424 N N . ASP A 1 716 ? -2.457 3.256 -14.096 1.00 72.12 716 ASP A N 1
ATOM 5425 C CA . ASP A 1 716 ? -3.438 2.214 -13.757 1.00 72.12 716 ASP A CA 1
ATOM 5426 C C . ASP A 1 716 ? -4.754 2.847 -13.280 1.00 72.12 716 ASP A C 1
ATOM 5428 O O . ASP A 1 716 ? -4.749 3.647 -12.347 1.00 72.12 716 ASP A O 1
ATOM 5432 N N . SER A 1 717 ? -5.889 2.435 -13.851 1.00 71.38 717 SER A N 1
ATOM 5433 C CA . SER A 1 717 ? -7.220 2.763 -13.318 1.00 71.38 717 SER A CA 1
ATOM 5434 C C . SER A 1 717 ? -7.663 1.680 -12.330 1.00 71.38 717 SER A C 1
ATOM 5436 O O . SER A 1 717 ? -7.742 0.497 -12.689 1.00 71.38 717 SER A O 1
ATOM 5438 N N . ARG A 1 718 ? -7.914 2.054 -11.068 1.00 68.81 718 ARG A N 1
ATOM 5439 C CA . ARG A 1 718 ? -8.147 1.117 -9.954 1.00 68.81 718 ARG A CA 1
ATOM 5440 C C . ARG A 1 718 ? -9.284 1.556 -9.046 1.00 68.81 718 ARG A C 1
ATOM 5442 O O . ARG A 1 718 ? -9.454 2.720 -8.760 1.00 68.81 718 ARG A O 1
ATOM 5449 N N . GLY A 1 719 ? -10.006 0.609 -8.455 1.00 60.69 719 GLY A N 1
ATOM 5450 C CA . GLY A 1 719 ? -11.053 0.927 -7.471 1.00 60.69 719 GLY A CA 1
ATOM 5451 C C . GLY A 1 719 ? -10.568 1.142 -6.024 1.00 60.69 719 GLY A C 1
ATOM 5452 O O . GLY A 1 719 ? -11.358 0.888 -5.115 1.00 60.69 719 GLY A O 1
ATOM 5453 N N . SER A 1 720 ? -9.281 1.434 -5.776 1.00 61.91 720 SER A N 1
ATOM 5454 C CA . SER A 1 720 ? -8.695 1.694 -4.437 1.00 61.91 720 SER A CA 1
ATOM 5455 C C . SER A 1 720 ? -7.342 2.408 -4.532 1.00 61.91 720 SER A C 1
ATOM 5457 O O . SER A 1 720 ? -6.708 2.397 -5.582 1.00 61.91 720 SER A O 1
ATOM 5459 N N . PHE A 1 721 ? -6.900 2.971 -3.405 1.00 59.97 721 PHE A N 1
ATOM 5460 C CA . PHE A 1 721 ? -5.690 3.780 -3.246 1.00 59.97 721 PHE A CA 1
ATOM 5461 C C . PHE A 1 721 ? -4.472 3.042 -2.687 1.00 59.97 721 PHE A C 1
ATOM 5463 O O . PHE A 1 721 ? -3.402 3.637 -2.619 1.00 59.97 721 PHE A O 1
ATOM 5470 N N . SER A 1 722 ? -4.610 1.810 -2.193 1.00 58.94 722 SER A N 1
ATOM 5471 C CA . SER A 1 722 ? -3.498 1.133 -1.509 1.00 58.94 722 SER A CA 1
ATOM 5472 C C . SER A 1 722 ? -2.589 0.390 -2.475 1.00 58.94 722 SER A C 1
ATOM 5474 O O . SER A 1 722 ? -2.567 -0.836 -2.530 1.00 58.94 722 SER A O 1
ATOM 5476 N N . PHE A 1 723 ? -1.842 1.164 -3.261 1.00 68.19 723 PHE A N 1
ATOM 5477 C CA . PHE A 1 723 ? -0.830 0.640 -4.168 1.00 68.19 723 PHE A CA 1
ATOM 5478 C C . PHE A 1 723 ? 0.454 1.420 -4.047 1.00 68.19 723 PHE A C 1
ATOM 5480 O O . PHE A 1 723 ? 0.444 2.642 -3.909 1.00 68.19 723 PHE A O 1
ATOM 5487 N N . LEU A 1 724 ? 1.557 0.687 -4.156 1.00 76.38 724 LEU A N 1
ATOM 5488 C CA . LEU A 1 724 ? 2.891 1.261 -4.196 1.00 76.38 724 LEU A CA 1
ATOM 5489 C C . LEU A 1 724 ? 3.161 2.021 -5.503 1.00 76.38 724 LEU A C 1
ATOM 5491 O O . LEU A 1 724 ? 4.181 2.681 -5.615 1.00 76.38 724 LEU A O 1
ATOM 5495 N N . ARG A 1 725 ? 2.264 1.940 -6.491 1.00 80.00 725 ARG A N 1
ATOM 5496 C CA . ARG A 1 725 ? 2.394 2.558 -7.816 1.00 80.00 725 ARG A CA 1
ATOM 5497 C C . ARG A 1 725 ? 1.331 3.619 -8.052 1.00 80.00 725 ARG A C 1
ATOM 5499 O O . ARG A 1 725 ? 0.292 3.635 -7.384 1.00 80.00 725 ARG A O 1
ATOM 5506 N N . THR A 1 726 ? 1.577 4.460 -9.047 1.00 81.69 726 THR A N 1
ATOM 5507 C CA . THR A 1 726 ? 0.639 5.484 -9.488 1.00 81.69 726 THR A CA 1
ATOM 5508 C C . THR A 1 726 ? -0.666 4.860 -9.935 1.00 81.69 726 THR A C 1
ATOM 5510 O O . THR A 1 726 ? -0.701 3.894 -10.701 1.00 81.69 726 THR A O 1
ATOM 5513 N N . SER A 1 727 ? -1.767 5.437 -9.471 1.00 78.00 727 SER A N 1
ATOM 5514 C CA . SER A 1 727 ? -3.097 5.016 -9.881 1.00 78.00 727 SER A CA 1
ATOM 5515 C C . SER A 1 727 ? -4.070 6.182 -9.956 1.00 78.00 727 SER A C 1
ATOM 5517 O O . SER A 1 727 ? -4.057 7.105 -9.139 1.00 78.00 727 SER A O 1
ATOM 5519 N N . PHE A 1 728 ? -4.945 6.094 -10.948 1.00 77.88 728 PHE A N 1
ATOM 5520 C CA . PHE A 1 728 ? -6.172 6.861 -11.054 1.00 77.88 728 PHE A CA 1
ATOM 5521 C C . PHE A 1 728 ? -7.309 6.037 -10.442 1.00 77.88 728 PHE A C 1
ATOM 5523 O O . PHE A 1 728 ? -7.430 4.845 -10.734 1.00 77.88 728 PHE A O 1
ATOM 5530 N N . VAL A 1 729 ? -8.111 6.639 -9.560 1.00 68.88 729 VAL A N 1
ATOM 5531 C CA . VAL A 1 729 ? -9.066 5.868 -8.748 1.00 68.88 729 VAL A CA 1
ATOM 5532 C C . VAL A 1 729 ? -10.509 6.019 -9.205 1.00 68.88 729 VAL A C 1
ATOM 5534 O O . VAL A 1 729 ? -11.184 5.037 -9.510 1.00 68.88 729 VAL A O 1
ATOM 5537 N N . ASP A 1 730 ? -11.000 7.251 -9.200 1.00 66.38 730 ASP A N 1
ATOM 5538 C CA . ASP A 1 730 ? -12.368 7.563 -9.593 1.00 66.38 730 ASP A CA 1
ATOM 5539 C C . ASP A 1 730 ? -12.508 9.064 -9.846 1.00 66.38 730 ASP A C 1
ATOM 5541 O O . ASP A 1 730 ? -11.606 9.850 -9.516 1.00 66.38 730 ASP A O 1
ATOM 5545 N N . LEU A 1 731 ? -13.662 9.444 -10.382 1.00 69.81 731 LEU A N 1
ATOM 5546 C CA . LEU A 1 731 ? -14.115 10.824 -10.409 1.00 69.81 731 LEU A CA 1
ATOM 5547 C C . LEU A 1 731 ? -14.802 11.164 -9.087 1.00 69.81 731 LEU A C 1
ATOM 5549 O O . LEU A 1 731 ? -15.595 10.385 -8.562 1.00 69.81 731 LEU A O 1
ATOM 5553 N N . ILE A 1 732 ? -14.499 12.338 -8.545 1.00 66.88 732 ILE A N 1
ATOM 5554 C CA . ILE A 1 732 ? -15.170 12.872 -7.356 1.00 66.88 732 ILE A CA 1
ATOM 5555 C C . ILE A 1 732 ? -15.894 14.176 -7.705 1.00 66.88 732 ILE A C 1
ATOM 5557 O O . ILE A 1 732 ? -15.368 14.953 -8.505 1.00 66.88 732 ILE A O 1
ATOM 5561 N N . PRO A 1 733 ? -17.070 14.449 -7.120 1.00 63.09 733 PRO A N 1
ATOM 5562 C CA . PRO A 1 733 ? -17.712 15.744 -7.288 1.00 63.09 733 PRO A CA 1
ATOM 5563 C C . PRO A 1 733 ? -16.860 16.838 -6.631 1.00 63.09 733 PRO A C 1
ATOM 5565 O O . PRO A 1 733 ? -16.239 16.613 -5.588 1.00 63.09 733 PRO A O 1
ATOM 5568 N N . GLY A 1 734 ? -16.833 18.026 -7.236 1.00 60.25 734 GLY A N 1
ATOM 5569 C CA . GLY A 1 734 ? -16.221 19.210 -6.641 1.00 60.25 734 GLY A CA 1
ATOM 5570 C C . GLY A 1 734 ? -16.874 19.635 -5.315 1.00 60.25 734 GLY A C 1
ATOM 5571 O O . GLY A 1 734 ? -17.994 19.230 -4.996 1.00 60.25 734 GLY A O 1
ATOM 5572 N N . PRO A 1 735 ? -16.218 20.508 -4.534 1.00 52.84 735 PRO A N 1
ATOM 5573 C CA . PRO A 1 735 ? -16.649 20.857 -3.182 1.00 52.84 735 PRO A CA 1
ATOM 5574 C C . PRO A 1 735 ? -17.899 21.758 -3.173 1.00 52.84 735 PRO A C 1
ATOM 5576 O O . PRO A 1 735 ? -18.463 22.043 -2.113 1.00 52.84 735 PRO A O 1
ATOM 5579 N N . TRP A 1 736 ? -18.358 22.263 -4.318 1.00 53.59 736 TRP A N 1
ATOM 5580 C CA . TRP A 1 736 ? -19.464 23.219 -4.431 1.00 53.59 736 TRP A CA 1
ATOM 5581 C C . TRP A 1 736 ? -20.817 22.493 -4.462 1.00 53.59 736 TRP A C 1
ATOM 5583 O O . TRP A 1 736 ? -21.440 22.333 -5.500 1.00 53.59 736 TRP A O 1
ATOM 5593 N N . GLY A 1 737 ? -21.269 22.026 -3.296 1.00 44.78 737 GLY A N 1
ATOM 5594 C CA . GLY A 1 737 ? -22.462 21.184 -3.118 1.00 44.78 737 GLY A CA 1
ATOM 5595 C C . GLY A 1 737 ? -23.839 21.770 -3.482 1.00 44.78 737 GLY A C 1
ATOM 5596 O O . GLY A 1 737 ? -24.832 21.241 -2.994 1.00 44.78 737 GLY A O 1
ATOM 5597 N N . VAL A 1 738 ? -23.927 22.825 -4.295 1.00 42.38 738 VAL A N 1
ATOM 5598 C CA . VAL A 1 738 ? -25.145 23.258 -4.999 1.00 42.38 738 VAL A CA 1
ATOM 5599 C C . VAL A 1 738 ? -24.681 23.948 -6.281 1.00 42.38 738 VAL A C 1
ATOM 5601 O O . VAL A 1 738 ? -24.143 25.051 -6.209 1.00 42.38 738 VAL A O 1
ATOM 5604 N N . LEU A 1 739 ? -24.867 23.309 -7.433 1.00 41.59 739 LEU A N 1
ATOM 5605 C CA . LEU A 1 739 ? -24.656 23.950 -8.728 1.00 41.59 739 LEU A CA 1
ATOM 5606 C C . LEU A 1 739 ? -26.025 24.253 -9.362 1.00 41.59 739 LEU A C 1
ATOM 5608 O O . LEU A 1 739 ? -26.934 23.424 -9.257 1.00 41.59 739 LEU A O 1
ATOM 5612 N N . PRO A 1 740 ? -26.207 25.437 -9.970 1.00 39.94 740 PRO A N 1
ATOM 5613 C CA . PRO A 1 740 ? -27.323 25.722 -10.874 1.00 39.94 740 PRO A CA 1
ATOM 5614 C C . PRO A 1 740 ? -27.458 24.636 -11.963 1.00 39.94 740 PRO A C 1
ATOM 5616 O O . PRO A 1 740 ? -26.454 24.045 -12.353 1.00 39.94 740 PRO A O 1
ATOM 5619 N N . GLU A 1 741 ? -28.673 24.358 -12.459 1.00 47.41 741 GLU A N 1
ATOM 5620 C CA . GLU A 1 741 ? -28.961 23.296 -13.457 1.00 47.41 741 GLU A CA 1
ATOM 5621 C C . GLU A 1 741 ? -28.095 23.363 -14.737 1.00 47.41 741 GLU A C 1
ATOM 5623 O O . GLU A 1 741 ? -27.962 22.369 -15.454 1.00 47.41 741 GLU A O 1
ATOM 5628 N N . ASP A 1 742 ? -27.487 24.514 -15.023 1.00 47.72 742 ASP A N 1
ATOM 5629 C CA . ASP A 1 742 ? -26.611 24.786 -16.161 1.00 47.72 742 ASP A CA 1
ATOM 5630 C C . ASP A 1 742 ? -25.113 24.519 -15.903 1.00 47.72 742 ASP A C 1
ATOM 5632 O O . ASP A 1 742 ? -24.347 24.400 -16.862 1.00 47.72 742 ASP A O 1
ATOM 5636 N N . GLN A 1 743 ? -24.683 24.330 -14.651 1.00 47.97 743 GLN A N 1
ATOM 5637 C CA . GLN A 1 743 ? -23.320 23.917 -14.299 1.00 47.97 743 GLN A CA 1
ATOM 5638 C C . GLN A 1 743 ? -23.299 22.414 -14.003 1.00 47.97 743 GLN A C 1
ATOM 5640 O O . GLN A 1 743 ? -23.416 21.971 -12.861 1.00 47.97 743 GLN A O 1
ATOM 5645 N N . LYS A 1 744 ? -23.171 21.607 -15.066 1.00 49.12 744 LYS A N 1
ATOM 5646 C CA . LYS A 1 744 ? -22.865 20.173 -14.943 1.00 49.12 744 LYS A CA 1
ATOM 5647 C C . LYS A 1 744 ? -21.650 20.011 -14.029 1.00 49.12 744 LYS A C 1
ATOM 5649 O O . LYS A 1 744 ? -20.621 20.612 -14.302 1.00 49.12 744 LYS A O 1
ATOM 5654 N N . GLU A 1 745 ? -21.812 19.215 -12.975 1.00 52.62 745 GLU A N 1
ATOM 5655 C CA . GLU A 1 745 ? -20.813 18.887 -11.953 1.00 52.62 745 GLU A CA 1
ATOM 5656 C C . GLU A 1 745 ? -19.367 18.928 -12.483 1.00 52.62 745 GLU A C 1
ATOM 5658 O O . GLU A 1 745 ? -18.999 18.138 -13.356 1.00 52.62 745 GLU A O 1
ATOM 5663 N N . ASP A 1 746 ? -18.530 19.818 -11.942 1.00 58.66 746 ASP A N 1
ATOM 5664 C CA . ASP A 1 746 ? -17.085 19.730 -12.154 1.00 58.66 746 ASP A CA 1
ATOM 5665 C C . ASP A 1 746 ? -16.574 18.499 -11.397 1.00 58.66 746 ASP A C 1
ATOM 5667 O O . ASP A 1 746 ? -16.380 18.505 -10.177 1.00 58.66 746 ASP A O 1
ATOM 5671 N N . TRP A 1 747 ? -16.424 17.400 -12.130 1.00 68.75 747 TRP A N 1
ATOM 5672 C CA . TRP A 1 747 ? -15.836 16.165 -11.635 1.00 68.75 747 TRP A CA 1
ATOM 5673 C C . TRP A 1 747 ? -14.309 16.281 -11.633 1.00 68.75 747 TRP A C 1
ATOM 5675 O O . TRP A 1 747 ? -13.688 16.608 -12.648 1.00 68.75 747 TRP A O 1
ATOM 5685 N N . TYR A 1 748 ? -13.690 15.962 -10.499 1.00 73.56 748 TYR A N 1
ATOM 5686 C CA . TYR A 1 748 ? -12.241 15.933 -10.340 1.00 73.56 748 TYR A CA 1
ATOM 5687 C C . TYR A 1 748 ? -11.716 14.507 -10.484 1.00 73.56 748 TYR A C 1
ATOM 5689 O O . TYR A 1 748 ? -12.224 13.559 -9.888 1.00 73.56 748 TYR A O 1
ATOM 5697 N N . THR A 1 749 ? -10.636 14.374 -11.240 1.00 77.06 749 THR A N 1
ATOM 5698 C CA . THR A 1 749 ? -9.789 13.187 -11.305 1.00 77.06 749 THR A CA 1
ATOM 5699 C C . THR A 1 749 ? -8.890 13.169 -10.075 1.00 77.06 749 THR A C 1
ATOM 5701 O O . THR A 1 749 ? -8.158 14.130 -9.824 1.00 77.06 749 THR A O 1
ATOM 5704 N N . ARG A 1 750 ? -8.931 12.072 -9.315 1.00 80.19 750 ARG A N 1
ATOM 5705 C CA . ARG A 1 750 ? -8.084 11.872 -8.134 1.00 80.19 750 ARG A CA 1
ATOM 5706 C C . ARG A 1 750 ? -6.964 10.881 -8.424 1.00 80.19 750 ARG A C 1
ATOM 5708 O O . ARG A 1 750 ? -7.220 9.743 -8.829 1.00 80.19 750 ARG A O 1
ATOM 5715 N N . ILE A 1 751 ? -5.736 11.318 -8.172 1.00 82.44 751 ILE A N 1
ATOM 5716 C CA . ILE A 1 751 ? -4.507 10.597 -8.508 1.00 82.44 751 ILE A CA 1
ATOM 5717 C C . ILE A 1 751 ? -3.740 10.292 -7.222 1.00 82.44 751 ILE A C 1
ATOM 5719 O O . ILE A 1 751 ? -3.487 11.197 -6.429 1.00 82.44 751 ILE A O 1
ATOM 5723 N N . ASN A 1 752 ? -3.356 9.030 -7.040 1.00 84.25 752 ASN A N 1
ATOM 5724 C CA . ASN A 1 752 ? -2.340 8.607 -6.077 1.00 84.25 752 ASN A CA 1
ATOM 5725 C C . ASN A 1 752 ? -1.022 8.415 -6.832 1.00 84.25 752 ASN A C 1
ATOM 5727 O O . ASN A 1 752 ? -1.006 7.694 -7.828 1.00 84.25 752 ASN A O 1
ATOM 5731 N N . THR A 1 753 ? 0.061 9.031 -6.368 1.00 82.81 753 THR A N 1
ATOM 5732 C CA . THR A 1 753 ? 1.368 9.024 -7.045 1.00 82.81 753 THR A CA 1
ATOM 5733 C C . THR A 1 753 ? 2.305 7.889 -6.625 1.00 82.81 753 THR A C 1
ATOM 5735 O O . THR A 1 753 ? 3.335 7.697 -7.263 1.00 82.81 753 THR A O 1
ATOM 5738 N N . GLY A 1 754 ? 1.970 7.117 -5.582 1.00 85.56 754 GLY A N 1
ATOM 5739 C CA . GLY A 1 754 ? 2.760 5.953 -5.152 1.00 85.56 754 GLY A CA 1
ATOM 5740 C C . GLY A 1 754 ? 4.259 6.244 -4.947 1.00 85.56 754 GLY A C 1
ATOM 5741 O O . GLY A 1 754 ? 4.640 7.358 -4.594 1.00 85.56 754 GLY A O 1
ATOM 5742 N N . HIS A 1 755 ? 5.100 5.239 -5.201 1.00 84.94 755 HIS A N 1
ATOM 5743 C CA . HIS A 1 755 ? 6.558 5.220 -4.975 1.00 84.94 755 HIS A CA 1
ATOM 5744 C C . HIS A 1 755 ? 7.360 4.910 -6.246 1.00 84.94 755 HIS A C 1
ATOM 5746 O O . HIS A 1 755 ? 8.515 4.495 -6.171 1.00 84.94 755 HIS A O 1
ATOM 5752 N N . GLU A 1 756 ? 6.751 5.051 -7.425 1.00 84.56 756 GLU A N 1
ATOM 5753 C CA . GLU A 1 756 ? 7.495 4.946 -8.683 1.00 84.56 756 GLU A CA 1
ATOM 5754 C C . GLU A 1 756 ? 8.485 6.108 -8.822 1.00 84.56 756 GLU A C 1
ATOM 5756 O O . GLU A 1 756 ? 8.386 7.134 -8.137 1.00 84.56 756 GLU A O 1
ATOM 5761 N N . SER A 1 757 ? 9.443 5.940 -9.733 1.00 85.94 757 SER A N 1
ATOM 5762 C CA . SER A 1 757 ? 10.510 6.914 -9.911 1.00 85.94 757 SER A CA 1
ATOM 5763 C C . SER A 1 757 ? 10.029 8.242 -10.479 1.00 85.94 757 SER A C 1
ATOM 5765 O O . SER A 1 757 ? 9.041 8.296 -11.218 1.00 85.94 757 SER A O 1
ATOM 5767 N N . LYS A 1 758 ? 10.767 9.329 -10.220 1.00 90.75 758 LYS A N 1
ATOM 5768 C CA . LYS A 1 758 ? 10.492 10.631 -10.854 1.00 90.75 758 LYS A CA 1
ATOM 5769 C C . LYS A 1 758 ? 10.489 10.539 -12.380 1.00 90.75 758 LYS A C 1
ATOM 5771 O O . LYS A 1 758 ? 9.652 11.172 -13.011 1.00 90.75 758 LYS A O 1
ATOM 5776 N N . GLN A 1 759 ? 11.365 9.726 -12.975 1.00 90.31 759 GLN A N 1
ATOM 5777 C CA . GLN A 1 759 ? 11.372 9.464 -14.420 1.00 90.31 759 GLN A CA 1
ATOM 5778 C C . GLN A 1 759 ? 10.025 8.894 -14.881 1.00 90.31 759 GLN A C 1
ATOM 5780 O O . GLN A 1 759 ? 9.444 9.380 -15.848 1.00 90.31 759 GLN A O 1
ATOM 5785 N N . THR A 1 760 ? 9.491 7.926 -14.135 1.00 87.81 760 THR A N 1
ATOM 5786 C CA . THR A 1 760 ? 8.180 7.323 -14.407 1.00 87.81 760 THR A CA 1
ATOM 5787 C C . THR A 1 760 ? 7.050 8.346 -14.231 1.00 87.81 760 THR A C 1
ATOM 5789 O O . THR A 1 760 ? 6.157 8.427 -15.070 1.00 87.81 760 THR A O 1
ATOM 5792 N N . MET A 1 761 ? 7.118 9.205 -13.204 1.00 90.31 761 MET A N 1
ATOM 5793 C CA . MET A 1 761 ? 6.162 10.310 -13.027 1.00 90.31 761 MET A CA 1
ATOM 5794 C C . MET A 1 761 ? 6.152 11.264 -14.229 1.00 90.31 761 MET A C 1
ATOM 5796 O O . MET A 1 761 ? 5.080 11.653 -14.695 1.00 90.31 761 MET A O 1
ATOM 5800 N N . VAL A 1 762 ? 7.331 11.625 -14.751 1.00 93.50 762 VAL A N 1
ATOM 5801 C CA . VAL A 1 762 ? 7.459 12.459 -15.957 1.00 93.50 762 VAL A CA 1
ATOM 5802 C C . VAL A 1 762 ? 6.823 11.758 -17.153 1.00 93.50 762 VAL A C 1
ATOM 5804 O O . VAL A 1 762 ? 6.016 12.361 -17.855 1.00 93.50 762 VAL A O 1
ATOM 5807 N N . GLU A 1 763 ? 7.129 10.479 -17.363 1.00 90.56 763 GLU A N 1
ATOM 5808 C CA . GLU A 1 763 ? 6.564 9.689 -18.461 1.00 90.56 763 GLU A CA 1
ATOM 5809 C C . GLU A 1 763 ? 5.031 9.660 -18.419 1.00 90.56 763 GLU A C 1
ATOM 5811 O O . GLU A 1 763 ? 4.386 9.815 -19.458 1.00 90.56 763 GLU A O 1
ATOM 5816 N N . TYR A 1 764 ? 4.444 9.539 -17.226 1.00 86.81 764 TYR A N 1
ATOM 5817 C CA . TYR A 1 764 ? 2.994 9.456 -17.039 1.00 86.81 764 TYR A CA 1
ATOM 5818 C C . TYR A 1 764 ? 2.279 10.801 -17.182 1.00 86.81 764 TYR A C 1
ATOM 5820 O O . TYR A 1 764 ? 1.204 10.855 -17.779 1.00 86.81 764 TYR A O 1
ATOM 5828 N N . PHE A 1 765 ? 2.843 11.874 -16.622 1.00 87.94 765 PHE A N 1
ATOM 5829 C CA . PHE A 1 765 ? 2.101 13.119 -16.412 1.00 87.94 765 PHE A CA 1
ATOM 5830 C C . PHE A 1 765 ? 2.586 14.306 -17.234 1.00 87.94 765 PHE A C 1
ATOM 5832 O O . PHE A 1 765 ? 1.781 15.200 -17.471 1.00 87.94 765 PHE A O 1
ATOM 5839 N N . TYR A 1 766 ? 3.847 14.345 -17.674 1.00 91.44 766 TYR A N 1
ATOM 5840 C CA . TYR A 1 766 ? 4.439 15.575 -18.208 1.00 91.44 766 TYR A CA 1
ATOM 5841 C C . TYR A 1 766 ? 3.733 16.075 -19.469 1.00 91.44 766 TYR A C 1
ATOM 5843 O O . TYR A 1 766 ? 3.223 17.193 -19.496 1.00 91.44 766 TYR A O 1
ATOM 5851 N N . ALA A 1 767 ? 3.649 15.242 -20.512 1.00 87.94 767 ALA A N 1
ATOM 5852 C CA . ALA A 1 767 ? 2.995 15.638 -21.758 1.00 87.94 767 ALA A CA 1
ATOM 5853 C C . ALA A 1 767 ? 1.536 16.029 -21.517 1.00 87.94 767 ALA A C 1
ATOM 5855 O O . ALA A 1 767 ? 1.080 17.057 -22.008 1.00 87.94 767 ALA A O 1
ATOM 5856 N N . PHE A 1 768 ? 0.829 15.235 -20.712 1.00 82.38 768 PHE A N 1
ATOM 5857 C CA . PHE A 1 768 ? -0.553 15.507 -20.348 1.00 82.38 768 PHE A CA 1
ATOM 5858 C C . PHE A 1 768 ? -0.699 16.880 -19.674 1.00 82.38 768 PHE A C 1
ATOM 5860 O O . PHE A 1 768 ? -1.471 17.719 -20.134 1.00 82.38 768 PHE A O 1
ATOM 5867 N N . GLY A 1 769 ? 0.055 17.114 -18.598 1.00 83.38 769 GLY A N 1
ATOM 5868 C CA . GLY A 1 769 ? -0.044 18.314 -17.780 1.00 83.38 769 GLY A CA 1
ATOM 5869 C C . GLY A 1 769 ? 0.308 19.574 -18.557 1.00 83.38 769 GLY A C 1
ATOM 5870 O O . GLY A 1 769 ? -0.466 20.526 -18.542 1.00 83.38 769 GLY A O 1
ATOM 5871 N N . HIS A 1 770 ? 1.422 19.554 -19.288 1.00 85.94 770 HIS A N 1
ATOM 5872 C CA . HIS A 1 770 ? 1.902 20.696 -20.067 1.00 85.94 770 HIS A CA 1
ATOM 5873 C C . HIS A 1 770 ? 1.010 21.028 -21.270 1.00 85.94 770 HIS A C 1
ATOM 5875 O O . HIS A 1 770 ? 0.789 22.203 -21.558 1.00 85.94 770 HIS A O 1
ATOM 5881 N N . LEU A 1 771 ? 0.461 20.024 -21.967 1.00 81.88 771 LEU A N 1
ATOM 5882 C CA . LEU A 1 771 ? -0.451 20.264 -23.094 1.00 81.88 771 LEU A CA 1
ATOM 5883 C C . LEU A 1 771 ? -1.800 20.819 -22.625 1.00 81.88 771 LEU A C 1
ATOM 5885 O O . LEU A 1 771 ? -2.338 21.726 -23.251 1.00 81.88 771 LEU A O 1
ATOM 5889 N N . VAL A 1 772 ? -2.345 20.313 -21.513 1.00 76.44 772 VAL A N 1
ATOM 5890 C CA . VAL A 1 772 ? -3.634 20.785 -20.972 1.00 76.44 772 VAL A CA 1
ATOM 5891 C C . VAL A 1 772 ? -3.549 22.228 -20.462 1.00 76.44 772 VAL A C 1
ATOM 5893 O O . VAL A 1 772 ? -4.534 22.968 -20.546 1.00 76.44 772 VAL A O 1
ATOM 5896 N N . THR A 1 773 ? -2.388 22.634 -19.946 1.00 74.50 773 THR A N 1
ATOM 5897 C CA . THR A 1 773 ? -2.149 23.987 -19.425 1.00 74.50 773 THR A CA 1
ATOM 5898 C C . THR A 1 773 ? -1.601 24.955 -20.473 1.00 74.50 773 THR A C 1
ATOM 5900 O O . THR A 1 773 ? -1.533 26.149 -20.197 1.00 74.50 773 THR A O 1
ATOM 5903 N N . GLY A 1 774 ? -1.224 24.482 -21.667 1.00 78.88 774 GLY A N 1
ATOM 5904 C CA . GLY A 1 774 ? -0.582 25.315 -22.692 1.00 78.88 774 GLY A CA 1
ATOM 5905 C C . GLY A 1 774 ? 0.789 25.851 -22.258 1.00 78.88 774 GLY A C 1
ATOM 5906 O O . GLY A 1 774 ? 1.177 26.961 -22.639 1.00 78.88 774 GLY A O 1
ATOM 5907 N N . MET A 1 775 ? 1.498 25.095 -21.413 1.00 83.38 775 MET A N 1
ATOM 5908 C CA . MET A 1 775 ? 2.806 25.452 -20.867 1.00 83.38 775 MET A CA 1
ATOM 5909 C C . MET A 1 775 ? 3.900 24.657 -21.592 1.00 83.38 775 MET A C 1
ATOM 5911 O O . MET A 1 775 ? 4.149 23.506 -21.233 1.00 83.38 775 MET A O 1
ATOM 5915 N N . PRO A 1 776 ? 4.561 25.203 -22.625 1.00 85.50 776 PRO A N 1
ATOM 5916 C CA . PRO A 1 776 ? 5.639 24.488 -23.298 1.00 85.50 776 PRO A CA 1
ATOM 5917 C C . PRO A 1 776 ? 6.857 24.294 -22.371 1.00 85.50 776 PRO A C 1
ATOM 5919 O O . PRO A 1 776 ? 7.015 25.029 -21.393 1.00 85.50 776 PRO A O 1
ATOM 5922 N N . PRO A 1 777 ? 7.734 23.312 -22.651 1.00 86.56 777 PRO A N 1
ATOM 5923 C CA . PRO A 1 777 ? 8.944 23.081 -21.861 1.00 86.56 777 PRO A CA 1
ATOM 5924 C C . PRO A 1 777 ? 9.800 24.347 -21.713 1.00 86.56 777 PRO A C 1
ATOM 5926 O O . PRO A 1 777 ? 10.081 25.026 -22.699 1.00 86.56 777 PRO A O 1
ATOM 5929 N N . GLY A 1 778 ? 10.209 24.658 -20.480 1.00 82.06 778 GLY A N 1
ATOM 5930 C CA . GLY A 1 778 ? 11.016 25.836 -20.137 1.00 82.06 778 GLY A CA 1
ATOM 5931 C C . GLY A 1 778 ? 10.225 27.145 -20.017 1.00 82.06 778 GLY A C 1
ATOM 5932 O O . GLY A 1 778 ? 10.785 28.165 -19.613 1.00 82.06 778 GLY A O 1
ATOM 5933 N N . ALA A 1 779 ? 8.925 27.147 -20.332 1.00 81.94 779 ALA A N 1
ATOM 5934 C CA . ALA A 1 779 ? 8.081 28.317 -20.129 1.00 81.94 779 ALA A CA 1
ATOM 5935 C C . ALA A 1 779 ? 7.687 28.473 -18.655 1.00 81.94 779 ALA A C 1
ATOM 5937 O O . ALA A 1 779 ? 7.331 27.508 -17.984 1.00 81.94 779 ALA A O 1
ATOM 5938 N N . LYS A 1 780 ? 7.715 29.718 -18.166 1.00 77.62 780 LYS A N 1
ATOM 5939 C CA . LYS A 1 780 ? 7.258 30.075 -16.810 1.00 77.62 780 LYS A CA 1
ATOM 5940 C C . LYS A 1 780 ? 5.772 30.432 -16.756 1.00 77.62 780 LYS A C 1
ATOM 5942 O O . LYS A 1 780 ? 5.181 30.413 -15.682 1.00 77.62 780 LYS A O 1
ATOM 5947 N N . GLU A 1 781 ? 5.184 30.752 -17.906 1.00 74.12 781 GLU A N 1
ATOM 5948 C CA . GLU A 1 781 ? 3.787 31.154 -18.053 1.00 74.12 781 GLU A CA 1
ATOM 5949 C C . GLU A 1 781 ? 3.139 30.425 -19.246 1.00 74.12 781 GLU A C 1
ATOM 5951 O O . GLU A 1 781 ? 3.847 30.047 -20.188 1.00 74.12 781 GLU A O 1
ATOM 5956 N N . PRO A 1 782 ? 1.810 30.214 -19.229 1.00 73.38 782 PRO A N 1
ATOM 5957 C CA . PRO A 1 782 ? 1.078 29.657 -20.364 1.00 73.38 782 PRO A CA 1
ATOM 5958 C C . PRO A 1 782 ? 1.195 30.552 -21.603 1.00 73.38 782 PRO A C 1
ATOM 5960 O O . PRO A 1 782 ? 1.093 31.772 -21.509 1.00 73.38 782 PRO A O 1
ATOM 5963 N N . THR A 1 783 ? 1.359 29.951 -22.781 1.00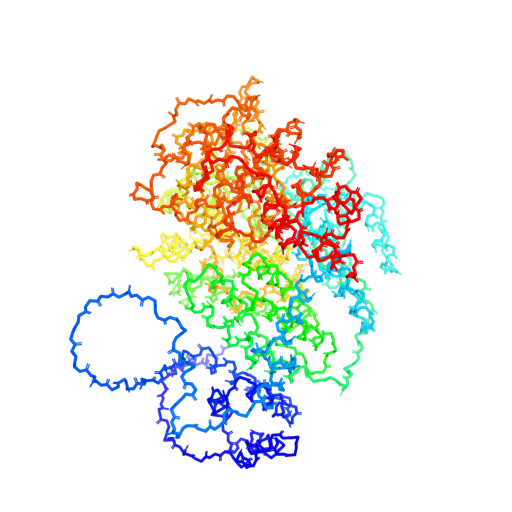 66.25 783 THR A N 1
ATOM 5964 C CA . THR A 1 783 ? 1.516 30.707 -24.041 1.00 66.25 783 THR A CA 1
ATOM 5965 C C . THR A 1 783 ? 0.187 30.952 -24.757 1.00 66.25 783 THR A C 1
ATOM 5967 O O . THR A 1 783 ? -0.007 32.010 -25.349 1.00 66.25 783 THR A O 1
ATOM 5970 N N . THR A 1 784 ? -0.741 29.995 -24.703 1.00 61.69 784 THR A N 1
ATOM 5971 C CA . THR A 1 784 ? -2.185 30.089 -25.013 1.00 61.69 784 THR A CA 1
ATOM 5972 C C . THR A 1 784 ? -2.779 28.691 -24.806 1.00 61.69 784 THR A C 1
ATOM 5974 O O . THR A 1 784 ? -2.121 27.699 -25.114 1.00 61.69 784 THR A O 1
ATOM 5977 N N . GLN A 1 785 ? -3.991 28.570 -24.250 1.00 59.72 785 GLN A N 1
ATOM 5978 C CA . GLN A 1 785 ? -4.600 27.251 -24.043 1.00 59.72 785 GLN A CA 1
ATOM 5979 C C . GLN A 1 785 ? -5.125 26.717 -25.383 1.00 59.72 785 GLN A C 1
ATOM 5981 O O . GLN A 1 785 ? -6.240 27.033 -25.799 1.00 59.72 785 GLN A O 1
ATOM 5986 N N . ASP A 1 786 ? -4.307 25.932 -26.080 1.00 54.12 786 ASP A N 1
ATOM 5987 C CA . ASP A 1 786 ? -4.745 25.238 -27.285 1.00 54.12 786 ASP A CA 1
ATOM 5988 C C . ASP A 1 786 ? -5.855 24.235 -26.942 1.00 54.12 786 ASP A C 1
ATOM 5990 O O . ASP A 1 786 ? -5.800 23.491 -25.958 1.00 54.12 786 ASP A O 1
ATOM 5994 N N . SER A 1 787 ? -6.886 24.189 -27.785 1.00 56.62 787 SER A N 1
ATOM 5995 C CA . SER A 1 787 ? -7.892 23.136 -27.701 1.00 56.62 787 SER A CA 1
ATOM 5996 C C . SER A 1 787 ? -7.229 21.779 -27.947 1.00 56.62 787 SER A C 1
ATOM 5998 O O . SER A 1 787 ? -6.560 21.578 -28.964 1.00 56.62 787 SER A O 1
ATOM 6000 N N . LEU A 1 788 ? -7.513 20.804 -27.075 1.00 59.78 788 LEU A N 1
ATOM 6001 C CA . LEU A 1 788 ? -7.107 19.398 -27.225 1.00 59.78 788 LEU A CA 1
ATOM 6002 C C . LEU A 1 788 ? -7.592 18.784 -28.560 1.00 59.78 788 LEU A C 1
ATOM 6004 O O . LEU A 1 788 ? -7.141 17.713 -28.957 1.00 59.78 788 LEU A O 1
ATOM 6008 N N . SER A 1 789 ? -8.465 19.476 -29.302 1.00 57.12 789 SER A N 1
ATOM 6009 C CA . SER A 1 789 ? -8.868 19.124 -30.665 1.00 57.12 789 SER A CA 1
ATOM 6010 C C . SER A 1 789 ? -7.765 19.273 -31.728 1.00 57.12 789 SER A C 1
ATOM 6012 O O . SER A 1 789 ? -7.896 18.656 -32.783 1.00 57.12 789 SER A O 1
ATOM 6014 N N . ASN A 1 790 ? -6.685 20.038 -31.495 1.00 67.50 790 ASN A N 1
ATOM 6015 C CA . ASN A 1 790 ? -5.555 20.187 -32.438 1.00 67.50 790 ASN A CA 1
ATOM 6016 C C . ASN A 1 790 ? -4.239 19.575 -31.917 1.00 67.50 790 ASN A C 1
ATOM 6018 O O . ASN A 1 790 ? -3.141 20.090 -32.126 1.00 67.50 790 ASN A O 1
ATOM 6022 N N . LEU A 1 791 ? -4.376 18.419 -31.270 1.00 72.12 791 LEU A N 1
ATOM 6023 C CA . LEU A 1 791 ? -3.347 17.665 -30.546 1.00 72.12 791 LEU A CA 1
ATOM 6024 C C . LEU A 1 791 ? -2.036 17.446 -31.336 1.00 72.12 791 LEU A C 1
ATOM 6026 O O . LEU A 1 791 ? -0.963 17.387 -30.747 1.00 72.12 791 LEU A O 1
ATOM 6030 N N . THR A 1 792 ? -2.104 17.361 -32.673 1.00 71.94 792 THR A N 1
ATOM 6031 C CA . THR A 1 792 ? -0.916 17.161 -33.529 1.00 71.94 792 THR A CA 1
ATOM 6032 C C . THR A 1 792 ? -0.015 18.394 -33.563 1.00 71.94 792 THR A C 1
ATOM 6034 O O . THR A 1 792 ? 1.203 18.252 -33.498 1.00 71.94 792 THR A O 1
ATOM 6037 N N . LYS A 1 793 ? -0.594 19.596 -33.679 1.00 79.75 793 LYS A N 1
ATOM 6038 C CA . LYS A 1 793 ? 0.179 20.841 -33.744 1.00 79.75 793 LYS A CA 1
ATOM 6039 C C . LYS A 1 793 ? 0.842 21.116 -32.395 1.00 79.75 793 LYS A C 1
ATOM 6041 O O . LYS A 1 793 ? 2.057 21.267 -32.345 1.00 79.75 793 LYS A O 1
ATOM 6046 N N . SER A 1 794 ? 0.070 21.062 -31.311 1.00 81.50 794 SER A N 1
ATOM 6047 C CA . SER A 1 794 ? 0.575 21.351 -29.965 1.00 81.50 794 SER A CA 1
ATOM 6048 C C . SER A 1 794 ? 1.685 20.378 -29.543 1.00 81.50 794 SER A C 1
ATOM 6050 O O . SER A 1 794 ? 2.671 20.799 -28.947 1.00 81.50 794 SER A O 1
ATOM 6052 N N . LEU A 1 795 ? 1.603 19.095 -29.927 1.00 85.38 795 LEU A N 1
ATOM 6053 C CA . LEU A 1 795 ? 2.691 18.134 -29.700 1.00 85.38 795 LEU A CA 1
ATOM 6054 C C . LEU A 1 795 ? 3.989 18.509 -30.429 1.00 85.38 795 LEU A C 1
ATOM 6056 O O . LEU A 1 795 ? 5.061 18.425 -29.830 1.00 85.38 795 LEU A O 1
ATOM 6060 N N . LYS A 1 796 ? 3.907 18.917 -31.703 1.00 85.50 796 LYS A N 1
ATOM 6061 C CA . LYS A 1 796 ? 5.078 19.356 -32.482 1.00 85.50 796 LYS A CA 1
ATOM 6062 C C . LYS A 1 796 ? 5.703 20.608 -31.875 1.00 85.50 796 LYS A C 1
ATOM 6064 O O . LYS A 1 796 ? 6.914 20.650 -31.675 1.00 85.50 796 LYS A O 1
ATOM 6069 N N . ASP A 1 797 ? 4.877 21.591 -31.529 1.00 86.25 797 ASP A N 1
ATOM 6070 C CA . ASP A 1 797 ? 5.330 22.854 -30.944 1.00 86.25 797 ASP A CA 1
ATOM 6071 C C . ASP A 1 797 ? 6.039 22.611 -29.601 1.00 86.25 797 ASP A C 1
ATOM 6073 O O . ASP A 1 797 ? 7.156 23.085 -29.389 1.00 86.25 797 ASP A O 1
ATOM 6077 N N . HIS A 1 798 ? 5.458 21.778 -28.732 1.00 89.50 798 HIS A N 1
ATOM 6078 C CA . HIS A 1 798 ? 6.059 21.397 -27.451 1.00 89.50 798 HIS A CA 1
ATOM 6079 C C . HIS A 1 798 ? 7.356 20.591 -27.606 1.00 89.50 798 HIS A C 1
ATOM 6081 O O . HIS A 1 798 ? 8.318 20.821 -26.868 1.00 89.50 798 HIS A O 1
ATOM 6087 N N . TRP A 1 799 ? 7.412 19.657 -28.559 1.00 89.44 799 TRP A N 1
ATOM 6088 C CA . TRP A 1 799 ? 8.628 18.894 -28.846 1.00 89.44 799 TRP A CA 1
ATOM 6089 C C . TRP A 1 799 ? 9.760 19.800 -29.336 1.00 89.44 799 TRP A C 1
ATOM 6091 O O . TRP A 1 799 ? 10.902 19.694 -28.887 1.00 89.44 799 TRP A O 1
ATOM 6101 N N . ASN A 1 800 ? 9.450 20.725 -30.242 1.00 87.19 800 ASN A N 1
ATOM 6102 C CA . ASN A 1 800 ? 10.434 21.658 -30.777 1.00 87.19 800 ASN A CA 1
ATOM 6103 C C . ASN A 1 800 ? 10.896 22.661 -29.712 1.00 87.19 800 ASN A C 1
ATOM 6105 O O . ASN A 1 800 ? 12.092 22.949 -29.643 1.00 87.19 800 ASN A O 1
ATOM 6109 N N . ALA A 1 801 ? 9.991 23.111 -28.835 1.00 88.56 801 ALA A N 1
ATOM 6110 C CA . ALA A 1 801 ? 10.334 23.909 -27.661 1.00 88.56 801 ALA A CA 1
ATOM 6111 C C . ALA A 1 801 ? 11.300 23.160 -26.729 1.00 88.56 801 ALA A C 1
ATOM 6113 O O . ALA A 1 801 ? 12.330 23.718 -26.359 1.00 88.56 801 ALA A O 1
ATOM 6114 N N . LEU A 1 802 ? 11.055 21.872 -26.444 1.00 89.75 802 LEU A N 1
ATOM 6115 C CA . LEU A 1 802 ? 11.990 21.039 -25.676 1.00 89.75 802 LEU A CA 1
ATOM 6116 C C . LEU A 1 802 ? 13.387 21.036 -26.305 1.00 89.75 802 LEU A C 1
ATOM 6118 O O . LEU A 1 802 ? 14.380 21.231 -25.606 1.00 89.75 802 LEU A O 1
ATOM 6122 N N . GLY A 1 803 ? 13.475 20.853 -27.624 1.00 83.69 803 GLY A N 1
ATOM 6123 C CA . GLY A 1 803 ? 14.739 20.889 -28.366 1.00 83.69 803 GLY A CA 1
ATOM 6124 C C . GLY A 1 803 ? 15.416 22.268 -28.426 1.00 83.69 803 GLY A C 1
ATOM 6125 O O . GLY A 1 803 ? 16.523 22.373 -28.964 1.00 83.69 803 GLY A O 1
ATOM 6126 N N . GLY A 1 804 ? 14.760 23.324 -27.938 1.00 83.75 804 GLY A N 1
ATOM 6127 C CA . GLY A 1 804 ? 15.299 24.677 -27.798 1.00 83.75 804 GLY A CA 1
ATOM 6128 C C . GLY A 1 804 ? 15.839 25.003 -26.401 1.00 83.75 804 GLY A C 1
ATOM 6129 O O . GLY A 1 804 ? 16.676 25.894 -26.293 1.00 83.75 804 GLY A O 1
ATOM 6130 N N . VAL A 1 805 ? 15.411 24.283 -25.356 1.00 85.00 805 VAL A N 1
ATOM 6131 C CA . VAL A 1 805 ? 15.892 24.480 -23.975 1.00 85.00 805 VAL A CA 1
ATOM 6132 C C . VAL A 1 805 ? 17.323 23.963 -23.854 1.00 85.00 805 VAL A C 1
ATOM 6134 O O . VAL A 1 805 ? 17.560 22.778 -24.117 1.00 85.00 805 VAL A O 1
ATOM 6137 N N . LYS A 1 806 ? 18.276 24.809 -23.448 1.00 85.31 806 LYS A N 1
ATOM 6138 C CA . LYS A 1 806 ? 19.646 24.363 -23.161 1.00 85.31 806 LYS A CA 1
ATOM 6139 C C . LYS A 1 806 ? 19.716 23.707 -21.786 1.00 85.31 806 LYS A C 1
ATOM 6141 O O . LYS A 1 806 ? 18.967 24.067 -20.885 1.00 85.31 806 LYS A O 1
ATOM 6146 N N . ASP A 1 807 ? 20.652 22.780 -21.610 1.00 84.69 807 ASP A N 1
ATOM 6147 C CA . ASP A 1 807 ? 20.767 22.022 -20.356 1.00 84.69 807 ASP A CA 1
ATOM 6148 C C . ASP A 1 807 ? 21.134 22.899 -19.140 1.00 84.69 807 ASP A C 1
ATOM 6150 O O . ASP A 1 807 ? 20.817 22.556 -18.005 1.00 84.69 807 ASP A O 1
ATOM 6154 N N . GLU A 1 808 ? 21.771 24.047 -19.378 1.00 87.00 808 GLU A N 1
ATOM 6155 C CA . GLU A 1 808 ? 22.121 25.052 -18.365 1.00 87.00 808 GLU A CA 1
ATOM 6156 C C . GLU A 1 808 ? 20.950 25.964 -17.959 1.00 87.00 808 GLU A C 1
ATOM 6158 O O . GLU A 1 808 ? 20.993 26.564 -16.885 1.00 87.00 808 GLU A O 1
ATOM 6163 N N . ASP A 1 809 ? 19.903 26.045 -18.788 1.00 85.94 809 ASP A N 1
ATOM 6164 C CA . ASP A 1 809 ? 18.752 26.925 -18.557 1.00 85.94 809 ASP A CA 1
ATOM 6165 C C . ASP A 1 809 ? 17.724 26.290 -17.602 1.00 85.94 809 ASP A C 1
ATOM 6167 O O . ASP A 1 809 ? 17.042 27.001 -16.862 1.00 85.94 809 ASP A O 1
ATOM 6171 N N . ASP A 1 810 ? 17.616 24.956 -17.605 1.00 88.06 810 ASP A N 1
ATOM 6172 C CA . ASP A 1 810 ? 16.707 24.196 -16.741 1.00 88.06 810 ASP A CA 1
ATOM 6173 C C . ASP A 1 810 ? 17.268 22.792 -16.449 1.00 88.06 810 ASP A C 1
ATOM 6175 O O . ASP A 1 810 ? 17.236 21.884 -17.287 1.00 88.06 810 ASP A O 1
ATOM 6179 N N . ALA A 1 811 ? 17.777 22.613 -15.228 1.00 90.19 811 ALA A N 1
ATOM 6180 C CA . ALA A 1 811 ? 18.421 21.375 -14.800 1.00 90.19 811 ALA A CA 1
ATOM 6181 C C . ALA A 1 811 ? 17.453 20.181 -14.715 1.00 90.19 811 ALA A C 1
ATOM 6183 O O . ALA A 1 811 ? 17.875 19.042 -14.933 1.00 90.19 811 ALA A O 1
ATOM 6184 N N . ASP A 1 812 ? 16.171 20.411 -14.417 1.00 90.44 812 ASP A N 1
ATOM 6185 C CA . ASP A 1 812 ? 15.182 19.334 -14.343 1.00 90.44 812 ASP A CA 1
ATOM 6186 C C . ASP A 1 812 ? 14.786 18.877 -15.752 1.00 90.44 812 ASP A C 1
ATOM 6188 O O . ASP A 1 812 ? 14.737 17.673 -16.018 1.00 90.44 812 ASP A O 1
ATOM 6192 N N . ILE A 1 813 ? 14.602 19.807 -16.698 1.00 91.31 813 ILE A N 1
ATOM 6193 C CA . ILE A 1 813 ? 14.399 19.457 -18.113 1.00 91.31 813 ILE A CA 1
ATOM 6194 C C . ILE A 1 813 ? 15.617 18.721 -18.667 1.00 91.31 813 ILE A C 1
ATOM 6196 O O . ILE A 1 813 ? 15.445 17.694 -19.323 1.00 91.31 813 ILE A O 1
ATOM 6200 N N . ALA A 1 814 ? 16.833 19.189 -18.378 1.00 89.69 814 ALA A N 1
ATOM 6201 C CA . ALA A 1 814 ? 18.062 18.511 -18.787 1.00 89.69 814 ALA A CA 1
ATOM 6202 C C . ALA A 1 814 ? 18.107 17.071 -18.255 1.00 89.69 814 ALA A C 1
ATOM 6204 O O . ALA A 1 814 ? 18.337 16.119 -19.005 1.00 89.69 814 ALA A O 1
ATOM 6205 N N . ARG A 1 815 ? 17.808 16.900 -16.962 1.00 90.94 815 ARG A N 1
ATOM 6206 C CA . ARG A 1 815 ? 17.807 15.604 -16.277 1.00 90.94 815 ARG A CA 1
ATOM 6207 C C . ARG A 1 815 ? 16.759 14.637 -16.824 1.00 90.94 815 ARG A C 1
ATOM 6209 O O . ARG A 1 815 ? 17.039 13.442 -16.915 1.00 90.94 815 ARG A O 1
ATOM 6216 N N . TYR A 1 816 ? 15.565 15.122 -17.163 1.00 93.69 816 TYR A N 1
ATOM 6217 C CA . TYR A 1 816 ? 14.424 14.285 -17.556 1.00 93.69 816 TYR A CA 1
ATOM 6218 C C . TYR A 1 816 ? 14.088 14.337 -19.050 1.00 93.69 816 TYR A C 1
ATOM 6220 O O . TYR A 1 816 ? 13.058 13.803 -19.457 1.00 93.69 816 TYR A O 1
ATOM 6228 N N . ARG A 1 817 ? 14.946 14.921 -19.894 1.00 91.44 817 ARG A N 1
ATOM 6229 C CA . ARG A 1 817 ? 14.687 15.145 -21.328 1.00 91.44 817 ARG A CA 1
ATOM 6230 C C . ARG A 1 817 ? 14.187 13.899 -22.063 1.00 91.44 817 ARG A C 1
ATOM 6232 O O . ARG A 1 817 ? 13.182 13.967 -22.767 1.00 91.44 817 ARG A O 1
ATOM 6239 N N . GLY A 1 818 ? 14.846 12.756 -21.861 1.00 91.38 818 GLY A N 1
ATOM 6240 C CA . GLY A 1 818 ? 14.434 11.479 -22.455 1.00 91.38 818 GLY A CA 1
ATOM 6241 C C . GLY A 1 818 ? 13.031 11.045 -22.014 1.00 91.38 818 GLY A C 1
ATOM 6242 O O . GLY A 1 818 ? 12.208 10.679 -22.852 1.00 91.38 818 GLY A O 1
ATOM 6243 N N . SER A 1 819 ? 12.729 11.145 -20.716 1.00 93.88 819 SER A N 1
ATOM 6244 C CA . SER A 1 819 ? 11.407 10.840 -20.149 1.00 93.88 819 SER A CA 1
ATOM 6245 C C . SER A 1 819 ? 10.324 11.806 -20.636 1.00 93.88 819 SER A C 1
ATOM 6247 O O . SER A 1 819 ? 9.205 11.376 -20.905 1.00 93.88 819 SER A O 1
ATOM 6249 N N . ILE A 1 820 ? 10.648 13.091 -20.823 1.00 94.00 820 ILE A N 1
ATOM 6250 C CA . ILE A 1 820 ? 9.730 14.087 -21.399 1.00 94.00 820 ILE A CA 1
ATOM 6251 C C . ILE A 1 820 ? 9.378 13.706 -22.845 1.00 94.00 820 ILE A C 1
ATOM 6253 O O . ILE A 1 820 ? 8.201 13.653 -23.206 1.00 94.00 820 ILE A O 1
ATOM 6257 N N . MET A 1 821 ? 10.380 13.382 -23.670 1.00 92.50 821 MET A N 1
ATOM 6258 C CA . MET A 1 821 ? 10.164 12.919 -25.050 1.00 92.50 821 MET A CA 1
ATOM 6259 C C . MET A 1 821 ? 9.317 11.641 -25.086 1.00 92.50 821 MET A C 1
ATOM 6261 O O . MET A 1 821 ? 8.384 11.529 -25.886 1.00 92.50 821 MET A O 1
ATOM 6265 N N . ALA A 1 822 ? 9.604 10.693 -24.193 1.00 92.69 822 ALA A N 1
ATOM 6266 C CA . ALA A 1 822 ? 8.840 9.460 -24.063 1.00 92.69 822 ALA A CA 1
ATOM 6267 C C . ALA A 1 822 ? 7.378 9.729 -23.660 1.00 92.69 822 ALA A C 1
ATOM 6269 O O . ALA A 1 822 ? 6.473 9.124 -24.237 1.00 92.69 822 ALA A O 1
ATOM 6270 N N . SER A 1 823 ? 7.137 10.680 -22.748 1.00 92.56 823 SER A N 1
ATOM 6271 C CA . SER A 1 823 ? 5.792 11.117 -22.347 1.00 92.56 823 SER A CA 1
ATOM 6272 C C . SER A 1 823 ? 4.994 11.642 -23.543 1.00 92.56 823 SER A C 1
ATOM 6274 O O . SER A 1 823 ? 3.862 11.212 -23.775 1.00 92.56 823 SER A O 1
ATOM 6276 N N . TYR A 1 824 ? 5.602 12.501 -24.372 1.00 91.44 824 TYR A N 1
ATOM 6277 C CA . TYR A 1 824 ? 4.955 13.016 -25.581 1.00 91.44 824 TYR A CA 1
ATOM 6278 C C . TYR A 1 824 ? 4.632 11.897 -26.581 1.00 91.44 824 TYR A C 1
ATOM 6280 O O . TYR A 1 824 ? 3.526 11.863 -27.126 1.00 91.44 824 TYR A O 1
ATOM 6288 N N . CYS A 1 825 ? 5.550 10.946 -26.788 1.00 91.06 825 CYS A N 1
ATOM 6289 C CA . CYS A 1 825 ? 5.315 9.796 -27.667 1.00 91.06 825 CYS A CA 1
ATOM 6290 C C . CYS A 1 825 ? 4.174 8.908 -27.155 1.00 91.06 825 CYS A C 1
ATOM 6292 O O . CYS A 1 825 ? 3.322 8.475 -27.935 1.00 91.06 825 CYS A O 1
ATOM 6294 N N . ALA A 1 826 ? 4.139 8.642 -25.847 1.00 89.12 826 ALA A N 1
ATOM 6295 C CA . ALA A 1 826 ? 3.113 7.808 -25.234 1.00 89.12 826 ALA A CA 1
ATOM 6296 C C . ALA A 1 826 ? 1.732 8.456 -25.359 1.00 89.12 826 ALA A C 1
ATOM 6298 O O . ALA A 1 826 ? 0.785 7.804 -25.809 1.00 89.12 826 ALA A O 1
ATOM 6299 N N . TYR A 1 827 ? 1.650 9.755 -25.061 1.00 86.75 827 TYR A N 1
ATOM 6300 C CA . TYR A 1 827 ? 0.433 10.545 -25.205 1.00 86.75 827 TYR A CA 1
ATOM 6301 C C . TYR A 1 827 ? -0.074 10.564 -26.655 1.00 86.75 827 TYR A C 1
ATOM 6303 O O . TYR A 1 827 ? -1.266 10.352 -26.896 1.00 86.75 827 TYR A O 1
ATOM 6311 N N . ALA A 1 828 ? 0.828 10.736 -27.630 1.00 87.12 828 ALA A N 1
ATOM 6312 C CA . ALA A 1 828 ? 0.509 10.696 -29.056 1.00 87.12 828 ALA A CA 1
ATOM 6313 C C . ALA A 1 828 ? -0.063 9.336 -29.490 1.00 87.12 828 ALA A C 1
ATOM 6315 O O . ALA A 1 828 ? -1.096 9.280 -30.162 1.00 87.12 828 ALA A O 1
ATOM 6316 N N . CYS A 1 829 ? 0.562 8.231 -29.062 1.00 85.69 829 CYS A N 1
ATOM 6317 C CA . CYS A 1 829 ? 0.096 6.874 -29.365 1.00 85.69 829 CYS A CA 1
ATOM 6318 C C . CYS A 1 829 ? -1.339 6.620 -28.877 1.00 85.69 829 CYS A C 1
ATOM 6320 O O . CYS A 1 829 ? -2.096 5.933 -29.565 1.00 85.69 829 CYS A O 1
ATOM 6322 N N . GLN A 1 830 ? -1.696 7.183 -27.719 1.00 80.69 830 GLN A N 1
ATOM 6323 C CA . GLN A 1 830 ? -2.973 6.961 -27.031 1.00 80.69 830 GLN A CA 1
ATOM 6324 C C . GLN A 1 830 ? -4.109 7.846 -27.554 1.00 80.69 830 GLN A C 1
ATOM 6326 O O . GLN A 1 830 ? -5.264 7.423 -27.558 1.00 80.69 830 GLN A O 1
ATOM 6331 N N . ASN A 1 831 ? -3.798 9.072 -27.989 1.00 78.56 831 ASN A N 1
ATOM 6332 C CA . ASN A 1 831 ? -4.819 10.101 -28.207 1.00 78.56 831 ASN A CA 1
ATOM 6333 C C . ASN A 1 831 ? -4.979 10.554 -29.665 1.00 78.56 831 ASN A C 1
ATOM 6335 O O . ASN A 1 831 ? -5.995 11.163 -30.000 1.00 78.56 831 ASN A O 1
ATOM 6339 N N . MET A 1 832 ? -4.036 10.250 -30.562 1.00 79.56 832 MET A N 1
ATOM 6340 C CA . MET A 1 832 ? -4.147 10.657 -31.967 1.00 79.56 832 MET A CA 1
ATOM 6341 C C . MET A 1 832 ? -5.029 9.700 -32.782 1.00 79.56 832 MET A C 1
ATOM 6343 O O . MET A 1 832 ? -4.770 8.498 -32.847 1.00 79.56 832 MET A O 1
ATOM 6347 N N . MET A 1 833 ? -6.036 10.248 -33.479 1.00 66.94 833 MET A N 1
ATOM 6348 C CA . MET A 1 833 ? -6.944 9.460 -34.332 1.00 66.94 833 MET A CA 1
ATOM 6349 C C . MET A 1 833 ? -6.225 8.824 -35.533 1.00 66.94 833 MET A C 1
ATOM 6351 O O . MET A 1 833 ? -6.469 7.666 -35.873 1.00 66.94 833 MET A O 1
ATOM 6355 N N . VAL A 1 834 ? -5.322 9.570 -36.182 1.00 72.81 834 VAL A N 1
ATOM 6356 C CA . VAL A 1 834 ? -4.594 9.098 -37.368 1.00 72.81 834 VAL A CA 1
ATOM 6357 C C . VAL A 1 834 ? -3.288 8.450 -36.935 1.00 72.81 834 VAL A C 1
ATOM 6359 O O . VAL A 1 834 ? -2.268 9.110 -36.736 1.00 72.81 834 VAL A O 1
ATOM 6362 N N . LYS A 1 835 ? -3.314 7.120 -36.818 1.00 68.94 835 LYS A N 1
ATOM 6363 C CA . LYS A 1 835 ? -2.175 6.330 -36.338 1.00 68.94 835 LYS A CA 1
ATOM 6364 C C . LYS A 1 835 ? -0.887 6.508 -37.163 1.00 68.94 835 LYS A C 1
ATOM 6366 O O . LYS A 1 835 ? 0.206 6.396 -36.609 1.00 68.94 835 LYS A O 1
ATOM 6371 N N . ALA A 1 836 ? -0.997 6.826 -38.453 1.00 70.25 836 ALA A N 1
ATOM 6372 C CA . ALA A 1 836 ? 0.157 7.067 -39.321 1.00 70.25 836 ALA A CA 1
ATOM 6373 C C . ALA A 1 836 ? 0.992 8.294 -38.901 1.00 70.25 836 ALA A C 1
ATOM 6375 O O . ALA A 1 836 ? 2.206 8.289 -39.075 1.00 70.25 836 ALA A O 1
ATOM 6376 N N . ASN A 1 837 ? 0.373 9.301 -38.274 1.00 75.88 837 ASN A N 1
ATOM 6377 C CA . ASN A 1 837 ? 1.044 10.553 -37.899 1.00 75.88 837 ASN A CA 1
ATOM 6378 C C . ASN A 1 837 ? 1.966 10.408 -36.675 1.00 75.88 837 ASN A C 1
ATOM 6380 O O . ASN A 1 837 ? 2.760 11.298 -36.398 1.00 75.88 837 ASN A O 1
ATOM 6384 N N . VAL A 1 838 ? 1.868 9.292 -35.945 1.00 84.62 838 VAL A N 1
ATOM 6385 C CA . VAL A 1 838 ? 2.691 9.007 -34.756 1.00 84.62 838 VAL A CA 1
ATOM 6386 C C . VAL A 1 838 ? 4.018 8.341 -35.138 1.00 84.62 838 VAL A C 1
ATOM 6388 O O . VAL A 1 838 ? 4.999 8.428 -34.404 1.00 84.62 838 VAL A O 1
ATOM 6391 N N . LEU A 1 839 ? 4.070 7.679 -36.299 1.00 88.00 839 LEU A N 1
ATOM 6392 C CA . LEU A 1 839 ? 5.233 6.902 -36.725 1.00 88.00 839 LEU A CA 1
ATOM 6393 C C . LEU A 1 839 ? 6.520 7.749 -36.837 1.00 88.00 839 LEU A C 1
ATOM 6395 O O . LEU A 1 839 ? 7.530 7.313 -36.286 1.00 88.00 839 LEU A O 1
ATOM 6399 N N . PRO A 1 840 ? 6.513 8.959 -37.439 1.00 88.88 840 PRO A N 1
ATOM 6400 C CA . PRO A 1 840 ? 7.709 9.806 -37.488 1.00 88.88 840 PRO A CA 1
ATOM 6401 C C . PRO A 1 840 ? 8.225 10.207 -36.098 1.00 88.88 840 PRO A C 1
ATOM 6403 O O . PRO A 1 840 ? 9.429 10.245 -35.869 1.00 88.88 840 PRO A O 1
ATOM 6406 N N . MET A 1 841 ? 7.321 10.434 -35.142 1.00 90.06 841 MET A N 1
ATOM 6407 C CA . MET A 1 841 ? 7.666 10.793 -33.765 1.00 90.06 841 MET A CA 1
ATOM 6408 C C . MET A 1 841 ? 8.358 9.641 -33.021 1.00 90.06 841 MET A C 1
ATOM 6410 O O . MET A 1 841 ? 9.357 9.845 -32.337 1.00 90.06 841 MET A O 1
ATOM 6414 N N . LEU A 1 842 ? 7.862 8.410 -33.192 1.00 92.44 842 LEU A N 1
ATOM 6415 C CA . LEU A 1 842 ? 8.483 7.213 -32.613 1.00 92.44 842 LEU A CA 1
ATOM 6416 C C . LEU A 1 842 ? 9.859 6.932 -33.230 1.00 92.44 842 LEU A C 1
ATOM 6418 O O . LEU A 1 842 ? 10.782 6.549 -32.512 1.00 92.44 842 LEU A O 1
ATOM 6422 N N . VAL A 1 843 ? 10.013 7.157 -34.541 1.00 91.81 843 VAL A N 1
ATOM 6423 C CA . VAL A 1 843 ? 11.320 7.084 -35.213 1.00 91.81 843 VAL A CA 1
ATOM 6424 C C . VAL A 1 843 ? 12.273 8.126 -34.629 1.00 91.81 843 VAL A C 1
ATOM 6426 O O . VAL A 1 843 ? 13.380 7.765 -34.241 1.00 91.81 843 VAL A O 1
ATOM 6429 N N . ALA A 1 844 ? 11.835 9.381 -34.482 1.00 90.44 844 ALA A N 1
ATOM 6430 C CA . ALA A 1 844 ? 12.633 10.448 -33.877 1.00 90.44 844 ALA A CA 1
ATOM 6431 C C . ALA A 1 844 ? 13.083 10.119 -32.444 1.00 90.44 844 ALA A C 1
ATOM 6433 O O . ALA A 1 844 ? 14.231 10.370 -32.083 1.00 90.44 844 ALA A O 1
ATOM 6434 N N . PHE A 1 845 ? 12.203 9.520 -31.637 1.00 92.69 845 PHE A N 1
ATOM 6435 C CA . PHE A 1 845 ? 12.514 9.106 -30.270 1.00 92.69 845 PHE A CA 1
ATOM 6436 C C . PHE A 1 845 ? 13.566 7.989 -30.208 1.00 92.69 845 PHE A C 1
ATOM 6438 O O . PHE A 1 845 ? 14.538 8.107 -29.469 1.00 92.69 845 PHE A O 1
ATOM 6445 N N . PHE A 1 846 ? 13.406 6.915 -30.988 1.00 93.31 846 PHE A N 1
ATOM 6446 C CA . PHE A 1 846 ? 14.356 5.795 -30.972 1.00 93.31 846 PHE A CA 1
ATOM 6447 C C . PHE A 1 846 ? 15.638 6.067 -31.779 1.00 93.31 846 PHE A C 1
ATOM 6449 O O . PHE A 1 846 ? 16.628 5.352 -31.607 1.00 93.31 846 PHE A O 1
ATOM 6456 N N . ALA A 1 847 ? 15.669 7.109 -32.618 1.00 89.12 847 ALA A N 1
ATOM 6457 C CA . ALA A 1 847 ? 16.870 7.542 -33.335 1.00 89.12 847 ALA A CA 1
ATOM 6458 C C . ALA A 1 847 ? 18.007 7.962 -32.384 1.00 89.12 847 ALA A C 1
ATOM 6460 O O . ALA A 1 847 ? 19.186 7.776 -32.703 1.00 89.12 847 ALA A O 1
ATOM 6461 N N . THR A 1 848 ? 17.694 8.423 -31.169 1.00 84.44 848 THR A N 1
ATOM 6462 C CA . THR A 1 848 ? 18.671 8.768 -30.121 1.00 84.44 848 THR A CA 1
ATOM 6463 C C . THR A 1 848 ? 18.657 7.756 -28.962 1.00 84.44 848 THR A C 1
ATOM 6465 O O . THR A 1 848 ? 17.732 6.944 -28.849 1.00 84.44 848 THR A O 1
ATOM 6468 N N . PRO A 1 849 ? 19.730 7.673 -28.147 1.00 83.81 849 PRO A N 1
ATOM 6469 C CA . PRO A 1 849 ? 19.737 6.793 -26.984 1.00 83.81 849 PRO A CA 1
ATOM 6470 C C . PRO A 1 849 ? 18.610 7.163 -26.016 1.00 83.81 849 PRO A C 1
ATOM 6472 O O . PRO A 1 849 ? 18.523 8.296 -25.552 1.00 83.81 849 PRO A O 1
ATOM 6475 N N . THR A 1 850 ? 17.774 6.193 -25.657 1.00 84.81 850 THR A N 1
ATOM 6476 C CA . THR A 1 850 ? 16.635 6.377 -24.742 1.00 84.81 850 THR A CA 1
ATOM 6477 C C . THR A 1 850 ? 17.071 6.328 -23.268 1.00 84.81 850 THR A C 1
ATOM 6479 O O . THR A 1 850 ? 16.437 5.667 -22.441 1.00 84.81 850 THR A O 1
ATOM 6482 N N . THR A 1 851 ? 18.218 6.931 -22.946 1.00 82.25 851 THR A N 1
ATOM 6483 C CA . THR A 1 851 ? 18.793 6.938 -21.594 1.00 82.25 851 THR A CA 1
ATOM 6484 C C . THR A 1 851 ? 17.865 7.688 -20.641 1.00 82.25 851 THR A C 1
ATOM 6486 O O . THR A 1 851 ? 17.316 8.728 -20.991 1.00 82.25 851 THR A O 1
ATOM 6489 N N . GLY A 1 852 ? 17.675 7.153 -19.433 1.00 83.19 852 GLY A N 1
ATOM 6490 C CA . GLY A 1 852 ? 16.795 7.751 -18.425 1.00 83.19 852 GLY A CA 1
ATOM 6491 C C . GLY A 1 852 ? 15.305 7.434 -18.593 1.00 83.19 852 GLY A C 1
ATOM 6492 O O . GLY A 1 852 ? 14.534 7.812 -17.722 1.00 83.19 852 GLY A O 1
ATOM 6493 N N . VAL A 1 853 ? 14.903 6.708 -19.644 1.00 88.69 853 VAL A N 1
ATOM 6494 C CA . VAL A 1 853 ? 13.512 6.263 -19.844 1.00 88.69 853 VAL A CA 1
ATOM 6495 C C . VAL A 1 853 ? 13.294 4.880 -19.230 1.00 88.69 853 VAL A C 1
ATOM 6497 O O . VAL A 1 853 ? 14.106 3.965 -19.442 1.00 88.69 853 VAL A O 1
ATOM 6500 N N . SER A 1 854 ? 12.181 4.698 -18.516 1.00 83.00 854 SER A N 1
ATOM 6501 C CA . SER A 1 854 ? 11.801 3.402 -17.944 1.00 83.00 854 SER A CA 1
ATOM 6502 C C . SER A 1 854 ? 11.742 2.310 -19.017 1.00 83.00 854 SER A C 1
ATOM 6504 O O . SER A 1 854 ? 11.466 2.552 -20.199 1.00 83.00 854 SER A O 1
ATOM 6506 N N . ILE A 1 855 ? 12.059 1.073 -18.633 1.00 77.44 855 ILE A N 1
ATOM 6507 C CA . ILE A 1 855 ? 12.013 -0.051 -19.576 1.00 77.44 855 ILE A CA 1
ATOM 6508 C C . ILE A 1 855 ? 10.571 -0.351 -20.012 1.00 77.44 855 ILE A C 1
ATOM 6510 O O . ILE A 1 855 ? 10.357 -0.749 -21.153 1.00 77.44 855 ILE A O 1
ATOM 6514 N N . GLU A 1 856 ? 9.582 -0.096 -19.157 1.00 76.25 856 GLU A N 1
ATOM 6515 C CA . GLU A 1 856 ? 8.150 -0.179 -19.451 1.00 76.25 856 GLU A CA 1
ATOM 6516 C C . GLU A 1 856 ? 7.761 0.727 -20.603 1.00 76.25 856 GLU A C 1
ATOM 6518 O O . GLU A 1 856 ? 7.225 0.256 -21.608 1.00 76.25 856 GLU A O 1
ATOM 6523 N N . THR A 1 857 ? 8.060 2.019 -20.475 1.00 84.12 857 THR A N 1
ATOM 6524 C CA . THR A 1 857 ? 7.711 3.005 -21.492 1.00 84.12 857 THR A CA 1
ATOM 6525 C C . THR A 1 857 ? 8.464 2.710 -22.782 1.00 84.12 857 THR A C 1
ATOM 6527 O O . THR A 1 857 ? 7.863 2.726 -23.854 1.00 84.12 857 THR A O 1
ATOM 6530 N N . ARG A 1 858 ? 9.742 2.312 -22.706 1.00 87.06 858 ARG A N 1
ATOM 6531 C CA . ARG A 1 858 ? 10.497 1.864 -23.888 1.00 87.06 858 ARG A CA 1
ATOM 6532 C C . ARG A 1 858 ? 9.850 0.661 -24.571 1.00 87.06 858 ARG A C 1
ATOM 6534 O O . ARG A 1 858 ? 9.696 0.685 -25.786 1.00 87.06 858 ARG A O 1
ATOM 6541 N N . ARG A 1 859 ? 9.431 -0.365 -23.824 1.00 85.06 859 ARG A N 1
ATOM 6542 C CA . ARG A 1 859 ? 8.751 -1.555 -24.372 1.00 85.06 859 ARG A CA 1
ATOM 6543 C C . ARG A 1 859 ? 7.403 -1.212 -24.998 1.00 85.06 859 ARG A C 1
ATOM 6545 O O . ARG A 1 859 ? 7.106 -1.703 -26.083 1.00 85.06 859 ARG A O 1
ATOM 6552 N N . TYR A 1 860 ? 6.611 -0.362 -24.348 1.00 84.50 860 TYR A N 1
ATOM 6553 C CA . TYR A 1 860 ? 5.336 0.115 -24.883 1.00 84.50 860 TYR A CA 1
ATOM 6554 C C . TYR A 1 860 ? 5.534 0.865 -26.209 1.00 84.50 860 TYR A C 1
ATOM 6556 O O . TYR A 1 860 ? 4.945 0.494 -27.225 1.00 84.50 860 TYR A O 1
ATOM 6564 N N . LEU A 1 861 ? 6.428 1.858 -26.232 1.00 90.06 861 LEU A N 1
ATOM 6565 C CA . LEU A 1 861 ? 6.719 2.648 -27.431 1.00 90.06 861 LEU A CA 1
ATOM 6566 C C . LEU A 1 861 ? 7.361 1.809 -28.543 1.00 90.06 861 LEU A C 1
ATOM 6568 O O . LEU A 1 861 ? 7.075 2.032 -29.717 1.00 90.06 861 LEU A O 1
ATOM 6572 N N . ALA A 1 862 ? 8.192 0.824 -28.194 1.00 89.81 862 ALA A N 1
ATOM 6573 C CA . ALA A 1 862 ? 8.768 -0.115 -29.151 1.00 89.81 862 ALA A CA 1
ATOM 6574 C C . ALA A 1 862 ? 7.694 -0.993 -29.801 1.00 89.81 862 ALA A C 1
ATOM 6576 O O . ALA A 1 862 ? 7.678 -1.138 -31.022 1.00 89.81 862 ALA A O 1
ATOM 6577 N N . GLY A 1 863 ? 6.766 -1.534 -29.004 1.00 87.25 863 GLY A N 1
ATOM 6578 C CA . GLY A 1 863 ? 5.618 -2.284 -29.512 1.00 87.25 863 GLY A CA 1
ATOM 6579 C C . GLY A 1 863 ? 4.759 -1.444 -30.460 1.00 87.25 863 GLY A C 1
ATOM 6580 O O . GLY A 1 863 ? 4.400 -1.912 -31.539 1.00 87.25 863 GLY A O 1
ATOM 6581 N N . GLU A 1 864 ? 4.497 -0.179 -30.114 1.00 89.25 864 GLU A N 1
ATOM 6582 C CA . GLU A 1 864 ? 3.786 0.764 -30.986 1.00 89.25 864 GLU A CA 1
ATOM 6583 C C . GLU A 1 864 ? 4.552 1.052 -32.286 1.00 89.25 864 GLU A C 1
ATOM 6585 O O . GLU A 1 864 ? 3.949 1.030 -33.363 1.00 89.25 864 GLU A O 1
ATOM 6590 N N . LEU A 1 865 ? 5.871 1.267 -32.217 1.00 91.38 865 LEU A N 1
ATOM 6591 C CA . LEU A 1 865 ? 6.707 1.502 -33.397 1.00 91.38 865 LEU A CA 1
ATOM 6592 C C . LEU A 1 865 ? 6.679 0.295 -34.337 1.00 91.38 865 LEU A C 1
ATOM 6594 O O . LEU A 1 865 ? 6.379 0.451 -35.519 1.00 91.38 865 LEU A O 1
ATOM 6598 N N . LEU A 1 866 ? 6.947 -0.909 -33.827 1.00 89.19 866 LEU A N 1
ATOM 6599 C CA . LEU A 1 866 ? 7.020 -2.124 -34.643 1.00 89.19 866 LEU A CA 1
ATOM 6600 C C . LEU A 1 866 ? 5.653 -2.534 -35.202 1.00 89.19 866 LEU A C 1
ATOM 6602 O O . LEU A 1 866 ? 5.552 -2.912 -36.370 1.00 89.19 866 LEU A O 1
ATOM 6606 N N . SER A 1 867 ? 4.587 -2.398 -34.409 1.00 86.38 867 SER A N 1
ATOM 6607 C CA . SER A 1 867 ? 3.210 -2.630 -34.858 1.00 86.38 867 SER A CA 1
ATOM 6608 C C . SER A 1 867 ? 2.832 -1.711 -36.023 1.00 86.38 867 SER A C 1
ATOM 6610 O O . SER A 1 867 ? 2.237 -2.148 -37.009 1.00 86.38 867 SER A O 1
ATOM 6612 N N . ARG A 1 868 ? 3.227 -0.435 -35.957 1.00 84.88 868 ARG A N 1
ATOM 6613 C CA . ARG A 1 868 ? 2.933 0.559 -37.001 1.00 84.88 868 ARG A CA 1
ATOM 6614 C C . ARG A 1 868 ? 3.861 0.441 -38.201 1.00 84.88 868 ARG A C 1
ATOM 6616 O O . ARG A 1 868 ? 3.396 0.606 -39.323 1.00 84.88 868 ARG A O 1
ATOM 6623 N N . ALA A 1 869 ? 5.127 0.090 -37.998 1.00 80.62 869 ALA A N 1
ATOM 6624 C CA . ALA A 1 869 ? 6.046 -0.245 -39.083 1.00 80.62 869 ALA A CA 1
ATOM 6625 C C . ALA A 1 869 ? 5.531 -1.451 -39.883 1.00 80.62 869 ALA A C 1
ATOM 6627 O O . ALA A 1 869 ? 5.623 -1.472 -41.107 1.00 80.62 869 ALA A O 1
ATOM 6628 N N . ASN A 1 870 ? 4.876 -2.408 -39.221 1.00 77.19 870 ASN A N 1
ATOM 6629 C CA . ASN A 1 870 ? 4.185 -3.499 -39.897 1.00 77.19 870 ASN A CA 1
ATOM 6630 C C . ASN A 1 870 ? 2.977 -3.039 -40.747 1.00 77.19 870 ASN A C 1
ATOM 6632 O O . ASN A 1 870 ? 2.494 -3.801 -41.575 1.00 77.19 870 ASN A O 1
ATOM 6636 N N . LEU A 1 871 ? 2.478 -1.809 -40.635 1.00 75.75 871 LEU A N 1
ATOM 6637 C CA . LEU A 1 871 ? 1.464 -1.307 -41.577 1.00 75.75 871 LEU A CA 1
ATOM 6638 C C . LEU A 1 871 ? 2.069 -0.898 -42.928 1.00 75.75 871 LEU A C 1
ATOM 6640 O O . LEU A 1 871 ? 1.335 -0.708 -43.898 1.00 75.75 871 LEU A O 1
ATOM 6644 N N . LEU A 1 872 ? 3.397 -0.789 -43.019 1.00 78.75 872 LEU A N 1
ATOM 6645 C CA . LEU A 1 872 ? 4.090 -0.474 -44.262 1.00 78.75 872 LEU A CA 1
ATOM 6646 C C . LEU A 1 872 ? 4.109 -1.693 -45.193 1.00 78.75 872 LEU A C 1
ATOM 6648 O O . LEU A 1 872 ? 4.194 -2.849 -44.754 1.00 78.75 872 LEU A O 1
ATOM 6652 N N . LYS A 1 873 ? 4.010 -1.420 -46.501 1.00 78.50 873 LYS A N 1
ATOM 6653 C CA . LYS A 1 873 ? 4.028 -2.454 -47.548 1.00 78.50 873 LYS A CA 1
ATOM 6654 C C . LYS A 1 873 ? 5.413 -3.089 -47.684 1.00 78.50 873 LYS A C 1
ATOM 6656 O O . LYS A 1 873 ? 5.505 -4.305 -47.808 1.00 78.50 873 LYS A O 1
ATOM 6661 N N . THR A 1 874 ? 6.464 -2.273 -47.643 1.00 80.62 874 THR A N 1
ATOM 6662 C CA . THR A 1 874 ? 7.875 -2.675 -47.720 1.00 80.62 874 THR A CA 1
ATOM 6663 C C . THR A 1 874 ? 8.707 -1.826 -46.757 1.00 80.62 874 THR A C 1
ATOM 6665 O O . THR A 1 874 ? 8.333 -0.699 -46.440 1.00 80.62 874 THR A O 1
ATOM 6668 N N . LEU A 1 875 ? 9.829 -2.370 -46.280 1.00 81.38 875 LEU A N 1
ATOM 6669 C CA . LEU A 1 875 ? 10.865 -1.634 -45.546 1.00 81.38 875 LEU A CA 1
ATOM 6670 C C . LEU A 1 875 ? 12.120 -1.540 -46.424 1.00 81.38 875 LEU A C 1
ATOM 6672 O O . LEU A 1 875 ? 13.150 -2.140 -46.130 1.00 81.38 875 LEU A O 1
ATOM 6676 N N . ASP A 1 876 ? 11.995 -0.854 -47.561 1.00 84.12 876 ASP A N 1
ATOM 6677 C CA . ASP A 1 876 ? 13.119 -0.546 -48.452 1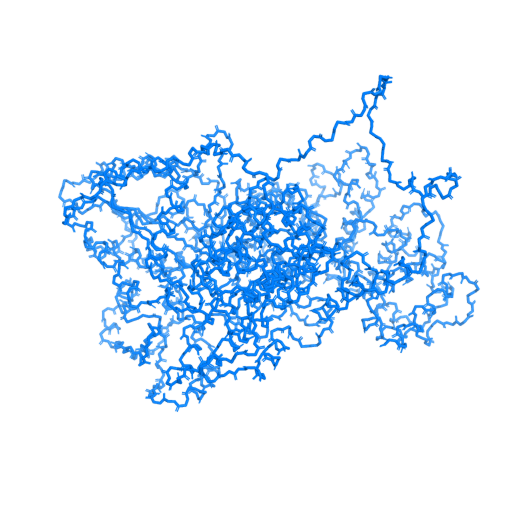.00 84.12 876 ASP A CA 1
ATOM 6678 C C . ASP A 1 876 ? 13.756 0.812 -48.119 1.00 84.12 876 ASP A C 1
ATOM 6680 O O . ASP A 1 876 ? 13.184 1.622 -47.388 1.00 84.12 876 ASP A O 1
ATOM 6684 N N . THR A 1 877 ? 14.954 1.065 -48.657 1.00 81.44 877 THR A N 1
ATOM 6685 C CA . THR A 1 877 ? 15.722 2.294 -48.404 1.00 81.44 877 THR A CA 1
ATOM 6686 C C . THR A 1 877 ? 14.905 3.558 -48.671 1.00 81.44 877 THR A C 1
ATOM 6688 O O . THR A 1 877 ? 14.952 4.479 -47.868 1.00 81.44 877 THR A O 1
ATOM 6691 N N . GLY A 1 878 ? 14.111 3.593 -49.749 1.00 84.81 878 GLY A N 1
ATOM 6692 C CA . GLY A 1 878 ? 13.281 4.755 -50.084 1.00 84.81 878 GLY A CA 1
ATOM 6693 C C . GLY A 1 878 ? 12.214 5.037 -49.025 1.00 84.81 878 GLY A C 1
ATOM 6694 O O . GLY A 1 878 ? 12.113 6.160 -48.536 1.00 84.81 878 GLY A O 1
ATOM 6695 N N . THR A 1 879 ? 11.478 4.005 -48.606 1.00 85.44 879 THR A N 1
ATOM 6696 C CA . THR A 1 879 ? 10.452 4.121 -47.556 1.00 85.44 879 THR A CA 1
ATOM 6697 C C . THR A 1 879 ? 11.063 4.535 -46.214 1.00 85.44 879 THR A C 1
ATOM 6699 O O . THR A 1 879 ? 10.504 5.362 -45.495 1.00 85.44 879 THR A O 1
ATOM 6702 N N . LEU A 1 880 ? 12.226 3.976 -45.869 1.00 85.94 880 LEU A N 1
ATOM 6703 C CA . LEU A 1 880 ? 12.937 4.276 -44.624 1.00 85.94 880 LEU A CA 1
ATOM 6704 C C . LEU A 1 880 ? 13.483 5.710 -44.595 1.00 85.94 880 LEU A C 1
ATOM 6706 O O . LEU A 1 880 ? 13.389 6.357 -43.549 1.00 85.94 880 LEU A O 1
ATOM 6710 N N . THR A 1 881 ? 14.001 6.214 -45.721 1.00 86.19 881 THR A N 1
ATOM 6711 C CA . THR A 1 881 ? 14.432 7.612 -45.858 1.00 86.19 881 THR A CA 1
ATOM 6712 C C . THR A 1 881 ? 13.239 8.558 -45.764 1.00 86.19 881 THR A C 1
ATOM 6714 O O . THR A 1 881 ? 13.291 9.483 -44.967 1.00 86.19 881 THR A O 1
ATOM 6717 N N . GLU A 1 882 ? 12.119 8.280 -46.443 1.00 87.88 882 GLU A N 1
ATOM 6718 C CA . GLU A 1 882 ? 10.910 9.126 -46.382 1.00 87.88 882 GLU A CA 1
ATOM 6719 C C . GLU A 1 882 ? 10.329 9.220 -44.955 1.00 87.88 882 GLU A C 1
ATOM 6721 O O . GLU A 1 882 ? 9.747 10.229 -44.547 1.00 87.88 882 GLU A O 1
ATOM 6726 N N . LEU A 1 883 ? 10.450 8.151 -44.165 1.00 85.25 883 LEU A N 1
ATOM 6727 C CA . LEU A 1 883 ? 10.076 8.176 -42.749 1.00 85.25 883 LEU A CA 1
ATOM 6728 C C . LEU A 1 883 ? 11.028 9.039 -41.918 1.00 85.25 883 LEU A C 1
ATOM 6730 O O . LEU A 1 883 ? 10.553 9.789 -41.065 1.00 85.25 883 LEU A O 1
ATOM 6734 N N . CYS A 1 884 ? 12.335 8.964 -42.182 1.00 85.81 884 CYS A N 1
ATOM 6735 C CA . CYS A 1 884 ? 13.330 9.816 -41.534 1.00 85.81 884 CYS A CA 1
ATOM 6736 C C . CYS A 1 884 ? 13.136 11.291 -41.911 1.00 85.81 884 CYS A C 1
ATOM 6738 O O . CYS A 1 884 ? 13.150 12.147 -41.030 1.00 85.81 884 CYS A O 1
ATOM 6740 N N . ASP A 1 885 ? 12.889 11.581 -43.191 1.00 88.31 885 ASP A N 1
ATOM 6741 C CA . ASP A 1 885 ? 12.602 12.922 -43.710 1.00 88.31 885 ASP A CA 1
ATOM 6742 C C . ASP A 1 885 ? 11.432 13.549 -42.954 1.00 88.31 885 ASP A C 1
ATOM 6744 O O . ASP A 1 885 ? 11.532 14.658 -42.432 1.00 88.31 885 ASP A O 1
ATOM 6748 N N . ARG A 1 886 ? 10.324 12.806 -42.830 1.00 86.38 886 ARG A N 1
ATOM 6749 C CA . ARG A 1 886 ? 9.148 13.259 -42.076 1.00 86.38 886 ARG A CA 1
ATOM 6750 C C . ARG A 1 886 ? 9.444 13.446 -40.595 1.00 86.38 886 ARG A C 1
ATOM 6752 O O . ARG A 1 886 ? 8.969 14.414 -40.011 1.00 86.38 886 ARG A O 1
ATOM 6759 N N . ALA A 1 887 ? 10.213 12.541 -39.992 1.00 84.81 887 ALA A N 1
ATOM 6760 C CA . ALA A 1 887 ? 10.589 12.644 -38.586 1.00 84.81 887 ALA A CA 1
ATOM 6761 C C . ALA A 1 887 ? 11.385 13.928 -38.329 1.00 84.81 887 ALA A C 1
ATOM 6763 O O . ALA A 1 887 ? 11.042 14.677 -37.423 1.00 84.81 887 ALA A O 1
ATOM 6764 N N . MET A 1 888 ? 12.379 14.219 -39.169 1.00 84.81 888 MET A N 1
ATOM 6765 C CA . MET A 1 888 ? 13.231 15.403 -39.044 1.00 84.81 888 MET A CA 1
ATOM 6766 C C . MET A 1 888 ? 12.526 16.709 -39.422 1.00 84.81 888 MET A C 1
ATOM 6768 O O . MET A 1 888 ? 12.844 17.750 -38.852 1.00 84.81 888 MET A O 1
ATOM 6772 N N . ALA A 1 889 ? 11.575 16.672 -40.361 1.00 85.81 889 ALA A N 1
ATOM 6773 C CA . ALA A 1 889 ? 10.783 17.843 -40.733 1.00 85.81 889 ALA A CA 1
ATOM 6774 C C . ALA A 1 889 ? 9.833 18.281 -39.609 1.00 85.81 889 ALA A C 1
ATOM 6776 O O . ALA A 1 889 ? 9.638 19.475 -39.391 1.00 85.81 889 ALA A O 1
ATOM 6777 N N . ASP A 1 890 ? 9.246 17.315 -38.900 1.00 82.75 890 ASP A N 1
ATOM 6778 C CA . ASP A 1 890 ? 8.217 17.577 -37.895 1.00 82.75 890 ASP A CA 1
ATOM 6779 C C . ASP A 1 890 ? 8.762 17.685 -36.465 1.00 82.75 890 ASP A C 1
ATOM 6781 O O . ASP A 1 890 ? 8.162 18.373 -35.633 1.00 82.75 890 ASP A O 1
ATOM 6785 N N . PHE A 1 891 ? 9.880 17.016 -36.171 1.00 83.75 891 PHE A N 1
ATOM 6786 C CA . PHE A 1 891 ? 10.426 16.872 -34.826 1.00 83.75 891 PHE A CA 1
ATOM 6787 C C . PHE A 1 891 ? 11.937 17.100 -34.833 1.00 83.75 891 PHE A C 1
ATOM 6789 O O . PHE A 1 891 ? 12.696 16.344 -35.439 1.00 83.75 891 PHE A O 1
ATOM 6796 N N . LYS A 1 892 ? 12.408 18.114 -34.101 1.00 80.31 892 LYS A N 1
ATOM 6797 C CA . LYS A 1 892 ? 13.848 18.350 -33.937 1.00 80.31 892 LYS A CA 1
ATOM 6798 C C . LYS A 1 892 ? 14.510 17.151 -33.238 1.00 80.31 892 LYS A C 1
ATOM 6800 O O . LYS A 1 892 ? 14.186 16.856 -32.086 1.00 80.31 892 LYS A O 1
ATOM 6805 N N . ILE A 1 893 ? 15.441 16.478 -33.923 1.00 73.12 893 ILE A N 1
ATOM 6806 C CA . ILE A 1 893 ? 16.221 15.349 -33.388 1.00 73.12 893 ILE A CA 1
ATOM 6807 C C . ILE A 1 893 ? 17.625 15.850 -33.012 1.00 73.12 893 ILE A C 1
ATOM 6809 O O . ILE A 1 893 ? 18.366 16.287 -33.893 1.00 73.12 893 ILE A O 1
ATOM 6813 N N . PRO A 1 894 ? 18.026 15.813 -31.728 1.00 69.44 894 PRO A N 1
ATOM 6814 C CA . PRO A 1 894 ? 19.367 16.231 -31.327 1.00 69.44 894 PRO A CA 1
ATOM 6815 C C . PRO A 1 894 ? 20.467 15.395 -32.001 1.00 69.44 894 PRO A C 1
ATOM 6817 O O . PRO A 1 894 ? 20.425 14.167 -31.955 1.00 69.44 894 PRO A O 1
ATOM 6820 N N . GLY A 1 895 ? 21.470 16.064 -32.582 1.00 70.75 895 GLY A N 1
ATOM 6821 C CA . GLY A 1 895 ? 22.646 15.417 -33.183 1.00 70.75 895 GLY A CA 1
ATOM 6822 C C . GLY A 1 895 ? 22.422 14.806 -34.571 1.00 70.75 895 GLY A C 1
ATOM 6823 O O . GLY A 1 895 ? 23.225 13.977 -34.994 1.00 70.75 895 GLY A O 1
ATOM 6824 N N . LEU A 1 896 ? 21.343 15.186 -35.263 1.00 73.94 896 LEU A N 1
ATOM 6825 C CA . LEU A 1 896 ? 20.968 14.649 -36.569 1.00 73.94 896 LEU A CA 1
ATOM 6826 C C . LEU A 1 896 ? 20.671 15.783 -37.559 1.00 73.94 896 LEU A C 1
ATOM 6828 O O . LEU A 1 896 ? 19.650 16.456 -37.451 1.00 73.94 896 LEU A O 1
ATOM 6832 N N . ASP A 1 897 ? 21.567 15.967 -38.533 1.00 74.69 897 ASP A N 1
ATOM 6833 C CA . ASP A 1 897 ? 21.519 17.099 -39.476 1.00 74.69 897 ASP A CA 1
ATOM 6834 C C . ASP A 1 897 ? 21.021 16.710 -40.876 1.00 74.69 897 ASP A C 1
ATOM 6836 O O . ASP A 1 897 ? 20.644 17.577 -41.666 1.00 74.69 897 ASP A O 1
ATOM 6840 N N . LYS A 1 898 ? 21.035 15.411 -41.214 1.00 78.56 898 LYS A N 1
ATOM 6841 C CA . LYS A 1 898 ? 20.570 14.898 -42.509 1.00 78.56 898 LYS A CA 1
ATOM 6842 C C . LYS A 1 898 ? 19.763 13.607 -42.354 1.00 78.56 898 LYS A C 1
ATOM 6844 O O . LYS A 1 898 ? 20.177 12.742 -41.583 1.00 78.56 898 LYS A O 1
ATOM 6849 N N . PRO A 1 899 ? 18.663 13.457 -43.106 1.00 78.81 899 PRO A N 1
ATOM 6850 C CA . PRO A 1 899 ? 17.869 12.240 -43.097 1.00 78.81 899 PRO A CA 1
ATOM 6851 C C . PRO A 1 899 ? 18.583 11.099 -43.825 1.00 78.81 899 PRO A C 1
ATOM 6853 O O . PRO A 1 899 ? 19.150 11.282 -44.903 1.00 78.81 899 PRO A O 1
ATOM 6856 N N . ASP A 1 900 ? 18.553 9.914 -43.219 1.00 82.75 900 ASP A N 1
ATOM 6857 C CA . ASP A 1 900 ? 19.170 8.695 -43.742 1.00 82.75 900 ASP A CA 1
ATOM 6858 C C . ASP A 1 900 ? 18.347 7.472 -43.300 1.00 82.75 900 ASP A C 1
ATOM 6860 O O . ASP A 1 900 ? 17.904 7.375 -42.153 1.00 82.75 900 ASP A O 1
ATOM 6864 N N . ALA A 1 901 ? 18.158 6.504 -44.201 1.00 83.88 901 ALA A N 1
ATOM 6865 C CA . ALA A 1 901 ? 17.536 5.218 -43.901 1.00 83.88 901 ALA A CA 1
ATOM 6866 C C . ALA A 1 901 ? 18.221 4.486 -42.731 1.00 83.88 901 ALA A C 1
ATOM 6868 O O . ALA A 1 901 ? 17.550 3.752 -41.998 1.00 83.88 901 ALA A O 1
ATOM 6869 N N . THR A 1 902 ? 19.528 4.692 -42.519 1.00 85.19 902 THR A N 1
ATOM 6870 C CA . THR A 1 902 ? 20.262 4.118 -41.375 1.00 85.19 902 THR A CA 1
ATOM 6871 C C . THR A 1 902 ? 19.707 4.577 -40.024 1.00 85.19 902 THR A C 1
ATOM 6873 O O . THR A 1 902 ? 19.701 3.792 -39.078 1.00 85.19 902 THR A O 1
ATOM 6876 N N . VAL A 1 903 ? 19.153 5.790 -39.937 1.00 86.69 903 VAL A N 1
ATOM 6877 C CA . VAL A 1 903 ? 18.545 6.348 -38.717 1.00 86.69 903 VAL A CA 1
ATOM 6878 C C . VAL A 1 903 ? 17.258 5.608 -38.380 1.00 86.69 903 VAL A C 1
ATOM 6880 O O . VAL A 1 903 ? 17.073 5.158 -37.248 1.00 86.69 903 VAL A O 1
ATOM 6883 N N . THR A 1 904 ? 16.389 5.414 -39.376 1.00 88.88 904 THR A N 1
ATOM 6884 C CA . THR A 1 904 ? 15.147 4.646 -39.213 1.00 88.88 904 THR A CA 1
ATOM 6885 C C . THR A 1 904 ? 15.449 3.189 -38.859 1.00 88.88 904 THR A C 1
ATOM 6887 O O . THR A 1 904 ? 14.802 2.622 -37.979 1.00 88.88 904 THR A O 1
ATOM 6890 N N . LEU A 1 905 ? 16.469 2.582 -39.476 1.00 88.25 905 LEU A N 1
ATOM 6891 C CA . LEU A 1 905 ? 16.916 1.229 -39.125 1.00 88.25 905 LEU A CA 1
ATOM 6892 C C . LEU A 1 905 ? 17.475 1.156 -37.701 1.00 88.25 905 LEU A C 1
ATOM 6894 O O . LEU A 1 905 ? 17.129 0.237 -36.963 1.00 88.25 905 LEU A O 1
ATOM 6898 N N . ALA A 1 906 ? 18.286 2.128 -37.280 1.00 89.06 906 ALA A N 1
ATOM 6899 C CA . ALA A 1 906 ? 18.795 2.203 -35.914 1.00 89.06 906 ALA A CA 1
ATOM 6900 C C . ALA A 1 906 ? 17.655 2.335 -34.891 1.00 89.06 906 ALA A C 1
ATOM 6902 O O . ALA A 1 906 ? 17.690 1.676 -33.849 1.00 89.06 906 ALA A O 1
ATOM 6903 N N . ALA A 1 907 ? 16.623 3.123 -35.208 1.00 91.31 907 ALA A N 1
ATOM 6904 C CA . ALA A 1 907 ? 15.423 3.251 -34.388 1.00 91.31 907 ALA A CA 1
ATOM 6905 C C . ALA A 1 907 ? 14.673 1.911 -34.252 1.00 91.31 907 ALA A C 1
ATOM 6907 O O . ALA A 1 907 ? 14.338 1.501 -33.140 1.00 91.31 907 ALA A O 1
ATOM 6908 N N . LEU A 1 908 ? 14.472 1.186 -35.360 1.00 91.81 908 LEU A N 1
ATOM 6909 C CA . LEU A 1 908 ? 13.848 -0.144 -35.352 1.00 91.81 908 LEU A CA 1
ATOM 6910 C C . LEU A 1 908 ? 14.678 -1.177 -34.572 1.00 91.81 908 LEU A C 1
ATOM 6912 O O . LEU A 1 908 ? 14.107 -1.944 -33.799 1.00 91.81 908 LEU A O 1
ATOM 6916 N N . CYS A 1 909 ? 16.008 -1.173 -34.716 1.00 90.88 909 CYS A N 1
ATOM 6917 C CA . CYS A 1 909 ? 16.911 -2.029 -33.938 1.00 90.88 909 CYS A CA 1
ATOM 6918 C C . CYS A 1 909 ? 16.776 -1.777 -32.437 1.00 90.88 909 CYS A C 1
ATOM 6920 O O . CYS A 1 909 ? 16.571 -2.713 -31.669 1.00 90.88 909 CYS A O 1
ATOM 6922 N N . ARG A 1 910 ? 16.841 -0.511 -32.009 1.00 91.94 910 ARG A N 1
ATOM 6923 C CA . ARG A 1 910 ? 16.726 -0.153 -30.588 1.00 91.94 910 ARG A CA 1
ATOM 6924 C C . ARG A 1 910 ? 15.357 -0.499 -30.013 1.00 91.94 910 ARG A C 1
ATOM 6926 O O . ARG A 1 910 ? 15.275 -0.925 -28.865 1.00 91.94 910 ARG A O 1
ATOM 6933 N N . ALA A 1 911 ? 14.293 -0.356 -30.800 1.00 90.88 911 ALA A N 1
ATOM 6934 C CA . ALA A 1 911 ? 12.964 -0.805 -30.402 1.00 90.88 911 ALA A CA 1
ATOM 6935 C C . ALA A 1 911 ? 12.887 -2.336 -30.270 1.00 90.88 911 ALA A C 1
ATOM 6937 O O . ALA A 1 911 ? 12.350 -2.840 -29.287 1.00 90.88 911 ALA A O 1
ATOM 6938 N N . ALA A 1 912 ? 13.462 -3.089 -31.209 1.00 88.31 912 ALA A N 1
ATOM 6939 C CA . ALA A 1 912 ? 13.511 -4.548 -31.122 1.00 88.31 912 ALA A CA 1
ATOM 6940 C C . ALA A 1 912 ? 14.319 -5.038 -29.903 1.00 88.31 912 ALA A C 1
ATOM 6942 O O . ALA A 1 912 ? 13.913 -5.991 -29.246 1.00 88.31 912 ALA A O 1
ATOM 6943 N N . GLU A 1 913 ? 15.412 -4.359 -29.549 1.00 88.00 913 GLU A N 1
ATOM 6944 C CA . GLU A 1 913 ? 16.301 -4.734 -28.434 1.00 88.00 913 GLU A CA 1
ATOM 6945 C C . GLU A 1 913 ? 15.676 -4.639 -27.049 1.00 88.00 913 GLU A C 1
ATOM 6947 O O . GLU A 1 913 ? 16.066 -5.372 -26.141 1.00 88.00 913 GLU A O 1
ATOM 6952 N N . VAL A 1 914 ? 14.720 -3.731 -26.861 1.00 82.06 914 VAL A N 1
ATOM 6953 C CA . VAL A 1 914 ? 14.073 -3.556 -25.555 1.00 82.06 914 VAL A CA 1
ATOM 6954 C C . VAL A 1 914 ? 12.935 -4.555 -25.324 1.00 82.06 914 VAL A C 1
ATOM 6956 O O . VAL A 1 914 ? 12.484 -4.719 -24.182 1.00 82.06 914 VAL A O 1
ATOM 6959 N N . LEU A 1 915 ? 12.465 -5.235 -26.377 1.00 77.50 915 LEU A N 1
ATOM 6960 C CA . LEU A 1 915 ? 11.392 -6.222 -26.294 1.00 77.50 915 LEU A CA 1
ATOM 6961 C C . LEU A 1 915 ? 11.935 -7.613 -25.929 1.00 77.50 915 LEU A C 1
ATOM 6963 O O . LEU A 1 915 ? 12.887 -8.091 -26.544 1.00 77.50 915 LEU A O 1
ATOM 6967 N N . PRO A 1 916 ? 11.312 -8.322 -24.970 1.00 72.00 916 PRO A N 1
ATOM 6968 C CA . PRO A 1 916 ? 11.651 -9.718 -24.721 1.00 72.00 916 PRO A CA 1
ATOM 6969 C C . PRO A 1 916 ? 11.245 -10.589 -25.920 1.00 72.00 916 PRO A C 1
ATOM 6971 O O . PRO A 1 916 ? 10.260 -10.291 -26.601 1.00 72.00 916 PRO A O 1
ATOM 6974 N N . GLY A 1 917 ? 11.958 -11.699 -26.144 1.00 70.06 917 GLY A N 1
ATOM 6975 C CA . GLY A 1 917 ? 11.800 -12.546 -27.338 1.00 70.06 917 GLY A CA 1
ATOM 6976 C C . GLY A 1 917 ? 10.353 -12.952 -27.646 1.00 70.06 917 GLY A C 1
ATOM 6977 O O . GLY A 1 917 ? 9.913 -12.839 -28.785 1.00 70.06 917 GLY A O 1
ATOM 6978 N N . TRP A 1 918 ? 9.566 -13.309 -26.626 1.00 67.88 918 TRP A N 1
ATOM 6979 C CA . TRP A 1 918 ? 8.150 -13.668 -26.792 1.00 67.88 918 TRP A CA 1
ATOM 6980 C C . TRP A 1 918 ? 7.271 -12.505 -27.290 1.00 67.88 918 TRP A C 1
ATOM 6982 O O . TRP A 1 918 ? 6.345 -12.735 -28.064 1.00 67.88 918 TRP A O 1
ATOM 6992 N N . SER A 1 919 ? 7.553 -11.268 -26.863 1.00 72.19 919 SER A N 1
ATOM 6993 C CA . SER A 1 919 ? 6.825 -10.060 -27.285 1.00 72.19 919 SER A CA 1
ATOM 6994 C C . SER A 1 919 ? 7.286 -9.614 -28.669 1.00 72.19 919 SER A C 1
ATOM 6996 O O . SER A 1 919 ? 6.489 -9.150 -29.479 1.00 72.19 919 SER A O 1
ATOM 6998 N N . MET A 1 920 ? 8.569 -9.830 -28.975 1.00 82.81 920 MET A N 1
ATOM 6999 C CA . MET A 1 920 ? 9.139 -9.569 -30.291 1.00 82.81 920 MET A CA 1
ATOM 7000 C C . MET A 1 920 ? 8.639 -10.562 -31.352 1.00 82.81 920 MET A C 1
ATOM 7002 O O . MET A 1 920 ? 8.480 -10.187 -32.509 1.00 82.81 920 MET A O 1
ATOM 7006 N N . LYS A 1 921 ? 8.343 -11.814 -30.984 1.00 82.69 921 LYS A N 1
ATOM 7007 C CA . LYS A 1 921 ? 8.004 -12.902 -31.920 1.00 82.69 921 LYS A CA 1
ATOM 7008 C C . LYS A 1 921 ? 6.851 -12.586 -32.891 1.00 82.69 921 LYS A C 1
ATOM 7010 O O . LYS A 1 921 ? 7.056 -12.788 -34.090 1.00 82.69 921 LYS A O 1
ATOM 7015 N N . PRO A 1 922 ? 5.685 -12.054 -32.467 1.00 84.31 922 PRO A N 1
ATOM 7016 C CA . PRO A 1 922 ? 4.635 -11.630 -33.400 1.00 84.31 922 PRO A CA 1
ATOM 7017 C C . PRO A 1 922 ? 5.095 -10.548 -34.389 1.00 84.31 922 PRO A C 1
ATOM 7019 O O . PRO A 1 922 ? 4.741 -10.596 -35.566 1.00 84.31 922 PRO A O 1
ATOM 7022 N N . PHE A 1 923 ? 5.915 -9.591 -33.940 1.00 86.00 923 PHE A N 1
ATOM 7023 C CA . PHE A 1 923 ? 6.464 -8.549 -34.812 1.00 86.00 923 PHE A CA 1
ATOM 7024 C C . PHE A 1 923 ? 7.505 -9.120 -35.775 1.00 86.00 923 PHE A C 1
ATOM 7026 O O . PHE A 1 923 ? 7.471 -8.815 -36.961 1.00 86.00 923 PHE A O 1
ATOM 7033 N N . ALA A 1 924 ? 8.380 -10.003 -35.295 1.00 86.44 924 ALA A N 1
ATOM 7034 C CA . ALA A 1 924 ? 9.384 -10.687 -36.098 1.00 86.44 924 ALA A CA 1
ATOM 7035 C C . ALA A 1 924 ? 8.742 -11.506 -37.230 1.00 86.44 924 ALA A C 1
ATOM 7037 O O . ALA A 1 924 ? 9.186 -11.418 -38.373 1.00 86.44 924 ALA A O 1
ATOM 7038 N N . GLN A 1 925 ? 7.650 -12.228 -36.947 1.00 87.38 925 GLN A N 1
ATOM 7039 C CA . GLN A 1 925 ? 6.868 -12.944 -37.965 1.00 87.38 925 GLN A CA 1
ATOM 7040 C C . GLN A 1 925 ? 6.328 -12.002 -39.043 1.00 87.38 925 GLN A C 1
ATOM 7042 O O . GLN A 1 925 ? 6.371 -12.333 -40.223 1.00 87.38 925 GLN A O 1
ATOM 7047 N N . ALA A 1 926 ? 5.850 -10.823 -38.646 1.00 85.12 926 ALA A N 1
ATOM 7048 C CA . ALA A 1 926 ? 5.268 -9.861 -39.570 1.00 85.12 926 ALA A CA 1
ATOM 7049 C C . ALA A 1 926 ? 6.314 -9.058 -40.371 1.00 85.12 926 ALA A C 1
ATOM 7051 O O . ALA A 1 926 ? 6.038 -8.625 -41.491 1.00 85.12 926 ALA A O 1
ATOM 7052 N N . LEU A 1 927 ? 7.510 -8.856 -39.810 1.00 84.75 927 LEU A N 1
ATOM 7053 C CA . LEU A 1 927 ? 8.598 -8.079 -40.414 1.00 84.75 927 LEU A CA 1
ATOM 7054 C C . LEU A 1 927 ? 9.512 -8.910 -41.321 1.00 84.75 927 LEU A C 1
ATOM 7056 O O . LEU A 1 927 ? 10.122 -8.339 -42.227 1.00 84.75 927 LEU A O 1
ATOM 7060 N N . LYS A 1 928 ? 9.586 -10.234 -41.113 1.00 84.31 928 LYS A N 1
ATOM 7061 C CA . LYS A 1 928 ? 10.487 -11.151 -41.833 1.00 84.31 928 LYS A CA 1
ATOM 7062 C C . LYS A 1 928 ? 10.427 -10.990 -43.355 1.00 84.31 928 LYS A C 1
ATOM 7064 O O . LYS A 1 928 ? 11.467 -10.908 -43.995 1.00 84.31 928 LYS A O 1
ATOM 7069 N N . ASP A 1 929 ? 9.223 -10.891 -43.914 1.00 80.31 929 ASP A N 1
ATOM 7070 C CA . ASP A 1 929 ? 9.020 -10.839 -45.369 1.00 80.31 929 ASP A CA 1
ATOM 7071 C C . ASP A 1 929 ? 9.013 -9.399 -45.927 1.00 80.31 929 ASP A C 1
ATOM 7073 O O . ASP A 1 929 ? 8.902 -9.187 -47.136 1.00 80.31 929 ASP A O 1
ATOM 7077 N N . LYS A 1 930 ? 9.120 -8.388 -45.051 1.00 81.12 930 LYS A N 1
ATOM 7078 C CA . LYS A 1 930 ? 9.038 -6.957 -45.401 1.00 81.12 930 LYS A CA 1
ATOM 7079 C C . LYS A 1 930 ? 10.394 -6.278 -45.509 1.00 81.12 930 LYS A C 1
ATOM 7081 O O . LYS A 1 930 ? 10.525 -5.306 -46.258 1.00 81.12 930 LYS A O 1
ATOM 7086 N N . LEU A 1 931 ? 11.383 -6.778 -44.771 1.00 74.56 931 LEU A N 1
ATOM 7087 C CA . LEU A 1 931 ? 12.784 -6.409 -44.930 1.00 74.56 931 LEU A CA 1
ATOM 7088 C C . LEU A 1 931 ? 13.327 -7.090 -46.185 1.00 74.56 931 LEU A C 1
ATOM 7090 O O . LEU A 1 931 ? 13.633 -8.280 -46.188 1.00 74.56 931 LEU A O 1
ATOM 7094 N N . LYS A 1 932 ? 13.445 -6.334 -47.279 1.00 68.25 932 LYS A N 1
ATOM 7095 C CA . LYS A 1 932 ? 14.160 -6.833 -48.457 1.00 68.25 932 LYS A CA 1
ATOM 7096 C C . LYS A 1 932 ? 15.652 -6.963 -48.102 1.00 68.25 932 LYS A C 1
ATOM 7098 O O . LYS A 1 932 ? 16.189 -6.008 -47.545 1.00 68.25 932 LYS A O 1
ATOM 7103 N N . PRO A 1 933 ? 16.350 -8.051 -48.483 1.00 52.50 933 PRO A N 1
ATOM 7104 C CA . PRO A 1 933 ? 17.787 -8.262 -48.221 1.00 52.50 933 PRO A CA 1
ATO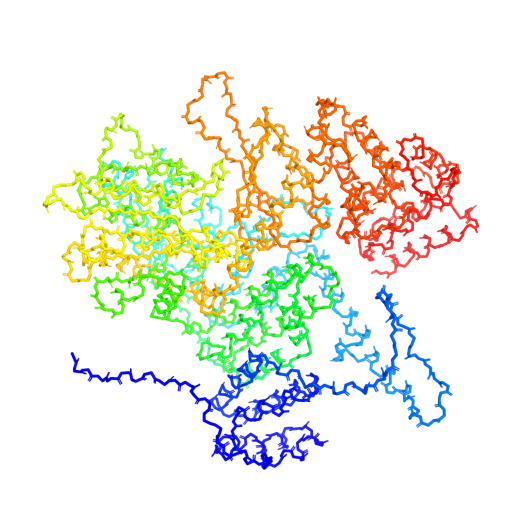M 7105 C C . PRO A 1 933 ? 18.762 -7.231 -48.834 1.00 52.50 933 PRO A C 1
ATOM 7107 O O . PRO A 1 933 ? 19.952 -7.496 -48.931 1.00 52.50 933 PRO A O 1
ATOM 7110 N N . GLY A 1 934 ? 18.287 -6.079 -49.310 1.00 46.47 934 GLY A N 1
ATOM 7111 C CA . GLY A 1 934 ? 19.036 -5.155 -50.165 1.00 46.47 934 GLY A CA 1
ATOM 7112 C C . GLY A 1 934 ? 19.772 -4.017 -49.455 1.00 46.47 934 GLY A C 1
ATOM 7113 O O . GLY A 1 934 ? 20.189 -3.084 -50.132 1.00 46.47 934 GLY A O 1
ATOM 7114 N N . GLY A 1 935 ? 19.907 -4.039 -48.129 1.00 55.88 935 GLY A N 1
ATOM 7115 C CA . GLY A 1 935 ? 20.665 -3.026 -47.391 1.00 55.88 935 GLY A CA 1
ATOM 7116 C C . GLY A 1 935 ? 21.943 -3.609 -46.803 1.00 55.88 935 GLY A C 1
ATOM 7117 O O . GLY A 1 935 ? 21.876 -4.336 -45.819 1.00 55.88 935 GLY A O 1
ATOM 7118 N N . ASP A 1 936 ? 23.107 -3.250 -47.345 1.00 65.25 936 ASP A N 1
ATOM 7119 C CA . ASP A 1 936 ? 24.423 -3.648 -46.814 1.00 65.25 936 ASP A CA 1
ATOM 7120 C C . ASP A 1 936 ? 24.808 -2.946 -45.492 1.00 65.25 936 ASP A C 1
ATOM 7122 O O . ASP A 1 936 ? 25.947 -3.047 -45.028 1.00 65.25 936 ASP A O 1
ATOM 7126 N N . SER A 1 937 ? 23.874 -2.224 -44.863 1.00 79.31 937 SER A N 1
ATOM 7127 C CA . SER A 1 937 ? 24.139 -1.504 -43.621 1.00 79.31 937 SER A CA 1
ATOM 7128 C C . SER A 1 937 ? 24.239 -2.453 -42.426 1.00 79.31 937 SER A C 1
ATOM 7130 O O . SER A 1 937 ? 23.567 -3.487 -42.333 1.00 79.31 937 SER A O 1
ATOM 7132 N N . LYS A 1 938 ? 25.084 -2.074 -41.465 1.00 85.62 938 LYS A N 1
ATOM 7133 C CA . LYS A 1 938 ? 25.277 -2.802 -40.206 1.00 85.62 938 LYS A CA 1
ATOM 7134 C C . LYS A 1 938 ? 23.960 -2.932 -39.434 1.00 85.62 938 LYS A C 1
ATOM 7136 O O . LYS A 1 938 ? 23.692 -3.966 -38.829 1.00 85.62 938 LYS A O 1
ATOM 7141 N N . GLU A 1 939 ? 23.126 -1.902 -39.488 1.00 84.56 939 GLU A N 1
ATOM 7142 C CA . GLU A 1 939 ? 21.834 -1.816 -38.816 1.00 84.56 939 GLU A CA 1
ATOM 7143 C C . GLU A 1 939 ? 20.799 -2.753 -39.448 1.00 84.56 939 GLU A C 1
ATOM 7145 O O . GLU A 1 939 ? 20.053 -3.395 -38.716 1.00 84.56 939 GLU A O 1
ATOM 7150 N N . ALA A 1 940 ? 20.779 -2.902 -40.779 1.00 83.44 940 ALA A N 1
ATOM 7151 C CA . ALA A 1 940 ? 19.883 -3.852 -41.442 1.00 83.44 940 ALA A CA 1
ATOM 7152 C C . ALA A 1 940 ? 20.209 -5.304 -41.054 1.00 83.44 940 ALA A C 1
ATOM 7154 O O . ALA A 1 940 ? 19.304 -6.073 -40.727 1.00 83.44 940 ALA A O 1
ATOM 7155 N N . ARG A 1 941 ? 21.503 -5.664 -41.015 1.00 86.19 941 ARG A N 1
ATOM 7156 C CA . ARG A 1 941 ? 21.956 -6.993 -40.560 1.00 86.19 941 ARG A CA 1
ATOM 7157 C C . ARG A 1 941 ? 21.603 -7.238 -39.094 1.00 86.19 941 ARG A C 1
ATOM 7159 O O . ARG A 1 941 ? 21.033 -8.274 -38.774 1.00 86.19 941 ARG A O 1
ATOM 7166 N N . ARG A 1 942 ? 21.847 -6.253 -38.226 1.00 89.06 942 ARG A N 1
ATOM 7167 C CA . ARG A 1 942 ? 21.489 -6.314 -36.801 1.00 89.06 942 ARG A CA 1
ATOM 7168 C C . ARG A 1 942 ? 19.987 -6.517 -36.587 1.00 89.06 942 ARG A C 1
ATOM 7170 O O . ARG A 1 942 ? 19.595 -7.324 -35.751 1.00 89.06 942 ARG A O 1
ATOM 7177 N N . LEU A 1 943 ? 19.133 -5.826 -37.347 1.00 87.75 943 LEU A N 1
ATOM 7178 C CA . LEU A 1 943 ? 17.682 -6.006 -37.247 1.00 87.75 943 LEU A CA 1
ATOM 7179 C C . LEU A 1 943 ? 17.253 -7.417 -37.671 1.00 87.75 943 LEU A C 1
ATOM 7181 O O . LEU A 1 943 ? 16.402 -8.015 -37.015 1.00 87.75 943 LEU A O 1
ATOM 7185 N N . LEU A 1 944 ? 17.853 -7.961 -38.735 1.00 87.38 944 LEU A N 1
ATOM 7186 C CA . LEU A 1 944 ? 17.611 -9.339 -39.172 1.00 87.38 944 LEU A CA 1
ATOM 7187 C C . LEU A 1 944 ? 18.035 -10.355 -38.104 1.00 87.38 944 LEU A C 1
ATOM 7189 O O . LEU A 1 944 ? 17.259 -11.256 -37.798 1.00 87.38 944 LEU A O 1
ATOM 7193 N N . GLU A 1 945 ? 19.198 -10.175 -37.475 1.00 89.06 945 GLU A N 1
ATOM 7194 C CA . GLU A 1 945 ? 19.660 -11.028 -36.369 1.00 89.06 945 GLU A CA 1
ATOM 7195 C C . GLU A 1 945 ? 18.679 -11.018 -35.186 1.00 89.06 945 GLU A C 1
ATOM 7197 O O . GLU A 1 945 ? 18.354 -12.073 -34.639 1.00 89.06 945 GLU A O 1
ATOM 7202 N N . LEU A 1 946 ? 18.150 -9.845 -34.819 1.00 87.88 946 LEU A N 1
ATOM 7203 C CA . LEU A 1 946 ? 17.142 -9.709 -33.761 1.00 87.88 946 LEU A CA 1
ATOM 7204 C C . LEU A 1 946 ? 15.822 -10.404 -34.130 1.00 87.88 946 LEU A C 1
ATOM 7206 O O . LEU A 1 946 ? 15.226 -11.084 -33.292 1.00 87.88 946 LEU A O 1
ATOM 7210 N N . ILE A 1 947 ? 15.376 -10.272 -35.384 1.00 88.38 947 ILE A N 1
ATOM 7211 C CA . ILE A 1 947 ? 14.183 -10.955 -35.910 1.00 88.38 947 ILE A CA 1
ATOM 7212 C C . ILE A 1 947 ? 14.378 -12.473 -35.868 1.00 88.38 947 ILE A C 1
ATOM 7214 O O . ILE A 1 947 ? 13.524 -13.192 -35.350 1.00 88.38 947 ILE A O 1
ATOM 7218 N N . GLU A 1 948 ? 15.502 -12.978 -36.372 1.00 88.31 948 GLU A N 1
ATOM 7219 C CA . GLU A 1 948 ? 15.806 -14.409 -36.369 1.00 88.31 948 GLU A CA 1
ATOM 7220 C C . GLU A 1 948 ? 15.943 -14.969 -34.952 1.00 88.31 948 GLU A C 1
ATOM 7222 O O . GLU A 1 948 ? 15.437 -16.058 -34.672 1.00 88.31 948 GLU A O 1
ATOM 7227 N N . GLY A 1 949 ? 16.588 -14.229 -34.047 1.00 84.94 949 GLY A N 1
ATOM 7228 C CA . GLY A 1 949 ? 16.705 -14.589 -32.636 1.00 84.94 949 GLY A CA 1
ATOM 7229 C C . GLY A 1 949 ? 15.340 -14.710 -31.959 1.00 84.94 949 GLY A C 1
ATOM 7230 O O . GLY A 1 949 ? 15.065 -15.711 -31.300 1.00 84.94 949 GLY A O 1
ATOM 7231 N N . ALA A 1 950 ? 14.446 -13.745 -32.188 1.00 83.75 950 ALA A N 1
ATOM 7232 C CA . ALA A 1 950 ? 13.090 -13.765 -31.640 1.00 83.75 950 ALA A CA 1
ATOM 7233 C C . ALA A 1 950 ? 12.208 -14.888 -32.213 1.00 83.75 950 ALA A C 1
ATOM 7235 O O . ALA A 1 950 ? 11.305 -15.363 -31.530 1.00 83.75 950 ALA A O 1
ATOM 7236 N N . LEU A 1 951 ? 12.448 -15.326 -33.454 1.00 84.00 951 LEU A N 1
ATOM 7237 C CA . LEU A 1 951 ? 11.735 -16.461 -34.054 1.00 84.00 951 LEU A CA 1
ATOM 7238 C C . LEU A 1 951 ? 12.209 -17.817 -33.511 1.00 84.00 951 LEU A C 1
ATOM 7240 O O . LEU A 1 951 ? 11.433 -18.775 -33.537 1.00 84.00 951 LEU A O 1
ATOM 7244 N N . LYS A 1 952 ? 13.465 -17.897 -33.047 1.00 82.19 952 LYS A N 1
ATOM 7245 C CA . LYS A 1 952 ? 14.063 -19.094 -32.432 1.00 82.19 952 LYS A CA 1
ATOM 7246 C C . LYS A 1 952 ? 13.676 -19.264 -30.958 1.00 82.19 952 LYS A C 1
ATOM 7248 O O . LYS A 1 952 ? 13.610 -20.402 -30.501 1.00 82.19 952 LYS A O 1
ATOM 7253 N N . ALA A 1 953 ? 13.440 -18.158 -30.247 1.00 64.56 953 ALA A N 1
ATOM 7254 C CA . ALA A 1 953 ? 12.878 -18.127 -28.892 1.00 64.56 953 ALA A CA 1
ATOM 7255 C C . ALA A 1 953 ? 11.380 -18.492 -28.888 1.00 64.56 953 ALA A C 1
ATOM 7257 O O . ALA A 1 953 ? 10.921 -19.079 -27.886 1.00 64.56 953 ALA A O 1
#

Radius of gyration: 30.7 Å; chains: 1; bounding box: 95×65×94 Å

Organism: NCBI:txid882448

Sequence (953 aa):
MPDLPITKRDVSVASAPVSTSTPPGWQEFTEKPDSTTANVVARALQDRTFSMQRMAGMLAQRSASERGTMSRLIVSQLRSNAALDFLKATAGVRLVKPKTPQQQVPQTEDGGAPGRNESLEALDLAAPGKGAVDLVELAKRVDDADDASSMAYLKRVLADVNSISSSKEPYSRLRRTALGQEVVAGQAHIVEQVGFRTASSKRVAQGGLSTQSDIESSYWRTSFDGALKKFVAKLQAGGKLKEGDILVNSPRVLRKLEMVLDRKVLAKLKIQPLKGETGISVLSGATGSLNWKEILEGIGATPSAYQLFELVDADQVPYGPKQQVDTYADLAQLITSSAFSRLQDIARGKGELAPVCAMVEHLLLGLTDKFGPDRFDVLSADALRSLSRLLDIVVEDPNPSSALRAVDLMMDEIAVVLAVTKNYKRVDYWNTMRDVLLKRAPSIRPYVVGKEIELSSHLMTSGMDALGTALYIALSSRGTAQVSRATEKVDYFETGMLLGKLKKGETAKPRKDVVVAALNPSTPFEPPSTKNLVDGVLGGLKARKRDDPPFALILDTTVEDGLDPSTGRTRLDEVLNGLKDAIADGGLEVFLCKSFQKYASFGTGKVAAGDLTVLTKKGGYASQRTQAEARLQELDLDLARHDEGQLVIHMLKHGNQDEQALMRSAAGNAEFVNKFCWPVTHTDLGSPYVDGIPLLLRSKPGGEIAALFDKLALVDSRGSFSFLRTSFVDLIPGPWGVLPEDQKEDWYTRINTGHESKQTMVEYFYAFGHLVTGMPPGAKEPTTQDSLSNLTKSLKDHWNALGGVKDEDDADIARYRGSIMASYCAYACQNMMVKANVLPMLVAFFATPTTGVSIETRRYLAGELLSRANLLKTLDTGTLTELCDRAMADFKIPGLDKPDATVTLAALCRAAEVLPGWSMKPFAQALKDKLKPGGDSKEARRLLELIEGALKA

Foldseek 3Di:
DDDDDPDPPPPPVPPDPDDPDDFVLPVVCLVPVDLVSLLSRQVCLQVVVDDLLVVLVVLVPDDLLSSLSSLLSNLVNHDDVSSLNNLLSNLVNVPDPPPPPPPPDPDDDDDDDDDDDDDDDPPPVPDPDDDDDPVVVVVCLQCDLSNLPHVVVLVVLVVVLCCCKPDPDHPLVVQLVVCVVVDDALCNLLSVCRLQLQAAFPDDPDFTRHSGRVDHHQWDQQPPPVVVVVLVVLLVDDDPDDVQKDKWQAQCVLLLCVLQDDPVQSVQWDWADDPAPLLIIIIPRNDDDDPVRLVCVLQVGIHGPQSSSSSSRRPIDGDDFDQPAFLSSLLSSQCSHPLNVLLSVLLPDPDLCNLVSVLVNLLSSLLSDPLHADGGHDLSSVLSVLLSSLSSNLRSPPFNVSNLVSLLNNLSSSLSRLQVRLSFAPVLLFVLVVVLLCVQQVLLVCCCVVQLKDKTKFFFQFLSNLLSLLCSLQCVLQVHSDAAEQPDLQPPVSNCVSVVSSVPDPDPPHQLAEYEEELAHLAPQDADDLVSRLVSNVVSLVPDDPPHQAGEYEYEDAQWADQDPVPSHTSSNSNCNSCNVCQSVQNYKYWYWYGPCAAQLRASNRQRGIMTMIIHGRPDPSSVSSVVSSVVRRSSSRLSSTSSVSSNSSCSNRPSVSSNVQLQSLLVLVQLCCPAQAPDPDPQFFHHRHHSGNKTKTWHQPCVLVVLLVLQPLETEGCHHHGQAKHWHDWDFDPPPDDDPPRDTGTITMMGHHSHDPLSSNLRGRLVRCLQQCNAPLRPHHPDNDDCVPVLVSLLVSQVSLVVDDCVSDVVSVLNVLSNLLSSLSSCCRRPPPLLSSQLSLLLSLLDPSPSHRLRSLLRSLLSNLVNVLVDPALDFVVLQVSQVSSVVRGPRPPDDHGGSVSSLSSNLSSLVSDDLQSCQVSLVSCVVRYDPPDPDPSSVSNPVSSVVSVVD

pLDDT: mean 76.22, std 17.24, range [24.12, 97.31]